Protein AF-0000000076599629 (afdb_homodimer)

Secondary structure (DSSP, 8-state):
-EEEEEEEE-SSGGGGG--GGGTTS-EEEEE--BTTTTBSSHHHHHHSHHHHHHHHHHHHHHTHHHHHHTTTEEEEEEEE-HHHHHHHHHHHHHHHHHHHHHHHHHS-TTEEEEEEEEEEEETTEEEEEETTEEEEEEEEEEEE---EEE-----TTGGGS--B-TTTGGG-SS--SEEEEE--SHHHHHHHHHHHHTT-EEEEE-SSSSSSTTS-HHHHHHHHHHHHHHSEEE-S-EEEEEEEETTEEEEEEEETTEEEEEEESEEEE-S-EEETTTTTTGGGGT--B-TTSPBP--TT-B-SSTTEEE-GGGT-SS--HHHHHHHHHHHHHHHH-TTS------TT--EEE-SSS-EEEEE--HHHHHHHT---EEEEEEGGGSHHHHHHT--S-EEEEEE-TTT--EEEEEEESTTHHHHTHHHHHHHHHT--HHHHHHSS---SS-TTHHHHHHHHTS---/-EEEEEEEE-SSGGGGG--GGGTTS-EEEEE--BTTTTBSSHHHHHHSHHHHHHHHHHHHHHTHHHHHHTTTEEEEEEEE-HHHHHHHHHHHHHHHHHHHHHHHHHS-TTEEEEEEEEEEEETTEEEEEETTEEEEEEEEEEEE---EEE-----TTGGGS--B-TTTGGG-SS--SEEEEE--SHHHHHHHHHHHHTT-EEEEE-SSSSSSTTS-HHHHHHHHHHHHHHSEEE-S-EEEEEEEETTEEEEEEEETTEEEEEEESEEEE-S-EEETTTTTTGGGGT--B-TTSPBP--TT-B-SSTTEEE-GGGT-SS--HHHHHHHHHHHHHHHH-TTS------TT--EEE-SSS-EEEEE--HHHHHHHT---EEEEEEGGGSHHHHHHT--S-EEEEEE-TTT--EEEEEEESTTHHHHTHHHHHHHHHT--HHHHHHSS---SS-TTHHHHHHHHTS---

pLDDT: mean 97.82, std 1.27, range [91.19, 99.0]

Nearest PDB structures (foldseek):
  6uzi-assembly2_D  TM=9.023E-01  e=2.892E-43  Elizabethkingia anophelis NUHP1
  5u25-assembly1_A-2  TM=9.060E-01  e=9.220E-44  Neisseria gonorrhoeae
  5x1y-assembly3_F  TM=9.404E-01  e=2.021E-41  Lysinibacillus sphaericus
  7kmy-assembly2_D  TM=9.020E-01  e=1.914E-41  Mycobacterium tuberculosis
  3rnm-assembly2_D  TM=8.887E-01  e=6.959E-40  Homo sapiens

InterPro domains:
  IPR001100 Pyridine nucleotide-disulphide oxidoreductase, class I [PIRSF000350] (4-438)
  IPR004099 Pyridine nucleotide-disulphide oxidoreductase, dimerisation domain [PF02852] (349-458)
  IPR012999 Pyridine nucleotide-disulphide oxidoreductase, class I, active site [PS00076] (41-51)
  IPR016156 FAD/NAD-linked reductase, dimerisation domain superfamily [G3DSA:3.30.390.30] (348-464)
  IPR016156 FAD/NAD-linked reductase, dimerisation domain superfamily [SSF55424] (346-460)
  IPR023753 FAD/NAD(P)-binding domain [PF07992] (4-324)
  IPR036188 FAD/NAD(P)-binding domain superfamily [G3DSA:3.50.50.60] (4-335)
  IPR036188 FAD/NAD(P)-binding domain superfamily [G3DSA:3.50.50.60] (158-278)
  IPR036188 FAD/NAD(P)-binding domain superfamily [SSF51905] (1-320)

Sequence (930 aa):
MRHFDLVIIGSGSGNSILDDRFADWDVAMVEKGVGPNDAYGGTCLNVGCIPTKMFVHTADVASAPASGAKLGVDLELRDVRWRDVRDRIFGRIDEISAGGRRYRAEDNPNVTLYEGIARFTGVKQLTVDTATGPETITADRFVVAAGGRPAIPDIPGLDQVDYYTSDTVMRLDELPTRMIIMGTGFVGAEFAHVFSALGVEVTMIGRSGRVLRSEDTDISARFTELAAQRWDLRLNRKEIAVERDGDLVRLHLEGPEGTEVVAAEALLIAVGRVPNADLLEAAAGGLELTADGKIKADLTQLTSVDGVWALGDISSDHELKHVANHEMRVVQHNLLRPDEPIESDHRFVPHAVFSAPQIASVGLTEQEAQRRGVDYVTSIQDYAGIAYGWAMEDTTGFAKLLADPETGQLLGAHIIGPQAPTLLQPLIQAMQFGLDARTMARGQYWIHPGMPELVENALLNLPLKMRHFDLVIIGSGSGNSILDDRFADWDVAMVEKGVGPNDAYGGTCLNVGCIPTKMFVHTADVASAPASGAKLGVDLELRDVRWRDVRDRIFGRIDEISAGGRRYRAEDNPNVTLYEGIARFTGVKQLTVDTATGPETITADRFVVAAGGRPAIPDIPGLDQVDYYTSDTVMRLDELPTRMIIMGTGFVGAEFAHVFSALGVEVTMIGRSGRVLRSEDTDISARFTELAAQRWDLRLNRKEIAVERDGDLVRLHLEGPEGTEVVAAEALLIAVGRVPNADLLEAAAGGLELTADGKIKADLTQLTSVDGVWALGDISSDHELKHVANHEMRVVQHNLLRPDEPIESDHRFVPHAVFSAPQIASVGLTEQEAQRRGVDYVTSIQDYAGIAYGWAMEDTTGFAKLLADPETGQLLGAHIIGPQAPTLLQPLIQAMQFGLDARTMARGQYWIHPGMPELVENALLNLPLK

Radius of gyration: 30.85 Å; Cα contacts (8 Å, |Δi|>4): 2241; chains: 2; bounding box: 63×87×74 Å

Structure (mmCIF, N/CA/C/O backbone):
data_AF-0000000076599629-model_v1
#
loop_
_entity.id
_entity.type
_entity.pdbx_description
1 polymer 'Mycothione reductase'
#
loop_
_atom_site.group_PDB
_atom_site.id
_atom_site.type_symbol
_atom_site.label_atom_id
_atom_site.label_alt_id
_atom_site.label_comp_id
_atom_site.label_asym_id
_atom_site.label_entity_id
_atom_site.label_seq_id
_atom_site.pdbx_PDB_ins_code
_atom_site.Cartn_x
_atom_site.Cartn_y
_atom_site.Cartn_z
_atom_site.occupancy
_atom_site.B_iso_or_equiv
_atom_site.auth_seq_id
_atom_site.auth_comp_id
_atom_site.auth_asym_id
_atom_site.auth_atom_id
_atom_site.pdbx_PDB_model_num
ATOM 1 N N . MET A 1 1 ? 8.164 -38.344 -37.781 1 91.56 1 MET A N 1
ATOM 2 C CA . MET A 1 1 ? 8.445 -37.594 -36.531 1 91.56 1 MET A CA 1
ATOM 3 C C . MET A 1 1 ? 8.906 -36.188 -36.844 1 91.56 1 MET A C 1
ATOM 5 O O . MET A 1 1 ? 9.883 -36 -37.562 1 91.56 1 MET A O 1
ATOM 9 N N . ARG A 1 2 ? 8.109 -35.25 -36.375 1 96.62 2 ARG A N 1
ATOM 10 C CA . ARG A 1 2 ? 8.445 -33.844 -36.688 1 96.62 2 ARG A CA 1
ATOM 11 C C . ARG A 1 2 ? 9.531 -33.344 -35.75 1 96.62 2 ARG A C 1
ATOM 13 O O . ARG A 1 2 ? 9.57 -33.688 -34.562 1 96.62 2 ARG A O 1
ATOM 20 N N . HIS A 1 3 ? 10.477 -32.531 -36.344 1 98.56 3 HIS A N 1
ATOM 21 C CA . HIS A 1 3 ? 11.57 -31.938 -35.562 1 98.56 3 HIS A CA 1
ATOM 22 C C . HIS A 1 3 ? 11.43 -30.422 -35.5 1 98.56 3 HIS A C 1
ATOM 24 O O . HIS A 1 3 ? 11.164 -29.766 -36.5 1 98.56 3 HIS A O 1
ATOM 30 N N . PHE A 1 4 ? 11.57 -29.891 -34.312 1 98.81 4 PHE A N 1
ATOM 31 C CA . PHE A 1 4 ? 11.406 -28.453 -34.062 1 98.81 4 PHE A CA 1
ATOM 32 C C . PHE A 1 4 ? 12.711 -27.828 -33.594 1 98.81 4 PHE A C 1
ATOM 34 O O . PHE A 1 4 ? 13.633 -28.531 -33.188 1 98.81 4 PHE A O 1
ATOM 41 N N . ASP A 1 5 ? 12.828 -26.531 -33.75 1 98.69 5 ASP A N 1
ATOM 42 C CA . ASP A 1 5 ? 13.93 -25.797 -33.125 1 98.69 5 ASP A CA 1
ATOM 43 C C . ASP A 1 5 ? 13.773 -25.719 -31.609 1 98.69 5 ASP A C 1
ATOM 45 O O . ASP A 1 5 ? 14.75 -25.781 -30.875 1 98.69 5 ASP A O 1
ATOM 49 N N . LEU A 1 6 ? 12.539 -25.562 -31.141 1 98.81 6 LEU A N 1
ATOM 50 C CA . LEU A 1 6 ? 12.219 -25.375 -29.734 1 98.81 6 LEU A CA 1
ATOM 51 C C . LEU A 1 6 ? 10.867 -26 -29.391 1 98.81 6 LEU A C 1
ATOM 53 O O . LEU A 1 6 ? 9.898 -25.828 -30.141 1 98.81 6 LEU A O 1
ATOM 57 N N . VAL A 1 7 ? 10.828 -26.766 -28.344 1 98.88 7 VAL A N 1
ATOM 58 C CA . VAL A 1 7 ? 9.578 -27.234 -27.75 1 98.88 7 VAL A CA 1
ATOM 59 C C . VAL A 1 7 ? 9.398 -26.641 -26.359 1 98.88 7 VAL A C 1
ATOM 61 O O . VAL A 1 7 ? 10.305 -26.688 -25.531 1 98.88 7 VAL A O 1
ATOM 64 N N . ILE A 1 8 ? 8.312 -26 -26.109 1 98.88 8 ILE A N 1
ATOM 65 C CA . ILE A 1 8 ? 7.938 -25.469 -24.797 1 98.88 8 ILE A CA 1
ATOM 66 C C . ILE A 1 8 ? 6.781 -26.281 -24.219 1 98.88 8 ILE A C 1
ATOM 68 O O . ILE A 1 8 ? 5.738 -26.438 -24.875 1 98.88 8 ILE A O 1
ATOM 72 N N . ILE A 1 9 ? 6.984 -26.844 -23.078 1 98.81 9 ILE A N 1
ATOM 73 C CA . ILE A 1 9 ? 5.949 -27.641 -22.406 1 98.81 9 ILE A CA 1
ATOM 74 C C . ILE A 1 9 ? 5.332 -26.828 -21.266 1 98.81 9 ILE A C 1
ATOM 76 O O . ILE A 1 9 ? 5.973 -26.625 -20.234 1 98.81 9 ILE A O 1
ATOM 80 N N . GLY A 1 10 ? 4.039 -26.469 -21.406 1 98.44 10 GLY A N 1
ATOM 81 C CA . GLY A 1 10 ? 3.344 -25.656 -20.422 1 98.44 10 GLY A CA 1
ATOM 82 C C . GLY A 1 10 ? 3.09 -24.234 -20.875 1 98.44 10 GLY A C 1
ATOM 83 O O . GLY A 1 10 ? 3.998 -23.562 -21.375 1 98.44 10 GLY A O 1
ATOM 84 N N . SER A 1 11 ? 1.873 -23.734 -20.672 1 98.12 11 SER A N 1
ATOM 85 C CA . SER A 1 11 ? 1.478 -22.453 -21.219 1 98.12 11 SER A CA 1
ATOM 86 C C . SER A 1 11 ? 1.354 -21.391 -20.125 1 98.12 11 SER A C 1
ATOM 88 O O . SER A 1 11 ? 0.76 -20.328 -20.344 1 98.12 11 SER A O 1
ATOM 90 N N . GLY A 1 12 ? 1.823 -21.703 -18.859 1 97.5 12 GLY A N 1
ATOM 91 C CA . GLY A 1 12 ? 1.961 -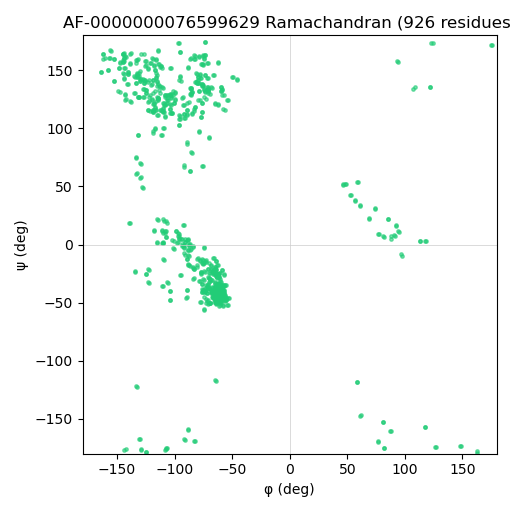20.625 -17.891 1 97.5 12 GLY A CA 1
ATOM 92 C C . GLY A 1 12 ? 2.994 -19.594 -18.297 1 97.5 12 GLY A C 1
ATOM 93 O O . GLY A 1 12 ? 2.881 -18.969 -19.359 1 97.5 12 GLY A O 1
ATOM 94 N N . SER A 1 13 ? 4.039 -19.453 -17.5 1 97.56 13 SER A N 1
ATOM 95 C CA . SER A 1 13 ? 5.109 -18.516 -17.844 1 97.56 13 SER A CA 1
ATOM 96 C C . SER A 1 13 ? 5.836 -18.953 -19.109 1 97.56 13 SER A C 1
ATOM 98 O O . SER A 1 13 ? 6.414 -18.109 -19.812 1 97.56 13 SER A O 1
ATOM 100 N N . GLY A 1 14 ? 5.793 -20.25 -19.438 1 98.19 14 GLY A N 1
ATOM 101 C CA . GLY A 1 14 ? 6.406 -20.734 -20.672 1 98.19 14 GLY A CA 1
ATOM 102 C C . GLY A 1 14 ? 5.859 -20.047 -21.906 1 98.19 14 GLY A C 1
ATOM 103 O O . GLY A 1 14 ? 6.59 -19.828 -22.875 1 98.19 14 GLY A O 1
ATOM 104 N N . ASN A 1 15 ? 4.582 -19.734 -21.844 1 97.5 15 ASN A N 1
ATOM 105 C CA . ASN A 1 15 ? 3.922 -19.078 -22.969 1 97.5 15 ASN A CA 1
ATOM 106 C C . ASN A 1 15 ? 4.559 -17.734 -23.281 1 97.5 15 ASN A C 1
ATOM 108 O O . ASN A 1 15 ? 4.566 -17.281 -24.422 1 97.5 15 ASN A O 1
ATOM 112 N N . SER A 1 16 ? 5.109 -17.078 -22.281 1 96.88 16 SER A N 1
ATOM 113 C CA . SER A 1 16 ? 5.613 -15.719 -22.406 1 96.88 16 SER A CA 1
ATOM 114 C C . SER A 1 16 ? 7.031 -15.703 -22.969 1 96.88 16 SER A C 1
ATOM 116 O O . SER A 1 16 ? 7.586 -14.633 -23.234 1 96.88 16 SER A O 1
ATOM 118 N N . ILE A 1 17 ? 7.605 -16.828 -23.234 1 98.19 17 ILE A N 1
ATOM 119 C CA . ILE A 1 17 ? 8.945 -16.906 -23.828 1 98.19 17 ILE A CA 1
ATOM 120 C C . ILE A 1 17 ? 8.906 -16.391 -25.266 1 98.19 17 ILE A C 1
ATOM 122 O O . ILE A 1 17 ? 9.789 -15.641 -25.672 1 98.19 17 ILE A O 1
ATOM 126 N N . LEU A 1 18 ? 7.883 -16.719 -25.938 1 97.56 18 LEU A N 1
ATOM 127 C CA . LEU A 1 18 ? 7.836 -16.469 -27.375 1 97.56 18 LEU A CA 1
ATOM 128 C C . LEU A 1 18 ? 7.414 -15.031 -27.656 1 97.56 18 LEU A C 1
ATOM 130 O O . LEU A 1 18 ? 6.34 -14.602 -27.234 1 97.56 18 LEU A O 1
ATOM 134 N N . ASP A 1 19 ? 8.234 -14.281 -28.234 1 95.94 19 ASP A N 1
ATOM 135 C CA . ASP A 1 19 ? 7.898 -13 -28.844 1 95.94 19 ASP A CA 1
ATOM 136 C C . ASP A 1 19 ? 8.453 -12.906 -30.266 1 95.94 19 ASP A C 1
ATOM 138 O O . ASP A 1 19 ? 8.812 -13.914 -30.859 1 95.94 19 ASP A O 1
ATOM 142 N N . ASP A 1 20 ? 8.477 -11.742 -30.891 1 95.88 20 ASP A N 1
ATOM 143 C CA . ASP A 1 20 ? 8.812 -11.57 -32.312 1 95.88 20 ASP A CA 1
ATOM 144 C C . ASP A 1 20 ? 10.25 -12.008 -32.594 1 95.88 20 ASP A C 1
ATOM 146 O O . ASP A 1 20 ? 10.586 -12.344 -33.719 1 95.88 20 ASP A O 1
ATOM 150 N N . ARG A 1 21 ? 11.086 -12.133 -31.719 1 97.19 21 ARG A N 1
ATOM 151 C CA . ARG A 1 21 ? 12.484 -12.5 -31.891 1 97.19 21 ARG A CA 1
ATOM 152 C C . ARG A 1 21 ? 12.633 -13.984 -32.188 1 97.19 21 ARG A C 1
ATOM 154 O O . ARG A 1 21 ? 13.695 -14.438 -32.625 1 97.19 21 ARG A O 1
ATOM 161 N N . PHE A 1 22 ? 11.562 -14.734 -31.906 1 98.06 22 PHE A N 1
ATOM 162 C CA . PHE A 1 22 ? 11.57 -16.172 -32.156 1 98.06 22 PHE A CA 1
ATOM 163 C C . PHE A 1 22 ? 10.875 -16.5 -33.469 1 98.06 22 PHE A C 1
ATOM 165 O O . PHE A 1 22 ? 10.594 -17.656 -33.75 1 98.06 22 PHE A O 1
ATOM 172 N N . ALA A 1 23 ? 10.586 -15.492 -34.281 1 96.19 23 ALA A N 1
ATOM 173 C CA . ALA A 1 23 ? 9.766 -15.633 -35.469 1 96.19 23 ALA A CA 1
ATOM 174 C C . ALA A 1 23 ? 10.414 -16.578 -36.469 1 96.19 23 ALA A C 1
ATOM 176 O O . ALA A 1 23 ? 9.719 -17.234 -37.281 1 96.19 23 ALA A O 1
ATOM 177 N N . ASP A 1 24 ? 11.75 -16.75 -36.469 1 97.25 24 ASP A N 1
ATOM 178 C CA . ASP A 1 24 ? 12.461 -17.562 -37.438 1 97.25 24 ASP A CA 1
ATOM 179 C C . ASP A 1 24 ? 12.633 -19 -36.938 1 97.25 24 ASP A C 1
ATOM 181 O O . ASP A 1 24 ? 13.203 -19.844 -37.625 1 97.25 24 ASP A O 1
ATOM 185 N N . TRP A 1 25 ? 12.156 -19.312 -35.75 1 98.25 25 TRP A N 1
ATOM 186 C CA . TRP A 1 25 ? 12.242 -20.641 -35.188 1 98.25 25 TRP A CA 1
ATOM 187 C C . TRP A 1 25 ? 10.969 -21.438 -35.469 1 98.25 25 TRP A C 1
ATOM 189 O O . TRP A 1 25 ? 9.867 -20.875 -35.438 1 98.25 25 TRP A O 1
ATOM 199 N N . ASP A 1 26 ? 11.172 -22.672 -35.75 1 98.56 26 ASP A N 1
ATOM 200 C CA . ASP A 1 26 ? 10.039 -23.594 -35.719 1 98.56 26 ASP A CA 1
ATOM 201 C C . ASP A 1 26 ? 9.773 -24.125 -34.312 1 98.56 26 ASP A C 1
ATOM 203 O O . ASP A 1 26 ? 10.586 -24.859 -33.75 1 98.56 26 ASP A O 1
ATOM 207 N N . VAL A 1 27 ? 8.586 -23.703 -33.75 1 98.62 27 VAL A N 1
ATOM 208 C CA . VAL A 1 27 ? 8.375 -23.938 -32.312 1 98.62 27 VAL A CA 1
ATOM 209 C C . VAL A 1 27 ? 7.141 -24.812 -32.094 1 98.62 27 VAL A C 1
ATOM 211 O O . VAL A 1 27 ? 6.129 -24.641 -32.781 1 98.62 27 VAL A O 1
ATOM 214 N N . ALA A 1 28 ? 7.211 -25.766 -31.188 1 98.69 28 ALA A N 1
ATOM 215 C CA . ALA A 1 28 ? 6.043 -26.5 -30.688 1 98.69 28 ALA A CA 1
ATOM 216 C C . ALA A 1 28 ? 5.684 -26.062 -29.281 1 98.69 28 ALA A C 1
ATOM 218 O O . ALA A 1 28 ? 6.547 -26 -28.391 1 98.69 28 ALA A O 1
ATOM 219 N N . MET A 1 29 ? 4.465 -25.641 -29.078 1 98.5 29 MET A N 1
ATOM 220 C CA . MET A 1 29 ? 3.898 -25.438 -27.75 1 98.5 29 MET A CA 1
ATOM 221 C C . MET A 1 29 ? 3.027 -26.609 -27.328 1 98.5 29 MET A C 1
ATOM 223 O O . MET A 1 29 ? 2.121 -27.016 -28.062 1 98.5 29 MET A O 1
ATOM 227 N N . VAL A 1 30 ? 3.33 -27.188 -26.188 1 98.62 30 VAL A N 1
ATOM 228 C CA . VAL A 1 30 ? 2.582 -28.344 -25.703 1 98.62 30 VAL A CA 1
ATOM 229 C C . VAL A 1 30 ? 1.837 -27.969 -24.422 1 98.62 30 VAL A C 1
ATOM 231 O O . VAL A 1 30 ? 2.439 -27.469 -23.469 1 98.62 30 VAL A O 1
ATOM 234 N N . GLU A 1 31 ? 0.578 -28.156 -24.391 1 98.38 31 GLU A N 1
ATOM 235 C CA . GLU A 1 31 ? -0.258 -27.797 -23.25 1 98.38 31 GLU A CA 1
ATOM 236 C C . GLU A 1 31 ? -1.349 -28.828 -23.016 1 98.38 31 GLU A C 1
ATOM 238 O O . GLU A 1 31 ? -2.141 -29.125 -23.906 1 98.38 31 GLU A O 1
ATOM 243 N N . LYS A 1 32 ? -1.403 -29.328 -21.859 1 97 32 LYS A N 1
ATOM 244 C CA . LYS A 1 32 ? -2.441 -30.312 -21.531 1 97 32 LYS A CA 1
ATOM 245 C C . LYS A 1 32 ? -3.705 -29.609 -21.031 1 97 32 LYS A C 1
ATOM 247 O O . LYS A 1 32 ? -4.766 -30.234 -20.938 1 97 32 LYS A O 1
ATOM 252 N N . GLY A 1 33 ? -3.6 -28.375 -20.625 1 96.44 33 GLY A N 1
ATOM 253 C CA . GLY A 1 33 ? -4.691 -27.672 -19.969 1 96.44 33 GLY A CA 1
ATOM 254 C C . GLY A 1 33 ? -4.641 -27.766 -18.453 1 96.44 33 GLY A C 1
ATOM 255 O O . GLY A 1 33 ? -4.008 -28.672 -17.906 1 96.44 33 GLY A O 1
ATOM 256 N N . VAL A 1 34 ? -5.301 -26.797 -17.797 1 96.31 34 VAL A N 1
ATOM 257 C CA . VAL A 1 34 ? -5.336 -26.812 -16.344 1 96.31 34 VAL A CA 1
ATOM 258 C C . VAL A 1 34 ? -6.777 -26.641 -15.859 1 96.31 34 VAL A C 1
ATOM 260 O O . VAL A 1 34 ? -7.598 -26.031 -16.547 1 96.31 34 VAL A O 1
ATOM 263 N N . GLY A 1 35 ? -7.02 -27.25 -14.727 1 93.88 35 GLY A N 1
ATOM 264 C CA . GLY A 1 35 ? -8.312 -27.078 -14.078 1 93.88 35 GLY A CA 1
ATOM 265 C C . GLY A 1 35 ? -9.422 -27.875 -14.734 1 93.88 35 GLY A C 1
ATOM 266 O O . GLY A 1 35 ? -9.156 -28.734 -15.586 1 93.88 35 GLY A O 1
ATOM 267 N N . PRO A 1 36 ? -10.672 -27.594 -14.336 1 92.56 36 PRO A N 1
ATOM 268 C CA . PRO A 1 36 ? -11.797 -28.422 -14.789 1 92.56 36 PRO A CA 1
ATOM 269 C C . PRO A 1 36 ? -12.148 -28.172 -16.25 1 92.56 36 PRO A C 1
ATOM 271 O O . PRO A 1 36 ? -12.836 -29 -16.859 1 92.56 36 PRO A O 1
ATOM 274 N N . ASN A 1 37 ? -11.602 -27.078 -16.766 1 93.44 37 ASN A N 1
ATOM 275 C CA . ASN A 1 37 ? -11.953 -26.75 -18.156 1 93.44 37 ASN A CA 1
ATOM 276 C C . ASN A 1 37 ? -10.758 -26.938 -19.078 1 93.44 37 ASN A C 1
ATOM 278 O O . ASN A 1 37 ? -10.789 -26.469 -20.219 1 93.44 37 ASN A O 1
ATOM 282 N N . ASP A 1 38 ? -9.742 -27.562 -18.531 1 95.81 38 ASP A N 1
ATOM 283 C CA . ASP A 1 38 ? -8.523 -27.75 -19.312 1 95.81 38 ASP A CA 1
ATOM 284 C C . ASP A 1 38 ? -8.086 -26.438 -19.969 1 95.81 38 ASP A C 1
ATOM 286 O O . ASP A 1 38 ? -7.859 -26.391 -21.188 1 95.81 38 ASP A O 1
ATOM 290 N N . ALA A 1 39 ? -7.984 -25.422 -19.172 1 97.69 39 ALA A N 1
ATOM 291 C CA . ALA A 1 39 ? -7.801 -24.062 -19.672 1 97.69 39 ALA A CA 1
ATOM 292 C C . ALA A 1 39 ? -6.355 -23.828 -20.094 1 97.69 39 ALA A C 1
ATOM 294 O O . ALA A 1 39 ? -5.426 -24.375 -19.5 1 97.69 39 ALA A O 1
ATOM 295 N N . TYR A 1 40 ? -6.168 -23 -21.141 1 98.06 40 TYR A N 1
ATOM 296 C CA . TYR A 1 40 ? -4.863 -22.547 -21.609 1 98.06 40 TYR A CA 1
ATOM 297 C C . TYR A 1 40 ? -4.344 -21.391 -20.766 1 98.06 40 TYR A C 1
ATOM 299 O O . TYR A 1 40 ? -5.121 -20.531 -20.328 1 98.06 40 TYR A O 1
ATOM 307 N N . GLY A 1 41 ? -3.09 -21.375 -20.438 1 97.62 41 GLY A N 1
ATOM 308 C CA . GLY A 1 41 ? -2.516 -20.219 -19.797 1 97.62 41 GLY A CA 1
ATOM 309 C C . GLY A 1 41 ? -1.98 -20.516 -18.406 1 97.62 41 GLY A C 1
ATOM 310 O O . GLY A 1 41 ? -1.528 -19.609 -17.703 1 97.62 41 GLY A O 1
ATOM 311 N N . GLY A 1 42 ? -2.041 -21.734 -18 1 97.56 42 GLY A N 1
ATOM 312 C CA . GLY A 1 42 ? -1.375 -22.172 -16.781 1 97.56 42 GLY A CA 1
ATOM 313 C C . GLY A 1 42 ? -2.168 -21.875 -15.523 1 97.56 42 GLY A C 1
ATOM 314 O O . GLY A 1 42 ? -3.305 -21.406 -15.594 1 97.56 42 GLY A O 1
ATOM 315 N N . THR A 1 43 ? -1.571 -22.156 -14.367 1 97.38 43 THR A N 1
ATOM 316 C CA . THR A 1 43 ? -2.215 -22.125 -13.055 1 97.38 43 THR A CA 1
ATOM 317 C C . THR A 1 43 ? -2.555 -20.703 -12.648 1 97.38 43 THR A C 1
ATOM 319 O O . THR A 1 43 ? -3.701 -20.406 -12.297 1 97.38 43 THR A O 1
ATOM 322 N N . CYS A 1 44 ? -1.669 -19.766 -12.703 1 97.62 44 CYS A N 1
ATOM 323 C CA . CYS A 1 44 ? -1.833 -18.406 -12.172 1 97.62 44 CYS A CA 1
ATOM 324 C C . CYS A 1 44 ? -3.076 -17.75 -12.758 1 97.62 44 CYS A C 1
ATOM 326 O O . CYS A 1 44 ? -3.898 -17.203 -12.016 1 97.62 44 CYS A O 1
ATOM 328 N N . LEU A 1 45 ? -3.262 -17.844 -14.031 1 97.81 45 LEU A N 1
ATOM 329 C CA . LEU A 1 45 ? -4.352 -17.172 -14.727 1 97.81 45 LEU A CA 1
ATOM 330 C C . LEU A 1 45 ? -5.688 -17.844 -14.43 1 97.81 45 LEU A C 1
ATOM 332 O O . LEU A 1 45 ? -6.695 -17.172 -14.211 1 97.81 45 LEU A O 1
ATOM 336 N N . ASN A 1 46 ? -5.676 -19.156 -14.344 1 98.31 46 ASN A N 1
ATOM 337 C CA . ASN A 1 46 ? -6.934 -19.891 -14.477 1 98.31 46 ASN A CA 1
ATOM 338 C C . ASN A 1 46 ? -7.438 -20.391 -13.125 1 98.31 46 ASN A C 1
ATOM 340 O O . ASN A 1 46 ? -8.641 -20.391 -12.875 1 98.31 46 ASN A O 1
ATOM 344 N N . VAL A 1 47 ? -6.465 -20.875 -12.289 1 97.94 47 VAL A N 1
ATOM 345 C CA . VAL A 1 47 ? -6.918 -21.562 -11.078 1 97.94 47 VAL A CA 1
ATOM 346 C C . VAL A 1 47 ? -6.043 -21.156 -9.898 1 97.94 47 VAL A C 1
ATOM 348 O O . VAL A 1 47 ? -6.008 -21.859 -8.875 1 97.94 47 VAL A O 1
ATOM 351 N N . GLY A 1 48 ? -5.344 -20.062 -10.023 1 96.75 48 GLY A N 1
ATOM 352 C CA . GLY A 1 48 ? -4.375 -19.703 -9 1 96.75 48 GLY A CA 1
ATOM 353 C C . GLY A 1 48 ? -4.461 -18.25 -8.578 1 96.75 48 GLY A C 1
ATOM 354 O O . GLY A 1 48 ? -5.535 -17.781 -8.203 1 96.75 48 GLY A O 1
ATOM 355 N N . CYS A 1 49 ? -3.35 -17.547 -8.734 1 96 49 CYS A N 1
ATOM 356 C CA . CYS A 1 49 ? -3.086 -16.266 -8.094 1 96 49 CYS A CA 1
ATOM 357 C C . CYS A 1 49 ? -4.125 -15.227 -8.508 1 96 49 CYS A C 1
ATOM 359 O O . CYS A 1 49 ? -4.656 -14.5 -7.664 1 96 49 CYS A O 1
ATOM 361 N N . ILE A 1 50 ? -4.48 -15.148 -9.758 1 98.12 50 ILE A N 1
ATOM 362 C CA . ILE A 1 50 ? -5.273 -14.031 -10.266 1 98.12 50 ILE A CA 1
ATOM 363 C C . ILE A 1 50 ? -6.723 -14.188 -9.812 1 98.12 50 ILE A C 1
ATOM 365 O O . ILE A 1 50 ? -7.266 -13.305 -9.141 1 98.12 50 ILE A O 1
ATOM 369 N N . PRO A 1 51 ? -7.402 -15.32 -10.102 1 98.38 51 PRO A N 1
ATOM 370 C CA . PRO A 1 51 ? -8.781 -15.414 -9.609 1 98.38 51 PRO A CA 1
ATOM 371 C C . PRO A 1 51 ? -8.867 -15.398 -8.086 1 98.38 51 PRO A C 1
ATOM 373 O O . PRO A 1 51 ? -9.812 -14.844 -7.527 1 98.38 51 PRO A O 1
ATOM 376 N N . THR A 1 52 ? -7.902 -16.031 -7.391 1 98.25 52 THR A N 1
ATOM 377 C CA . THR A 1 52 ? -7.93 -16.031 -5.93 1 98.25 52 THR A CA 1
ATOM 378 C C . THR A 1 52 ? -7.934 -14.602 -5.391 1 98.25 52 THR A C 1
ATOM 380 O O . THR A 1 52 ? -8.688 -14.273 -4.473 1 98.25 52 THR A O 1
ATOM 383 N N . LYS A 1 53 ? -7.133 -13.711 -5.992 1 98.25 53 LYS A N 1
ATOM 384 C CA . LYS A 1 53 ? -7.07 -12.328 -5.512 1 98.25 53 LYS A CA 1
ATOM 385 C C . LYS A 1 53 ? -8.367 -11.586 -5.812 1 98.25 53 LYS A C 1
ATOM 387 O O . LYS A 1 53 ? -8.742 -10.656 -5.086 1 98.25 53 LYS A O 1
ATOM 392 N N . MET A 1 54 ? -9.023 -11.93 -6.898 1 98.5 54 MET A N 1
ATOM 393 C CA . MET A 1 54 ? -10.32 -11.336 -7.199 1 98.5 54 MET A CA 1
ATOM 394 C C . MET A 1 54 ? -11.359 -11.734 -6.148 1 98.5 54 MET A C 1
ATOM 396 O O . MET A 1 54 ? -12.156 -10.906 -5.715 1 98.5 54 MET A O 1
ATOM 400 N N . PHE A 1 55 ? -11.266 -12.992 -5.668 1 98.75 55 PHE A N 1
ATOM 401 C CA . PHE A 1 55 ? -12.141 -13.438 -4.59 1 98.75 55 PHE A CA 1
ATOM 402 C C . PHE A 1 55 ? -11.75 -12.789 -3.268 1 98.75 55 PHE A C 1
ATOM 404 O O . PHE A 1 55 ? -12.625 -12.383 -2.49 1 98.75 55 PHE A O 1
ATOM 411 N N . VAL A 1 56 ? -10.445 -12.695 -3.01 1 98.62 56 VAL A N 1
ATOM 412 C CA . VAL A 1 56 ? -9.938 -12.141 -1.76 1 98.62 56 VAL A CA 1
ATOM 413 C C . VAL A 1 56 ? -10.414 -10.695 -1.604 1 98.62 56 VAL A C 1
ATOM 415 O O . VAL A 1 56 ? -10.898 -10.305 -0.54 1 98.62 56 VAL A O 1
ATOM 418 N N . HIS A 1 57 ? -10.281 -9.891 -2.658 1 98.38 57 HIS A N 1
ATOM 419 C CA . HIS A 1 57 ? -10.719 -8.5 -2.586 1 98.38 57 HIS A CA 1
ATOM 420 C C . HIS A 1 57 ? -12.211 -8.406 -2.316 1 98.38 57 HIS A C 1
ATOM 422 O O . HIS A 1 57 ? -12.656 -7.578 -1.518 1 98.38 57 HIS A O 1
ATOM 428 N N . THR A 1 58 ? -12.992 -9.242 -2.992 1 98.5 58 THR A N 1
ATOM 429 C CA . THR A 1 58 ? -14.43 -9.312 -2.768 1 98.5 58 THR A CA 1
ATOM 430 C C . THR A 1 58 ? -14.734 -9.641 -1.31 1 98.5 58 THR A C 1
ATOM 432 O O . THR A 1 58 ? -15.586 -9 -0.686 1 98.5 58 THR A O 1
ATOM 435 N N . ALA A 1 59 ? -13.984 -10.609 -0.805 1 98.56 59 ALA A N 1
ATOM 436 C CA . ALA A 1 59 ? -14.141 -11.031 0.586 1 98.56 59 ALA A CA 1
ATOM 437 C C . ALA A 1 59 ? -13.781 -9.891 1.541 1 98.56 59 ALA A C 1
ATOM 439 O O . ALA A 1 59 ? -14.445 -9.703 2.566 1 98.56 59 ALA A O 1
ATOM 440 N N . ASP A 1 60 ? -12.773 -9.141 1.25 1 97.75 60 ASP A N 1
ATOM 441 C CA . ASP A 1 60 ? -12.383 -7.992 2.055 1 97.75 60 ASP A CA 1
ATOM 442 C C . ASP A 1 60 ? -13.516 -6.969 2.145 1 97.75 60 ASP A C 1
ATOM 444 O O . ASP A 1 60 ? -13.805 -6.445 3.223 1 97.75 60 ASP A O 1
ATOM 448 N N . VAL A 1 61 ? -14.117 -6.668 0.992 1 97.75 61 VAL A N 1
ATOM 449 C CA . VAL A 1 61 ? -15.203 -5.699 0.944 1 97.75 61 VAL A CA 1
ATOM 450 C C . VAL A 1 61 ? -16.391 -6.215 1.75 1 97.75 61 VAL A C 1
ATOM 452 O O . VAL A 1 61 ? -17.016 -5.461 2.496 1 97.75 61 VAL A O 1
ATOM 455 N N . ALA A 1 62 ? -16.641 -7.512 1.666 1 98.06 62 ALA A N 1
ATOM 456 C CA . ALA A 1 62 ? -17.75 -8.133 2.381 1 98.06 62 ALA A CA 1
ATOM 457 C C . ALA A 1 62 ? -17.547 -8.055 3.891 1 98.06 62 ALA A C 1
ATOM 459 O O . ALA A 1 62 ? -18.5 -8.117 4.66 1 98.06 62 ALA A O 1
ATOM 460 N N . SER A 1 63 ? -16.359 -7.895 4.312 1 96.81 63 SER A N 1
ATOM 461 C CA . SER A 1 63 ? -16 -7.906 5.73 1 96.81 63 SER A CA 1
ATOM 462 C C . SER A 1 63 ? -16.125 -6.512 6.336 1 96.81 63 SER A C 1
ATOM 464 O O . SER A 1 63 ? -15.852 -6.32 7.523 1 96.81 63 SER A O 1
ATOM 466 N N . ALA A 1 64 ? -16.594 -5.496 5.625 1 96.5 64 ALA A N 1
ATOM 467 C CA . ALA A 1 64 ? -16.609 -4.09 6.012 1 96.5 64 ALA A CA 1
ATOM 468 C C . ALA A 1 64 ? -17.484 -3.871 7.254 1 96.5 64 ALA A C 1
ATOM 470 O O . ALA A 1 64 ? -17.156 -3.045 8.109 1 96.5 64 ALA A O 1
ATOM 471 N N . PRO A 1 65 ? -18.594 -4.613 7.465 1 96.62 65 PRO A N 1
ATOM 472 C CA . PRO A 1 65 ? -19.453 -4.355 8.625 1 96.62 65 PRO A CA 1
ATOM 473 C C . PRO A 1 65 ? -18.703 -4.508 9.953 1 96.62 65 PRO A C 1
ATOM 475 O O . PRO A 1 65 ? -18.859 -3.672 10.844 1 96.62 65 PRO A O 1
ATOM 478 N N . ALA A 1 66 ? -17.891 -5.523 10.016 1 92.94 66 ALA A N 1
ATOM 479 C CA . ALA A 1 66 ? -17.141 -5.742 11.25 1 92.94 66 ALA A CA 1
ATOM 480 C C . ALA A 1 66 ? -16.188 -4.59 11.523 1 92.94 66 ALA A C 1
ATOM 482 O O . ALA A 1 66 ? -16.062 -4.133 12.664 1 92.94 66 ALA A O 1
ATOM 483 N N . SER A 1 67 ? -15.555 -4.102 10.531 1 91.38 67 SER A N 1
ATOM 484 C CA . SER A 1 67 ? -14.617 -2.996 10.664 1 91.38 67 SER A CA 1
ATOM 485 C C . SER A 1 67 ? -15.336 -1.689 10.977 1 91.38 67 SER A C 1
ATOM 487 O O . SER A 1 67 ? -14.82 -0.854 11.727 1 91.38 67 SER A O 1
ATOM 489 N N . GLY A 1 68 ? -16.5 -1.48 10.398 1 95.94 68 GLY A N 1
ATOM 490 C CA . GLY A 1 68 ? -17.234 -0.238 10.539 1 95.94 68 GLY A CA 1
ATOM 491 C C . GLY A 1 68 ? -17.797 -0.031 11.93 1 95.94 68 GLY A C 1
ATOM 492 O O . GLY A 1 68 ? -17.828 1.095 12.43 1 95.94 68 GLY A O 1
ATOM 493 N N . ALA A 1 69 ? -18.078 -1.119 12.57 1 94.88 69 ALA A N 1
ATOM 494 C CA . ALA A 1 69 ? -18.75 -1.031 13.867 1 94.88 69 ALA A CA 1
ATOM 495 C C . ALA A 1 69 ? -17.859 -0.322 14.891 1 94.88 69 ALA A C 1
ATOM 497 O O . ALA A 1 69 ? -18.328 0.551 15.625 1 94.88 69 ALA A O 1
ATOM 498 N N . LYS A 1 70 ? -16.656 -0.622 14.883 1 94.31 70 LYS A N 1
ATOM 499 C CA . LYS A 1 70 ? -15.75 -0.039 15.859 1 94.31 70 LYS A CA 1
ATOM 500 C C . LYS A 1 70 ? -15.414 1.409 15.508 1 94.31 70 LYS A C 1
ATOM 502 O O . LYS A 1 70 ? -14.898 2.152 16.344 1 94.31 70 LYS A O 1
ATOM 507 N N . LEU A 1 71 ? -15.734 1.853 14.312 1 97.81 71 LEU A N 1
ATOM 508 C CA . LEU A 1 71 ? -15.414 3.195 13.844 1 97.81 71 LEU A CA 1
ATOM 509 C C . LEU A 1 71 ? -16.625 4.109 13.93 1 97.81 71 LEU A C 1
ATOM 511 O O . LEU A 1 71 ? -16.547 5.297 13.602 1 97.81 71 LEU A O 1
ATOM 515 N N . GLY A 1 72 ? -17.703 3.605 14.305 1 97.88 72 GLY A N 1
ATOM 516 C CA . GLY A 1 72 ? -18.922 4.395 14.406 1 97.88 72 GLY A CA 1
ATOM 517 C C . GLY A 1 72 ? -19.766 4.367 13.141 1 97.88 72 GLY A C 1
ATOM 518 O O . GLY A 1 72 ? -20.625 5.227 12.945 1 97.88 72 GLY A O 1
ATOM 519 N N . VAL A 1 73 ? -19.516 3.398 12.234 1 98.19 73 VAL A N 1
ATOM 520 C CA . VAL A 1 73 ? -20.25 3.217 10.992 1 98.19 73 VAL A CA 1
ATOM 521 C C . VAL A 1 73 ? -20.969 1.864 11 1 98.19 73 VAL A C 1
ATOM 523 O O . VAL A 1 73 ? -20.312 0.818 11.094 1 98.19 73 VAL A O 1
ATOM 526 N N . ASP A 1 74 ? -22.25 1.863 10.93 1 98.31 74 ASP A N 1
ATOM 527 C CA . ASP A 1 74 ? -23.031 0.636 10.961 1 98.31 74 ASP A CA 1
ATOM 528 C C . ASP A 1 74 ? -23.375 0.164 9.547 1 98.31 74 ASP A C 1
ATOM 530 O O . ASP A 1 74 ? -24.219 0.76 8.867 1 98.31 74 ASP A O 1
ATOM 534 N N . LEU A 1 75 ? -22.719 -0.896 9.156 1 98.12 75 LEU A N 1
ATOM 535 C CA . LEU A 1 75 ? -22.938 -1.54 7.867 1 98.12 75 LEU A CA 1
ATOM 536 C C . LEU A 1 75 ? -23.578 -2.912 8.047 1 98.12 75 LEU A C 1
ATOM 538 O O . LEU A 1 75 ? -23.469 -3.523 9.109 1 98.12 75 LEU A O 1
ATOM 542 N N . GLU A 1 76 ? -24.281 -3.328 7.059 1 97.94 76 GLU A N 1
ATOM 543 C CA . GLU A 1 76 ? -24.906 -4.652 7.059 1 97.94 76 GLU A CA 1
ATOM 544 C C . GLU A 1 76 ? -24.625 -5.391 5.75 1 97.94 76 GLU A C 1
ATOM 546 O O . GLU A 1 76 ? -24.781 -4.82 4.668 1 97.94 76 GLU A O 1
ATOM 551 N N . LEU A 1 77 ? -24.125 -6.566 5.863 1 97.62 77 LEU A N 1
ATOM 552 C CA . LEU A 1 77 ? -24.062 -7.441 4.703 1 97.62 77 LEU A CA 1
ATOM 553 C C . LEU A 1 77 ? -25.422 -8.055 4.402 1 97.62 77 LEU A C 1
ATOM 555 O O . LEU A 1 77 ? -25.891 -8.938 5.129 1 97.62 77 LEU A O 1
ATOM 559 N N . ARG A 1 78 ? -26 -7.637 3.346 1 97.62 78 ARG A N 1
ATOM 560 C CA . ARG A 1 78 ? -27.359 -8.07 3.025 1 97.62 78 ARG A CA 1
ATOM 561 C C . ARG A 1 78 ? -27.344 -9.352 2.199 1 97.62 78 ARG A C 1
ATOM 563 O O . ARG A 1 78 ? -28.203 -10.227 2.373 1 97.62 78 ARG A O 1
ATOM 570 N N . ASP A 1 79 ? -26.406 -9.391 1.316 1 97.44 79 ASP A N 1
ATOM 571 C CA . ASP A 1 79 ? -26.391 -10.547 0.418 1 97.44 79 ASP A CA 1
ATOM 572 C C . ASP A 1 79 ? -25.047 -10.68 -0.286 1 97.44 79 ASP A C 1
ATOM 574 O O . ASP A 1 79 ? -24.344 -9.688 -0.483 1 97.44 79 ASP A O 1
ATOM 578 N N . VAL A 1 80 ? -24.719 -11.938 -0.546 1 98.06 80 VAL A N 1
ATOM 579 C CA . VAL A 1 80 ? -23.625 -12.281 -1.446 1 98.06 80 VAL A CA 1
ATOM 580 C C . VAL A 1 80 ? -24.172 -12.992 -2.682 1 98.06 80 VAL A C 1
ATOM 582 O O . VAL A 1 80 ? -24.609 -14.141 -2.6 1 98.06 80 VAL A O 1
ATOM 585 N N . ARG A 1 81 ? -24.062 -12.273 -3.791 1 98.44 81 ARG A N 1
ATOM 586 C CA . ARG A 1 81 ? -24.516 -12.883 -5.039 1 98.44 81 ARG A CA 1
ATOM 587 C C . ARG A 1 81 ? -23.406 -13.734 -5.66 1 98.44 81 ARG A C 1
ATOM 589 O O . ARG A 1 81 ? -22.828 -13.352 -6.684 1 98.44 81 ARG A O 1
ATOM 596 N N . TRP A 1 82 ? -23.281 -14.922 -5.105 1 98.19 82 TRP A N 1
ATOM 597 C CA . TRP A 1 82 ? -22.125 -15.773 -5.391 1 98.19 82 TRP A CA 1
ATOM 598 C C . TRP A 1 82 ? -21.984 -16.031 -6.887 1 98.19 82 TRP A C 1
ATOM 600 O O . TRP A 1 82 ? -20.891 -15.93 -7.441 1 98.19 82 TRP A O 1
ATOM 610 N N . ARG A 1 83 ? -23.016 -16.312 -7.57 1 98 83 ARG A N 1
ATOM 611 C CA . ARG A 1 83 ? -22.938 -16.609 -9 1 98 83 ARG A CA 1
ATOM 612 C C . ARG A 1 83 ? -22.469 -15.398 -9.789 1 98 83 ARG A C 1
ATOM 614 O O . ARG A 1 83 ? -21.719 -15.539 -10.758 1 98 83 ARG A O 1
ATOM 621 N N . ASP A 1 84 ? -22.922 -14.203 -9.367 1 98 84 ASP A N 1
ATOM 622 C CA . ASP A 1 84 ? -22.438 -12.984 -10 1 98 84 ASP A CA 1
ATOM 623 C C . ASP A 1 84 ? -20.938 -12.82 -9.781 1 98 84 ASP A C 1
ATOM 625 O O . ASP A 1 84 ? -20.203 -12.406 -10.695 1 98 84 ASP A O 1
ATOM 629 N N . VAL A 1 85 ? -20.516 -13.117 -8.539 1 98.44 85 VAL A N 1
ATOM 630 C CA . VAL A 1 85 ? -19.094 -13.023 -8.211 1 98.44 85 VAL A CA 1
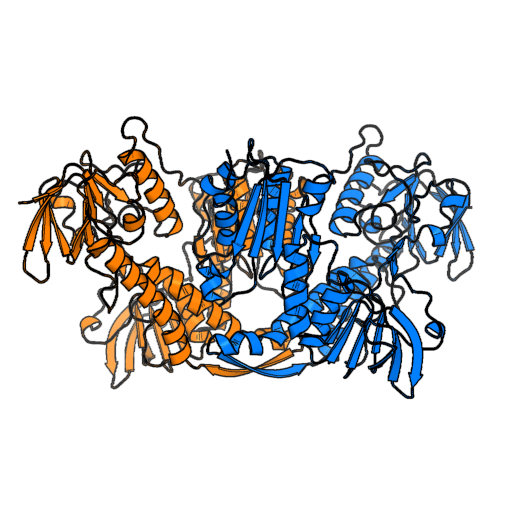ATOM 631 C C . VAL A 1 85 ? -18.281 -13.969 -9.094 1 98.44 85 VAL A C 1
ATOM 633 O O . VAL A 1 85 ? -17.328 -13.547 -9.758 1 98.44 85 VAL A O 1
ATOM 636 N N . ARG A 1 86 ? -18.688 -15.203 -9.109 1 98.25 86 ARG A N 1
ATOM 637 C CA . ARG A 1 86 ? -18 -16.25 -9.867 1 98.25 86 ARG A CA 1
ATOM 638 C C . ARG A 1 86 ? -17.969 -15.914 -11.359 1 98.25 86 ARG A C 1
ATOM 640 O O . ARG A 1 86 ? -16.922 -15.969 -11.984 1 98.25 86 ARG A O 1
ATOM 647 N N . ASP A 1 87 ? -19.109 -15.492 -11.938 1 97.88 87 ASP A N 1
ATOM 648 C CA . ASP A 1 87 ? -19.234 -15.25 -13.367 1 97.88 87 ASP A CA 1
ATOM 649 C C . ASP A 1 87 ? -18.453 -14.008 -13.781 1 97.88 87 ASP A C 1
ATOM 651 O O . ASP A 1 87 ? -17.906 -13.945 -14.891 1 97.88 87 ASP A O 1
ATOM 655 N N . ARG A 1 88 ? -18.406 -13.023 -12.922 1 97.44 88 ARG A N 1
ATOM 656 C CA . ARG A 1 88 ? -17.562 -11.859 -13.18 1 97.44 88 ARG A CA 1
ATOM 657 C C . ARG A 1 88 ? -16.094 -12.258 -13.297 1 97.44 88 ARG A C 1
ATOM 659 O O . ARG A 1 88 ? -15.414 -11.836 -14.234 1 97.44 88 ARG A O 1
ATOM 666 N N . ILE A 1 89 ? -15.641 -13.102 -12.445 1 98.25 89 ILE A N 1
ATOM 667 C CA . ILE A 1 89 ? -14.234 -13.492 -12.375 1 98.25 89 ILE A CA 1
ATOM 668 C C . ILE A 1 89 ? -13.891 -14.383 -13.562 1 98.25 89 ILE A C 1
ATOM 670 O O . ILE A 1 89 ? -12.977 -14.078 -14.328 1 98.25 89 ILE A O 1
ATOM 674 N N . PHE A 1 90 ? -14.68 -15.391 -13.781 1 98.12 90 PHE A N 1
ATOM 675 C CA . PHE A 1 90 ? -14.281 -16.375 -14.773 1 98.12 90 PHE A CA 1
ATOM 676 C C . PHE A 1 90 ? -14.758 -15.969 -16.172 1 98.12 90 PHE A C 1
ATOM 678 O O . PHE A 1 90 ? -14.234 -16.453 -17.172 1 98.12 90 PHE A O 1
ATOM 685 N N . GLY A 1 91 ? -15.75 -15.023 -16.234 1 97.56 91 GLY A N 1
ATOM 686 C CA . GLY A 1 91 ? -16.047 -14.422 -17.531 1 97.56 91 GLY A CA 1
ATOM 687 C C . GLY A 1 91 ? -14.852 -13.711 -18.141 1 97.56 91 GLY A C 1
ATOM 688 O O . GLY A 1 91 ? -14.617 -13.797 -19.344 1 97.56 91 GLY A O 1
ATOM 689 N N . ARG A 1 92 ? -14.109 -13.109 -17.297 1 96.81 92 ARG A N 1
ATOM 690 C CA . ARG A 1 92 ? -12.898 -12.422 -17.734 1 96.81 92 ARG A CA 1
ATOM 691 C C . ARG A 1 92 ? -11.766 -13.406 -18 1 96.81 92 ARG A C 1
ATOM 693 O O . ARG A 1 92 ? -11.148 -13.383 -19.062 1 96.81 92 ARG A O 1
ATOM 700 N N . ILE A 1 93 ? -11.5 -14.297 -17.094 1 97.88 93 ILE A N 1
ATOM 701 C CA . ILE A 1 93 ? -10.352 -15.195 -17.109 1 97.88 93 ILE A CA 1
ATOM 702 C C . ILE A 1 93 ? -10.477 -16.172 -18.281 1 97.88 93 ILE A C 1
ATOM 704 O O . ILE A 1 93 ? -9.516 -16.375 -19.031 1 97.88 93 ILE A O 1
ATOM 708 N N . ASP A 1 94 ? -11.664 -16.719 -18.422 1 98.25 94 ASP A N 1
ATOM 709 C CA . ASP A 1 94 ? -11.867 -17.688 -19.484 1 98.25 94 ASP A CA 1
ATOM 710 C C . ASP A 1 94 ? -11.68 -17.062 -20.859 1 98.25 94 ASP A C 1
ATOM 712 O O . ASP A 1 94 ? -11.141 -17.688 -21.766 1 98.25 94 ASP A O 1
ATOM 716 N N . GLU A 1 95 ? -12.078 -15.828 -20.969 1 97.88 95 GLU A N 1
ATOM 717 C CA . GLU A 1 95 ? -11.906 -15.125 -22.234 1 97.88 95 GLU A CA 1
ATOM 718 C C . GLU A 1 95 ? -10.43 -14.883 -22.531 1 97.88 95 GLU A C 1
ATOM 720 O O . GLU A 1 95 ? -9.984 -15.008 -23.672 1 97.88 95 GLU A O 1
ATOM 725 N N . ILE A 1 96 ? -9.719 -14.531 -21.562 1 97.62 96 ILE A N 1
ATOM 726 C CA . ILE A 1 96 ? -8.289 -14.297 -21.719 1 97.62 96 ILE A CA 1
ATOM 727 C C . ILE A 1 96 ? -7.586 -15.609 -22.078 1 97.62 96 ILE A C 1
ATOM 729 O O . ILE A 1 96 ? -6.727 -15.641 -22.953 1 97.62 96 ILE A O 1
ATOM 733 N N . SER A 1 97 ? -7.953 -16.688 -21.359 1 98 97 SER A N 1
ATOM 734 C CA . SER A 1 97 ? -7.402 -18.016 -21.625 1 98 97 SER A CA 1
ATOM 735 C C . SER A 1 97 ? -7.676 -18.453 -23.047 1 98 97 SER A C 1
ATOM 737 O O . SER A 1 97 ? -6.762 -18.859 -23.766 1 98 97 SER A O 1
ATOM 739 N N . ALA A 1 98 ? -8.898 -18.297 -23.469 1 97.81 98 ALA A N 1
ATOM 740 C CA . ALA A 1 98 ? -9.289 -18.672 -24.828 1 97.81 98 ALA A CA 1
ATOM 741 C C . ALA A 1 98 ? -8.555 -17.828 -25.859 1 97.81 98 ALA A C 1
ATOM 743 O O . ALA A 1 98 ? -8.164 -18.328 -26.922 1 97.81 98 ALA A O 1
ATOM 744 N N . GLY A 1 99 ? -8.469 -16.578 -25.562 1 97.69 99 GLY A N 1
ATOM 745 C CA . GLY A 1 99 ? -7.738 -15.695 -26.453 1 97.69 99 GLY A CA 1
ATOM 746 C C . GLY A 1 99 ? -6.277 -16.078 -26.609 1 97.69 99 GLY A C 1
ATOM 747 O O . GLY A 1 99 ? -5.73 -16.031 -27.719 1 97.69 99 GLY A O 1
ATOM 748 N N . GLY A 1 100 ? -5.645 -16.438 -25.516 1 96.81 100 GLY A N 1
ATOM 749 C CA . GLY A 1 100 ? -4.262 -16.875 -25.562 1 96.81 100 GLY A CA 1
ATOM 750 C C . GLY A 1 100 ? -4.074 -18.141 -26.391 1 96.81 100 GLY A C 1
ATOM 751 O O . GLY A 1 100 ? -3.123 -18.25 -27.156 1 96.81 100 GLY A O 1
ATOM 752 N N . ARG A 1 101 ? -4.953 -19.031 -26.172 1 97.88 101 ARG A N 1
ATOM 753 C CA . ARG A 1 101 ? -4.918 -20.266 -26.953 1 97.88 101 ARG A CA 1
ATOM 754 C C . ARG A 1 101 ? -5.055 -19.984 -28.438 1 97.88 101 ARG A C 1
ATOM 756 O O . ARG A 1 101 ? -4.277 -20.5 -29.25 1 97.88 101 ARG A O 1
ATOM 763 N N . ARG A 1 102 ? -6.062 -19.188 -28.828 1 97.62 102 ARG A N 1
ATOM 764 C CA . ARG A 1 102 ? -6.32 -18.844 -30.219 1 97.62 102 ARG A CA 1
ATOM 765 C C . ARG A 1 102 ? -5.113 -18.156 -30.844 1 97.62 102 ARG A C 1
ATOM 767 O O . ARG A 1 102 ? -4.754 -18.453 -31.984 1 97.62 102 ARG A O 1
ATOM 774 N N . TYR A 1 103 ? -4.527 -17.312 -30.109 1 96.75 103 TYR A N 1
ATOM 775 C CA . TYR A 1 103 ? -3.367 -16.578 -30.594 1 96.75 103 TYR A CA 1
ATOM 776 C C . TYR A 1 103 ? -2.238 -17.531 -30.969 1 96.75 103 TYR A C 1
ATOM 778 O O . TYR A 1 103 ? -1.634 -17.391 -32.031 1 96.75 103 TYR A O 1
ATOM 786 N N . ARG A 1 104 ? -1.948 -18.531 -30.156 1 96.19 104 ARG A N 1
ATOM 787 C CA . ARG A 1 104 ? -0.858 -19.469 -30.406 1 96.19 104 ARG A CA 1
ATOM 788 C C . ARG A 1 104 ? -1.24 -20.469 -31.484 1 96.19 104 ARG A C 1
ATOM 790 O O . ARG A 1 104 ? -0.404 -20.859 -32.312 1 96.19 104 ARG A O 1
ATOM 797 N N . ALA A 1 105 ? -2.438 -20.812 -31.516 1 96.31 105 ALA A N 1
ATOM 798 C CA . ALA A 1 105 ? -2.906 -21.828 -32.438 1 96.31 105 ALA A CA 1
ATOM 799 C C . ALA A 1 105 ? -3.074 -21.266 -33.844 1 96.31 105 ALA A C 1
ATOM 801 O O . ALA A 1 105 ? -2.855 -21.969 -34.844 1 96.31 105 ALA A O 1
ATOM 802 N N . GLU A 1 106 ? -3.418 -19.969 -33.906 1 96.06 106 GLU A N 1
ATOM 803 C CA . GLU A 1 106 ? -3.908 -19.5 -35.188 1 96.06 106 GLU A CA 1
ATOM 804 C C . GLU A 1 106 ? -3.105 -18.297 -35.688 1 96.06 106 GLU A C 1
ATOM 806 O O . GLU A 1 106 ? -3.021 -18.031 -36.875 1 96.06 106 GLU A O 1
ATOM 811 N N . ASP A 1 107 ? -2.52 -17.562 -34.812 1 93.81 107 ASP A N 1
ATOM 812 C CA . ASP A 1 107 ? -1.989 -16.266 -35.219 1 93.81 107 ASP A CA 1
ATOM 813 C C . ASP A 1 107 ? -0.462 -16.281 -35.219 1 93.81 107 ASP A C 1
ATOM 815 O O . ASP A 1 107 ? 0.167 -15.234 -35.375 1 93.81 107 ASP A O 1
ATOM 819 N N . ASN A 1 108 ? 0.173 -17.375 -34.906 1 94.75 108 ASN A N 1
ATOM 820 C CA . ASN A 1 108 ? 1.622 -17.547 -34.969 1 94.75 108 ASN A CA 1
ATOM 821 C C . ASN A 1 108 ? 2.031 -18.625 -35.938 1 94.75 108 ASN A C 1
ATOM 823 O O . ASN A 1 108 ? 2.119 -19.812 -35.594 1 94.75 108 ASN A O 1
ATOM 827 N N . PRO A 1 109 ? 2.398 -18.234 -37.156 1 94.19 109 PRO A N 1
ATOM 828 C CA . PRO A 1 109 ? 2.625 -19.234 -38.219 1 94.19 109 PRO A CA 1
ATOM 829 C C . PRO A 1 109 ? 3.77 -20.188 -37.875 1 94.19 109 PRO A C 1
ATOM 831 O O . PRO A 1 109 ? 3.791 -21.312 -38.375 1 94.19 109 PRO A O 1
ATOM 834 N N . ASN A 1 110 ? 4.703 -19.734 -37.094 1 97.19 110 ASN A N 1
ATOM 835 C CA . ASN A 1 110 ? 5.871 -20.562 -36.812 1 97.19 110 ASN A CA 1
ATOM 836 C C . ASN A 1 110 ? 5.652 -21.422 -35.562 1 97.19 110 ASN A C 1
ATOM 838 O O . ASN A 1 110 ? 6.578 -22.094 -35.094 1 97.19 110 ASN A O 1
ATOM 842 N N . VAL A 1 111 ? 4.453 -21.391 -34.969 1 98.19 111 VAL A N 1
ATOM 843 C CA . VAL A 1 111 ? 4.168 -22.125 -33.719 1 98.19 111 VAL A CA 1
ATOM 844 C C . VAL A 1 111 ? 3.131 -23.203 -34 1 98.19 111 VAL A C 1
ATOM 846 O O . VAL A 1 111 ? 2.082 -22.938 -34.594 1 98.19 111 VAL A O 1
ATOM 849 N N . THR A 1 112 ? 3.414 -24.406 -33.656 1 98.06 112 THR A N 1
ATOM 850 C CA . THR A 1 112 ? 2.467 -25.516 -33.656 1 98.06 112 THR A CA 1
ATOM 851 C C . THR A 1 112 ? 2.021 -25.844 -32.219 1 98.06 112 THR A C 1
ATOM 853 O O . THR A 1 112 ? 2.848 -26.188 -31.375 1 98.06 112 THR A O 1
ATOM 856 N N . LEU A 1 113 ? 0.733 -25.75 -31.984 1 98.25 113 LEU A N 1
ATOM 857 C CA . LEU A 1 113 ? 0.193 -26.062 -30.672 1 98.25 113 LEU A CA 1
ATOM 858 C C . LEU A 1 113 ? -0.235 -27.531 -30.578 1 98.25 113 LEU A C 1
ATOM 860 O O . LEU A 1 113 ? -1.055 -27.984 -31.391 1 98.25 113 LEU A O 1
ATOM 864 N N . TYR A 1 114 ? 0.362 -28.25 -29.672 1 98.12 114 TYR A N 1
ATOM 865 C CA . TYR A 1 114 ? -0.058 -29.609 -29.312 1 98.12 114 TYR A CA 1
ATOM 866 C C . TYR A 1 114 ? -0.842 -29.609 -28.016 1 98.12 114 TYR A C 1
ATOM 868 O O . TYR A 1 114 ? -0.291 -29.312 -26.953 1 98.12 114 TYR A O 1
ATOM 876 N N . GLU A 1 115 ? -2.109 -29.922 -28.078 1 97.81 115 GLU A N 1
ATOM 877 C CA . GLU A 1 115 ? -2.936 -30.016 -26.875 1 97.81 115 GLU A CA 1
ATOM 878 C C . GLU A 1 115 ? -3.029 -31.469 -26.391 1 97.81 115 GLU A C 1
ATOM 880 O O . GLU A 1 115 ? -3.582 -32.312 -27.078 1 97.81 115 GLU A O 1
ATOM 885 N N . GLY A 1 116 ? -2.426 -31.719 -25.281 1 97.38 116 GLY A N 1
ATOM 886 C CA . GLY A 1 116 ? -2.428 -33.062 -24.719 1 97.38 116 GLY A CA 1
ATOM 887 C C . GLY A 1 116 ? -1.359 -33.281 -23.672 1 97.38 116 GLY A C 1
ATOM 888 O O . GLY A 1 116 ? -0.668 -32.312 -23.281 1 97.38 116 GLY A O 1
ATOM 889 N N . ILE A 1 117 ? -1.263 -34.438 -23.156 1 97.06 117 ILE A N 1
ATOM 890 C CA . ILE A 1 117 ? -0.318 -34.781 -22.109 1 97.06 117 ILE A CA 1
ATOM 891 C C . ILE A 1 117 ? 1.002 -35.25 -22.734 1 97.06 117 ILE A C 1
ATOM 893 O O . ILE A 1 117 ? 1.031 -36.156 -23.547 1 97.06 117 ILE A O 1
ATOM 897 N N . ALA A 1 118 ? 2.025 -34.562 -22.375 1 98.06 118 ALA A N 1
ATOM 898 C CA . ALA A 1 118 ? 3.354 -34.875 -22.906 1 98.06 118 ALA A CA 1
ATOM 899 C C . ALA A 1 118 ? 4.121 -35.781 -21.969 1 98.06 118 ALA A C 1
ATOM 901 O O . ALA A 1 118 ? 4.008 -35.688 -20.75 1 98.06 118 ALA A O 1
ATOM 902 N N . ARG A 1 119 ? 4.898 -36.656 -22.531 1 98.38 119 ARG A N 1
ATOM 903 C CA . ARG A 1 119 ? 5.852 -37.469 -21.812 1 98.38 119 ARG A CA 1
ATOM 904 C C . ARG A 1 119 ? 7.152 -37.625 -22.578 1 98.38 119 ARG A C 1
ATOM 906 O O . ARG A 1 119 ? 7.137 -37.781 -23.812 1 98.38 119 ARG A O 1
ATOM 913 N N . PHE A 1 120 ? 8.227 -37.531 -21.891 1 98.75 120 PHE A N 1
ATOM 914 C CA . PHE A 1 120 ? 9.492 -37.844 -22.531 1 98.75 120 PHE A CA 1
ATOM 915 C C . PHE A 1 120 ? 9.609 -39.344 -22.797 1 98.75 120 PHE A C 1
ATOM 917 O O . PHE A 1 120 ? 9.312 -40.156 -21.922 1 98.75 120 PHE A O 1
ATOM 924 N N . THR A 1 121 ? 10 -39.719 -24 1 98.38 121 THR A N 1
ATOM 925 C CA . THR A 1 121 ? 10.211 -41.125 -24.375 1 98.38 121 THR A CA 1
ATOM 926 C C . THR A 1 121 ? 11.68 -41.344 -24.703 1 98.38 121 THR A C 1
ATOM 928 O O . THR A 1 121 ? 12.047 -42.469 -25.125 1 98.38 121 THR A O 1
ATOM 931 N N . GLY A 1 122 ? 12.445 -40.438 -24.594 1 98.25 122 GLY A N 1
ATOM 932 C CA . GLY A 1 122 ? 13.891 -40.406 -24.781 1 98.25 122 GLY A CA 1
ATOM 933 C C . GLY A 1 122 ? 14.477 -39 -24.641 1 98.25 122 GLY A C 1
ATOM 934 O O . GLY A 1 122 ? 13.742 -38.031 -24.453 1 98.25 122 GLY A O 1
ATOM 935 N N . VAL A 1 123 ? 15.844 -38.938 -24.625 1 98.44 123 VAL A N 1
ATOM 936 C CA . VAL A 1 123 ? 16.516 -37.656 -24.578 1 98.44 123 VAL A CA 1
ATOM 937 C C . VAL A 1 123 ? 16.078 -36.781 -25.75 1 98.44 123 VAL A C 1
ATOM 939 O O . VAL A 1 123 ? 16.234 -37.188 -26.906 1 98.44 123 VAL A O 1
ATOM 942 N N . LYS A 1 124 ? 15.406 -35.656 -25.453 1 98.38 124 LYS A N 1
ATOM 943 C CA . LYS A 1 124 ? 14.93 -34.688 -26.422 1 98.38 124 LYS A CA 1
ATOM 944 C C . LYS A 1 124 ? 13.945 -35.312 -27.391 1 98.38 124 LYS A C 1
ATOM 946 O O . LYS A 1 124 ? 13.977 -35.031 -28.594 1 98.38 124 LYS A O 1
ATOM 951 N N . GLN A 1 125 ? 13.234 -36.188 -26.891 1 98.5 125 GLN A N 1
ATOM 952 C CA . GLN A 1 125 ? 12.125 -36.844 -27.594 1 98.5 125 GLN A CA 1
ATOM 953 C C . GLN A 1 125 ? 10.859 -36.844 -26.734 1 98.5 125 GLN A C 1
ATOM 955 O O . GLN A 1 125 ? 10.891 -37.25 -25.578 1 98.5 125 GLN A O 1
ATOM 960 N N . LEU A 1 126 ? 9.742 -36.344 -27.312 1 98.38 126 LEU A N 1
ATOM 961 C CA . LEU A 1 126 ? 8.492 -36.125 -26.594 1 98.38 126 LEU A CA 1
ATOM 962 C C . LEU A 1 126 ? 7.328 -36.812 -27.312 1 98.38 126 LEU A C 1
ATOM 964 O O . LEU A 1 126 ? 7.195 -36.656 -28.531 1 98.38 126 LEU A O 1
ATOM 968 N N . THR A 1 127 ? 6.613 -37.594 -26.641 1 98.69 127 THR A N 1
ATOM 969 C CA . THR A 1 127 ? 5.332 -38.062 -27.172 1 98.69 127 THR A CA 1
ATOM 970 C C . THR A 1 127 ? 4.176 -37.312 -26.5 1 98.69 127 THR A C 1
ATOM 972 O O . THR A 1 127 ? 4.121 -37.219 -25.281 1 98.69 127 THR A O 1
ATOM 975 N N . VAL A 1 128 ? 3.312 -36.719 -27.297 1 98.56 128 VAL A N 1
ATOM 976 C CA . VAL A 1 128 ? 2.15 -35.969 -26.812 1 98.56 128 VAL A CA 1
ATOM 977 C C . VAL A 1 128 ? 0.877 -36.75 -27.109 1 98.56 128 VAL A C 1
ATOM 979 O O . VAL A 1 128 ? 0.613 -37.094 -28.266 1 98.56 128 VAL A O 1
ATOM 982 N N . ASP A 1 129 ? 0.14 -37.094 -26.062 1 98 129 ASP A N 1
ATOM 983 C CA . ASP A 1 129 ? -1.167 -37.719 -26.25 1 98 129 ASP A CA 1
ATOM 984 C C . ASP A 1 129 ? -2.23 -36.688 -26.594 1 98 129 ASP A C 1
ATOM 986 O O . ASP A 1 129 ? -2.834 -36.094 -25.703 1 98 129 ASP A O 1
ATOM 990 N N . THR A 1 130 ? -2.498 -36.562 -27.859 1 96.88 130 THR A N 1
ATOM 991 C CA . THR A 1 130 ? -3.469 -35.562 -28.328 1 96.88 130 THR A CA 1
ATOM 992 C C . THR A 1 130 ? -4.836 -36.219 -28.531 1 96.88 130 THR A C 1
ATOM 994 O O . THR A 1 130 ? -4.98 -37.438 -28.391 1 96.88 130 THR A O 1
ATOM 997 N N . ALA A 1 131 ? -5.824 -35.406 -28.828 1 94.12 131 ALA A N 1
ATOM 998 C CA . ALA A 1 131 ? -7.176 -35.875 -29.078 1 94.12 131 ALA A CA 1
ATOM 999 C C . ALA A 1 131 ? -7.207 -36.812 -30.297 1 94.12 131 ALA A C 1
ATOM 1001 O O . ALA A 1 131 ? -8.039 -37.719 -30.375 1 94.12 131 ALA A O 1
ATOM 1002 N N . THR A 1 132 ? -6.266 -36.656 -31.266 1 95.62 132 THR A N 1
ATOM 1003 C CA . THR A 1 132 ? -6.246 -37.438 -32.5 1 95.62 132 THR A CA 1
ATOM 1004 C C . THR A 1 132 ? -5.258 -38.594 -32.375 1 95.62 132 THR A C 1
ATOM 1006 O O . THR A 1 132 ? -5.059 -39.344 -33.344 1 95.62 132 THR A O 1
ATOM 1009 N N . GLY A 1 133 ? -4.652 -38.719 -31.266 1 96.5 133 GLY A N 1
ATOM 1010 C CA . GLY A 1 133 ? -3.699 -39.812 -31.047 1 96.5 133 GLY A CA 1
ATOM 1011 C C . GLY A 1 133 ? -2.326 -39.312 -30.625 1 96.5 133 GLY A C 1
ATOM 1012 O O . GLY A 1 133 ? -2.074 -38.094 -30.625 1 96.5 133 GLY A O 1
ATOM 1013 N N . PRO A 1 134 ? -1.486 -40.281 -30.281 1 97.62 134 PRO A N 1
ATOM 1014 C CA . PRO A 1 134 ? -0.139 -39.875 -29.859 1 97.62 134 PRO A CA 1
ATOM 1015 C C . PRO A 1 134 ? 0.714 -39.375 -31.016 1 97.62 134 PRO A C 1
ATOM 1017 O O . PRO A 1 134 ? 0.667 -39.906 -32.125 1 97.62 134 PRO A O 1
ATOM 1020 N N . GLU A 1 135 ? 1.396 -38.281 -30.781 1 97.94 135 GLU A N 1
ATOM 1021 C CA . GLU A 1 135 ? 2.361 -37.719 -31.719 1 97.94 135 GLU A CA 1
ATOM 1022 C C . GLU A 1 135 ? 3.744 -37.625 -31.078 1 97.94 135 GLU A C 1
ATOM 1024 O O . GLU A 1 135 ? 3.881 -37.094 -29.969 1 97.94 135 GLU A O 1
ATOM 1029 N N . THR A 1 136 ? 4.715 -38.156 -31.766 1 98.44 136 THR A N 1
ATOM 1030 C CA . THR A 1 136 ? 6.082 -38.031 -31.266 1 98.44 136 THR A CA 1
ATOM 1031 C C . THR A 1 136 ? 6.844 -36.938 -32 1 98.44 136 THR A C 1
ATOM 1033 O O . THR A 1 136 ? 6.832 -36.875 -33.219 1 98.44 136 THR A O 1
ATOM 1036 N N . ILE A 1 137 ? 7.492 -36.094 -31.219 1 98.62 137 ILE A N 1
ATOM 1037 C CA . ILE A 1 137 ? 8.234 -34.969 -31.797 1 98.62 137 ILE A CA 1
ATOM 1038 C C . ILE A 1 137 ? 9.617 -34.875 -31.156 1 98.62 137 ILE A C 1
ATOM 1040 O O . ILE A 1 137 ? 9.852 -35.469 -30.078 1 98.62 137 ILE A O 1
ATOM 1044 N N . THR A 1 138 ? 10.578 -34.281 -31.812 1 98.69 138 THR A N 1
ATOM 1045 C CA . THR A 1 138 ? 11.914 -33.969 -31.297 1 98.69 138 THR A CA 1
ATOM 1046 C C . THR A 1 138 ? 12.258 -32.5 -31.484 1 98.69 138 THR A C 1
ATOM 1048 O O . THR A 1 138 ? 11.539 -31.781 -32.156 1 98.69 138 THR A O 1
ATOM 1051 N N . ALA A 1 139 ? 13.258 -32.094 -30.781 1 98.75 139 ALA A N 1
ATOM 1052 C CA . ALA A 1 139 ? 13.703 -30.719 -30.938 1 98.75 139 ALA A CA 1
ATOM 1053 C C . ALA A 1 139 ? 15.164 -30.562 -30.531 1 98.75 139 ALA A C 1
ATOM 1055 O O . ALA A 1 139 ? 15.719 -31.406 -29.828 1 98.75 139 ALA A O 1
ATOM 1056 N N . ASP A 1 140 ? 15.789 -29.484 -31 1 98.31 140 ASP A N 1
ATOM 1057 C CA . ASP A 1 140 ? 17.125 -29.109 -30.547 1 98.31 140 ASP A CA 1
ATOM 1058 C C . ASP A 1 140 ? 17.109 -28.594 -29.125 1 98.31 140 ASP A C 1
ATOM 1060 O O . ASP A 1 140 ? 18.062 -28.797 -28.359 1 98.31 140 ASP A O 1
ATOM 1064 N N . ARG A 1 141 ? 16.078 -27.859 -28.781 1 98.62 141 ARG A N 1
ATOM 1065 C CA . ARG A 1 141 ? 15.938 -27.203 -27.484 1 98.62 141 ARG A CA 1
ATOM 1066 C C . ARG A 1 141 ? 14.57 -27.469 -26.859 1 98.62 141 ARG A C 1
ATOM 1068 O O . ARG A 1 141 ? 13.578 -27.594 -27.578 1 98.62 141 ARG A O 1
ATOM 1075 N N . PHE A 1 142 ? 14.555 -27.578 -25.531 1 98.81 142 PHE A N 1
ATOM 1076 C CA . PHE A 1 142 ? 13.32 -27.734 -24.781 1 98.81 142 PHE A CA 1
ATOM 1077 C C . PHE A 1 142 ? 13.25 -26.734 -23.641 1 98.81 142 PHE A C 1
ATOM 1079 O O . PHE A 1 142 ? 14.266 -26.438 -23 1 98.81 142 PHE A O 1
ATOM 1086 N N . VAL A 1 143 ? 12.109 -26.188 -23.391 1 98.94 143 VAL A N 1
ATOM 1087 C CA . VAL A 1 143 ? 11.789 -25.516 -22.141 1 98.94 143 VAL A CA 1
ATOM 1088 C C . VAL A 1 143 ? 10.664 -26.25 -21.422 1 98.94 143 VAL A C 1
ATOM 1090 O O . VAL A 1 143 ? 9.555 -26.359 -21.938 1 98.94 143 VAL A O 1
ATOM 1093 N N . VAL A 1 144 ? 10.984 -26.781 -20.266 1 98.94 144 VAL A N 1
ATOM 1094 C CA . VAL A 1 144 ? 10.008 -27.5 -19.469 1 98.94 144 VAL A CA 1
ATOM 1095 C C . VAL A 1 144 ? 9.398 -26.578 -18.422 1 98.94 144 VAL A C 1
ATOM 1097 O O . VAL A 1 144 ? 10.031 -26.281 -17.406 1 98.94 144 VAL A O 1
ATOM 1100 N N . ALA A 1 145 ? 8.219 -26.109 -18.609 1 98.81 145 ALA A N 1
ATOM 1101 C CA . ALA A 1 145 ? 7.488 -25.188 -17.75 1 98.81 145 ALA A CA 1
ATOM 1102 C C . ALA A 1 145 ? 6.098 -25.734 -17.422 1 98.81 145 ALA A C 1
ATOM 1104 O O . ALA A 1 145 ? 5.105 -25 -17.516 1 98.81 145 ALA A O 1
ATOM 1105 N N . ALA A 1 146 ? 6.043 -26.984 -17 1 98.25 146 ALA A N 1
ATOM 1106 C CA . ALA A 1 146 ? 4.781 -27.719 -16.906 1 98.25 146 ALA A CA 1
ATOM 1107 C C . ALA A 1 146 ? 4.199 -27.609 -15.492 1 98.25 146 ALA A C 1
ATOM 1109 O O . ALA A 1 146 ? 3.215 -28.281 -15.172 1 98.25 146 ALA A O 1
ATOM 1110 N N . GLY A 1 147 ? 4.785 -26.875 -14.656 1 97.56 147 GLY A N 1
ATOM 1111 C CA . GLY A 1 147 ? 4.234 -26.484 -13.367 1 97.56 147 GLY A CA 1
ATOM 1112 C C . GLY A 1 147 ? 3.967 -27.656 -12.453 1 97.56 147 GLY A C 1
ATOM 1113 O O . GLY A 1 147 ? 4.785 -28.578 -12.352 1 97.56 147 GLY A O 1
ATOM 1114 N N . GLY A 1 148 ? 2.945 -27.562 -11.641 1 97.12 148 GLY A N 1
ATOM 1115 C CA . GLY A 1 148 ? 2.527 -28.562 -10.68 1 97.12 148 GLY A CA 1
ATOM 1116 C C . GLY A 1 148 ? 1.02 -28.656 -10.539 1 97.12 148 GLY A C 1
ATOM 1117 O O . GLY A 1 148 ? 0.278 -28.016 -11.281 1 97.12 148 GLY A O 1
ATOM 1118 N N . ARG A 1 149 ? 0.594 -29.484 -9.648 1 97.19 149 ARG A N 1
ATOM 1119 C CA . ARG A 1 149 ? -0.821 -29.75 -9.406 1 97.19 149 ARG A CA 1
ATOM 1120 C C . ARG A 1 149 ? -1.096 -29.938 -7.922 1 97.19 149 ARG A C 1
ATOM 1122 O O . ARG A 1 149 ? -0.174 -30.172 -7.141 1 97.19 149 ARG A O 1
ATOM 1129 N N . PRO A 1 150 ? -2.391 -29.812 -7.504 1 97.56 150 PRO A N 1
ATOM 1130 C CA 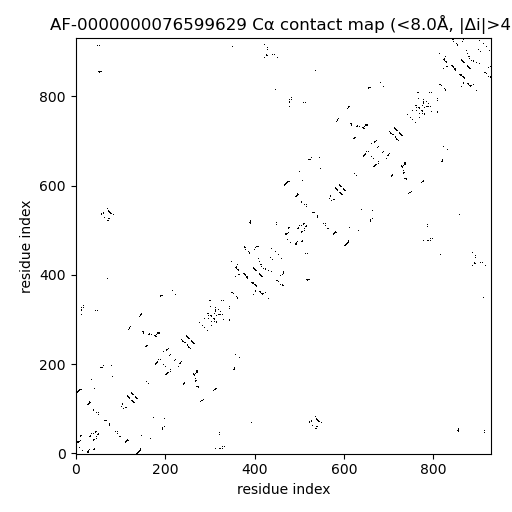. PRO A 1 150 ? -2.695 -30.047 -6.09 1 97.56 150 PRO A CA 1
ATOM 1131 C C . PRO A 1 150 ? -2.326 -31.453 -5.629 1 97.56 150 PRO A C 1
ATOM 1133 O O . PRO A 1 150 ? -2.561 -32.438 -6.352 1 97.56 150 PRO A O 1
ATOM 1136 N N . ALA A 1 151 ? -1.712 -31.516 -4.477 1 97.69 151 ALA A N 1
ATOM 1137 C CA . ALA A 1 151 ? -1.448 -32.812 -3.867 1 97.69 151 ALA A CA 1
ATOM 1138 C C . ALA A 1 151 ? -2.723 -33.406 -3.277 1 97.69 151 ALA A C 1
ATOM 1140 O O . ALA A 1 151 ? -3.527 -32.688 -2.674 1 97.69 151 ALA A O 1
ATOM 1141 N N . ILE A 1 152 ? -2.957 -34.688 -3.486 1 97.81 152 ILE A N 1
ATOM 1142 C CA . ILE A 1 152 ? -4.078 -35.406 -2.9 1 97.81 152 ILE A CA 1
ATOM 1143 C C . ILE A 1 152 ? -3.562 -36.438 -1.884 1 97.81 152 ILE A C 1
ATOM 1145 O O . ILE A 1 152 ? -2.832 -37.344 -2.24 1 97.81 152 ILE A O 1
ATOM 1149 N N . PRO A 1 153 ? -3.945 -36.188 -0.652 1 97.06 153 PRO A N 1
ATOM 1150 C CA . PRO A 1 153 ? -3.43 -37.094 0.359 1 97.06 153 PRO A CA 1
ATOM 1151 C C . PRO A 1 153 ? -4.07 -38.5 0.275 1 97.06 153 PRO A C 1
ATOM 1153 O O . PRO A 1 153 ? -5.16 -38.625 -0.281 1 97.06 153 PRO A O 1
ATOM 1156 N N . ASP A 1 154 ? -3.32 -3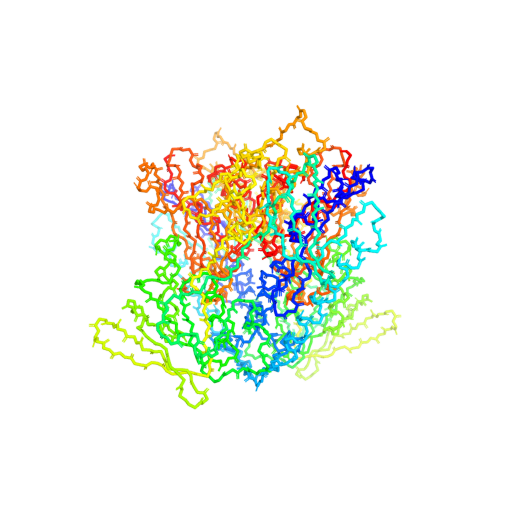9.438 0.796 1 96.19 154 ASP A N 1
ATOM 1157 C CA . ASP A 1 154 ? -3.826 -40.812 0.86 1 96.19 154 ASP A CA 1
ATOM 1158 C C . ASP A 1 154 ? -4.59 -41.031 2.16 1 96.19 154 ASP A C 1
ATOM 1160 O O . ASP A 1 154 ? -4.016 -41.5 3.146 1 96.19 154 ASP A O 1
ATOM 1164 N N . ILE A 1 155 ? -5.816 -40.75 2.164 1 96.94 155 ILE A N 1
ATOM 1165 C CA . ILE A 1 155 ? -6.707 -40.938 3.305 1 96.94 155 ILE A CA 1
ATOM 1166 C C . ILE A 1 155 ? -7.816 -41.906 2.941 1 96.94 155 ILE A C 1
ATOM 1168 O O . ILE A 1 155 ? -8.484 -41.75 1.915 1 96.94 155 ILE A O 1
ATOM 1172 N N . PRO A 1 156 ? -8.062 -42.938 3.805 1 97.75 156 PRO A N 1
ATOM 1173 C CA . PRO A 1 156 ? -9.117 -43.906 3.514 1 97.75 156 PRO A CA 1
ATOM 1174 C C . PRO A 1 156 ? -10.469 -43.219 3.244 1 97.75 156 PRO A C 1
ATOM 1176 O O . PRO A 1 156 ? -10.906 -42.375 4.023 1 97.75 156 PRO A O 1
ATOM 1179 N N . GLY A 1 157 ? -11.023 -43.531 2.088 1 98.12 157 GLY A N 1
ATOM 1180 C CA . GLY A 1 157 ? -12.367 -43.094 1.769 1 98.12 157 GLY A CA 1
ATOM 1181 C C . GLY A 1 157 ? -12.391 -41.812 0.932 1 98.12 157 GLY A C 1
ATOM 1182 O O . GLY A 1 157 ? -13.43 -41.438 0.405 1 98.12 157 GLY A O 1
ATOM 1183 N N . LEU A 1 158 ? -11.273 -41.188 0.753 1 97.81 158 LEU A N 1
ATOM 1184 C CA . LEU A 1 158 ? -11.227 -39.938 0.039 1 97.81 158 LEU A CA 1
ATOM 1185 C C . LEU A 1 158 ? -11.641 -40.125 -1.418 1 97.81 158 LEU A C 1
ATOM 1187 O O . LEU A 1 158 ? -12.273 -39.219 -2.002 1 97.81 158 LEU A O 1
ATOM 1191 N N . ASP A 1 159 ? -11.289 -41.219 -2 1 95.75 159 ASP A N 1
ATOM 1192 C CA . ASP A 1 159 ? -11.594 -41.5 -3.4 1 95.75 159 ASP A CA 1
ATOM 1193 C C . ASP A 1 159 ? -13.078 -41.844 -3.588 1 95.75 159 ASP A C 1
ATOM 1195 O O . ASP A 1 159 ? -13.547 -42 -4.715 1 95.75 159 ASP A O 1
ATOM 1199 N N . GLN A 1 160 ? -13.844 -41.875 -2.473 1 95.81 160 GLN A N 1
ATOM 1200 C CA . GLN A 1 160 ? -15.25 -42.219 -2.525 1 95.81 160 GLN A CA 1
ATOM 1201 C C . GLN A 1 160 ? -16.141 -41.031 -2.24 1 95.81 160 GLN A C 1
ATOM 1203 O O . GLN A 1 160 ? -17.375 -41.156 -2.186 1 95.81 160 GLN A O 1
ATOM 1208 N N . VAL A 1 161 ? -15.547 -39.938 -2.037 1 96.75 161 VAL A N 1
ATOM 1209 C CA . VAL A 1 161 ? -16.328 -38.719 -1.766 1 96.75 161 VAL A CA 1
ATOM 1210 C C . VAL A 1 161 ? -15.93 -37.625 -2.748 1 96.75 161 VAL A C 1
ATOM 1212 O O . VAL A 1 161 ? -14.867 -37.688 -3.367 1 96.75 161 VAL A O 1
ATOM 1215 N N . ASP A 1 162 ? -16.828 -36.719 -2.887 1 95.12 162 ASP A N 1
ATOM 1216 C CA . ASP A 1 162 ? -16.484 -35.5 -3.65 1 95.12 162 ASP A CA 1
ATOM 1217 C C . ASP A 1 162 ? -15.672 -34.531 -2.807 1 95.12 162 ASP A C 1
ATOM 1219 O O . ASP A 1 162 ? -15.938 -34.375 -1.617 1 95.12 162 ASP A O 1
ATOM 1223 N N . TYR A 1 163 ? -14.625 -34.031 -3.318 1 97.81 163 TYR A N 1
ATOM 1224 C CA . TYR A 1 163 ? -13.836 -33 -2.672 1 97.81 163 TYR A CA 1
ATOM 1225 C C . TYR A 1 163 ? -13.391 -31.953 -3.68 1 97.81 163 TYR A C 1
ATOM 1227 O O . TYR A 1 163 ? -13.523 -32.156 -4.891 1 97.81 163 TYR A O 1
ATOM 1235 N N . TYR A 1 164 ? -12.969 -30.859 -3.197 1 98.38 164 TYR A N 1
ATOM 1236 C CA . TYR A 1 164 ? -12.469 -29.75 -4.008 1 98.38 164 TYR A CA 1
ATOM 1237 C C . TYR A 1 164 ? -10.984 -29.531 -3.77 1 98.38 164 TYR A C 1
ATOM 1239 O O . TYR A 1 164 ? -10.438 -29.969 -2.754 1 98.38 164 TYR A O 1
ATOM 1247 N N . THR A 1 165 ? -10.32 -28.953 -4.719 1 98.31 165 THR A N 1
ATOM 1248 C CA . THR A 1 165 ? -8.953 -28.453 -4.641 1 98.31 165 THR A CA 1
ATOM 1249 C C . THR A 1 165 ? -8.898 -26.984 -5.035 1 98.31 165 THR A C 1
ATOM 1251 O O . THR A 1 165 ? -9.93 -26.375 -5.348 1 98.31 165 THR A O 1
ATOM 1254 N N . SER A 1 166 ? -7.656 -26.453 -5.012 1 97.69 166 SER A N 1
ATOM 1255 C CA . SER A 1 166 ? -7.492 -25.078 -5.465 1 97.69 166 SER A CA 1
ATOM 1256 C C . SER A 1 166 ? -7.961 -24.906 -6.906 1 97.69 166 SER A C 1
ATOM 1258 O O . SER A 1 166 ? -8.367 -23.812 -7.309 1 97.69 166 SER A O 1
ATOM 1260 N N . ASP A 1 167 ? -8.008 -25.969 -7.66 1 97.75 167 ASP A N 1
ATOM 1261 C CA . ASP A 1 167 ? -8.312 -25.891 -9.086 1 97.75 167 ASP A CA 1
ATOM 1262 C C . ASP A 1 167 ? -9.82 -25.859 -9.32 1 97.75 167 ASP A C 1
ATOM 1264 O O . ASP A 1 167 ? -10.281 -25.453 -10.391 1 97.75 167 ASP A O 1
ATOM 1268 N N . THR A 1 168 ? -10.578 -26.328 -8.273 1 98.06 168 THR A N 1
ATOM 1269 C CA . THR A 1 168 ? -11.984 -26.547 -8.586 1 98.06 168 THR A CA 1
ATOM 1270 C C . THR A 1 168 ? -12.875 -25.719 -7.664 1 98.06 168 THR A C 1
ATOM 1272 O O . THR A 1 168 ? -14.016 -25.406 -8.023 1 98.06 168 THR A O 1
ATOM 1275 N N . VAL A 1 169 ? -12.398 -25.312 -6.508 1 98.5 169 VAL A N 1
ATOM 1276 C CA . VAL A 1 169 ? -13.234 -24.781 -5.438 1 98.5 169 VAL A CA 1
ATOM 1277 C C . VAL A 1 169 ? -13.797 -23.422 -5.848 1 98.5 169 VAL A C 1
ATOM 1279 O O . VAL A 1 169 ? -14.875 -23.031 -5.402 1 98.5 169 VAL A O 1
ATOM 1282 N N . MET A 1 170 ? -13.172 -22.703 -6.746 1 98.31 170 MET A N 1
ATOM 1283 C CA . MET A 1 170 ? -13.539 -21.328 -7.086 1 98.31 170 MET A CA 1
ATOM 1284 C C . MET A 1 170 ? -14.727 -21.312 -8.039 1 98.31 170 MET A C 1
ATOM 1286 O O . MET A 1 170 ? -15.344 -20.266 -8.242 1 98.31 170 MET A O 1
ATOM 1290 N N . ARG A 1 171 ? -15.062 -22.469 -8.594 1 97.88 171 ARG A N 1
ATOM 1291 C CA . ARG A 1 171 ? -16.156 -22.516 -9.562 1 97.88 171 ARG A CA 1
ATOM 1292 C C . ARG A 1 171 ? -17.359 -23.234 -8.977 1 97.88 171 ARG A C 1
ATOM 1294 O O . ARG A 1 171 ? -18.219 -23.719 -9.719 1 97.88 171 ARG A O 1
ATOM 1301 N N . LEU A 1 172 ? -17.453 -23.297 -7.66 1 97.5 172 LEU A N 1
ATOM 1302 C CA . LEU A 1 172 ? -18.641 -23.828 -7.004 1 97.5 172 LEU A CA 1
ATOM 1303 C C . LEU A 1 172 ? -19.906 -23.188 -7.551 1 97.5 172 LEU A C 1
ATOM 1305 O O . LEU A 1 172 ? -19.938 -21.984 -7.828 1 97.5 172 LEU A O 1
ATOM 1309 N N . ASP A 1 173 ? -20.906 -23.969 -7.633 1 96.19 173 ASP A N 1
ATOM 1310 C CA . ASP A 1 173 ? -22.172 -23.453 -8.125 1 96.19 173 ASP A CA 1
ATOM 1311 C C . ASP A 1 173 ? -22.859 -22.594 -7.07 1 96.19 173 ASP A C 1
ATOM 1313 O O . ASP A 1 173 ? -23.531 -21.609 -7.398 1 96.19 173 ASP A O 1
ATOM 1317 N N . GLU A 1 174 ? -22.75 -23.062 -5.844 1 97.38 174 GLU A N 1
ATOM 1318 C CA . GLU A 1 174 ? -23.312 -22.359 -4.699 1 97.38 174 GLU A CA 1
ATOM 1319 C C . GLU A 1 174 ? -22.375 -22.391 -3.506 1 97.38 174 GLU A C 1
ATOM 1321 O O . GLU A 1 174 ? -21.547 -23.297 -3.383 1 97.38 174 GLU A O 1
ATOM 1326 N N . LEU A 1 175 ? -22.547 -21.422 -2.684 1 98.06 175 LEU A N 1
ATOM 1327 C CA . LEU A 1 175 ? -21.797 -21.453 -1.435 1 98.06 175 LEU A CA 1
ATOM 1328 C C . LEU A 1 175 ? -22.359 -22.5 -0.486 1 98.06 175 LEU A C 1
ATOM 1330 O O . LEU A 1 175 ? -23.562 -22.562 -0.265 1 98.06 175 LEU A O 1
ATOM 1334 N N . PRO A 1 176 ? -21.5 -23.297 0.052 1 98.38 176 PRO A N 1
ATOM 1335 C CA . PRO A 1 176 ? -21.984 -24.203 1.096 1 98.38 176 PRO A CA 1
ATOM 1336 C C . PRO A 1 176 ? -22.25 -23.5 2.422 1 98.38 176 PRO A C 1
ATOM 1338 O O . PRO A 1 176 ? -21.766 -22.375 2.631 1 98.38 176 PRO A O 1
ATOM 1341 N N . THR A 1 177 ? -23.062 -24.172 3.268 1 98.25 177 THR A N 1
ATOM 1342 C CA . THR A 1 177 ? -23.234 -23.641 4.609 1 98.25 177 THR A CA 1
ATOM 1343 C C . THR A 1 177 ? -21.984 -23.844 5.449 1 98.25 177 THR A C 1
ATOM 1345 O O . THR A 1 177 ? -21.531 -22.938 6.148 1 98.25 177 THR A O 1
ATOM 1348 N N . ARG A 1 178 ? -21.547 -25.125 5.344 1 98.56 178 ARG A N 1
ATOM 1349 C CA . ARG A 1 178 ? -20.344 -25.516 6.074 1 98.56 178 ARG A CA 1
ATOM 1350 C C . ARG A 1 178 ? -19.281 -26.062 5.125 1 98.56 178 ARG A C 1
ATOM 1352 O O . ARG A 1 178 ? -19.609 -26.75 4.16 1 98.56 178 ARG A O 1
ATOM 1359 N N . MET A 1 179 ? -17.875 -25.703 5.395 1 98.88 179 MET A N 1
ATOM 1360 C CA . MET A 1 179 ? -16.75 -26.203 4.602 1 98.88 179 MET A CA 1
ATOM 1361 C C . MET A 1 179 ? -15.602 -26.656 5.504 1 98.88 179 MET A C 1
ATOM 1363 O O . MET A 1 179 ? -15.242 -25.953 6.457 1 98.88 179 MET A O 1
ATOM 1367 N N . ILE A 1 180 ? -15.117 -27.828 5.246 1 98.88 180 ILE A N 1
ATOM 1368 C CA . ILE A 1 180 ? -13.883 -28.297 5.863 1 98.88 180 ILE A CA 1
ATOM 1369 C C . ILE A 1 180 ? -12.695 -27.984 4.949 1 98.88 180 ILE A C 1
ATOM 1371 O O . ILE A 1 180 ? -12.727 -28.281 3.754 1 98.88 180 ILE A O 1
ATOM 1375 N N . ILE A 1 181 ? -11.727 -27.328 5.441 1 98.88 181 ILE A N 1
ATOM 1376 C CA . ILE A 1 181 ? -10.484 -27.078 4.719 1 98.88 181 ILE A CA 1
ATOM 1377 C C . ILE A 1 181 ? -9.352 -27.875 5.355 1 98.88 181 ILE A C 1
ATOM 1379 O O . ILE A 1 181 ? -8.992 -27.656 6.516 1 98.88 181 ILE A O 1
ATOM 1383 N N . MET A 1 182 ? -8.82 -28.812 4.621 1 98.19 182 MET A N 1
ATOM 1384 C CA . MET A 1 182 ? -7.652 -29.562 5.059 1 98.19 182 MET A CA 1
ATOM 1385 C C . MET A 1 182 ? -6.367 -28.875 4.621 1 98.19 182 MET A C 1
ATOM 1387 O O . MET A 1 182 ? -6.082 -28.781 3.426 1 98.19 182 MET A O 1
ATOM 1391 N N . GLY A 1 183 ? -5.574 -28.422 5.57 1 97.69 183 GLY A N 1
ATOM 1392 C CA . GLY A 1 183 ? -4.328 -27.734 5.27 1 97.69 183 GLY A CA 1
ATOM 1393 C C . GLY A 1 183 ? -4.273 -26.328 5.852 1 97.69 183 GLY A C 1
ATOM 1394 O O . GLY A 1 183 ? -5.25 -25.594 5.781 1 97.69 183 GLY A O 1
ATOM 1395 N N . THR A 1 184 ? -3.123 -25.984 6.457 1 97.94 184 THR A N 1
ATOM 1396 C CA . THR A 1 184 ? -2.955 -24.719 7.156 1 97.94 184 THR A CA 1
ATOM 1397 C C . THR A 1 184 ? -1.913 -23.844 6.453 1 97.94 184 THR A C 1
ATOM 1399 O O . THR A 1 184 ? -1.297 -22.984 7.082 1 97.94 184 THR A O 1
ATOM 1402 N N . GLY A 1 185 ? -1.65 -24.109 5.129 1 97.25 185 GLY A N 1
ATOM 1403 C CA . GLY A 1 185 ? -0.72 -23.328 4.336 1 97.25 185 GLY A CA 1
ATOM 1404 C C . GLY A 1 185 ? -1.371 -22.125 3.66 1 97.25 185 GLY A C 1
ATOM 1405 O O . GLY A 1 185 ? -2.434 -21.672 4.09 1 97.25 185 GLY A O 1
ATOM 1406 N N . PHE A 1 186 ? -0.76 -21.609 2.629 1 96 186 PHE A N 1
ATOM 1407 C CA . PHE A 1 186 ? -1.175 -20.406 1.92 1 96 186 PHE A CA 1
ATOM 1408 C C . PHE A 1 186 ? -2.572 -20.578 1.337 1 96 186 PHE A C 1
ATOM 1410 O O . PHE A 1 186 ? -3.449 -19.734 1.558 1 96 186 PHE A O 1
ATOM 1417 N N . VAL A 1 187 ? -2.732 -21.672 0.651 1 97.25 187 VAL A N 1
ATOM 1418 C CA . VAL A 1 187 ? -3.99 -21.938 -0.044 1 97.25 187 VAL A CA 1
ATOM 1419 C C . VAL A 1 187 ? -5.125 -22.047 0.969 1 97.25 187 VAL A C 1
ATOM 1421 O O . VAL A 1 187 ? -6.184 -21.453 0.796 1 97.25 187 VAL A O 1
ATOM 1424 N N . GLY A 1 188 ? -4.867 -22.812 2.039 1 98.31 188 GLY A N 1
ATOM 1425 C CA . GLY A 1 188 ? -5.867 -22.969 3.084 1 98.31 188 GLY A CA 1
ATOM 1426 C C . GLY A 1 188 ? -6.246 -21.656 3.74 1 98.31 188 GLY A C 1
ATOM 1427 O O . GLY A 1 188 ? -7.434 -21.359 3.914 1 98.31 188 GLY A O 1
ATOM 1428 N N . ALA A 1 189 ? -5.293 -20.828 4.047 1 98.62 189 ALA A N 1
ATOM 1429 C CA . ALA A 1 189 ? -5.52 -19.562 4.742 1 98.62 189 ALA A CA 1
ATOM 1430 C C . ALA A 1 189 ? -6.309 -18.594 3.873 1 98.62 189 ALA A C 1
ATOM 1432 O O . ALA A 1 189 ? -7.234 -17.938 4.352 1 98.62 189 ALA A O 1
ATOM 1433 N N . GLU A 1 190 ? -5.941 -18.484 2.627 1 98.62 190 GLU A N 1
ATOM 1434 C CA . GLU A 1 190 ? -6.613 -17.547 1.732 1 98.62 190 GLU A CA 1
ATOM 1435 C C . GLU A 1 190 ? -8.062 -17.953 1.494 1 98.62 190 GLU A C 1
ATOM 1437 O O . GLU A 1 190 ? -8.969 -17.125 1.556 1 98.62 190 GLU A O 1
ATOM 1442 N N . PHE A 1 191 ? -8.312 -19.234 1.28 1 98.81 191 PHE A N 1
ATOM 1443 C CA . PHE A 1 191 ? -9.672 -19.672 1 1 98.81 191 PHE A CA 1
ATOM 1444 C C . PHE A 1 191 ? -10.516 -19.656 2.271 1 98.81 191 PHE A C 1
ATOM 1446 O O . PHE A 1 191 ? -11.727 -19.422 2.221 1 98.81 191 PHE A O 1
ATOM 1453 N N . ALA A 1 192 ? -9.828 -19.906 3.438 1 98.88 192 ALA A N 1
ATOM 1454 C CA . ALA A 1 192 ? -10.562 -19.75 4.691 1 98.88 192 ALA A CA 1
ATOM 1455 C C . ALA A 1 192 ? -11.086 -18.328 4.84 1 98.88 192 ALA A C 1
ATOM 1457 O O . ALA A 1 192 ? -12.234 -18.109 5.23 1 98.88 192 ALA A O 1
ATOM 1458 N N . HIS A 1 193 ? -10.312 -17.375 4.5 1 98.69 193 HIS A N 1
ATOM 1459 C CA . HIS A 1 193 ? -10.727 -15.977 4.531 1 98.69 193 HIS A CA 1
ATOM 1460 C C . HIS A 1 193 ? -11.859 -15.719 3.543 1 98.69 193 HIS A C 1
ATOM 1462 O O . HIS A 1 193 ? -12.898 -15.172 3.914 1 98.69 193 HIS A O 1
ATOM 1468 N N . VAL A 1 194 ? -11.672 -16.172 2.279 1 98.75 194 VAL A N 1
ATOM 1469 C CA . VAL A 1 194 ? -12.648 -15.906 1.223 1 98.75 194 VAL A CA 1
ATOM 1470 C C . VAL A 1 194 ? -14.008 -16.469 1.626 1 98.75 194 VAL A C 1
ATOM 1472 O O . VAL A 1 194 ? -14.992 -15.727 1.7 1 98.75 194 VAL A O 1
ATOM 1475 N N . PHE A 1 195 ? -14.055 -17.703 1.995 1 98.81 195 PHE A N 1
ATOM 1476 C CA . PHE A 1 195 ? -15.344 -18.359 2.207 1 98.81 195 PHE A CA 1
ATOM 1477 C C . PHE A 1 195 ? -15.969 -17.906 3.523 1 98.81 195 PHE A C 1
ATOM 1479 O O . PHE A 1 195 ? -17.172 -17.688 3.598 1 98.81 195 PHE A O 1
ATOM 1486 N N . SER A 1 196 ? -15.156 -17.734 4.582 1 98.62 196 SER A N 1
ATOM 1487 C CA . SER A 1 196 ? -15.719 -17.281 5.848 1 98.62 196 SER A CA 1
ATOM 1488 C C . SER A 1 196 ? -16.312 -15.883 5.715 1 98.62 196 SER A C 1
ATOM 1490 O O . SER A 1 196 ? -17.406 -15.617 6.211 1 98.62 196 SER A O 1
ATOM 1492 N N . ALA A 1 197 ? -15.633 -15 5 1 98.06 197 ALA A N 1
ATOM 1493 C CA . ALA A 1 197 ? -16.094 -13.625 4.812 1 98.06 197 ALA A CA 1
ATOM 1494 C C . ALA A 1 197 ? -17.391 -13.586 4.004 1 98.06 197 ALA A C 1
ATOM 1496 O O . ALA A 1 197 ? -18.172 -12.641 4.125 1 98.06 197 ALA A O 1
ATOM 1497 N N . LEU A 1 198 ? -17.578 -14.602 3.211 1 98.06 198 LEU A N 1
ATOM 1498 C CA . LEU A 1 198 ? -18.75 -14.625 2.336 1 98.06 198 LEU A CA 1
ATOM 1499 C C . LEU A 1 198 ? -19.875 -15.43 2.963 1 98.06 198 LEU A C 1
ATOM 1501 O O . LEU A 1 198 ? -20.875 -15.734 2.299 1 98.06 198 LEU A O 1
ATOM 1505 N N . GLY A 1 199 ? -19.719 -15.914 4.238 1 97.25 199 GLY A N 1
ATOM 1506 C CA . GLY A 1 199 ? -20.844 -16.438 5 1 97.25 199 GLY A CA 1
ATOM 1507 C C . GLY A 1 199 ? -20.75 -17.922 5.262 1 97.25 199 GLY A C 1
ATOM 1508 O O . GLY A 1 199 ? -21.672 -18.516 5.852 1 97.25 199 GLY A O 1
ATOM 1509 N N . VAL A 1 200 ? -19.688 -18.547 4.844 1 98.56 200 VAL A N 1
ATOM 1510 C CA . VAL A 1 200 ? -19.516 -19.984 5.023 1 98.56 200 VAL A CA 1
ATOM 1511 C C . VAL A 1 200 ? -18.906 -20.266 6.395 1 98.56 200 VAL A C 1
ATOM 1513 O O . VAL A 1 200 ? -17.984 -19.578 6.824 1 98.56 200 VAL A O 1
ATOM 1516 N N . GLU A 1 201 ? -19.438 -21.219 7.113 1 98.69 201 GLU A N 1
ATOM 1517 C CA . GLU A 1 201 ? -18.812 -21.688 8.344 1 98.69 201 GLU A CA 1
ATOM 1518 C C . GLU A 1 201 ? -17.609 -22.578 8.047 1 98.69 201 GLU A C 1
ATOM 1520 O O . GLU A 1 201 ? -17.766 -23.703 7.566 1 98.69 201 GLU A O 1
ATOM 1525 N N . VAL A 1 202 ? -16.422 -22.156 8.391 1 98.88 202 VAL A N 1
ATOM 1526 C CA . VAL A 1 202 ? -15.188 -22.828 7.973 1 98.88 202 VAL A CA 1
ATOM 1527 C C . VAL A 1 202 ? -14.586 -23.578 9.156 1 98.88 202 VAL A C 1
ATOM 1529 O O . VAL A 1 202 ? -14.445 -23.031 10.25 1 98.88 202 VAL A O 1
ATOM 1532 N N . THR A 1 203 ? -14.289 -24.812 8.984 1 98.88 203 THR A N 1
ATOM 1533 C CA . THR A 1 203 ? -13.445 -25.609 9.867 1 98.88 203 THR A CA 1
ATOM 1534 C C . THR A 1 203 ? -12.117 -25.938 9.203 1 98.88 203 THR A C 1
ATOM 1536 O O . THR A 1 203 ? -12.086 -26.594 8.164 1 98.88 203 THR A O 1
ATOM 1539 N N . MET A 1 204 ? -11.031 -25.469 9.75 1 98.75 204 MET A N 1
ATOM 1540 C CA . MET A 1 204 ? -9.695 -25.734 9.211 1 98.75 204 MET A CA 1
ATOM 1541 C C . MET A 1 204 ? -8.977 -26.781 10.039 1 98.75 204 MET A C 1
ATOM 1543 O O . MET A 1 204 ? -8.891 -26.672 11.258 1 98.75 204 MET A O 1
ATOM 1547 N N . ILE A 1 205 ? -8.477 -27.766 9.352 1 98.25 205 ILE A N 1
ATOM 1548 C CA . ILE A 1 205 ? -7.789 -28.875 10 1 98.25 205 ILE A CA 1
ATOM 1549 C C . ILE A 1 205 ? -6.293 -28.797 9.719 1 98.25 205 ILE A C 1
ATOM 1551 O O . ILE A 1 205 ? -5.875 -28.641 8.57 1 98.25 205 ILE A O 1
ATOM 1555 N N . GLY A 1 206 ? -5.5 -28.859 10.758 1 96.75 206 GLY A N 1
ATOM 1556 C CA . GLY A 1 206 ? -4.051 -28.891 10.609 1 96.75 206 GLY A CA 1
ATOM 1557 C C . GLY A 1 206 ? -3.393 -29.969 11.445 1 96.75 206 GLY A C 1
ATOM 1558 O O . GLY A 1 206 ? -3.83 -30.25 12.562 1 96.75 206 GLY A O 1
ATOM 1559 N N . ARG A 1 207 ? -2.359 -30.453 10.922 1 93.94 207 ARG A N 1
ATOM 1560 C CA . ARG A 1 207 ? -1.635 -31.516 11.609 1 93.94 207 ARG A CA 1
ATOM 1561 C C . ARG A 1 207 ? -0.682 -30.953 12.648 1 93.94 207 ARG A C 1
ATOM 1563 O O . ARG A 1 207 ? -0.26 -31.656 13.57 1 93.94 207 ARG A O 1
ATOM 1570 N N . SER A 1 208 ? -0.355 -29.719 12.453 1 92.44 208 SER A N 1
ATOM 1571 C CA . SER A 1 208 ? 0.609 -29.094 13.344 1 92.44 208 SER A CA 1
ATOM 1572 C C . SER A 1 208 ? -0.07 -28.094 14.273 1 92.44 208 SER A C 1
ATOM 1574 O O . SER A 1 208 ? -1.288 -27.906 14.219 1 92.44 208 SER A O 1
ATOM 1576 N N . GLY A 1 209 ? 0.701 -27.422 15.039 1 94.38 209 GLY A N 1
ATOM 1577 C CA . GLY A 1 209 ? 0.162 -26.562 16.094 1 94.38 209 GLY A CA 1
ATOM 1578 C C . GLY A 1 209 ? -0.018 -25.125 15.648 1 94.38 209 GLY A C 1
ATOM 1579 O O . GLY A 1 209 ? -0.544 -24.312 16.391 1 94.38 209 GLY A O 1
ATOM 1580 N N . ARG A 1 210 ? 0.335 -24.781 14.422 1 97.12 210 ARG A N 1
ATOM 1581 C CA . ARG A 1 210 ? 0.203 -23.406 13.977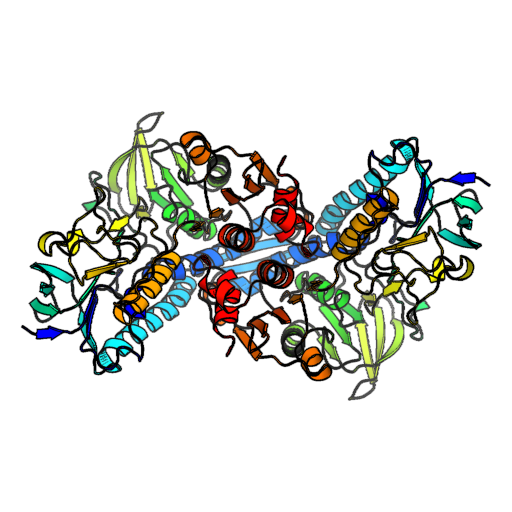 1 97.12 210 ARG A CA 1
ATOM 1582 C C . ARG A 1 210 ? -0.202 -23.328 12.508 1 97.12 210 ARG A C 1
ATOM 1584 O O . ARG A 1 210 ? 0.127 -24.234 11.727 1 97.12 210 ARG A O 1
ATOM 1591 N N . VAL A 1 211 ? -0.979 -22.312 12.188 1 98.31 211 VAL A N 1
ATOM 1592 C CA . VAL A 1 211 ? -1.271 -21.969 10.797 1 98.31 211 VAL A CA 1
ATOM 1593 C C . VAL A 1 211 ? -0.101 -21.203 10.195 1 98.31 211 VAL A C 1
ATOM 1595 O O . VAL A 1 211 ? 0.514 -20.359 10.867 1 98.31 211 VAL A O 1
ATOM 1598 N N . LEU A 1 212 ? 0.26 -21.5 8.922 1 98.31 212 LEU A N 1
ATOM 1599 C CA . LEU A 1 212 ? 1.344 -20.828 8.219 1 98.31 212 LEU A CA 1
ATOM 1600 C C . LEU A 1 212 ? 2.662 -20.984 8.969 1 98.31 212 LEU A C 1
ATOM 1602 O O . LEU A 1 212 ? 3.348 -20 9.234 1 98.31 212 LEU A O 1
ATOM 1606 N N . ARG A 1 213 ? 3.021 -22.188 9.266 1 96.31 213 ARG A N 1
ATOM 1607 C CA . ARG A 1 213 ? 4.152 -22.5 10.133 1 96.31 213 ARG A CA 1
ATOM 1608 C C . ARG A 1 213 ? 5.473 -22.125 9.469 1 96.31 213 ARG A C 1
ATOM 1610 O O . ARG A 1 213 ? 6.496 -22 10.148 1 96.31 213 ARG A O 1
ATOM 1617 N N . SER A 1 214 ? 5.434 -21.953 8.141 1 95.69 214 SER A N 1
ATOM 1618 C CA . SER A 1 214 ? 6.664 -21.609 7.438 1 95.69 214 SER A CA 1
ATOM 1619 C C . SER A 1 214 ? 7.004 -20.125 7.613 1 95.69 214 SER A C 1
ATOM 1621 O O . SER A 1 214 ? 8.125 -19.703 7.316 1 95.69 214 SER A O 1
ATOM 1623 N N . GLU A 1 215 ? 6.07 -19.312 8.102 1 98.5 215 GLU A N 1
ATOM 1624 C CA . GLU A 1 215 ? 6.336 -17.906 8.383 1 98.5 215 GLU A CA 1
ATOM 1625 C C . GLU A 1 215 ? 7.16 -17.734 9.656 1 98.5 215 GLU A C 1
ATOM 1627 O O . GLU A 1 215 ? 7.305 -18.688 10.43 1 98.5 215 GLU A O 1
ATOM 1632 N N . ASP A 1 216 ? 7.77 -16.547 9.82 1 98.81 216 ASP A N 1
ATOM 1633 C CA . ASP A 1 216 ? 8.367 -16.219 11.109 1 98.81 216 ASP A CA 1
ATOM 1634 C C . ASP A 1 216 ? 7.426 -16.562 12.258 1 98.81 216 ASP A C 1
ATOM 1636 O O . ASP A 1 216 ? 6.219 -16.328 12.172 1 98.81 216 ASP A O 1
ATOM 1640 N N . THR A 1 217 ? 7.988 -17.047 13.297 1 98.44 217 THR A N 1
ATOM 1641 C CA . THR A 1 217 ? 7.191 -17.594 14.398 1 98.44 217 THR A CA 1
ATOM 1642 C C . THR A 1 217 ? 6.246 -16.531 14.945 1 98.44 217 THR A C 1
ATOM 1644 O O . THR A 1 217 ? 5.098 -16.828 15.281 1 98.44 217 THR A O 1
ATOM 1647 N N . ASP A 1 218 ? 6.699 -15.281 15.078 1 98.75 218 ASP A N 1
ATOM 1648 C CA . ASP A 1 218 ? 5.844 -14.211 15.586 1 98.75 218 ASP A CA 1
ATOM 1649 C C . ASP A 1 218 ? 4.648 -13.977 14.664 1 98.75 218 ASP A C 1
ATOM 1651 O O . ASP A 1 218 ? 3.531 -13.75 15.125 1 98.75 218 ASP A O 1
ATOM 1655 N N . ILE A 1 219 ? 4.879 -14.086 13.344 1 98.88 219 ILE A N 1
ATOM 1656 C CA . ILE A 1 219 ? 3.836 -13.898 12.344 1 98.88 219 ILE A CA 1
ATOM 1657 C C . ILE A 1 219 ? 2.836 -15.047 12.414 1 98.88 219 ILE A C 1
ATOM 1659 O O . ILE A 1 219 ? 1.625 -14.82 12.492 1 98.88 219 ILE A O 1
ATOM 1663 N N . SER A 1 220 ? 3.395 -16.266 12.391 1 98.75 220 SER A N 1
ATOM 1664 C CA . SER A 1 220 ? 2.561 -17.453 12.422 1 98.75 220 SER A CA 1
ATOM 1665 C C . SER A 1 220 ? 1.728 -17.531 13.695 1 98.75 220 SER A C 1
ATOM 1667 O O . SER A 1 220 ? 0.544 -17.859 13.648 1 98.75 220 SER A O 1
ATOM 1669 N N . ALA A 1 221 ? 2.32 -17.141 14.805 1 98.62 221 ALA A N 1
ATOM 1670 C CA . ALA A 1 221 ? 1.618 -17.172 16.094 1 98.62 221 ALA A CA 1
ATOM 1671 C C . ALA A 1 221 ? 0.459 -16.172 16.094 1 98.62 221 ALA A C 1
ATOM 1673 O O . ALA A 1 221 ? -0.654 -16.516 16.5 1 98.62 221 ALA A O 1
ATOM 1674 N N . ARG A 1 222 ? 0.732 -14.992 15.695 1 98.81 222 ARG A N 1
ATOM 1675 C CA . ARG A 1 222 ? -0.309 -13.969 15.648 1 98.81 222 ARG A CA 1
ATOM 1676 C C . ARG A 1 222 ? -1.431 -14.367 14.695 1 98.81 222 ARG A C 1
ATOM 1678 O O . ARG A 1 222 ? -2.609 -14.227 15.023 1 98.81 222 ARG A O 1
ATOM 1685 N N . PHE A 1 223 ? -1.064 -14.891 13.547 1 98.81 223 PHE A N 1
ATOM 1686 C CA . PHE A 1 223 ? -2.078 -15.312 12.594 1 98.81 223 PHE A CA 1
ATOM 1687 C C . PHE A 1 223 ? -2.947 -16.422 13.18 1 98.81 223 PHE A C 1
ATOM 1689 O O . PHE A 1 223 ? -4.168 -16.406 13.016 1 98.81 223 PHE A O 1
ATOM 1696 N N . THR A 1 224 ? -2.283 -17.359 13.797 1 98.81 224 THR A N 1
ATOM 1697 C CA . THR A 1 224 ? -2.992 -18.484 14.398 1 98.81 224 THR A CA 1
ATOM 1698 C C . THR A 1 224 ? -4 -18 15.43 1 98.81 224 THR A C 1
ATOM 1700 O O . THR A 1 224 ? -5.145 -18.453 15.453 1 98.81 224 THR A O 1
ATOM 1703 N N . GLU A 1 225 ? -3.588 -17.062 16.234 1 98.62 225 GLU A N 1
ATOM 1704 C CA . GLU A 1 225 ? -4.453 -16.469 17.25 1 98.62 225 GLU A CA 1
ATOM 1705 C C . GLU A 1 225 ? -5.684 -15.82 16.625 1 98.62 225 GLU A C 1
ATOM 1707 O O . GLU A 1 225 ? -6.809 -16.047 17.062 1 98.62 225 GLU A O 1
ATOM 1712 N N . LEU A 1 226 ? -5.492 -15.078 15.641 1 98.31 226 LEU A N 1
ATOM 1713 C CA . LEU A 1 226 ? -6.574 -14.336 15.008 1 98.31 226 LEU A CA 1
ATOM 1714 C C . LEU A 1 226 ? -7.484 -15.273 14.211 1 98.31 226 LEU A C 1
ATOM 1716 O O . LEU A 1 226 ? -8.703 -15.086 14.195 1 98.31 226 LEU A O 1
ATOM 1720 N N . ALA A 1 227 ? -6.863 -16.266 13.523 1 98.19 227 ALA A N 1
ATOM 1721 C CA . ALA A 1 227 ? -7.629 -17.266 12.789 1 98.19 227 ALA A CA 1
ATOM 1722 C C . ALA A 1 227 ? -8.57 -18.031 13.711 1 98.19 227 ALA A C 1
ATOM 1724 O O . ALA A 1 227 ? -9.719 -18.312 13.352 1 98.19 227 ALA A O 1
ATOM 1725 N N . ALA A 1 228 ? -8.125 -18.312 14.914 1 98.12 228 ALA A N 1
ATOM 1726 C CA . ALA A 1 228 ? -8.906 -19.094 15.875 1 98.12 228 ALA A CA 1
ATOM 1727 C C . ALA A 1 228 ? -10.133 -18.312 16.344 1 98.12 228 ALA A C 1
ATOM 1729 O O . ALA A 1 228 ? -11.109 -18.891 16.812 1 98.12 228 ALA A O 1
ATOM 1730 N N . GLN A 1 229 ? -10.086 -17.031 16.203 1 97.31 229 GLN A N 1
ATOM 1731 C CA . GLN A 1 229 ? -11.227 -16.188 16.578 1 97.31 229 GLN A CA 1
ATOM 1732 C C . GLN A 1 229 ? -12.289 -16.188 15.484 1 97.31 229 GLN A C 1
ATOM 1734 O O . GLN A 1 229 ? -13.453 -15.883 15.75 1 97.31 229 GLN A O 1
ATOM 1739 N N . ARG A 1 230 ? -11.922 -16.562 14.305 1 96.12 230 ARG A N 1
ATOM 1740 C CA . ARG A 1 230 ? -12.812 -16.422 13.164 1 96.12 230 ARG A CA 1
ATOM 1741 C C . ARG A 1 230 ? -13.305 -17.781 12.664 1 96.12 230 ARG A C 1
ATOM 1743 O O . ARG A 1 230 ? -14.414 -17.891 12.156 1 96.12 230 ARG A O 1
ATOM 1750 N N . TRP A 1 231 ? -12.391 -18.781 12.742 1 98.31 231 TRP A N 1
ATOM 1751 C CA . TRP A 1 231 ? -12.664 -20.109 12.203 1 98.31 231 TRP A CA 1
ATOM 1752 C C . TRP A 1 231 ? -12.641 -21.172 13.312 1 98.31 231 TRP A C 1
ATOM 1754 O O . TRP A 1 231 ? -12.039 -20.953 14.367 1 98.31 231 TRP A O 1
ATOM 1764 N N . ASP A 1 232 ? -13.391 -22.297 13.078 1 98.62 232 ASP A N 1
ATOM 1765 C CA . ASP A 1 232 ? -13.148 -23.5 13.867 1 98.62 232 ASP A CA 1
ATOM 1766 C C . ASP A 1 232 ? -11.805 -24.141 13.508 1 98.62 232 ASP A C 1
ATOM 1768 O O . ASP A 1 232 ? -11.727 -24.953 12.586 1 98.62 232 ASP A O 1
ATOM 1772 N N . LEU A 1 233 ? -10.828 -23.719 14.266 1 98.38 233 LEU A N 1
ATOM 1773 C CA . LEU A 1 233 ? -9.453 -24.141 14 1 98.38 233 LEU A CA 1
ATOM 1774 C C . LEU A 1 233 ? -9.102 -25.391 14.797 1 98.38 233 LEU A C 1
ATOM 1776 O O . LEU A 1 233 ? -9.062 -25.344 16.031 1 98.38 233 LEU A O 1
ATOM 1780 N N . ARG A 1 234 ? -8.898 -26.5 14.125 1 98 234 ARG A N 1
ATOM 1781 C CA . ARG A 1 234 ? -8.562 -27.766 14.75 1 98 234 ARG A CA 1
ATOM 1782 C C . ARG A 1 234 ? -7.133 -28.188 14.422 1 98 234 ARG A C 1
ATOM 1784 O O . ARG A 1 234 ? -6.898 -28.906 13.461 1 98 234 ARG A O 1
ATOM 1791 N N . LEU A 1 235 ? -6.266 -27.844 15.273 1 97.69 235 LEU A N 1
ATOM 1792 C CA . LEU A 1 235 ? -4.844 -28.109 15.094 1 97.69 235 LEU A CA 1
ATOM 1793 C C . LEU A 1 235 ? -4.441 -29.406 15.797 1 97.69 235 LEU A C 1
ATOM 1795 O O . LEU A 1 235 ? -5.219 -29.969 16.562 1 97.69 235 LEU A O 1
ATOM 1799 N N . ASN A 1 236 ? -3.252 -29.875 15.453 1 97.38 236 ASN A N 1
ATOM 1800 C CA . ASN A 1 236 ? -2.748 -31.125 16 1 97.38 236 ASN A CA 1
ATOM 1801 C C . ASN A 1 236 ? -3.752 -32.281 15.828 1 97.38 236 ASN A C 1
ATOM 1803 O O . ASN A 1 236 ? -4.055 -33 16.781 1 97.38 236 ASN A O 1
ATOM 1807 N N . ARG A 1 237 ? -4.32 -32.312 14.656 1 97.56 237 ARG A N 1
ATOM 1808 C CA . ARG A 1 237 ? -5.266 -33.344 14.297 1 97.56 237 ARG A CA 1
ATOM 1809 C C . ARG A 1 237 ? -4.719 -34.219 13.156 1 97.56 237 ARG A C 1
ATOM 1811 O O . ARG A 1 237 ? -4.098 -33.688 12.227 1 97.56 237 ARG A O 1
ATOM 1818 N N . LYS A 1 238 ? -4.945 -35.438 13.25 1 96.44 238 LYS A N 1
ATOM 1819 C CA . LYS A 1 238 ? -4.645 -36.375 12.172 1 96.44 238 LYS A CA 1
ATOM 1820 C C . LYS A 1 238 ? -5.914 -36.781 11.438 1 96.44 238 LYS A C 1
ATOM 1822 O O . LYS A 1 238 ? -6.922 -37.125 12.07 1 96.44 238 LYS A O 1
ATOM 1827 N N . GLU A 1 239 ? -5.938 -36.688 10.164 1 96.94 239 GLU A N 1
ATOM 1828 C CA . GLU A 1 239 ? -7.066 -37.156 9.359 1 96.94 239 GLU A CA 1
ATOM 1829 C C . GLU A 1 239 ? -7.039 -38.688 9.195 1 96.94 239 GLU A C 1
ATOM 1831 O O . GLU A 1 239 ? -6.094 -39.219 8.633 1 96.94 239 GLU A O 1
ATOM 1836 N N . ILE A 1 240 ? -8.086 -39.312 9.57 1 97 240 ILE A N 1
ATOM 1837 C CA . ILE A 1 240 ? -8.094 -40.75 9.656 1 97 240 ILE A CA 1
ATOM 1838 C C . ILE A 1 240 ? -8.859 -41.344 8.469 1 97 240 ILE A C 1
ATOM 1840 O O . ILE A 1 240 ? -8.445 -42.344 7.883 1 97 240 ILE A O 1
ATOM 1844 N N . ALA A 1 241 ? -10.008 -40.781 8.242 1 97.94 241 ALA A N 1
ATOM 1845 C CA . ALA A 1 241 ? -10.859 -41.281 7.16 1 97.94 241 ALA A CA 1
ATOM 1846 C C . ALA A 1 241 ? -11.891 -40.25 6.75 1 97.94 241 ALA A C 1
ATOM 1848 O O . ALA A 1 241 ? -12.148 -39.281 7.492 1 97.94 241 ALA A O 1
ATOM 1849 N N . VAL A 1 242 ? -12.367 -40.469 5.59 1 98.06 242 VAL A N 1
ATOM 1850 C CA . VAL A 1 242 ? -13.453 -39.656 5.086 1 98.06 242 VAL A CA 1
ATOM 1851 C C . VAL A 1 242 ? -14.594 -40.562 4.598 1 98.06 242 VAL A C 1
ATOM 1853 O O . VAL A 1 242 ? -14.359 -41.656 4.086 1 98.06 242 VAL A O 1
ATOM 1856 N N . GLU A 1 243 ? -15.805 -40.156 4.812 1 97.69 243 GLU A N 1
ATOM 1857 C CA . GLU A 1 243 ? -16.953 -40.906 4.289 1 97.69 243 GLU A CA 1
ATOM 1858 C C . GLU A 1 243 ? -18.078 -39.938 3.883 1 97.69 243 GLU A C 1
ATOM 1860 O O . GLU A 1 243 ? -18.141 -38.812 4.348 1 97.69 243 GLU A O 1
ATOM 1865 N N . ARG A 1 244 ? -18.891 -40.406 3.031 1 96.81 244 ARG A N 1
ATOM 1866 C CA . ARG A 1 244 ? -20.078 -39.688 2.631 1 96.81 244 ARG A CA 1
ATOM 1867 C C . ARG A 1 244 ? -21.234 -39.969 3.586 1 96.81 244 ARG A C 1
ATOM 1869 O O . ARG A 1 244 ? -21.438 -41.094 4.008 1 96.81 244 ARG A O 1
ATOM 1876 N N . ASP A 1 245 ? -21.922 -38.969 3.98 1 95.06 245 ASP A N 1
ATOM 1877 C CA . ASP A 1 245 ? -23.141 -39.062 4.773 1 95.06 245 ASP A CA 1
ATOM 1878 C C . ASP A 1 245 ? -24.234 -38.188 4.176 1 95.06 245 ASP A C 1
ATOM 1880 O O . ASP A 1 245 ? -24.438 -37.031 4.605 1 95.06 245 ASP A O 1
ATOM 1884 N N . GLY A 1 246 ? -25.094 -38.812 3.311 1 94.75 246 GLY A N 1
ATOM 1885 C CA . GLY A 1 246 ? -26.047 -38 2.566 1 94.75 246 GLY A CA 1
ATOM 1886 C C . GLY A 1 246 ? -25.391 -36.938 1.701 1 94.75 246 GLY A C 1
ATOM 1887 O O . GLY A 1 246 ? -24.547 -37.25 0.861 1 94.75 246 GLY A O 1
ATOM 1888 N N . ASP A 1 247 ? -25.734 -35.781 2.047 1 94 247 ASP A N 1
ATOM 1889 C CA . ASP A 1 247 ? -25.188 -34.656 1.275 1 94 247 ASP A CA 1
ATOM 1890 C C . ASP A 1 247 ? -23.953 -34.062 1.959 1 94 247 ASP A C 1
ATOM 1892 O O . ASP A 1 247 ? -23.391 -33.062 1.485 1 94 247 ASP A O 1
ATOM 1896 N N . LEU A 1 248 ? -23.547 -34.781 3.02 1 97.38 248 LEU A N 1
ATOM 1897 C CA . LEU A 1 248 ? -22.422 -34.281 3.787 1 97.38 248 LEU A CA 1
ATOM 1898 C C . LEU A 1 248 ? -21.188 -35.156 3.613 1 97.38 248 LEU A C 1
ATOM 1900 O O . LEU A 1 248 ? -21.328 -36.344 3.254 1 97.38 248 LEU A O 1
ATOM 1904 N N . VAL A 1 249 ? -20.016 -34.531 3.762 1 98.12 249 VAL A N 1
ATOM 1905 C CA . VAL A 1 249 ? -18.766 -35.25 3.932 1 98.12 249 VAL A CA 1
ATOM 1906 C C . VAL A 1 249 ? -18.375 -35.281 5.41 1 98.12 249 VAL A C 1
ATOM 1908 O O . VAL A 1 249 ? -18.438 -34.25 6.086 1 98.12 249 VAL A O 1
ATOM 1911 N N . ARG A 1 250 ? -18.062 -36.438 5.902 1 98.31 250 ARG A N 1
ATOM 1912 C CA . ARG A 1 250 ? -17.625 -36.625 7.277 1 98.31 250 ARG A CA 1
ATOM 1913 C C . ARG A 1 250 ? -16.125 -36.938 7.332 1 98.31 250 ARG A C 1
ATOM 1915 O O . ARG A 1 250 ? -15.672 -37.906 6.727 1 98.31 250 ARG A O 1
ATOM 1922 N N . LEU A 1 251 ? -15.398 -36.125 8 1 98.38 251 LEU A N 1
ATOM 1923 C CA . LEU A 1 251 ? -13.969 -36.312 8.203 1 98.38 251 LEU A CA 1
ATOM 1924 C C . LEU A 1 251 ? -13.688 -36.812 9.617 1 98.38 251 LEU A C 1
ATOM 1926 O O . LEU A 1 251 ? -14.055 -36.188 10.602 1 98.38 251 LEU A O 1
ATOM 1930 N N . HIS A 1 252 ? -13.148 -38 9.656 1 98.25 252 HIS A N 1
ATOM 1931 C CA . HIS A 1 252 ? -12.742 -38.562 10.938 1 98.25 252 HIS A CA 1
ATOM 1932 C C . HIS A 1 252 ? -11.336 -38.125 11.32 1 98.25 252 HIS A C 1
ATOM 1934 O O . HIS A 1 252 ? -10.398 -38.25 10.531 1 98.25 252 HIS A O 1
ATOM 1940 N N . LEU A 1 253 ? -11.258 -37.625 12.547 1 98.06 253 LEU A N 1
ATOM 1941 C CA . LEU A 1 253 ? -10 -37.062 13.039 1 98.06 253 LEU A CA 1
ATOM 1942 C C . LEU A 1 253 ? -9.57 -37.781 14.328 1 98.06 253 LEU A C 1
ATOM 1944 O O . LEU A 1 253 ? -10.406 -38.375 15.023 1 98.06 253 LEU A O 1
ATOM 1948 N N . GLU A 1 254 ? -8.305 -37.812 14.5 1 97.69 254 GLU A N 1
ATOM 1949 C CA . GLU A 1 254 ? -7.711 -38.125 15.789 1 97.69 254 GLU A CA 1
ATOM 1950 C C . GLU A 1 254 ? -6.914 -36.938 16.344 1 97.69 254 GLU A C 1
ATOM 1952 O O . GLU A 1 254 ? -6.031 -36.406 15.68 1 97.69 254 GLU A O 1
ATOM 1957 N N . GLY A 1 255 ? -7.305 -36.531 17.547 1 95.12 255 GLY A N 1
ATOM 1958 C CA . GLY A 1 255 ? -6.625 -35.406 18.172 1 95.12 255 GLY A CA 1
ATOM 1959 C C . GLY A 1 255 ? -6.172 -35.688 19.594 1 95.12 255 GLY A C 1
ATOM 1960 O O . GLY A 1 255 ? -6.211 -36.844 20.031 1 95.12 255 GLY A O 1
ATOM 1961 N N . PRO A 1 256 ? -5.641 -34.656 20.188 1 93.75 256 PRO A N 1
ATOM 1962 C CA . PRO A 1 256 ? -5.141 -34.812 21.547 1 93.75 256 PRO A CA 1
ATOM 1963 C C . PRO A 1 256 ? -6.203 -35.312 22.516 1 93.75 256 PRO A C 1
ATOM 1965 O O . PRO A 1 256 ? -5.879 -36 23.484 1 93.75 256 PRO A O 1
ATOM 1968 N N . GLU A 1 257 ? -7.461 -35.062 22.234 1 93.75 257 GLU A N 1
ATOM 1969 C CA . GLU A 1 257 ? -8.539 -35.469 23.125 1 93.75 257 GLU A CA 1
ATOM 1970 C C . GLU A 1 257 ? -9.242 -36.719 22.609 1 93.75 257 GLU A C 1
ATOM 1972 O O . GLU A 1 257 ? -10.289 -37.125 23.125 1 93.75 257 GLU A O 1
ATOM 1977 N N . GLY A 1 258 ? -8.781 -37.25 21.578 1 95 258 GLY A N 1
ATOM 1978 C CA . GLY A 1 258 ? -9.352 -38.469 21.047 1 95 258 GLY A CA 1
ATOM 1979 C C . GLY A 1 258 ? -9.938 -38.312 19.656 1 95 258 GLY A C 1
ATOM 1980 O O . GLY A 1 258 ? -9.523 -37.406 18.906 1 95 258 GLY A O 1
ATOM 1981 N N . THR A 1 259 ? -10.836 -39.219 19.406 1 96 259 THR A N 1
ATOM 1982 C CA . THR A 1 259 ? -11.43 -39.25 18.078 1 96 259 THR A CA 1
ATOM 1983 C C . THR A 1 259 ? -12.562 -38.219 17.969 1 96 259 THR A C 1
ATOM 1985 O O . THR A 1 259 ? -13.305 -38.031 18.922 1 96 259 THR A O 1
ATOM 1988 N N . GLU A 1 260 ? -12.586 -37.594 16.828 1 96.19 260 GLU A N 1
ATOM 1989 C CA . GLU A 1 260 ? -13.695 -36.688 16.562 1 96.19 260 GLU A CA 1
ATOM 1990 C C . GLU A 1 260 ? -14.094 -36.719 15.086 1 96.19 260 GLU A C 1
ATOM 1992 O O . GLU A 1 260 ? -13.344 -37.25 14.25 1 96.19 260 GLU A O 1
ATOM 1997 N N . VAL A 1 261 ? -15.367 -36.281 14.844 1 97.69 261 VAL A N 1
ATOM 1998 C CA . VAL A 1 261 ? -15.883 -36.25 13.484 1 97.69 261 VAL A CA 1
ATOM 1999 C C . VAL A 1 261 ? -16.375 -34.844 13.156 1 97.69 261 VAL A C 1
ATOM 2001 O O . VAL A 1 261 ? -17.047 -34.219 13.977 1 97.69 261 VAL A O 1
ATOM 2004 N N . VAL A 1 262 ? -15.953 -34.344 12.047 1 98.12 262 VAL A N 1
ATOM 2005 C CA . VAL A 1 262 ? -16.438 -33.062 11.523 1 98.12 262 VAL A CA 1
ATOM 2006 C C . VAL A 1 262 ? -17.203 -33.312 10.227 1 98.12 262 VAL A C 1
ATOM 2008 O O . VAL A 1 262 ? -16.781 -34.094 9.383 1 98.12 262 VAL A O 1
ATOM 2011 N N . ALA A 1 263 ? -18.359 -32.625 10.047 1 98.25 263 ALA A N 1
ATOM 2012 C CA . ALA A 1 263 ? -19.188 -32.812 8.852 1 98.25 263 ALA A CA 1
ATOM 2013 C C . ALA A 1 263 ? -19.453 -31.469 8.172 1 98.25 263 ALA A C 1
ATOM 2015 O O . ALA A 1 263 ? -19.641 -30.453 8.844 1 98.25 263 ALA A O 1
ATOM 2016 N N . ALA A 1 264 ? -19.438 -31.453 6.883 1 98.62 264 ALA A N 1
ATOM 2017 C CA . ALA A 1 264 ? -19.75 -30.266 6.094 1 98.62 264 ALA A CA 1
ATOM 2018 C C . ALA A 1 264 ? -20.219 -30.641 4.695 1 98.62 264 ALA A C 1
ATOM 2020 O O . ALA A 1 264 ? -20.109 -31.797 4.277 1 98.62 264 ALA A O 1
ATOM 2021 N N . GLU A 1 265 ? -20.781 -29.688 3.967 1 98.44 265 GLU A N 1
ATOM 2022 C CA . GLU A 1 265 ? -21.234 -29.906 2.596 1 98.44 265 GLU A CA 1
ATOM 2023 C C . GLU A 1 265 ? -20.062 -29.922 1.626 1 98.44 265 GLU A C 1
ATOM 2025 O O . GLU A 1 265 ? -20.141 -30.547 0.56 1 98.44 265 GLU A O 1
ATOM 2030 N N . ALA A 1 266 ? -18.953 -29.281 1.989 1 98.56 266 ALA A N 1
ATOM 2031 C CA . ALA A 1 266 ? -17.812 -29.188 1.091 1 98.56 266 ALA A CA 1
ATOM 2032 C C . ALA A 1 266 ? -16.516 -29.516 1.826 1 98.56 266 ALA A C 1
ATOM 2034 O O . ALA A 1 266 ? -16.328 -29.125 2.98 1 98.56 266 ALA A O 1
ATOM 2035 N N . LEU A 1 267 ? -15.656 -30.25 1.189 1 98.75 267 LEU A N 1
ATOM 2036 C CA . LEU A 1 267 ? -14.312 -30.578 1.644 1 98.75 267 LEU A CA 1
ATOM 2037 C C . LEU A 1 267 ? -13.258 -30.047 0.675 1 98.75 267 LEU A C 1
ATOM 2039 O O . LEU A 1 267 ? -13.234 -30.422 -0.497 1 98.75 267 LEU A O 1
ATOM 2043 N N . LEU A 1 268 ? -12.461 -29.109 1.091 1 98.81 268 LEU A N 1
ATOM 2044 C CA . LEU A 1 268 ? -11.367 -28.547 0.297 1 98.81 268 LEU A CA 1
ATOM 2045 C C . LEU A 1 268 ? -10.031 -29.156 0.712 1 98.81 268 LEU A C 1
ATOM 2047 O O . LEU A 1 268 ? -9.633 -29.062 1.875 1 98.81 268 LEU A O 1
ATOM 2051 N N . ILE A 1 269 ? -9.367 -29.75 -0.22 1 98.62 269 ILE A N 1
ATOM 2052 C CA . ILE A 1 269 ? -8.031 -30.297 -0.002 1 98.62 269 ILE A CA 1
ATOM 2053 C C . ILE A 1 269 ? -6.984 -29.25 -0.353 1 98.62 269 ILE A C 1
ATOM 2055 O O . ILE A 1 269 ? -6.773 -28.938 -1.528 1 98.62 269 ILE A O 1
ATOM 2059 N N . ALA A 1 270 ? -6.312 -28.719 0.647 1 98.06 270 ALA A N 1
ATOM 2060 C CA . ALA A 1 270 ? -5.289 -27.688 0.49 1 98.06 270 ALA A CA 1
ATOM 2061 C C . ALA A 1 270 ? -4.012 -28.078 1.233 1 98.06 270 ALA A C 1
ATOM 2063 O O . ALA A 1 270 ? -3.494 -27.297 2.035 1 98.06 270 ALA A O 1
ATOM 2064 N N . VAL A 1 271 ? -3.426 -29.234 0.908 1 96.88 271 VAL A N 1
ATOM 2065 C CA . VAL A 1 271 ? -2.334 -29.781 1.708 1 96.88 271 VAL A CA 1
ATOM 2066 C C . VAL A 1 271 ? -1.019 -29.641 0.942 1 96.88 271 VAL A C 1
ATOM 2068 O O . VAL A 1 271 ? -0.016 -30.266 1.308 1 96.88 271 VAL A O 1
ATOM 2071 N N . GLY A 1 272 ? -1.027 -28.891 -0.124 1 95 272 GLY A N 1
ATOM 2072 C CA . GLY A 1 272 ? 0.195 -28.672 -0.881 1 95 272 GLY A CA 1
ATOM 2073 C C . GLY A 1 272 ? 0.051 -29 -2.355 1 95 272 GLY A C 1
ATOM 2074 O O . GLY A 1 272 ? -1.062 -29.203 -2.848 1 95 272 GLY A O 1
ATOM 2075 N N . ARG A 1 273 ? 1.167 -28.938 -3.074 1 96.31 273 ARG A N 1
ATOM 2076 C CA . ARG A 1 273 ? 1.225 -29.203 -4.508 1 96.31 273 ARG A CA 1
ATOM 2077 C C . ARG A 1 273 ? 2.365 -30.172 -4.84 1 96.31 273 ARG A C 1
ATOM 2079 O O . ARG A 1 273 ? 3.279 -30.359 -4.035 1 96.31 273 ARG A O 1
ATOM 2086 N N . VAL A 1 274 ? 2.285 -30.797 -5.953 1 96.88 274 VAL A N 1
ATOM 2087 C CA . VAL A 1 274 ? 3.326 -31.703 -6.441 1 96.88 274 VAL A CA 1
ATOM 2088 C C . VAL A 1 274 ? 3.729 -31.297 -7.859 1 96.88 274 VAL A C 1
ATOM 2090 O O . VAL A 1 274 ? 2.875 -30.938 -8.672 1 96.88 274 VAL A O 1
ATOM 2093 N N . PRO A 1 275 ? 5.074 -31.234 -8.141 1 97.81 275 PRO A N 1
ATOM 2094 C CA . PRO A 1 275 ? 5.496 -30.922 -9.508 1 97.81 275 PRO A CA 1
ATOM 2095 C C . PRO A 1 275 ? 5.035 -31.969 -10.523 1 97.81 275 PRO A C 1
ATOM 2097 O O . PRO A 1 275 ? 4.871 -33.156 -10.172 1 97.81 275 PRO A O 1
ATOM 2100 N N . ASN A 1 276 ? 4.926 -31.594 -11.781 1 98.12 276 ASN A N 1
ATOM 2101 C CA . ASN A 1 276 ? 4.402 -32.469 -12.82 1 98.12 276 ASN A CA 1
ATOM 2102 C C . ASN A 1 276 ? 5.52 -33.25 -13.508 1 98.12 276 ASN A C 1
ATOM 2104 O O . ASN A 1 276 ? 5.328 -33.781 -14.602 1 98.12 276 ASN A O 1
ATOM 2108 N N . ALA A 1 277 ? 6.664 -33.312 -12.922 1 98.44 277 ALA A N 1
ATOM 2109 C CA . ALA A 1 277 ? 7.793 -34 -13.539 1 98.44 277 ALA A CA 1
ATOM 2110 C C . ALA A 1 277 ? 7.484 -35.469 -13.758 1 98.44 277 ALA A C 1
ATOM 2112 O O . ALA A 1 277 ? 7.945 -36.094 -14.727 1 98.44 277 ALA A O 1
ATOM 2113 N N . ASP A 1 278 ? 6.73 -36.062 -12.859 1 97.25 278 ASP A N 1
ATOM 2114 C CA . ASP A 1 278 ? 6.359 -37.469 -12.992 1 97.25 278 ASP A CA 1
ATOM 2115 C C . ASP A 1 278 ? 5.406 -37.688 -14.164 1 97.25 278 ASP A C 1
ATOM 2117 O O . ASP A 1 278 ? 5.555 -38.656 -14.93 1 97.25 278 ASP A O 1
ATOM 2121 N N . LEU A 1 279 ? 4.48 -36.781 -14.281 1 96.62 279 LEU A N 1
ATOM 2122 C CA . LEU A 1 279 ? 3.541 -36.844 -15.398 1 96.62 279 LEU A CA 1
ATOM 2123 C C . LEU A 1 279 ? 4.273 -36.781 -16.734 1 96.62 279 LEU A C 1
ATOM 2125 O O . LEU A 1 279 ? 3.852 -37.375 -17.719 1 96.62 279 LEU A O 1
ATOM 2129 N N . LEU A 1 280 ? 5.402 -36.062 -16.766 1 98.25 280 LEU A N 1
ATOM 2130 C CA . LEU A 1 280 ? 6.18 -35.875 -17.984 1 98.25 280 LEU A CA 1
ATOM 2131 C C . LEU A 1 280 ? 7.152 -37 -18.219 1 98.25 280 LEU A C 1
ATOM 2133 O O . LEU A 1 280 ? 7.785 -37.094 -19.266 1 98.25 280 LEU A O 1
ATOM 2137 N N . GLU A 1 281 ? 7.238 -37.938 -17.312 1 98.38 281 GLU A N 1
ATOM 2138 C CA . GLU A 1 281 ? 8.297 -38.938 -17.359 1 98.38 281 GLU A CA 1
ATOM 2139 C C . GLU A 1 281 ? 9.656 -38.281 -17.625 1 98.38 281 GLU A C 1
ATOM 2141 O O . GLU A 1 281 ? 10.383 -38.719 -18.531 1 98.38 281 GLU A O 1
ATOM 2146 N N . ALA A 1 282 ? 9.953 -37.281 -16.812 1 98.56 282 ALA A N 1
ATOM 2147 C CA . ALA A 1 282 ? 11.133 -36.438 -17.016 1 98.56 282 ALA A CA 1
ATOM 2148 C C . ALA A 1 282 ? 12.406 -37.281 -16.984 1 98.56 282 ALA A C 1
ATOM 2150 O O . ALA A 1 282 ? 13.344 -37 -17.75 1 98.56 282 ALA A O 1
ATOM 2151 N N . ALA A 1 283 ? 12.422 -38.25 -16.156 1 97.94 283 ALA A N 1
ATOM 2152 C CA . ALA A 1 283 ? 13.602 -39.094 -16.031 1 97.94 283 ALA A CA 1
ATOM 2153 C C . ALA A 1 283 ? 13.891 -39.812 -17.344 1 97.94 283 ALA A C 1
ATOM 2155 O O . ALA A 1 283 ? 15.047 -40.031 -17.703 1 97.94 283 ALA A O 1
ATOM 2156 N N . ALA A 1 284 ? 12.883 -40.25 -18.016 1 98.19 284 ALA A N 1
ATOM 2157 C CA . ALA A 1 284 ? 13.031 -40.938 -19.297 1 98.19 284 ALA A CA 1
ATOM 2158 C C . ALA A 1 284 ? 13.688 -40.031 -20.328 1 98.19 284 ALA A C 1
ATOM 2160 O O . ALA A 1 284 ? 14.32 -40.5 -21.281 1 98.19 284 ALA A O 1
ATOM 2161 N N . GLY A 1 285 ? 13.539 -38.781 -20.109 1 98.25 285 GLY A N 1
ATOM 2162 C CA . GLY A 1 285 ? 14.156 -37.781 -20.984 1 98.25 285 GLY A CA 1
ATOM 2163 C C . GLY A 1 285 ? 15.578 -37.438 -20.578 1 98.25 285 GLY A C 1
ATOM 2164 O O . GLY A 1 285 ? 16.203 -36.562 -21.188 1 98.25 285 GLY A O 1
ATOM 2165 N N . GLY A 1 286 ? 16.062 -38.062 -19.531 1 98.5 286 GLY A N 1
ATOM 2166 C CA . GLY A 1 286 ? 17.422 -37.812 -19.062 1 98.5 286 GLY A CA 1
ATOM 2167 C C . GLY A 1 286 ? 17.5 -36.688 -18.031 1 98.5 286 GLY A C 1
ATOM 2168 O O . GLY A 1 286 ? 18.594 -36.281 -17.641 1 98.5 286 GLY A O 1
ATOM 2169 N N . LEU A 1 287 ? 16.391 -36.219 -17.594 1 98.81 287 LEU A N 1
ATOM 2170 C CA . LEU A 1 287 ? 16.391 -35.094 -16.641 1 98.81 287 LEU A CA 1
ATOM 2171 C C . LEU A 1 287 ? 16.531 -35.594 -15.211 1 98.81 287 LEU A C 1
ATOM 2173 O O . LEU A 1 287 ? 15.773 -36.469 -14.781 1 98.81 287 LEU A O 1
ATOM 2177 N N . GLU A 1 288 ? 17.453 -35 -14.508 1 98.75 288 GLU A N 1
ATOM 2178 C CA . GLU A 1 288 ? 17.641 -35.344 -13.094 1 98.75 288 GLU A CA 1
ATOM 2179 C C . GLU A 1 288 ? 16.578 -34.688 -12.227 1 98.75 288 GLU A C 1
ATOM 2181 O O . GLU A 1 288 ? 16.172 -33.562 -12.477 1 98.75 288 GLU A O 1
ATOM 2186 N N . LEU A 1 289 ? 16.156 -35.406 -11.234 1 98.56 289 LEU A N 1
ATOM 2187 C CA . LEU A 1 289 ? 15.125 -34.906 -10.32 1 98.56 289 LEU A CA 1
ATOM 2188 C C . LEU A 1 289 ? 15.68 -34.75 -8.914 1 98.56 289 LEU A C 1
ATOM 2190 O O . LEU A 1 289 ? 16.594 -35.469 -8.508 1 98.56 289 LEU A O 1
ATOM 2194 N N . THR A 1 290 ? 15.172 -33.781 -8.227 1 97.69 290 THR A N 1
ATOM 2195 C CA . THR A 1 290 ? 15.43 -33.656 -6.797 1 97.69 290 THR A CA 1
ATOM 2196 C C . THR A 1 290 ? 14.648 -34.719 -6.012 1 97.69 290 THR A C 1
ATOM 2198 O O . THR A 1 290 ? 13.836 -35.438 -6.578 1 97.69 290 THR A O 1
ATOM 2201 N N . ALA A 1 291 ? 14.891 -34.781 -4.719 1 96 291 ALA A N 1
ATOM 2202 C CA . ALA A 1 291 ? 14.242 -35.75 -3.854 1 96 291 ALA A CA 1
ATOM 2203 C C . ALA A 1 291 ? 12.734 -35.531 -3.797 1 96 291 ALA A C 1
ATOM 2205 O O . ALA A 1 291 ? 11.961 -36.469 -3.668 1 96 291 ALA A O 1
ATOM 2206 N N . ASP A 1 292 ? 12.375 -34.344 -3.979 1 94.31 292 ASP A N 1
ATOM 2207 C CA . ASP A 1 292 ? 10.953 -34.031 -3.869 1 94.31 292 ASP A CA 1
ATOM 2208 C C . ASP A 1 292 ? 10.289 -34 -5.242 1 94.31 292 ASP A C 1
ATOM 2210 O O . ASP A 1 292 ? 9.164 -33.531 -5.383 1 94.31 292 ASP A O 1
ATOM 2214 N N . GLY A 1 293 ? 10.992 -34.438 -6.281 1 96.94 293 GLY A N 1
ATOM 2215 C CA . GLY A 1 293 ? 10.383 -34.719 -7.574 1 96.94 293 GLY A CA 1
ATOM 2216 C C . GLY A 1 293 ? 10.461 -33.531 -8.531 1 96.94 293 GLY A C 1
ATOM 2217 O O . GLY A 1 293 ? 9.859 -33.562 -9.609 1 96.94 293 GLY A O 1
ATOM 2218 N N . LYS A 1 294 ? 11.227 -32.531 -8.227 1 98.5 294 LYS A N 1
ATOM 2219 C CA . LYS A 1 294 ? 11.398 -31.375 -9.133 1 98.5 294 LYS A CA 1
ATOM 2220 C C . LYS A 1 294 ? 12.531 -31.625 -10.117 1 98.5 294 LYS A C 1
ATOM 2222 O O . LYS A 1 294 ? 13.477 -32.375 -9.812 1 98.5 294 LYS A O 1
ATOM 2227 N N . ILE A 1 295 ? 12.414 -31.016 -11.25 1 98.81 295 ILE A N 1
ATOM 2228 C CA . ILE A 1 295 ? 13.523 -31.094 -12.203 1 98.81 295 ILE A CA 1
ATOM 2229 C C . ILE A 1 295 ? 14.68 -30.234 -11.703 1 98.81 295 ILE A C 1
ATOM 2231 O O . ILE A 1 295 ? 14.492 -29.047 -11.391 1 98.81 295 ILE A O 1
ATOM 2235 N N . LYS A 1 296 ? 15.852 -30.859 -11.594 1 98.69 296 LYS A N 1
ATOM 2236 C CA . LYS A 1 296 ? 17.031 -30.094 -11.195 1 98.69 296 LYS A CA 1
ATOM 2237 C C . LYS A 1 296 ? 17.453 -29.125 -12.305 1 98.69 296 LYS A C 1
ATOM 2239 O O . LYS A 1 296 ? 17.531 -29.516 -13.469 1 98.69 296 LYS A O 1
ATOM 2244 N N . ALA A 1 297 ? 17.641 -27.922 -11.977 1 98.44 297 ALA A N 1
ATOM 2245 C CA . ALA A 1 297 ? 18.156 -26.922 -12.898 1 98.44 297 ALA A CA 1
ATOM 2246 C C . ALA A 1 297 ? 19.156 -25.984 -12.188 1 98.44 297 ALA A C 1
ATOM 2248 O O . ALA A 1 297 ? 19.031 -25.75 -10.984 1 98.44 297 ALA A O 1
ATOM 2249 N N . ASP A 1 298 ? 20.172 -25.5 -12.852 1 98.12 298 ASP A N 1
ATOM 2250 C CA . ASP A 1 298 ? 21.109 -24.547 -12.266 1 98.12 298 ASP A CA 1
ATOM 2251 C C . ASP A 1 298 ? 20.562 -23.125 -12.328 1 98.12 298 ASP A C 1
ATOM 2253 O O . ASP A 1 298 ? 19.375 -22.922 -12.586 1 98.12 298 ASP A O 1
ATOM 2257 N N . LEU A 1 299 ? 21.344 -22.109 -12.055 1 97.69 299 LEU A N 1
ATOM 2258 C CA . LEU A 1 299 ? 20.875 -20.734 -11.961 1 97.69 299 LEU A CA 1
ATOM 2259 C C . LEU A 1 299 ? 20.609 -20.156 -13.352 1 97.69 299 LEU A C 1
ATOM 2261 O O . LEU A 1 299 ? 19.984 -19.094 -13.484 1 97.69 299 LEU A O 1
ATOM 2265 N N . THR A 1 300 ? 21.125 -20.797 -14.383 1 98.62 300 THR A N 1
ATOM 2266 C CA . THR A 1 300 ? 20.781 -20.391 -15.742 1 98.62 300 THR A CA 1
ATOM 2267 C C . THR A 1 300 ? 19.516 -21.109 -16.219 1 98.62 300 THR A C 1
ATOM 2269 O O . THR A 1 300 ? 19.094 -20.938 -17.359 1 98.62 300 THR A O 1
ATOM 2272 N N . GLN A 1 301 ? 18.953 -21.969 -15.367 1 98.62 301 GLN A N 1
ATOM 2273 C CA . GLN A 1 301 ? 17.75 -22.766 -15.594 1 98.62 301 GLN A CA 1
ATOM 2274 C C . GLN A 1 301 ? 18.031 -23.969 -16.484 1 98.62 301 GLN A C 1
ATOM 2276 O O . GLN A 1 301 ? 17.109 -24.625 -16.953 1 98.62 301 GLN A O 1
ATOM 2281 N N . LEU A 1 302 ? 19.281 -24.203 -16.75 1 98.69 302 LEU A N 1
ATOM 2282 C CA . LEU A 1 302 ? 19.672 -25.375 -17.547 1 98.69 302 LEU A CA 1
ATOM 2283 C C . LEU A 1 302 ? 19.594 -26.641 -16.719 1 98.69 302 LEU A C 1
ATOM 2285 O O . LEU A 1 302 ? 20.016 -26.672 -15.555 1 98.69 302 LEU A O 1
ATOM 2289 N N . THR A 1 303 ? 19.078 -27.688 -17.328 1 98.75 303 THR A N 1
ATOM 2290 C CA . THR A 1 303 ? 18.938 -28.984 -16.656 1 98.75 303 THR A CA 1
ATOM 2291 C C . THR A 1 303 ? 20.172 -29.844 -16.891 1 98.75 303 THR A C 1
ATOM 2293 O O . THR A 1 303 ? 21.219 -29.344 -17.312 1 98.75 303 THR A O 1
ATOM 2296 N N . SER A 1 304 ? 20.031 -31.141 -16.531 1 98.56 304 SER A N 1
ATOM 2297 C CA . SER A 1 304 ? 21.109 -32.094 -16.719 1 98.56 304 SER A CA 1
ATOM 2298 C C . SER A 1 304 ? 21.328 -32.406 -18.188 1 98.56 304 SER A C 1
ATOM 2300 O O . SER A 1 304 ? 22.344 -33.031 -18.562 1 98.56 304 SER A O 1
ATOM 2302 N N . VAL A 1 305 ? 20.406 -32.094 -19.047 1 98.62 305 VAL A N 1
ATOM 2303 C CA . VAL A 1 305 ? 20.516 -32.375 -20.484 1 98.62 305 VAL A CA 1
ATOM 2304 C C . VAL A 1 305 ? 20.781 -31.062 -21.234 1 98.62 305 VAL A C 1
ATOM 2306 O O . VAL A 1 305 ? 20.016 -30.094 -21.109 1 98.62 305 VAL A O 1
ATOM 2309 N N . ASP A 1 306 ? 21.828 -31.078 -22 1 97.94 306 ASP A N 1
ATOM 2310 C CA . ASP A 1 306 ? 22.172 -29.891 -22.781 1 97.94 306 ASP A CA 1
ATOM 2311 C C . ASP A 1 306 ? 21.031 -29.469 -23.703 1 97.94 306 ASP A C 1
ATOM 2313 O O . ASP A 1 306 ? 20.406 -30.312 -24.344 1 97.94 306 ASP A O 1
ATOM 2317 N N . GLY A 1 307 ? 20.688 -28.172 -23.609 1 98.12 307 GLY A N 1
ATOM 2318 C CA . GLY A 1 307 ? 19.656 -27.656 -24.484 1 98.12 307 GLY A CA 1
ATOM 2319 C C . GLY A 1 307 ? 18.25 -27.812 -23.906 1 98.12 307 GLY A C 1
ATOM 2320 O O . GLY A 1 307 ? 17.266 -27.516 -24.578 1 98.12 307 GLY A O 1
ATOM 2321 N N . VAL A 1 308 ? 18.172 -28.281 -22.688 1 98.81 308 VAL A N 1
ATOM 2322 C CA . VAL A 1 308 ? 16.875 -28.406 -22.016 1 98.81 308 VAL A CA 1
ATOM 2323 C C . VAL A 1 308 ? 16.844 -27.547 -20.766 1 98.81 308 VAL A C 1
ATOM 2325 O O . VAL A 1 308 ? 17.641 -27.75 -19.844 1 98.81 308 VAL A O 1
ATOM 2328 N N . TRP A 1 309 ? 15.953 -26.5 -20.75 1 98.88 309 TRP A N 1
ATOM 2329 C CA . TRP A 1 309 ? 15.758 -25.625 -19.609 1 98.88 309 TRP A CA 1
ATOM 2330 C C . TRP A 1 309 ? 14.477 -25.969 -18.859 1 98.88 309 TRP A C 1
ATOM 2332 O O . TRP A 1 309 ? 13.547 -26.531 -19.438 1 98.88 309 TRP A O 1
ATOM 2342 N N . ALA A 1 310 ? 14.414 -25.703 -17.562 1 98.88 310 ALA A N 1
ATOM 2343 C CA . ALA A 1 310 ? 13.219 -25.828 -16.75 1 98.88 310 ALA A CA 1
ATOM 2344 C C . ALA A 1 310 ? 12.977 -24.547 -15.938 1 98.88 310 ALA A C 1
ATOM 2346 O O . ALA A 1 310 ? 13.93 -23.906 -15.484 1 98.88 310 ALA A O 1
ATOM 2347 N N . LEU A 1 311 ? 11.734 -24.156 -15.781 1 98.75 311 LEU A N 1
ATOM 2348 C CA . LEU A 1 311 ? 11.406 -22.969 -15.016 1 98.75 311 LEU A CA 1
ATOM 2349 C C . LEU A 1 311 ? 10.062 -23.109 -14.312 1 98.75 311 LEU A C 1
ATOM 2351 O O . LEU A 1 311 ? 9.227 -23.922 -14.727 1 98.75 311 LEU A O 1
ATOM 2355 N N . GLY A 1 312 ? 9.891 -22.328 -13.219 1 98.31 312 GLY A N 1
ATOM 2356 C CA . GLY A 1 312 ? 8.625 -22.281 -12.492 1 98.31 312 GLY A CA 1
ATOM 2357 C C . GLY A 1 312 ? 8.461 -23.453 -11.531 1 98.31 312 GLY A C 1
ATOM 2358 O O . GLY A 1 312 ? 9.445 -24 -11.039 1 98.31 312 GLY A O 1
ATOM 2359 N N . ASP A 1 313 ? 7.25 -23.797 -11.273 1 97.81 313 ASP A N 1
ATOM 2360 C CA . ASP A 1 313 ? 6.906 -24.703 -10.188 1 97.81 313 ASP A CA 1
ATOM 2361 C C . ASP A 1 313 ? 7.484 -26.094 -10.43 1 97.81 313 ASP A C 1
ATOM 2363 O O . ASP A 1 313 ? 7.637 -26.891 -9.5 1 97.81 313 ASP A O 1
ATOM 2367 N N . ILE A 1 314 ? 7.801 -26.438 -11.648 1 98.38 314 ILE A N 1
ATOM 2368 C CA . ILE A 1 314 ? 8.281 -27.781 -11.969 1 98.38 314 ILE A CA 1
ATOM 2369 C C . ILE A 1 314 ? 9.719 -27.938 -11.469 1 98.38 314 ILE A C 1
ATOM 2371 O O . ILE A 1 314 ? 10.172 -29.062 -11.227 1 98.38 314 ILE A O 1
ATOM 2375 N N . SER A 1 315 ? 10.43 -26.797 -11.305 1 98.5 315 SER A N 1
ATOM 2376 C CA . SER A 1 315 ? 11.852 -26.906 -11 1 98.5 315 SER A CA 1
ATOM 2377 C C . SER A 1 315 ? 12.25 -25.969 -9.859 1 98.5 315 SER A C 1
ATOM 2379 O O . SER A 1 315 ? 13.242 -26.203 -9.172 1 98.5 315 SER A O 1
ATOM 2381 N N . SER A 1 316 ? 11.484 -24.922 -9.617 1 97.25 316 SER A N 1
ATOM 2382 C CA . SER A 1 316 ? 11.883 -23.859 -8.695 1 97.25 316 SER A CA 1
ATOM 2383 C C . SER A 1 316 ? 11.609 -24.266 -7.246 1 97.25 316 SER A C 1
ATOM 2385 O O . SER A 1 316 ? 10.617 -24.938 -6.957 1 97.25 316 SER A O 1
ATOM 2387 N N . ASP A 1 317 ? 12.43 -23.812 -6.34 1 94.19 317 ASP A N 1
ATOM 2388 C CA . ASP A 1 317 ? 12.172 -23.953 -4.91 1 94.19 317 ASP A CA 1
ATOM 2389 C C . ASP A 1 317 ? 11.031 -23.047 -4.453 1 94.19 317 ASP A C 1
ATOM 2391 O O . ASP A 1 317 ? 10.453 -23.266 -3.389 1 94.19 317 ASP A O 1
ATOM 2395 N N . HIS A 1 318 ? 10.75 -22.031 -5.195 1 95.19 318 HIS A N 1
ATOM 2396 C CA . HIS A 1 318 ? 9.695 -21.078 -4.914 1 95.19 318 HIS A CA 1
ATOM 2397 C C . HIS A 1 318 ? 8.531 -21.234 -5.887 1 95.19 318 HIS A C 1
ATOM 2399 O O . HIS A 1 318 ? 8.672 -20.938 -7.078 1 95.19 318 HIS A O 1
ATOM 2405 N N . GLU A 1 319 ? 7.496 -21.688 -5.414 1 95.81 319 GLU A N 1
ATOM 2406 C CA . GLU A 1 319 ? 6.324 -21.875 -6.266 1 95.81 319 GLU A CA 1
ATOM 2407 C C . GLU A 1 319 ? 5.492 -20.594 -6.348 1 95.81 319 GLU A C 1
ATOM 2409 O O . GLU A 1 319 ? 4.336 -20.578 -5.914 1 95.81 319 GLU A O 1
ATOM 2414 N N . LEU A 1 320 ? 6.117 -19.547 -6.91 1 97.88 320 LEU A N 1
ATOM 2415 C CA . LEU A 1 320 ? 5.543 -18.203 -7.027 1 97.88 320 LEU A CA 1
ATOM 2416 C C . LEU A 1 320 ? 5.602 -17.719 -8.469 1 97.88 320 LEU A C 1
ATOM 2418 O O . LEU A 1 320 ? 6.609 -17.906 -9.156 1 97.88 320 LEU A O 1
ATOM 2422 N N . LYS A 1 321 ? 4.543 -17.094 -8.875 1 98 321 LYS A N 1
ATOM 2423 C CA . LYS A 1 321 ? 4.438 -16.656 -10.258 1 98 321 LYS A CA 1
ATOM 2424 C C . LYS A 1 321 ? 5.527 -15.641 -10.602 1 98 321 LYS A C 1
ATOM 2426 O O . LYS A 1 321 ? 6.094 -15.672 -11.695 1 98 321 LYS A O 1
ATOM 2431 N N . HIS A 1 322 ? 5.809 -14.703 -9.68 1 98.31 322 HIS A N 1
ATOM 2432 C CA . HIS A 1 322 ? 6.824 -13.703 -9.984 1 98.31 322 HIS A CA 1
ATOM 2433 C C . HIS A 1 322 ? 8.211 -14.336 -10.086 1 98.31 322 HIS A C 1
ATOM 2435 O O . HIS A 1 322 ? 9.086 -13.82 -10.789 1 98.31 322 HIS A O 1
ATOM 2441 N N . VAL A 1 323 ? 8.453 -15.477 -9.469 1 98.5 323 VAL A N 1
ATOM 2442 C CA . VAL A 1 323 ? 9.695 -16.219 -9.641 1 98.5 323 VAL A CA 1
ATOM 2443 C C . VAL A 1 323 ? 9.719 -16.875 -11.016 1 98.5 323 VAL A C 1
ATOM 2445 O O . VAL A 1 323 ? 10.711 -16.781 -11.742 1 98.5 323 VAL A O 1
ATOM 2448 N N . ALA A 1 324 ? 8.586 -17.516 -11.336 1 98.62 324 ALA A N 1
ATOM 2449 C CA . ALA A 1 324 ? 8.477 -18.141 -12.656 1 98.62 324 ALA A CA 1
ATOM 2450 C C . ALA A 1 324 ? 8.695 -17.109 -13.766 1 98.62 324 ALA A C 1
ATOM 2452 O O . ALA A 1 324 ? 9.352 -17.406 -14.766 1 98.62 324 ALA A O 1
ATOM 2453 N N . ASN A 1 325 ? 8.148 -15.922 -13.578 1 98.31 325 ASN A N 1
ATOM 2454 C CA . ASN A 1 325 ? 8.312 -14.859 -14.57 1 98.31 325 ASN A CA 1
ATOM 2455 C C . ASN A 1 325 ? 9.773 -14.43 -14.68 1 98.31 325 ASN A C 1
ATOM 2457 O O . ASN A 1 325 ? 10.266 -14.164 -15.781 1 98.31 325 ASN A O 1
ATOM 2461 N N . HIS A 1 326 ? 10.406 -14.305 -13.578 1 98.56 326 HIS A N 1
ATOM 2462 C CA . HIS A 1 326 ? 11.82 -13.961 -13.57 1 98.56 326 HIS A CA 1
ATOM 2463 C C . HIS A 1 326 ? 12.641 -15.031 -14.289 1 98.56 326 HIS A C 1
ATOM 2465 O O . HIS A 1 326 ? 13.461 -14.711 -15.156 1 98.56 326 HIS A O 1
ATOM 2471 N N . GLU A 1 327 ? 12.414 -16.25 -13.984 1 98.75 327 GLU A N 1
ATOM 2472 C CA . GLU A 1 327 ? 13.109 -17.375 -14.617 1 98.75 327 GLU A CA 1
ATOM 2473 C C . GLU A 1 327 ? 12.82 -17.422 -16.109 1 98.75 327 GLU A C 1
ATOM 2475 O O . GLU A 1 327 ? 13.703 -17.75 -16.922 1 98.75 327 GLU A O 1
ATOM 2480 N N . MET A 1 328 ? 11.586 -17.141 -16.438 1 98.75 328 MET A N 1
ATOM 2481 C CA . MET A 1 328 ? 11.18 -17.094 -17.828 1 98.75 328 MET A CA 1
ATOM 2482 C C . MET A 1 328 ? 12.023 -16.078 -18.609 1 98.75 328 MET A C 1
ATOM 2484 O O . MET A 1 328 ? 12.492 -16.375 -19.703 1 98.75 328 MET A O 1
ATOM 2488 N N . ARG A 1 329 ? 12.234 -14.914 -18.016 1 98.56 329 ARG A N 1
ATOM 2489 C CA . ARG A 1 329 ? 13.039 -13.898 -18.688 1 98.56 329 ARG A CA 1
ATOM 2490 C C . ARG A 1 329 ? 14.492 -14.352 -18.828 1 98.56 329 ARG A C 1
ATOM 2492 O O . ARG A 1 329 ? 15.141 -14.062 -19.844 1 98.56 329 ARG A O 1
ATOM 2499 N N . VAL A 1 330 ? 14.969 -15.039 -17.844 1 98.69 330 VAL A N 1
ATOM 2500 C CA . VAL A 1 330 ? 16.328 -15.562 -17.875 1 98.69 330 VAL A CA 1
ATOM 2501 C C . VAL A 1 330 ? 16.453 -16.609 -19 1 98.69 330 VAL A C 1
ATOM 2503 O O . VAL A 1 330 ? 17.375 -16.531 -19.812 1 98.69 330 VAL A O 1
ATOM 2506 N N . VAL A 1 331 ? 15.508 -17.516 -19.078 1 98.88 331 VAL A N 1
ATOM 2507 C CA . VAL A 1 331 ? 15.523 -18.562 -20.094 1 98.88 331 VAL A CA 1
ATOM 2508 C C . VAL A 1 331 ? 15.398 -17.938 -21.484 1 98.88 331 VAL A C 1
ATOM 2510 O O . VAL A 1 331 ? 16.094 -18.328 -22.406 1 98.88 331 VAL A O 1
ATOM 2513 N N . GLN A 1 332 ? 14.508 -16.969 -21.594 1 98.81 332 GLN A N 1
ATOM 2514 C CA . GLN A 1 332 ? 14.328 -16.266 -22.875 1 98.81 332 GLN A CA 1
ATOM 2515 C C . GLN A 1 332 ? 15.641 -15.664 -23.359 1 98.81 332 GLN A C 1
ATOM 2517 O O . GLN A 1 332 ? 16.031 -15.844 -24.516 1 98.81 332 GLN A O 1
ATOM 2522 N N . HIS A 1 333 ? 16.312 -14.977 -22.484 1 98.62 333 HIS A N 1
ATOM 2523 C CA . HIS A 1 333 ? 17.594 -14.375 -22.812 1 98.62 333 HIS A CA 1
ATOM 2524 C C . HIS A 1 333 ? 18.609 -15.445 -23.219 1 98.62 333 HIS A C 1
ATOM 2526 O O . HIS A 1 333 ? 19.312 -15.289 -24.219 1 98.62 333 HIS A O 1
ATOM 2532 N N . ASN A 1 334 ? 18.688 -16.516 -22.453 1 98.69 334 ASN A N 1
ATOM 2533 C CA . ASN A 1 334 ? 19.703 -17.547 -22.672 1 98.69 334 ASN A CA 1
ATOM 2534 C C . ASN A 1 334 ? 19.438 -18.344 -23.938 1 98.69 334 ASN A C 1
ATOM 2536 O O . ASN A 1 334 ? 20.375 -18.844 -24.562 1 98.69 334 ASN A O 1
ATOM 2540 N N . LEU A 1 335 ? 18.188 -18.469 -24.344 1 98.69 335 LEU A N 1
ATOM 2541 C CA . LEU A 1 335 ? 17.844 -19.062 -25.641 1 98.69 335 LEU A CA 1
ATOM 2542 C C . LEU A 1 335 ? 18.328 -18.188 -26.797 1 98.69 335 LEU A C 1
ATOM 2544 O O . LEU A 1 335 ? 18.875 -18.688 -27.766 1 98.69 335 LEU A O 1
ATOM 2548 N N . LEU A 1 336 ? 18.156 -16.906 -26.641 1 98.12 336 LEU A N 1
ATOM 2549 C CA . LEU A 1 336 ? 18.438 -15.961 -27.719 1 98.12 336 LEU A CA 1
ATOM 2550 C C . LEU A 1 336 ? 19.922 -15.617 -27.766 1 98.12 336 LEU A C 1
ATOM 2552 O O . LEU A 1 336 ? 20.438 -15.281 -28.828 1 98.12 336 LEU A O 1
ATOM 2556 N N . ARG A 1 337 ? 20.531 -15.695 -26.562 1 98 337 ARG A N 1
ATOM 2557 C CA . ARG A 1 337 ? 21.953 -15.367 -26.453 1 98 337 ARG A CA 1
ATOM 2558 C C . ARG A 1 337 ? 22.703 -16.469 -25.703 1 98 337 ARG A C 1
ATOM 2560 O O . ARG A 1 337 ? 23.281 -16.219 -24.641 1 98 337 ARG A O 1
ATOM 2567 N N . PRO A 1 338 ? 22.828 -17.578 -26.328 1 96.25 338 PRO A N 1
ATOM 2568 C CA . PRO A 1 338 ? 23.422 -18.734 -25.656 1 96.25 338 PRO A CA 1
ATOM 2569 C C . PRO A 1 338 ? 24.891 -18.5 -25.297 1 96.25 338 PRO A C 1
ATOM 2571 O O . PRO A 1 338 ? 25.422 -19.172 -24.406 1 96.25 338 PRO A O 1
ATOM 2574 N N . ASP A 1 339 ? 25.562 -17.547 -25.922 1 97.12 339 ASP A N 1
ATOM 2575 C CA . ASP A 1 339 ? 26.984 -17.312 -25.672 1 97.12 339 ASP A CA 1
ATOM 2576 C C . ASP A 1 339 ? 27.172 -16.344 -24.516 1 97.12 339 ASP A C 1
ATOM 2578 O O . ASP A 1 339 ? 28.297 -16.188 -24 1 97.12 339 ASP A O 1
ATOM 2582 N N . GLU A 1 340 ? 26.078 -15.75 -24.062 1 98 340 GLU A N 1
ATOM 2583 C CA . GLU A 1 340 ? 26.125 -14.82 -22.938 1 98 340 GLU A CA 1
ATOM 2584 C C . GLU A 1 340 ? 25.031 -15.117 -21.922 1 98 340 GLU A C 1
ATOM 2586 O O . GLU A 1 340 ? 24.188 -14.266 -21.641 1 98 340 GLU A O 1
ATOM 2591 N N . PRO A 1 341 ? 25.062 -16.25 -21.391 1 98 341 PRO A N 1
ATOM 2592 C CA . PRO A 1 341 ? 23.984 -16.641 -20.484 1 98 341 PRO A CA 1
ATOM 2593 C C . PRO A 1 341 ? 23.953 -15.789 -19.203 1 98 341 PRO A C 1
ATOM 2595 O O . PRO A 1 341 ? 25 -15.344 -18.734 1 98 341 PRO A O 1
ATOM 2598 N N . ILE A 1 342 ? 22.766 -15.555 -18.703 1 98.56 342 ILE A N 1
ATOM 2599 C CA . ILE A 1 342 ? 22.562 -14.883 -17.422 1 98.56 342 ILE A CA 1
ATOM 2600 C C . ILE A 1 342 ? 21.938 -15.844 -16.422 1 98.56 342 ILE A C 1
ATOM 2602 O O . ILE A 1 342 ? 21.5 -16.938 -16.797 1 98.56 342 ILE A O 1
ATOM 2606 N N . GLU A 1 343 ? 21.984 -15.406 -15.156 1 98.56 343 GLU A N 1
ATOM 2607 C CA . GLU A 1 343 ? 21.516 -16.25 -14.062 1 98.56 343 GLU A CA 1
ATOM 2608 C C . GLU A 1 343 ? 20.328 -15.617 -13.352 1 98.56 343 GLU A C 1
ATOM 2610 O O . GLU A 1 343 ? 20.188 -14.391 -13.336 1 98.56 343 GLU A O 1
ATOM 2615 N N . SER A 1 344 ? 19.5 -16.438 -12.828 1 98.12 344 SER A N 1
ATOM 2616 C CA . SER A 1 344 ? 18.438 -15.977 -11.945 1 98.12 344 SER A CA 1
ATOM 2617 C C . SER A 1 344 ? 19 -15.508 -10.609 1 98.12 344 SER A C 1
ATOM 2619 O O . SER A 1 344 ? 19.953 -16.078 -10.094 1 98.12 344 SER A O 1
ATOM 2621 N N . ASP A 1 345 ? 18.406 -14.461 -10.055 1 97.44 345 ASP A N 1
ATOM 2622 C CA . ASP A 1 345 ? 18.75 -13.945 -8.734 1 97.44 345 ASP A CA 1
ATOM 2623 C C . ASP A 1 345 ? 17.641 -14.211 -7.73 1 97.44 345 ASP A C 1
ATOM 2625 O O . ASP A 1 345 ? 16.625 -13.492 -7.707 1 97.44 345 ASP A O 1
ATOM 2629 N N . HIS A 1 346 ? 17.828 -15.227 -6.93 1 97.56 346 HIS A N 1
ATOM 2630 C CA . HIS A 1 346 ? 16.797 -15.602 -5.965 1 97.56 346 HIS A CA 1
ATOM 2631 C C . HIS A 1 346 ? 17.219 -15.234 -4.543 1 97.56 346 HIS A C 1
ATOM 2633 O O . HIS A 1 346 ? 16.703 -15.805 -3.576 1 97.56 346 HIS A O 1
ATOM 2639 N N . ARG A 1 347 ? 18.203 -14.273 -4.348 1 96.31 347 ARG A N 1
ATOM 2640 C CA . ARG A 1 347 ? 18.719 -13.891 -3.031 1 96.31 347 ARG A CA 1
ATOM 2641 C C . ARG A 1 347 ? 17.578 -13.391 -2.135 1 96.31 347 ARG A C 1
ATOM 2643 O O . ARG A 1 347 ? 17.562 -13.688 -0.939 1 96.31 347 ARG A O 1
ATOM 2650 N N . PHE A 1 348 ? 16.562 -12.586 -2.746 1 98.62 348 PHE A N 1
ATOM 2651 C CA . PHE A 1 348 ? 15.508 -11.953 -1.97 1 98.62 348 PHE A CA 1
ATOM 2652 C C . PHE A 1 348 ? 14.148 -12.164 -2.631 1 98.62 348 PHE A C 1
ATOM 2654 O O . PHE A 1 348 ? 13.578 -11.234 -3.197 1 98.62 348 PHE A O 1
ATOM 2661 N N . VAL A 1 349 ? 13.641 -13.375 -2.504 1 98.75 349 VAL A N 1
ATOM 2662 C CA . VAL A 1 349 ? 12.344 -13.75 -3.061 1 98.75 349 VAL A CA 1
ATOM 2663 C C . VAL A 1 349 ? 11.242 -13.461 -2.043 1 98.75 349 VAL A C 1
ATOM 2665 O O . VAL A 1 349 ? 11.164 -14.125 -1.003 1 98.75 349 VAL A O 1
ATOM 2668 N N . PRO A 1 350 ? 10.383 -12.484 -2.332 1 98.81 350 PRO A N 1
ATOM 2669 C CA . PRO A 1 350 ? 9.289 -12.203 -1.405 1 98.81 350 PRO A CA 1
ATOM 2670 C C . PRO A 1 350 ? 8.062 -13.07 -1.663 1 98.81 350 PRO A C 1
ATOM 2672 O O . PRO A 1 350 ? 7.934 -13.672 -2.736 1 98.81 350 PRO A O 1
ATOM 2675 N N . HIS A 1 351 ? 7.246 -13.172 -0.663 1 98.56 351 HIS A N 1
ATOM 2676 C CA . HIS A 1 351 ? 5.934 -13.781 -0.824 1 98.56 351 HIS A CA 1
ATOM 2677 C C . HIS A 1 351 ? 4.887 -13.078 0.032 1 98.56 351 HIS A C 1
ATOM 2679 O O . HIS A 1 351 ? 5.23 -12.297 0.917 1 98.56 351 HIS A O 1
ATOM 2685 N N . ALA A 1 352 ? 3.652 -13.359 -0.291 1 98.62 352 ALA A N 1
ATOM 2686 C CA . ALA A 1 352 ? 2.543 -12.789 0.467 1 98.62 352 ALA A CA 1
ATOM 2687 C C . ALA A 1 352 ? 1.426 -13.805 0.661 1 98.62 352 ALA A C 1
ATOM 2689 O O . ALA A 1 352 ? 1.294 -14.75 -0.124 1 98.62 352 ALA A O 1
ATOM 2690 N N . VAL A 1 353 ? 0.733 -13.727 1.746 1 98.62 353 VAL A N 1
ATOM 2691 C CA . VAL A 1 353 ? -0.527 -14.406 2.012 1 98.62 353 VAL A CA 1
ATOM 2692 C C . VAL A 1 353 ? -1.672 -13.398 2.029 1 98.62 353 VAL A C 1
ATOM 2694 O O . VAL A 1 353 ? -1.719 -12.516 2.893 1 98.62 353 VAL A O 1
ATOM 2697 N N . PHE A 1 354 ? -2.549 -13.516 1.079 1 98.31 354 PHE A N 1
ATOM 2698 C CA . PHE A 1 354 ? -3.662 -12.578 0.999 1 98.31 354 PHE A CA 1
ATOM 2699 C C . PHE A 1 354 ? -4.871 -13.109 1.758 1 98.31 354 PHE A C 1
ATOM 2701 O O . PHE A 1 354 ? -5.891 -13.453 1.153 1 98.31 354 PHE A O 1
ATOM 2708 N N . SER A 1 355 ? -4.742 -13.195 2.988 1 98.12 355 SER A N 1
ATOM 2709 C CA . SER A 1 355 ? -5.789 -13.461 3.971 1 98.12 355 SER A CA 1
ATOM 2710 C C . SER A 1 355 ? -6.141 -12.203 4.762 1 98.12 355 SER A C 1
ATOM 2712 O O . SER A 1 355 ? -5.805 -11.094 4.352 1 98.12 355 SER A O 1
ATOM 2714 N N . ALA A 1 356 ? -7.016 -12.336 5.777 1 96.81 356 ALA A N 1
ATOM 2715 C CA . ALA A 1 356 ? -7.293 -11.273 6.742 1 96.81 356 ALA A CA 1
ATOM 2716 C C . ALA A 1 356 ? -6.895 -11.688 8.148 1 96.81 356 ALA A C 1
ATOM 2718 O O . ALA A 1 356 ? -7.582 -12.492 8.789 1 96.81 356 ALA A O 1
ATOM 2719 N N . PRO A 1 357 ? -5.727 -11.242 8.625 1 98 357 PRO A N 1
ATOM 2720 C CA . PRO A 1 357 ? -4.891 -10.195 8.031 1 98 357 PRO A CA 1
ATOM 2721 C C . PRO A 1 357 ? -4 -10.719 6.906 1 98 357 PRO A C 1
ATOM 2723 O O . PRO A 1 357 ? -3.773 -11.922 6.797 1 98 357 PRO A O 1
ATOM 2726 N N . GLN A 1 358 ? -3.5 -9.758 6.094 1 98.69 358 GLN A N 1
ATOM 2727 C CA . GLN A 1 358 ? -2.5 -10.062 5.074 1 98.69 358 GLN A CA 1
ATOM 2728 C C . GLN A 1 358 ? -1.122 -10.258 5.699 1 98.69 358 GLN A C 1
ATOM 2730 O O . GLN A 1 358 ? -0.854 -9.75 6.793 1 98.69 358 GLN A O 1
ATOM 2735 N N . ILE A 1 359 ? -0.308 -10.984 5.027 1 98.88 359 ILE A N 1
ATOM 2736 C CA . ILE A 1 359 ? 1.082 -11.18 5.422 1 98.88 359 ILE A CA 1
ATOM 2737 C C . ILE A 1 359 ? 1.995 -10.969 4.215 1 98.88 359 ILE A C 1
ATOM 2739 O O . ILE A 1 359 ? 1.628 -11.297 3.084 1 98.88 359 ILE A O 1
ATOM 2743 N N . ALA A 1 360 ? 3.162 -10.414 4.398 1 98.94 360 ALA A N 1
ATOM 2744 C CA . ALA A 1 360 ? 4.223 -10.383 3.395 1 98.94 360 ALA A CA 1
ATOM 2745 C C . ALA A 1 360 ? 5.598 -10.531 4.043 1 98.94 360 ALA A C 1
ATOM 2747 O O . ALA A 1 360 ? 5.844 -9.984 5.117 1 98.94 360 ALA A O 1
ATOM 2748 N N . SER A 1 361 ? 6.465 -11.227 3.379 1 98.88 361 SER A N 1
ATOM 2749 C CA . SER A 1 361 ? 7.766 -11.523 3.977 1 98.88 361 SER A CA 1
ATOM 2750 C C . SER A 1 361 ? 8.852 -11.625 2.914 1 98.88 361 SER A C 1
ATOM 2752 O O . SER A 1 361 ? 8.57 -11.945 1.758 1 98.88 361 SER A O 1
ATOM 2754 N N . VAL A 1 362 ? 10.039 -11.328 3.291 1 98.94 362 VAL A N 1
ATOM 2755 C CA . VAL A 1 362 ? 11.227 -11.523 2.469 1 98.94 362 VAL A CA 1
ATOM 2756 C C . VAL A 1 362 ? 12.445 -11.734 3.363 1 98.94 362 VAL A C 1
ATOM 2758 O O . VAL A 1 362 ? 12.547 -11.133 4.434 1 98.94 362 VAL A O 1
ATOM 2761 N N . GLY A 1 363 ? 13.336 -12.625 2.979 1 98.75 363 GLY A N 1
ATOM 2762 C CA . GLY A 1 363 ? 14.578 -12.836 3.701 1 98.75 363 GLY A CA 1
ATOM 2763 C C . GLY A 1 363 ? 14.453 -13.844 4.828 1 98.75 363 GLY A C 1
ATOM 2764 O O . GLY A 1 363 ? 13.539 -14.664 4.828 1 98.75 363 GLY A O 1
ATOM 2765 N N . LEU A 1 364 ? 15.359 -13.82 5.773 1 98.75 364 LEU A N 1
ATOM 2766 C CA . LEU A 1 364 ? 15.453 -14.82 6.836 1 98.75 364 LEU A CA 1
ATOM 2767 C C . LEU A 1 364 ? 14.375 -14.602 7.887 1 98.75 364 LEU A C 1
ATOM 2769 O O . LEU A 1 364 ? 14.078 -13.461 8.258 1 98.75 364 LEU A O 1
ATOM 2773 N N . THR A 1 365 ? 13.789 -15.656 8.289 1 98.75 365 THR A N 1
ATOM 2774 C CA . THR A 1 365 ? 13.07 -15.609 9.562 1 98.75 365 THR A CA 1
ATOM 2775 C C . THR A 1 365 ? 14.047 -15.586 10.734 1 98.75 365 THR A C 1
ATOM 2777 O O . THR A 1 365 ? 15.234 -15.875 10.562 1 98.75 365 THR A O 1
ATOM 2780 N N . GLU A 1 366 ? 13.477 -15.195 11.867 1 98.69 366 GLU A N 1
ATOM 2781 C CA . GLU A 1 366 ? 14.352 -15.211 13.031 1 98.69 366 GLU A CA 1
ATOM 2782 C C . GLU A 1 366 ? 14.852 -16.625 13.336 1 98.69 366 GLU A C 1
ATOM 2784 O O . GLU A 1 366 ? 16.016 -16.812 13.688 1 98.69 366 GLU A O 1
ATOM 2789 N N . GLN A 1 367 ? 14.078 -17.625 13.125 1 98.12 367 GLN A N 1
ATOM 2790 C CA . GLN A 1 367 ? 14.414 -19.016 13.359 1 98.12 367 GLN A CA 1
ATOM 2791 C C . GLN A 1 367 ? 15.5 -19.5 12.398 1 98.12 367 GLN A C 1
ATOM 2793 O O . GLN A 1 367 ? 16.391 -20.25 12.781 1 98.12 367 GLN A O 1
ATOM 2798 N N . GLU A 1 368 ? 15.352 -19.062 11.172 1 98.19 368 GLU A N 1
ATOM 2799 C CA . GLU A 1 368 ? 16.391 -19.406 10.195 1 98.19 368 GLU A CA 1
ATOM 2800 C C . GLU A 1 368 ? 17.719 -18.766 10.57 1 98.19 368 GLU A C 1
ATOM 2802 O O . GLU A 1 368 ? 18.781 -19.391 10.453 1 98.19 368 GLU A O 1
ATOM 2807 N N . ALA A 1 369 ? 17.688 -17.484 10.977 1 98.56 369 ALA A N 1
ATOM 2808 C CA . ALA A 1 369 ? 18.906 -16.797 11.391 1 98.56 369 ALA A CA 1
ATOM 2809 C C . ALA A 1 369 ? 19.578 -17.531 12.555 1 98.56 369 ALA A C 1
ATOM 2811 O O . ALA A 1 369 ? 20.797 -17.703 12.562 1 98.56 369 ALA A O 1
ATOM 2812 N N . GLN A 1 370 ? 18.766 -17.953 13.508 1 98.38 370 GLN A N 1
ATOM 2813 C CA . GLN A 1 370 ? 19.281 -18.688 14.656 1 98.38 370 GLN A CA 1
ATOM 2814 C C . GLN A 1 370 ? 19.891 -20.016 14.227 1 98.38 370 GLN A C 1
ATOM 2816 O O . GLN A 1 370 ? 21.016 -20.344 14.633 1 98.38 370 GLN A O 1
ATOM 2821 N N . ARG A 1 371 ? 19.188 -20.734 13.398 1 98.06 371 ARG A N 1
ATOM 2822 C CA . ARG A 1 371 ? 19.641 -22.031 12.945 1 98.06 371 ARG A CA 1
ATOM 2823 C C . ARG A 1 371 ? 20.953 -21.922 12.164 1 98.06 371 ARG A C 1
ATOM 2825 O O . ARG A 1 371 ? 21.828 -22.781 12.273 1 98.06 371 ARG A O 1
ATOM 2832 N N . ARG A 1 372 ? 21.125 -20.828 11.445 1 98.06 372 ARG A N 1
ATOM 2833 C CA . ARG A 1 372 ? 22.297 -20.656 10.578 1 98.06 372 ARG A CA 1
ATOM 2834 C C . ARG A 1 372 ? 23.422 -19.953 11.336 1 98.06 372 ARG A C 1
ATOM 2836 O O . ARG A 1 372 ? 24.516 -19.797 10.797 1 98.06 372 ARG A O 1
ATOM 2843 N N . GLY A 1 373 ? 23.172 -19.516 12.445 1 98.19 373 GLY A N 1
ATOM 2844 C CA . GLY A 1 373 ? 24.188 -18.844 13.25 1 98.19 373 GLY A CA 1
ATOM 2845 C C . GLY A 1 373 ? 24.516 -17.453 12.75 1 98.19 373 GLY A C 1
ATOM 2846 O O . GLY A 1 373 ? 25.672 -17.016 12.852 1 98.19 373 GLY A O 1
ATOM 2847 N N . VAL A 1 374 ? 23.531 -16.797 12.156 1 98.12 374 VAL A N 1
ATOM 2848 C CA . VAL A 1 374 ? 23.719 -15.438 11.648 1 98.12 374 VAL A CA 1
ATOM 2849 C C . VAL A 1 374 ? 23.5 -14.43 12.773 1 98.12 374 VAL A C 1
ATOM 2851 O O . VAL A 1 374 ? 22.5 -14.516 13.508 1 98.12 374 VAL A O 1
ATOM 2854 N N . ASP A 1 375 ? 24.406 -13.508 12.93 1 98.19 375 ASP A N 1
ATOM 2855 C CA . ASP A 1 375 ? 24.203 -12.422 13.883 1 98.19 375 ASP A CA 1
ATOM 2856 C C . ASP A 1 375 ? 23.141 -11.453 13.398 1 98.19 375 ASP A C 1
ATOM 2858 O O . ASP A 1 375 ? 23.141 -11.055 12.234 1 98.19 375 ASP A O 1
ATOM 2862 N N . TYR A 1 376 ? 22.234 -11.133 14.305 1 98.69 376 TYR A N 1
ATOM 2863 C CA . TYR A 1 376 ? 21.141 -10.242 13.914 1 98.69 376 TYR A CA 1
ATOM 2864 C C . TYR A 1 376 ? 20.625 -9.461 15.117 1 98.69 376 TYR A C 1
ATOM 2866 O O . TYR A 1 376 ? 20.859 -9.844 16.266 1 98.69 376 TYR A O 1
ATOM 2874 N N . VAL A 1 377 ? 19.938 -8.336 14.852 1 98.81 377 VAL A N 1
ATOM 2875 C CA . VAL A 1 377 ? 19.047 -7.641 15.773 1 98.81 377 VAL A CA 1
ATOM 2876 C C . VAL A 1 377 ? 17.641 -7.562 15.18 1 98.81 377 VAL A C 1
ATOM 2878 O O . VAL A 1 377 ? 17.469 -7.73 13.977 1 98.81 377 VAL A O 1
ATOM 2881 N N . THR A 1 378 ? 16.672 -7.43 16.031 1 98.81 378 THR A N 1
ATOM 2882 C CA . THR A 1 378 ? 15.289 -7.379 15.57 1 98.81 378 THR A CA 1
ATOM 2883 C C . THR A 1 378 ? 14.594 -6.121 16.094 1 98.81 378 THR A C 1
ATOM 2885 O O . THR A 1 378 ? 15.047 -5.512 17.062 1 98.81 378 THR A O 1
ATOM 2888 N N . SER A 1 379 ? 13.641 -5.719 15.383 1 98.81 379 SER A N 1
ATOM 2889 C CA . SER A 1 379 ? 12.656 -4.734 15.836 1 98.81 379 SER A CA 1
ATOM 2890 C C . SER A 1 379 ? 11.242 -5.176 15.492 1 98.81 379 SER A C 1
ATOM 2892 O O . SER A 1 379 ? 11.016 -5.859 14.492 1 98.81 379 SER A O 1
ATOM 2894 N N . ILE A 1 380 ? 10.305 -4.879 16.344 1 98.75 380 ILE A N 1
ATOM 2895 C CA . ILE A 1 380 ? 8.883 -5.078 16.094 1 98.75 380 ILE A CA 1
ATOM 2896 C C . ILE A 1 380 ? 8.141 -3.752 16.234 1 98.75 380 ILE A C 1
ATOM 2898 O O . ILE A 1 380 ? 8.297 -3.049 17.234 1 98.75 380 ILE A O 1
ATOM 2902 N N . GLN A 1 381 ? 7.438 -3.328 15.234 1 98.88 381 GLN A N 1
ATOM 2903 C CA . GLN A 1 381 ? 6.617 -2.121 15.242 1 98.88 381 GLN A CA 1
ATOM 2904 C C . GLN A 1 381 ? 5.148 -2.451 14.992 1 98.88 381 GLN A C 1
ATOM 2906 O O . GLN A 1 381 ? 4.785 -2.906 13.906 1 98.88 381 GLN A O 1
ATOM 2911 N N . ASP A 1 382 ? 4.328 -2.176 16.016 1 98.81 382 ASP A N 1
ATOM 2912 C CA . ASP A 1 382 ? 2.891 -2.408 15.883 1 98.81 382 ASP A CA 1
ATOM 2913 C C . ASP A 1 382 ? 2.246 -1.354 14.984 1 98.81 382 ASP A C 1
ATOM 2915 O O . ASP A 1 382 ? 2.637 -0.185 15.016 1 98.81 382 ASP A O 1
ATOM 2919 N N . TYR A 1 383 ? 1.235 -1.78 14.234 1 98.75 383 TYR A N 1
ATOM 2920 C CA . TYR A 1 383 ? 0.408 -0.806 13.531 1 98.75 383 TYR A CA 1
ATOM 2921 C C . TYR A 1 383 ? -0.172 0.217 14.5 1 98.75 383 TYR A C 1
ATOM 2923 O O . TYR A 1 383 ? -0.247 1.406 14.188 1 98.75 383 TYR A O 1
ATOM 2931 N N . ALA A 1 384 ? -0.497 -0.173 15.68 1 98.12 384 ALA A N 1
ATOM 2932 C CA . ALA A 1 384 ? -1.083 0.686 16.703 1 98.12 384 ALA A CA 1
ATOM 2933 C C . ALA A 1 384 ? -0.099 1.766 17.156 1 98.12 384 ALA A C 1
ATOM 2935 O O . ALA A 1 384 ? -0.486 2.736 17.797 1 98.12 384 ALA A O 1
ATOM 2936 N N . GLY A 1 385 ? 1.121 1.607 16.75 1 97.88 385 GLY A N 1
ATOM 2937 C CA . GLY A 1 385 ? 2.154 2.537 17.188 1 97.88 385 GLY A CA 1
ATOM 2938 C C . GLY A 1 385 ? 2.348 3.699 16.234 1 97.88 385 GLY A C 1
ATOM 2939 O O . GLY A 1 385 ? 3.137 4.605 16.5 1 97.88 385 GLY A O 1
ATOM 2940 N N . ILE A 1 386 ? 1.616 3.723 15.094 1 97.81 386 ILE A N 1
ATOM 2941 C CA . ILE A 1 386 ? 1.696 4.844 14.164 1 97.81 386 ILE A CA 1
ATOM 2942 C C . ILE A 1 386 ? 0.328 5.508 14.039 1 97.81 386 ILE A C 1
ATOM 2944 O O . ILE A 1 386 ? -0.7 4.883 14.305 1 97.81 386 ILE A O 1
ATOM 2948 N N . ALA A 1 387 ? 0.345 6.758 13.57 1 97.56 387 ALA A N 1
ATOM 2949 C CA . ALA A 1 387 ? -0.878 7.555 13.516 1 97.56 387 ALA A CA 1
ATOM 2950 C C . ALA A 1 387 ? -1.914 6.902 12.602 1 97.56 387 ALA A C 1
ATOM 2952 O O . ALA A 1 387 ? -3.104 6.871 12.922 1 97.56 387 ALA A O 1
ATOM 2953 N N . TYR A 1 388 ? -1.46 6.398 11.445 1 97.81 388 TYR A N 1
ATOM 2954 C CA . TYR A 1 388 ? -2.439 5.785 10.555 1 97.81 388 TYR A CA 1
ATOM 2955 C C . TYR A 1 388 ? -2.984 4.496 11.148 1 97.81 388 TYR A C 1
ATOM 2957 O O . TYR A 1 388 ? -4.105 4.082 10.836 1 97.81 388 TYR A O 1
ATOM 2965 N N . GLY A 1 389 ? -2.184 3.775 11.953 1 97.44 389 GLY A N 1
ATOM 2966 C CA . GLY A 1 389 ? -2.693 2.645 12.711 1 97.44 389 GLY A CA 1
ATOM 2967 C C . GLY A 1 389 ? -3.812 3.02 13.664 1 97.44 389 GLY A C 1
ATOM 2968 O O . GLY A 1 389 ? -4.762 2.258 13.844 1 97.44 389 GLY A O 1
ATOM 2969 N N . TRP A 1 390 ? -3.754 4.27 14.273 1 96.5 390 TRP A N 1
ATOM 2970 C CA . TRP A 1 390 ? -4.84 4.801 15.094 1 96.5 390 TRP A CA 1
ATOM 2971 C C . TRP A 1 390 ? -6.105 4.988 14.266 1 96.5 390 TRP A C 1
ATOM 2973 O O . TRP A 1 390 ? -7.207 4.66 14.719 1 96.5 390 TRP A O 1
ATOM 2983 N N . ALA A 1 391 ? -5.832 5.516 13.102 1 96.88 391 ALA A N 1
ATOM 2984 C CA . ALA A 1 391 ? -6.973 5.762 12.219 1 96.88 391 ALA A CA 1
ATOM 2985 C C . ALA A 1 391 ? -7.75 4.477 11.953 1 96.88 391 ALA A C 1
ATOM 2987 O O . ALA A 1 391 ? -8.984 4.48 11.938 1 96.88 391 ALA A O 1
ATOM 2988 N N . MET A 1 392 ? -7.023 3.406 11.867 1 96.62 392 MET A N 1
ATOM 2989 C CA . MET A 1 392 ? -7.637 2.127 11.523 1 96.62 392 MET A CA 1
ATOM 2990 C C . MET A 1 392 ? -8.102 1.391 12.773 1 96.62 392 MET A C 1
ATOM 2992 O O . MET A 1 392 ? -8.766 0.358 12.68 1 96.62 392 MET A O 1
ATOM 2996 N N . GLU A 1 393 ? -7.676 1.849 13.961 1 96.69 393 GLU A N 1
ATOM 2997 C CA . GLU A 1 393 ? -7.898 1.112 15.203 1 96.69 393 GLU A CA 1
ATOM 2998 C C . GLU A 1 393 ? -7.324 -0.299 15.117 1 96.69 393 GLU A C 1
ATOM 3000 O O . GLU A 1 393 ? -7.969 -1.264 15.531 1 96.69 393 GLU A O 1
ATOM 3005 N N . ASP A 1 394 ? -6.211 -0.395 14.477 1 96.94 394 ASP A N 1
ATOM 3006 C CA . ASP A 1 394 ? -5.57 -1.7 14.352 1 96.94 394 ASP A CA 1
ATOM 3007 C C . ASP A 1 394 ? -4.758 -2.037 15.602 1 96.94 394 ASP A C 1
ATOM 3009 O O . ASP A 1 394 ? -3.773 -1.361 15.906 1 96.94 394 ASP A O 1
ATOM 3013 N N . THR A 1 395 ? -5.086 -3.057 16.266 1 96.44 395 THR A N 1
ATOM 3014 C CA . THR A 1 395 ? -4.406 -3.441 17.484 1 96.44 395 THR A CA 1
ATOM 3015 C C . THR A 1 395 ? -3.736 -4.805 17.344 1 96.44 395 THR A C 1
ATOM 3017 O O . THR A 1 395 ? -3.303 -5.402 18.328 1 96.44 395 THR A O 1
ATOM 3020 N N . THR A 1 396 ? -3.654 -5.328 16.109 1 97.62 396 THR A N 1
ATOM 3021 C CA . THR A 1 396 ? -3.223 -6.715 15.953 1 97.62 396 THR A CA 1
ATOM 3022 C C . THR A 1 396 ? -1.987 -6.801 15.062 1 97.62 396 THR A C 1
ATOM 3024 O O . THR A 1 396 ? -1.145 -7.684 15.242 1 97.62 396 THR A O 1
ATOM 3027 N N . GLY A 1 397 ? -1.843 -5.941 14.07 1 98.69 397 GLY A N 1
ATOM 3028 C CA . GLY A 1 397 ? -0.796 -6.066 13.07 1 98.69 397 GLY A CA 1
ATOM 3029 C C . GLY A 1 397 ? 0.54 -5.516 13.531 1 98.69 397 GLY A C 1
ATOM 3030 O O . GLY A 1 397 ? 0.596 -4.691 14.445 1 98.69 397 GLY A O 1
ATOM 3031 N N . PHE A 1 398 ? 1.608 -5.953 12.875 1 98.94 398 PHE A N 1
ATOM 3032 C CA . PHE A 1 398 ? 2.936 -5.422 13.164 1 98.94 398 PHE A CA 1
ATOM 3033 C C . PHE A 1 398 ? 3.902 -5.73 12.031 1 98.94 398 PHE A C 1
ATOM 3035 O O . PHE A 1 398 ? 3.6 -6.543 11.148 1 98.94 398 PHE A O 1
ATOM 3042 N N . ALA A 1 399 ? 4.996 -5.047 12.023 1 98.94 399 ALA A N 1
ATOM 3043 C CA . ALA A 1 399 ? 6.164 -5.352 11.203 1 98.94 399 ALA A CA 1
ATOM 3044 C C . ALA A 1 399 ? 7.332 -5.828 12.062 1 98.94 399 ALA A C 1
ATOM 3046 O O . ALA A 1 399 ? 7.574 -5.289 13.148 1 98.94 399 ALA A O 1
ATOM 3047 N N . LYS A 1 400 ? 7.961 -6.848 11.633 1 98.94 400 LYS A N 1
ATOM 3048 C CA . LYS A 1 400 ? 9.18 -7.348 12.258 1 98.94 400 LYS A CA 1
ATOM 3049 C C . LYS A 1 400 ? 10.352 -7.324 11.273 1 98.94 400 LYS A C 1
ATOM 3051 O O . LYS A 1 400 ? 10.266 -7.902 10.188 1 98.94 400 LYS A O 1
ATOM 3056 N N . LEU A 1 401 ? 11.43 -6.672 11.656 1 98.94 401 LEU A N 1
ATOM 3057 C CA . LEU A 1 401 ? 12.625 -6.602 10.82 1 98.94 401 LEU A CA 1
ATOM 3058 C C . LEU A 1 401 ? 13.797 -7.293 11.5 1 98.94 401 LEU A C 1
ATOM 3060 O O . LEU A 1 401 ? 13.898 -7.293 12.727 1 98.94 401 LEU A O 1
ATOM 3064 N N . LEU A 1 402 ? 14.617 -7.934 10.773 1 98.94 402 LEU A N 1
ATOM 3065 C CA . LEU A 1 402 ? 15.938 -8.43 11.164 1 98.94 402 LEU A CA 1
ATOM 3066 C C . LEU A 1 402 ? 17.031 -7.703 10.391 1 98.94 402 LEU A C 1
ATOM 3068 O O . LEU A 1 402 ? 16.922 -7.496 9.18 1 98.94 402 LEU A O 1
ATOM 3072 N N . ALA A 1 403 ? 18.094 -7.309 11.07 1 98.94 403 ALA A N 1
ATOM 3073 C CA . ALA A 1 403 ? 19.203 -6.621 10.406 1 98.94 403 ALA A CA 1
ATOM 3074 C C . ALA A 1 403 ? 20.547 -7.031 11.008 1 98.94 403 ALA A C 1
ATOM 3076 O O . ALA A 1 403 ? 20.609 -7.477 12.156 1 98.94 403 ALA A O 1
ATOM 3077 N N . ASP A 1 404 ? 21.625 -6.977 10.211 1 98.81 404 ASP A N 1
ATOM 3078 C CA . ASP A 1 404 ? 22.984 -7.094 10.719 1 98.81 404 ASP A CA 1
ATOM 3079 C C . ASP A 1 404 ? 23.312 -5.953 11.68 1 98.81 404 ASP A C 1
ATOM 3081 O O . ASP A 1 404 ? 23.219 -4.781 11.312 1 98.81 404 ASP A O 1
ATOM 3085 N N . PRO A 1 405 ? 23.656 -6.301 12.914 1 98.31 405 PRO A N 1
ATOM 3086 C CA . PRO A 1 405 ? 23.828 -5.25 13.922 1 98.31 405 PRO A CA 1
ATOM 3087 C C . PRO A 1 405 ? 24.969 -4.285 13.578 1 98.31 405 PRO A C 1
ATOM 3089 O O . PRO A 1 405 ? 24.938 -3.125 13.992 1 98.31 405 PRO A O 1
ATOM 3092 N N . GLU A 1 406 ? 25.969 -4.645 12.82 1 98.19 406 GLU A N 1
ATOM 3093 C CA . GLU A 1 406 ? 27.125 -3.82 12.508 1 98.19 406 GLU A CA 1
ATOM 3094 C C . GLU A 1 406 ? 26.891 -2.975 11.266 1 98.19 406 GLU A C 1
ATOM 3096 O O . GLU A 1 406 ? 27.141 -1.77 11.266 1 98.19 406 GLU A O 1
ATOM 3101 N N . THR A 1 407 ? 26.344 -3.598 10.211 1 98.31 407 THR A N 1
ATOM 3102 C CA . THR A 1 407 ? 26.25 -2.926 8.922 1 98.31 407 THR A CA 1
ATOM 3103 C C . THR A 1 407 ? 24.891 -2.264 8.742 1 98.31 407 THR A C 1
ATOM 3105 O O . THR A 1 407 ? 24.734 -1.362 7.918 1 98.31 407 THR A O 1
ATOM 3108 N N . GLY A 1 408 ? 23.875 -2.736 9.375 1 98.62 408 GLY A N 1
ATOM 3109 C CA . GLY A 1 408 ? 22.516 -2.246 9.219 1 98.62 408 GLY A CA 1
ATOM 3110 C C . GLY A 1 408 ? 21.812 -2.824 8.008 1 98.62 408 GLY A C 1
ATOM 3111 O O . GLY A 1 408 ? 20.688 -2.426 7.684 1 98.62 408 GLY A O 1
ATOM 3112 N N . GLN A 1 409 ? 22.469 -3.779 7.348 1 98.75 409 GLN A N 1
ATOM 3113 C CA . GLN A 1 409 ? 21.828 -4.438 6.219 1 98.75 409 GLN A CA 1
ATOM 3114 C C . GLN A 1 409 ? 20.641 -5.289 6.676 1 98.75 409 GLN A C 1
ATOM 3116 O O . GLN A 1 409 ? 20.75 -6.023 7.66 1 98.75 409 GLN A O 1
ATOM 3121 N N . LEU A 1 410 ? 19.562 -5.168 5.961 1 98.94 410 LEU A N 1
ATOM 3122 C CA . LEU A 1 410 ? 18.391 -5.965 6.289 1 98.94 410 LEU A CA 1
ATOM 3123 C C . LEU A 1 410 ? 18.609 -7.434 5.938 1 98.94 410 LEU A C 1
ATOM 3125 O O . LEU A 1 410 ? 19.125 -7.746 4.859 1 98.94 410 LEU A O 1
ATOM 3129 N N . LEU A 1 411 ? 18.25 -8.312 6.867 1 98.88 411 LEU A N 1
ATOM 3130 C CA . LEU A 1 411 ? 18.391 -9.75 6.676 1 98.88 411 LEU A CA 1
ATOM 3131 C C . LEU A 1 411 ? 17.031 -10.398 6.434 1 98.88 411 LEU A C 1
ATOM 3133 O O . LEU A 1 411 ? 16.938 -11.43 5.762 1 98.88 411 LEU A O 1
ATOM 3137 N N . GLY A 1 412 ? 16.016 -9.898 7.004 1 98.88 412 GLY A N 1
ATOM 3138 C CA . GLY A 1 412 ? 14.633 -10.359 6.875 1 98.88 412 GLY A CA 1
ATOM 3139 C C . GLY A 1 412 ? 13.617 -9.289 7.219 1 98.88 412 GLY A C 1
ATOM 3140 O O . GLY A 1 412 ? 13.898 -8.383 8 1 98.88 412 GLY A O 1
ATOM 3141 N N . ALA A 1 413 ? 12.5 -9.344 6.637 1 99 413 ALA A N 1
ATOM 3142 C CA . ALA A 1 413 ? 11.375 -8.445 6.891 1 99 413 ALA A CA 1
ATOM 3143 C C . ALA A 1 413 ? 10.047 -9.195 6.809 1 99 413 ALA A C 1
ATOM 3145 O O . ALA A 1 413 ? 9.797 -9.93 5.848 1 99 413 ALA A O 1
ATOM 3146 N N . HIS A 1 414 ? 9.211 -9.055 7.816 1 98.94 414 HIS A N 1
ATOM 3147 C CA . HIS A 1 414 ? 7.941 -9.75 7.941 1 98.94 414 HIS A CA 1
ATOM 3148 C C . HIS A 1 414 ? 6.844 -8.82 8.445 1 98.94 414 HIS A C 1
ATOM 3150 O O . HIS A 1 414 ? 6.992 -8.188 9.492 1 98.94 414 HIS A O 1
ATOM 3156 N N . ILE A 1 415 ? 5.801 -8.703 7.707 1 99 415 ILE A N 1
ATOM 3157 C CA . ILE A 1 415 ? 4.707 -7.809 8.062 1 99 415 ILE A CA 1
ATOM 3158 C C . ILE A 1 415 ? 3.395 -8.586 8.102 1 99 415 ILE A C 1
ATOM 3160 O O . ILE A 1 415 ? 3.125 -9.406 7.223 1 99 415 ILE A O 1
ATOM 3164 N N . ILE A 1 416 ? 2.574 -8.438 9.109 1 98.94 416 ILE A N 1
ATOM 3165 C CA . ILE A 1 416 ? 1.21 -8.945 9.195 1 98.94 416 ILE A CA 1
ATOM 3166 C C . ILE A 1 416 ? 0.248 -7.789 9.469 1 98.94 416 ILE A C 1
ATOM 3168 O O . ILE A 1 416 ? 0.382 -7.086 10.469 1 98.94 416 ILE A O 1
ATOM 3172 N N . GLY A 1 417 ? -0.628 -7.5 8.57 1 98.69 417 GLY A N 1
ATOM 3173 C CA . GLY A 1 417 ? -1.591 -6.418 8.711 1 98.69 417 GLY A CA 1
ATOM 3174 C C . GLY A 1 417 ? -1.959 -5.77 7.391 1 98.69 417 GLY A C 1
ATOM 3175 O O . GLY A 1 417 ? -1.552 -6.242 6.328 1 98.69 417 GLY A O 1
ATOM 3176 N N . PRO A 1 418 ? -2.721 -4.695 7.441 1 97.94 418 PRO A N 1
ATOM 3177 C CA . PRO A 1 418 ? -3.207 -4.035 6.227 1 97.94 418 PRO A CA 1
ATOM 3178 C C . PRO A 1 418 ? -2.076 -3.553 5.324 1 97.94 418 PRO A C 1
ATOM 3180 O O . PRO A 1 418 ? -1.092 -2.988 5.809 1 97.94 418 PRO A O 1
ATOM 3183 N N . GLN A 1 419 ? -2.158 -3.848 3.988 1 98.5 419 GLN A N 1
ATOM 3184 C CA . GLN A 1 419 ? -1.267 -3.408 2.92 1 98.5 419 GLN A CA 1
ATOM 3185 C C . GLN A 1 419 ? 0.109 -4.055 3.051 1 98.5 419 GLN A C 1
ATOM 3187 O O . GLN A 1 419 ? 1.101 -3.525 2.543 1 98.5 419 GLN A O 1
ATOM 3192 N N . ALA A 1 420 ? 0.194 -5.184 3.732 1 98.88 420 ALA A N 1
ATOM 3193 C CA . ALA A 1 420 ? 1.478 -5.828 3.996 1 98.88 420 ALA A CA 1
ATOM 3194 C C . ALA A 1 420 ? 2.26 -6.043 2.703 1 98.88 420 ALA A C 1
ATOM 3196 O O . ALA A 1 420 ? 3.436 -5.684 2.615 1 98.88 420 ALA A O 1
ATOM 3197 N N . PRO A 1 421 ? 1.62 -6.551 1.616 1 98.69 421 PRO A N 1
ATOM 3198 C CA . PRO A 1 421 ? 2.404 -6.785 0.401 1 98.69 421 PRO A CA 1
ATOM 3199 C C . PRO A 1 421 ? 2.951 -5.496 -0.205 1 98.69 421 PRO A C 1
ATOM 3201 O O . PRO A 1 421 ? 4.043 -5.492 -0.775 1 98.69 421 PRO A O 1
ATOM 3204 N N . THR A 1 422 ? 2.223 -4.359 -0.092 1 98.88 422 THR A N 1
ATOM 3205 C CA . THR A 1 422 ? 2.666 -3.076 -0.627 1 98.88 422 THR A CA 1
ATOM 3206 C C . THR A 1 422 ? 3.748 -2.465 0.258 1 98.88 422 THR A C 1
ATOM 3208 O O . THR A 1 422 ? 4.738 -1.931 -0.244 1 98.88 422 THR A O 1
ATOM 3211 N N . LEU A 1 423 ? 3.535 -2.596 1.575 1 98.94 423 LEU A N 1
ATOM 3212 C CA . LEU A 1 423 ? 4.457 -2.016 2.543 1 98.94 423 LEU A CA 1
ATOM 3213 C C . LEU A 1 423 ? 5.816 -2.709 2.484 1 98.94 423 LEU A C 1
ATOM 3215 O O . LEU A 1 423 ? 6.828 -2.133 2.885 1 98.94 423 LEU A O 1
ATOM 3219 N N . LEU A 1 424 ? 5.84 -3.941 1.973 1 98.94 424 LEU A N 1
ATOM 3220 C CA . LEU A 1 424 ? 7.07 -4.727 1.954 1 98.94 424 LEU A CA 1
ATOM 3221 C C . LEU A 1 424 ? 7.996 -4.258 0.836 1 98.94 424 LEU A C 1
ATOM 3223 O O . LEU A 1 424 ? 9.211 -4.473 0.898 1 98.94 424 LEU A O 1
ATOM 3227 N N . GLN A 1 425 ? 7.48 -3.635 -0.209 1 98.94 425 GLN A N 1
ATOM 3228 C CA . GLN A 1 425 ? 8.195 -3.412 -1.463 1 98.94 425 GLN A CA 1
ATOM 3229 C C . GLN A 1 425 ? 9.445 -2.564 -1.244 1 98.94 425 GLN A C 1
ATOM 3231 O O . GLN A 1 425 ? 10.516 -2.877 -1.773 1 98.94 425 GLN A O 1
ATOM 3236 N N . PRO A 1 426 ? 9.367 -1.423 -0.39 1 98.94 426 PRO A N 1
ATOM 3237 C CA . PRO A 1 426 ? 10.602 -0.66 -0.169 1 98.94 426 PRO A CA 1
ATOM 3238 C C . PRO A 1 426 ? 11.68 -1.471 0.548 1 98.94 426 PRO A C 1
ATOM 3240 O O . PRO A 1 426 ? 12.867 -1.227 0.355 1 98.94 426 PRO A O 1
ATOM 3243 N N . LEU A 1 427 ? 11.258 -2.451 1.339 1 98.94 427 LEU A N 1
ATOM 3244 C CA . LEU A 1 427 ? 12.203 -3.297 2.053 1 98.94 427 LEU A CA 1
ATOM 3245 C C . LEU A 1 427 ? 12.875 -4.285 1.103 1 98.94 427 LEU A C 1
ATOM 3247 O O . LEU A 1 427 ? 14.086 -4.516 1.19 1 98.94 427 LEU A O 1
ATOM 3251 N N . ILE A 1 428 ? 12.086 -4.879 0.143 1 98.94 428 ILE A N 1
ATOM 3252 C CA . ILE A 1 428 ? 12.656 -5.711 -0.911 1 98.94 428 ILE A CA 1
ATOM 3253 C C . ILE A 1 428 ? 13.711 -4.922 -1.683 1 98.94 428 ILE A C 1
ATOM 3255 O O . ILE A 1 428 ? 14.812 -5.414 -1.92 1 98.94 428 ILE A O 1
ATOM 3259 N N . GLN A 1 429 ? 13.32 -3.695 -2.023 1 98.94 429 GLN A N 1
ATOM 3260 C CA . GLN A 1 429 ? 14.18 -2.809 -2.805 1 98.94 429 GLN A CA 1
ATOM 3261 C C . GLN A 1 429 ? 15.477 -2.512 -2.066 1 98.94 429 GLN A C 1
ATOM 3263 O O . GLN A 1 429 ? 16.562 -2.543 -2.662 1 98.94 429 GLN A O 1
ATOM 3268 N N . ALA A 1 430 ? 15.375 -2.207 -0.795 1 98.94 430 ALA A N 1
ATOM 3269 C CA . ALA A 1 430 ? 16.562 -1.909 0.012 1 98.94 430 ALA A CA 1
ATOM 3270 C C . ALA A 1 430 ? 17.484 -3.117 0.089 1 98.94 430 ALA A C 1
ATOM 3272 O O . ALA A 1 430 ? 18.703 -2.98 -0.061 1 98.94 430 ALA A O 1
ATOM 3273 N N . MET A 1 431 ? 16.922 -4.289 0.326 1 98.88 431 MET A N 1
ATOM 3274 C CA . MET A 1 431 ? 17.719 -5.512 0.422 1 98.88 431 MET A CA 1
ATOM 3275 C C . MET A 1 431 ? 18.422 -5.809 -0.898 1 98.88 431 MET A C 1
ATOM 3277 O O . MET A 1 431 ? 19.625 -6.102 -0.917 1 98.88 431 MET A O 1
ATOM 3281 N N . GLN A 1 432 ? 17.656 -5.684 -1.96 1 98.75 432 GLN A N 1
ATOM 3282 C CA . GLN A 1 432 ? 18.188 -6.031 -3.275 1 98.75 432 GLN A CA 1
ATOM 3283 C C . GLN A 1 432 ? 19.359 -5.125 -3.658 1 98.75 432 GLN A C 1
ATOM 3285 O O . GLN A 1 432 ? 20.344 -5.586 -4.219 1 98.75 432 GLN A O 1
ATOM 3290 N N . PHE A 1 433 ? 19.234 -3.846 -3.35 1 98.56 433 PHE A N 1
ATOM 3291 C CA . PHE A 1 433 ? 20.188 -2.881 -3.885 1 98.56 433 PHE A CA 1
ATOM 3292 C C . PHE A 1 433 ? 21.125 -2.387 -2.793 1 98.56 433 PHE A C 1
ATOM 3294 O O . PHE A 1 433 ? 21.875 -1.43 -2.998 1 98.56 433 PHE A O 1
ATOM 3301 N N . GLY A 1 434 ? 21.062 -2.939 -1.603 1 98.38 434 GLY A N 1
ATOM 3302 C CA . GLY A 1 434 ? 22.094 -2.785 -0.584 1 98.38 434 GLY A CA 1
ATOM 3303 C C . GLY A 1 434 ? 21.922 -1.527 0.246 1 98.38 434 GLY A C 1
ATOM 3304 O O . GLY A 1 434 ? 22.906 -0.986 0.765 1 98.38 434 GLY A O 1
ATOM 3305 N N . LEU A 1 435 ? 20.75 -0.931 0.333 1 98.75 435 LEU A N 1
ATOM 3306 C CA . LEU A 1 435 ? 20.484 0.224 1.183 1 98.75 435 LEU A CA 1
ATOM 3307 C C . LEU A 1 435 ? 20.344 -0.193 2.643 1 98.75 435 LEU A C 1
ATOM 3309 O O . LEU A 1 435 ? 19.484 -1.011 2.986 1 98.75 435 LEU A O 1
ATOM 3313 N N . ASP A 1 436 ? 21.156 0.34 3.541 1 98.62 436 ASP A N 1
ATOM 3314 C CA . ASP A 1 436 ? 21.125 -0.068 4.941 1 98.62 436 ASP A CA 1
ATOM 3315 C C . ASP A 1 436 ? 19.969 0.586 5.684 1 98.62 436 ASP A C 1
ATOM 3317 O O . ASP A 1 436 ? 19.469 1.63 5.262 1 98.62 436 ASP A O 1
ATOM 3321 N N . ALA A 1 437 ? 19.625 0.029 6.793 1 98.81 437 ALA A N 1
ATOM 3322 C CA . ALA A 1 437 ? 18.438 0.395 7.539 1 98.81 437 ALA A CA 1
ATOM 3323 C C . ALA A 1 437 ? 18.5 1.839 8.023 1 98.81 437 ALA A C 1
ATOM 3325 O O . ALA A 1 437 ? 17.516 2.572 7.969 1 98.81 437 ALA A O 1
ATOM 3326 N N . ARG A 1 438 ? 19.625 2.312 8.516 1 97.94 438 ARG A N 1
ATOM 3327 C CA . ARG A 1 438 ? 19.781 3.662 9.055 1 97.94 438 ARG A CA 1
ATOM 3328 C C . ARG A 1 438 ? 19.562 4.711 7.965 1 97.94 438 ARG A C 1
ATOM 3330 O O . ARG A 1 438 ? 18.797 5.656 8.148 1 97.94 438 ARG A O 1
ATOM 3337 N N . THR A 1 439 ? 20.281 4.484 6.867 1 98.5 439 THR A N 1
ATOM 3338 C CA . THR A 1 439 ? 20.188 5.402 5.738 1 98.5 439 THR A CA 1
ATOM 3339 C C . THR A 1 439 ? 18.766 5.406 5.168 1 98.5 439 THR A C 1
ATOM 3341 O O . THR A 1 439 ? 18.234 6.465 4.82 1 98.5 439 THR A O 1
ATOM 3344 N N . MET A 1 440 ? 18.172 4.234 5.113 1 98.81 440 MET A N 1
ATOM 3345 C CA . MET A 1 440 ? 16.812 4.125 4.586 1 98.81 440 MET A CA 1
ATOM 3346 C C . MET A 1 440 ? 15.828 4.91 5.449 1 98.81 440 MET A C 1
ATOM 3348 O O . MET A 1 440 ? 14.984 5.641 4.93 1 98.81 440 MET A O 1
ATOM 3352 N N . ALA A 1 441 ? 15.914 4.754 6.723 1 98.62 441 ALA A N 1
ATOM 3353 C CA . ALA A 1 441 ? 14.961 5.355 7.652 1 98.62 441 ALA A CA 1
ATOM 3354 C C . ALA A 1 441 ? 15.039 6.879 7.613 1 98.62 441 ALA A C 1
ATOM 3356 O O . ALA A 1 441 ? 14.008 7.559 7.543 1 98.62 441 ALA A O 1
ATOM 3357 N N . ARG A 1 442 ? 16.25 7.426 7.535 1 97.56 442 ARG A N 1
ATOM 3358 C CA . ARG A 1 442 ? 16.422 8.852 7.777 1 97.56 442 ARG A CA 1
ATOM 3359 C C . ARG A 1 442 ? 16.75 9.594 6.488 1 97.56 442 ARG A C 1
ATOM 3361 O O . ARG A 1 442 ? 16.672 10.82 6.43 1 97.56 442 ARG A O 1
ATOM 3368 N N . GLY A 1 443 ? 17.094 8.836 5.445 1 98.12 443 GLY A N 1
ATOM 3369 C CA . GLY A 1 443 ? 17.641 9.469 4.258 1 98.12 443 GLY A CA 1
ATOM 3370 C C . GLY A 1 443 ? 16.578 9.844 3.242 1 98.12 443 GLY A C 1
ATOM 3371 O O . GLY A 1 443 ? 16.891 10.406 2.188 1 98.12 443 GLY A O 1
ATOM 3372 N N . GLN A 1 444 ? 15.32 9.594 3.561 1 98.44 444 GLN A N 1
ATOM 3373 C CA . GLN A 1 444 ? 14.219 9.883 2.65 1 98.44 444 GLN A CA 1
ATOM 3374 C C . GLN A 1 444 ? 12.984 10.359 3.414 1 98.44 444 GLN A C 1
ATOM 3376 O O . GLN A 1 444 ? 12.891 10.18 4.633 1 98.44 444 GLN A O 1
ATOM 3381 N N . TYR A 1 445 ? 12.102 11.016 2.68 1 98.75 445 TYR A N 1
ATOM 3382 C CA . TYR A 1 445 ? 10.844 11.422 3.289 1 98.75 445 TYR A CA 1
ATOM 3383 C C . TYR A 1 445 ? 9.859 10.258 3.344 1 98.75 445 TYR A C 1
ATOM 3385 O O . TYR A 1 445 ? 9.867 9.391 2.463 1 98.75 445 TYR A O 1
ATOM 3393 N N . TRP A 1 446 ? 9.109 10.195 4.332 1 98.69 446 TRP A N 1
ATOM 3394 C CA . TRP A 1 446 ? 7.941 9.336 4.523 1 98.69 446 TRP A CA 1
ATOM 3395 C C . TRP A 1 446 ? 6.684 10.18 4.723 1 98.69 446 TRP A C 1
ATOM 3397 O O . TRP A 1 446 ? 6.602 10.969 5.664 1 98.69 446 TRP A O 1
ATOM 3407 N N . ILE A 1 447 ? 5.723 10.008 3.891 1 98.56 447 ILE A N 1
ATOM 3408 C CA . ILE A 1 447 ? 4.5 10.797 3.975 1 98.56 447 ILE A CA 1
ATOM 3409 C C . ILE A 1 447 ? 3.842 10.594 5.336 1 98.56 447 ILE A C 1
ATOM 3411 O O . ILE A 1 447 ? 3.703 9.453 5.797 1 98.56 447 ILE A O 1
ATOM 3415 N N . HIS A 1 448 ? 3.404 11.695 6.016 1 98 448 HIS A N 1
ATOM 3416 C CA . HIS A 1 448 ? 2.748 11.641 7.316 1 98 448 HIS A CA 1
ATOM 3417 C C . HIS A 1 448 ? 1.333 12.203 7.246 1 98 448 HIS A C 1
ATOM 3419 O O . HIS A 1 448 ? 1.113 13.273 6.676 1 98 448 HIS A O 1
ATOM 3425 N N . PRO A 1 449 ? 0.437 11.609 7.934 1 97.31 449 PRO A N 1
ATOM 3426 C CA . PRO A 1 449 ? 0.52 10.203 8.328 1 97.31 449 PRO A CA 1
ATOM 3427 C C . PRO A 1 449 ? 0.255 9.25 7.172 1 97.31 449 PRO A C 1
ATOM 3429 O O . PRO A 1 449 ? -0.59 9.523 6.316 1 97.31 449 PRO A O 1
ATOM 3432 N N . GLY A 1 450 ? 1.038 8.305 7.051 1 97.94 450 GLY A N 1
ATOM 3433 C CA . GLY A 1 450 ? 0.843 7.254 6.062 1 97.94 450 GLY A CA 1
ATOM 3434 C C . GLY A 1 450 ? 1.296 5.891 6.547 1 97.94 450 GLY A C 1
ATOM 3435 O O . GLY A 1 450 ? 2.084 5.789 7.488 1 97.94 450 GLY A O 1
ATOM 3436 N N . MET A 1 451 ? 0.853 4.891 5.859 1 98.31 451 MET A N 1
ATOM 3437 C CA . MET A 1 451 ? 1.122 3.506 6.238 1 98.31 451 MET A CA 1
ATOM 3438 C C . MET A 1 451 ? 2.617 3.211 6.199 1 98.31 451 MET A C 1
ATOM 3440 O O . MET A 1 451 ? 3.131 2.467 7.035 1 98.31 451 MET A O 1
ATOM 3444 N N . PRO A 1 452 ? 3.34 3.812 5.293 1 98.75 452 PRO A N 1
ATOM 3445 C CA . PRO A 1 452 ? 4.766 3.484 5.191 1 98.75 452 PRO A CA 1
ATOM 3446 C C . PRO A 1 452 ? 5.551 3.879 6.438 1 98.75 452 PRO A C 1
ATOM 3448 O O . PRO A 1 452 ? 6.691 3.439 6.617 1 98.75 452 PRO A O 1
ATOM 3451 N N . GLU A 1 453 ? 4.93 4.719 7.297 1 98.81 453 GLU A N 1
ATOM 3452 C CA . GLU A 1 453 ? 5.602 5.074 8.547 1 98.81 453 GLU A CA 1
ATOM 3453 C C . GLU A 1 453 ? 5.785 3.852 9.438 1 98.81 453 GLU A C 1
ATOM 3455 O O . GLU A 1 453 ? 6.617 3.859 10.352 1 98.81 453 GLU A O 1
ATOM 3460 N N . LEU A 1 454 ? 4.945 2.779 9.203 1 98.88 454 LEU A N 1
ATOM 3461 C CA . LEU A 1 454 ? 5.176 1.508 9.883 1 98.88 454 LEU A CA 1
ATOM 3462 C C . LEU A 1 454 ? 6.594 1.006 9.633 1 98.88 454 LEU A C 1
ATOM 3464 O O . LEU A 1 454 ? 7.285 0.594 10.57 1 98.88 454 LEU A O 1
ATOM 3468 N N . VAL A 1 455 ? 6.973 1.041 8.383 1 98.94 455 VAL A N 1
ATOM 3469 C CA . VAL A 1 455 ? 8.305 0.604 7.973 1 98.94 455 VAL A CA 1
ATOM 3470 C C . VAL A 1 455 ? 9.359 1.553 8.539 1 98.94 455 VAL A C 1
ATOM 3472 O O . VAL A 1 455 ? 10.359 1.11 9.102 1 98.94 455 VAL A O 1
ATOM 3475 N N . GLU A 1 456 ? 9.133 2.861 8.445 1 98.88 456 GLU A N 1
ATOM 3476 C CA . GLU A 1 456 ? 10.062 3.855 8.969 1 98.88 456 GLU A CA 1
ATOM 3477 C C . GLU A 1 456 ? 10.367 3.594 10.445 1 98.88 456 GLU A C 1
ATOM 3479 O O . GLU A 1 456 ? 11.539 3.527 10.836 1 98.88 456 GLU A O 1
ATOM 3484 N N . ASN A 1 457 ? 9.289 3.457 11.211 1 98.88 457 ASN A N 1
ATOM 3485 C CA . ASN A 1 457 ? 9.461 3.291 12.648 1 98.88 457 ASN A CA 1
ATOM 3486 C C . ASN A 1 457 ? 10.125 1.956 12.992 1 98.88 457 ASN A C 1
ATOM 3488 O O . ASN A 1 457 ? 10.93 1.874 13.914 1 98.88 457 ASN A O 1
ATOM 3492 N N . ALA A 1 458 ? 9.766 0.896 12.227 1 98.94 458 ALA A N 1
ATOM 3493 C CA . ALA A 1 458 ? 10.43 -0.392 12.422 1 98.94 458 ALA A CA 1
ATOM 3494 C C . ALA A 1 458 ? 11.938 -0.277 12.195 1 98.94 458 ALA A C 1
ATOM 3496 O O . ALA A 1 458 ? 12.727 -0.864 12.938 1 98.94 458 ALA A O 1
ATOM 3497 N N . LEU A 1 459 ? 12.305 0.46 11.164 1 98.94 459 LEU A N 1
ATOM 3498 C CA . LEU A 1 459 ? 13.711 0.675 10.844 1 98.94 459 LEU A CA 1
ATOM 3499 C C . LEU A 1 459 ? 14.406 1.45 11.961 1 98.94 459 LEU A C 1
ATOM 3501 O O . LEU A 1 459 ? 15.5 1.085 12.391 1 98.94 459 LEU A O 1
ATOM 3505 N N . LEU A 1 460 ? 13.781 2.537 12.43 1 98.5 460 LEU A N 1
ATOM 3506 C CA . LEU A 1 460 ? 14.359 3.402 13.453 1 98.5 460 LEU A CA 1
ATOM 3507 C C . LEU A 1 460 ? 14.555 2.643 14.766 1 98.5 460 LEU A C 1
ATOM 3509 O O . LEU A 1 460 ? 15.461 2.951 15.531 1 98.5 460 LEU A O 1
ATOM 3513 N N . ASN A 1 461 ? 13.742 1.61 14.984 1 98.44 461 ASN A N 1
ATOM 3514 C CA . ASN A 1 461 ? 13.742 0.892 16.25 1 98.44 461 ASN A CA 1
ATOM 3515 C C . ASN A 1 461 ? 14.758 -0.243 16.25 1 98.44 461 ASN A C 1
ATOM 3517 O O . 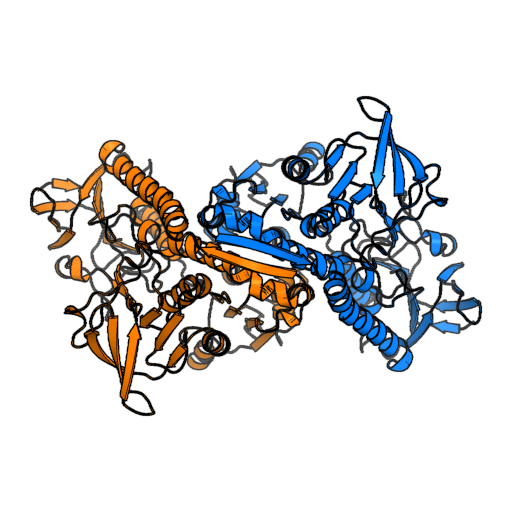ASN A 1 461 ? 14.938 -0.919 17.266 1 98.44 461 ASN A O 1
ATOM 3521 N N . LEU A 1 462 ? 15.422 -0.505 15.117 1 98.75 462 LEU A N 1
ATOM 3522 C CA . LEU A 1 462 ? 16.469 -1.516 15.086 1 98.75 462 LEU A CA 1
ATOM 3523 C C . LEU A 1 462 ? 17.641 -1.108 15.977 1 98.75 462 LEU A C 1
ATOM 3525 O O . LEU A 1 462 ? 18.219 -0.033 15.797 1 98.75 462 LEU A O 1
ATOM 3529 N N . PRO A 1 463 ? 18 -1.901 16.969 1 98.38 463 PRO A N 1
ATOM 3530 C CA . PRO A 1 463 ? 19.125 -1.559 17.844 1 98.38 463 PRO A CA 1
ATOM 3531 C C . PRO A 1 463 ? 20.484 -1.792 17.188 1 98.38 463 PRO A C 1
ATOM 3533 O O . PRO A 1 463 ? 21.266 -2.621 17.656 1 98.38 463 PRO A O 1
ATOM 3536 N N . LEU A 1 464 ? 20.781 -1.041 16.219 1 97.56 464 LEU A N 1
ATOM 3537 C CA . LEU A 1 464 ? 22 -1.175 15.461 1 97.56 464 LEU A CA 1
ATOM 3538 C C . LEU A 1 464 ? 23.203 -0.63 16.234 1 97.56 464 LEU A C 1
ATOM 3540 O O . LEU A 1 464 ? 23.031 0.186 17.156 1 97.56 464 LEU A O 1
ATOM 3544 N N . LYS A 1 465 ? 24.453 -1.101 15.953 1 92.44 465 LYS A N 1
ATOM 3545 C CA . LYS A 1 465 ? 25.672 -0.656 16.609 1 92.44 465 LYS A CA 1
ATOM 3546 C C . LYS A 1 465 ? 26.203 0.622 15.961 1 92.44 465 LYS A C 1
ATOM 3548 O O . LYS A 1 465 ? 26 0.859 14.773 1 92.44 465 LYS A O 1
ATOM 3553 N N . MET B 1 1 ? 13.289 40.719 33.781 1 91.62 1 MET B N 1
ATOM 3554 C CA . MET B 1 1 ? 13.234 40.031 32.5 1 91.62 1 MET B CA 1
ATOM 3555 C C . MET B 1 1 ? 14.07 38.75 32.531 1 91.62 1 MET B C 1
ATOM 3557 O O . MET B 1 1 ? 15.266 38.812 32.844 1 91.62 1 MET B O 1
ATOM 3561 N N . ARG B 1 2 ? 13.375 37.625 32.375 1 96.69 2 ARG B N 1
ATOM 3562 C CA . ARG B 1 2 ? 14.094 36.375 32.469 1 96.69 2 ARG B CA 1
ATOM 3563 C C . ARG B 1 2 ? 14.844 36.062 31.172 1 96.69 2 ARG B C 1
ATOM 3565 O O . ARG B 1 2 ? 14.359 36.406 30.078 1 96.69 2 ARG B O 1
ATOM 3572 N N . HIS B 1 3 ? 16.078 35.5 31.312 1 98.62 3 HIS B N 1
ATOM 3573 C CA . HIS B 1 3 ? 16.922 35.125 30.188 1 98.62 3 HIS B CA 1
ATOM 3574 C C . HIS B 1 3 ? 17.094 33.625 30.094 1 98.62 3 HIS B C 1
ATOM 3576 O O . HIS B 1 3 ? 17.375 32.969 31.094 1 98.62 3 HIS B O 1
ATOM 3582 N N . PHE B 1 4 ? 16.891 33.062 28.922 1 98.81 4 PHE B N 1
ATOM 3583 C CA . PHE B 1 4 ? 16.969 31.641 28.703 1 98.81 4 PHE B CA 1
ATOM 3584 C C . PHE B 1 4 ? 18.109 31.281 27.75 1 98.81 4 PHE B C 1
ATOM 3586 O O . PHE B 1 4 ? 18.625 32.156 27.062 1 98.81 4 PHE B O 1
ATOM 3593 N N . ASP B 1 5 ? 18.547 30.047 27.781 1 98.69 5 ASP B N 1
ATOM 3594 C CA . ASP B 1 5 ? 19.469 29.547 26.766 1 98.69 5 ASP B CA 1
ATOM 3595 C C . ASP B 1 5 ? 18.766 29.359 25.422 1 98.69 5 ASP B C 1
ATOM 3597 O O . ASP B 1 5 ? 19.375 29.609 24.375 1 98.69 5 ASP B O 1
ATOM 3601 N N . LEU B 1 6 ? 17.516 28.953 25.453 1 98.81 6 LEU B N 1
ATOM 3602 C CA . LEU B 1 6 ? 16.734 28.641 24.266 1 98.81 6 LEU B CA 1
ATOM 3603 C C . LEU B 1 6 ? 15.258 28.938 24.484 1 98.81 6 LEU B C 1
ATOM 3605 O O . LEU B 1 6 ? 14.695 28.594 25.516 1 98.81 6 LEU B O 1
ATOM 3609 N N . VAL B 1 7 ? 14.664 29.625 23.547 1 98.88 7 VAL B N 1
ATOM 3610 C CA . VAL B 1 7 ? 13.219 29.797 23.5 1 98.88 7 VAL B CA 1
ATOM 3611 C C . VAL B 1 7 ? 12.664 29.094 22.25 1 98.88 7 VAL B C 1
ATOM 3613 O O . VAL B 1 7 ? 13.156 29.312 21.141 1 98.88 7 VAL B O 1
ATOM 3616 N N . ILE B 1 8 ? 11.719 28.234 22.391 1 98.88 8 ILE B N 1
ATOM 3617 C CA . ILE B 1 8 ? 11.008 27.578 21.297 1 98.88 8 ILE B CA 1
ATOM 3618 C C . ILE B 1 8 ? 9.578 28.094 21.234 1 98.88 8 ILE B C 1
ATOM 3620 O O . ILE B 1 8 ? 8.844 28.047 22.219 1 98.88 8 ILE B O 1
ATOM 3624 N N . ILE B 1 9 ? 9.203 28.641 20.109 1 98.81 9 ILE B N 1
ATOM 3625 C CA . ILE B 1 9 ? 7.852 29.156 19.922 1 98.81 9 ILE B CA 1
ATOM 3626 C C . ILE B 1 9 ? 7.043 28.188 19.062 1 98.81 9 ILE B C 1
ATOM 3628 O O . ILE B 1 9 ? 7.277 28.078 17.859 1 98.81 9 ILE B O 1
ATOM 3632 N N . GLY B 1 10 ? 6.012 27.547 19.656 1 98.44 10 GLY B N 1
ATOM 3633 C CA . GLY B 1 10 ? 5.191 26.562 18.969 1 98.44 10 GLY B CA 1
ATOM 3634 C C . GLY B 1 10 ? 5.441 25.141 19.453 1 98.44 10 GLY B C 1
ATOM 3635 O O . GLY B 1 10 ? 6.59 24.719 19.547 1 98.44 10 GLY B O 1
ATOM 3636 N N . SER B 1 11 ? 4.367 24.391 19.672 1 98.12 11 SER B N 1
ATOM 3637 C CA . SER B 1 11 ? 4.492 23.078 20.281 1 98.12 11 SER B CA 1
ATOM 3638 C C . SER B 1 11 ? 4.203 21.969 19.281 1 98.12 11 SER B C 1
ATOM 3640 O O . SER B 1 11 ? 3.982 20.812 19.656 1 98.12 11 SER B O 1
ATOM 3642 N N . GLY B 1 12 ? 4.082 22.312 17.938 1 97.5 12 GLY B N 1
ATOM 3643 C CA . GLY B 1 12 ? 4.074 21.25 16.953 1 97.5 12 GLY B CA 1
ATOM 3644 C C . GLY B 1 12 ? 5.379 20.484 16.891 1 97.5 12 GLY B C 1
ATOM 3645 O O . GLY B 1 12 ? 5.809 19.906 17.891 1 97.5 12 GLY B O 1
ATOM 3646 N N . SER B 1 13 ? 6.055 20.547 15.758 1 97.62 13 SER B N 1
ATOM 3647 C CA . SER B 1 13 ? 7.348 19.875 15.625 1 97.62 13 SER B CA 1
ATOM 3648 C C . SER B 1 13 ? 8.391 20.5 16.547 1 97.62 13 SER B C 1
ATOM 3650 O O . SER B 1 13 ? 9.352 19.828 16.953 1 97.62 13 SER B O 1
ATOM 3652 N N . GLY B 1 14 ? 8.188 21.781 16.922 1 98.19 14 GLY B N 1
ATOM 3653 C CA . GLY B 1 14 ? 9.102 22.438 17.844 1 98.19 14 GLY B CA 1
ATOM 3654 C C . GLY B 1 14 ? 9.219 21.703 19.172 1 98.19 14 GLY B C 1
ATOM 3655 O O . GLY B 1 14 ? 10.289 21.688 19.781 1 98.19 14 GLY B O 1
ATOM 3656 N N . ASN B 1 15 ? 8.109 21.125 19.578 1 97.56 15 ASN B N 1
ATOM 3657 C CA . ASN B 1 15 ? 8.078 20.391 20.844 1 97.56 15 ASN B CA 1
ATOM 3658 C C . ASN B 1 15 ? 9.055 19.219 20.828 1 97.56 15 ASN B C 1
ATOM 3660 O O . ASN B 1 15 ? 9.586 18.844 21.875 1 97.56 15 ASN B O 1
ATOM 3664 N N . SER B 1 16 ? 9.328 18.672 19.688 1 96.94 16 SER B N 1
ATOM 3665 C CA . SER B 1 16 ? 10.125 17.453 19.547 1 96.94 16 SER B CA 1
ATOM 3666 C C . SER B 1 16 ? 11.617 17.766 19.547 1 96.94 16 SER B C 1
ATOM 3668 O O . SER B 1 16 ? 12.445 16.859 19.531 1 96.94 16 SER B O 1
ATOM 3670 N N . ILE B 1 17 ? 12 19 19.625 1 98.25 17 ILE B N 1
ATOM 3671 C CA . ILE B 1 17 ? 13.406 19.391 19.672 1 98.25 17 ILE B CA 1
ATOM 3672 C C . ILE B 1 17 ? 14.023 18.953 21 1 98.25 17 ILE B C 1
ATOM 3674 O O . ILE B 1 17 ? 15.133 18.422 21.016 1 98.25 17 ILE B O 1
ATOM 3678 N N . LEU B 1 18 ? 13.281 19.078 22.016 1 97.56 18 LEU B N 1
ATOM 3679 C CA . LEU B 1 18 ? 13.828 18.891 23.359 1 97.56 18 LEU B CA 1
ATOM 3680 C C . LEU B 1 18 ? 13.859 17.406 23.734 1 97.56 18 LEU B C 1
ATOM 3682 O O . LEU B 1 18 ? 12.828 16.734 23.734 1 97.56 18 LEU B O 1
ATOM 3686 N N . ASP B 1 19 ? 14.977 16.875 23.906 1 95.88 19 ASP B N 1
ATOM 3687 C CA . ASP B 1 19 ? 15.172 15.578 24.547 1 95.88 19 ASP B CA 1
ATOM 3688 C C . ASP B 1 19 ? 16.234 15.656 25.641 1 95.88 19 ASP B C 1
ATOM 3690 O O . ASP B 1 19 ? 16.562 16.75 26.109 1 95.88 19 ASP B O 1
ATOM 3694 N N . ASP B 1 20 ? 16.734 14.562 26.172 1 95.88 20 ASP B N 1
ATOM 3695 C CA . ASP B 1 20 ? 17.609 14.523 27.344 1 95.88 20 ASP B CA 1
ATOM 3696 C C . ASP B 1 20 ? 18.922 15.273 27.094 1 95.88 20 ASP B C 1
ATOM 3698 O O . ASP B 1 20 ? 19.578 15.727 28.031 1 95.88 20 ASP B O 1
ATOM 3702 N N . ARG B 1 21 ? 19.312 15.555 25.969 1 97.12 21 ARG B N 1
ATOM 3703 C CA . ARG B 1 21 ? 20.562 16.219 25.625 1 97.12 21 ARG B CA 1
ATOM 3704 C C . ARG B 1 21 ? 20.484 17.719 25.906 1 97.12 21 ARG B C 1
ATOM 3706 O O . ARG B 1 21 ? 21.5 18.406 25.906 1 97.12 21 ARG B O 1
ATOM 3713 N N . PHE B 1 22 ? 19.25 18.188 26.078 1 98.06 22 PHE B N 1
ATOM 3714 C CA . PHE B 1 22 ? 19.047 19.609 26.359 1 98.06 22 PHE B CA 1
ATOM 3715 C C . PHE B 1 22 ? 18.844 19.828 27.859 1 98.06 22 PHE B C 1
ATOM 3717 O O . PHE B 1 22 ? 18.453 20.922 28.281 1 98.06 22 PHE B O 1
ATOM 3724 N N . ALA B 1 23 ? 19.109 18.812 28.672 1 96.19 23 ALA B N 1
ATOM 3725 C CA . ALA B 1 23 ? 18.781 18.828 30.094 1 96.19 23 ALA B CA 1
ATOM 3726 C C . ALA B 1 23 ? 19.547 19.938 30.812 1 96.19 23 ALA B C 1
ATOM 3728 O O . ALA B 1 23 ? 19.078 20.453 31.828 1 96.19 23 ALA B O 1
ATOM 3729 N N . ASP B 1 24 ? 20.703 20.391 30.312 1 97.19 24 ASP B N 1
ATOM 3730 C CA . ASP B 1 24 ? 21.531 21.375 30.984 1 97.19 24 ASP B CA 1
ATOM 3731 C C . ASP B 1 24 ? 21.188 22.797 30.5 1 97.19 24 ASP B C 1
ATOM 3733 O O . ASP B 1 24 ? 21.797 23.766 30.953 1 97.19 24 ASP B O 1
ATOM 3737 N N . TRP B 1 25 ? 20.25 22.953 29.609 1 98.25 25 TRP B N 1
ATOM 3738 C CA . TRP B 1 25 ? 19.828 24.25 29.109 1 98.25 25 TRP B CA 1
ATOM 3739 C C . TRP B 1 25 ? 18.609 24.75 29.859 1 98.25 25 TRP B C 1
ATOM 3741 O O . TRP B 1 25 ? 17.734 23.969 30.234 1 98.25 25 TRP B O 1
ATOM 3751 N N . ASP B 1 26 ? 18.625 26.016 30.094 1 98.56 26 ASP B N 1
ATOM 3752 C CA . ASP B 1 26 ? 17.406 26.688 30.547 1 98.56 26 ASP B CA 1
ATOM 3753 C C . ASP B 1 26 ? 16.516 27.078 29.359 1 98.56 26 ASP B C 1
ATOM 3755 O O . ASP B 1 26 ? 16.891 27.953 28.578 1 98.56 26 ASP B O 1
ATOM 3759 N N . VAL B 1 27 ? 15.32 26.391 29.266 1 98.62 27 VAL B N 1
ATOM 3760 C CA . VAL B 1 27 ? 14.547 26.5 28.031 1 98.62 27 VAL B CA 1
ATOM 3761 C C . VAL B 1 27 ? 13.164 27.078 28.328 1 98.62 27 VAL B C 1
ATOM 3763 O O . VAL B 1 27 ? 12.547 26.719 29.328 1 98.62 27 VAL B O 1
ATOM 3766 N N . ALA B 1 28 ? 12.688 28 27.5 1 98.69 28 ALA B N 1
ATOM 3767 C CA . ALA B 1 28 ? 11.289 28.438 27.5 1 98.69 28 ALA B CA 1
ATOM 3768 C C . ALA B 1 28 ? 10.531 27.875 26.312 1 98.69 28 ALA B C 1
ATOM 3770 O O . ALA B 1 28 ? 10.992 27.969 25.172 1 98.69 28 ALA B O 1
ATOM 3771 N N . MET B 1 29 ? 9.445 27.188 26.578 1 98.5 29 MET B N 1
ATOM 3772 C CA . MET B 1 29 ? 8.484 26.797 25.547 1 98.5 29 MET B CA 1
ATOM 3773 C C . MET B 1 29 ? 7.285 27.734 25.531 1 98.5 29 MET B C 1
ATOM 3775 O O . MET B 1 29 ? 6.66 27.969 26.562 1 98.5 29 MET B O 1
ATOM 3779 N N . VAL B 1 30 ? 7.008 28.312 24.375 1 98.62 30 VAL B N 1
ATOM 3780 C CA . VAL B 1 30 ? 5.902 29.25 24.25 1 98.62 30 VAL B CA 1
ATOM 3781 C C . VAL B 1 30 ? 4.832 28.672 23.328 1 98.62 30 VAL B C 1
ATOM 3783 O O . VAL B 1 30 ? 5.125 28.281 22.203 1 98.62 30 VAL B O 1
ATOM 3786 N N . GLU B 1 31 ? 3.639 28.609 23.781 1 98.38 31 GLU B N 1
ATOM 3787 C CA . GLU B 1 31 ? 2.537 28.016 23.031 1 98.38 31 GLU B CA 1
ATOM 3788 C C . GLU B 1 31 ? 1.239 28.781 23.25 1 98.38 31 GLU B C 1
ATOM 3790 O O . GLU B 1 31 ? 0.797 28.953 24.391 1 98.38 31 GLU B O 1
ATOM 3795 N N . LYS B 1 32 ? 0.653 29.203 22.219 1 96.94 32 LYS B N 1
ATOM 3796 C CA . LYS B 1 32 ? -0.611 29.922 22.344 1 96.94 32 LYS B CA 1
ATOM 3797 C C . LYS B 1 32 ? -1.796 28.969 22.328 1 96.94 32 LYS B C 1
ATOM 3799 O O . LYS B 1 32 ? -2.916 29.344 22.672 1 96.94 32 LYS B O 1
ATOM 3804 N N . GLY B 1 33 ? -1.601 27.75 21.875 1 96.44 33 GLY B N 1
ATOM 3805 C CA . GLY B 1 33 ? -2.686 26.812 21.672 1 96.44 33 GLY B CA 1
ATOM 3806 C C . GLY B 1 33 ? -3.229 26.828 20.25 1 96.44 33 GLY B C 1
ATOM 3807 O O . GLY B 1 33 ? -3.07 27.828 19.531 1 96.44 33 GLY B O 1
ATOM 3808 N N . VAL B 1 34 ? -3.85 25.719 19.875 1 96.31 34 VAL B N 1
ATOM 3809 C CA . VAL B 1 34 ? -4.426 25.641 18.531 1 96.31 34 VAL B CA 1
ATOM 3810 C C . VAL B 1 34 ? -5.867 25.141 18.609 1 96.31 34 VAL B C 1
ATOM 3812 O O . VAL B 1 34 ? -6.219 24.391 19.516 1 96.31 34 VAL B O 1
ATOM 3815 N N . GLY B 1 35 ? -6.645 25.641 17.688 1 93.94 35 GLY B N 1
ATOM 3816 C CA . GLY B 1 35 ? -8.016 25.156 17.562 1 93.94 35 GLY B CA 1
ATOM 3817 C C . GLY B 1 35 ? -8.945 25.719 18.625 1 93.94 35 GLY B C 1
ATOM 3818 O O . GLY B 1 35 ? -8.57 26.656 19.344 1 93.94 35 GLY B O 1
ATOM 3819 N N . PRO B 1 36 ? -10.156 25.156 18.703 1 92.94 36 PRO B N 1
ATOM 3820 C CA . PRO B 1 36 ? -11.18 25.719 19.578 1 92.94 36 PRO B CA 1
ATOM 3821 C C . PRO B 1 36 ? -10.898 25.469 21.062 1 92.94 36 PRO B C 1
ATOM 3823 O O . PRO B 1 36 ? -11.461 26.156 21.922 1 92.94 36 PRO B O 1
ATOM 3826 N N . ASN B 1 37 ? -9.961 24.531 21.281 1 93.5 37 ASN B N 1
ATOM 3827 C CA . ASN B 1 37 ? -9.688 24.219 22.672 1 93.5 37 ASN B CA 1
ATOM 3828 C C . ASN B 1 37 ? -8.305 24.703 23.094 1 93.5 37 ASN B C 1
ATOM 3830 O O . ASN B 1 37 ? -7.797 24.297 24.156 1 93.5 37 ASN B O 1
ATOM 3834 N N . ASP B 1 38 ? -7.738 25.516 22.25 1 95.88 38 ASP B N 1
ATOM 3835 C CA . ASP B 1 38 ? -6.391 26 22.516 1 95.88 38 ASP B CA 1
ATOM 3836 C C . ASP B 1 38 ? -5.461 24.859 22.906 1 95.88 38 ASP B C 1
ATOM 3838 O O . ASP B 1 38 ? -4.793 24.906 23.938 1 95.88 38 ASP B O 1
ATOM 3842 N N . ALA B 1 39 ? -5.449 23.844 22.094 1 97.62 39 ALA B N 1
ATOM 3843 C CA . ALA B 1 39 ? -4.797 22.578 22.422 1 97.62 39 ALA B CA 1
ATOM 3844 C C . ALA B 1 39 ? -3.283 22.672 22.25 1 97.62 39 ALA B C 1
ATOM 3846 O O . ALA B 1 39 ? -2.793 23.391 21.375 1 97.62 39 ALA B O 1
ATOM 3847 N N . TYR B 1 40 ? -2.543 21.953 23.109 1 98.06 40 TYR B N 1
ATOM 3848 C CA . TYR B 1 40 ? -1.092 21.812 23.031 1 98.06 40 TYR B CA 1
ATOM 3849 C C . TYR B 1 40 ? -0.691 20.766 22 1 98.06 40 TYR B C 1
ATOM 3851 O O . TYR B 1 40 ? -1.368 19.75 21.859 1 98.06 40 TYR B O 1
ATOM 3859 N N . GLY B 1 41 ? 0.32 21.016 21.234 1 97.69 41 GLY B N 1
ATOM 3860 C CA . GLY B 1 41 ? 0.847 19.969 20.375 1 97.69 41 GLY B CA 1
ATOM 3861 C C . GLY B 1 41 ? 0.741 20.312 18.891 1 97.69 41 GLY B C 1
ATOM 3862 O O . GLY B 1 41 ? 1.078 19.5 18.031 1 97.69 41 GLY B O 1
ATOM 3863 N N . GLY B 1 42 ? 0.271 21.484 18.594 1 97.62 42 GLY B N 1
ATOM 3864 C CA . GLY B 1 42 ? 0.319 22 17.234 1 97.62 42 GLY B CA 1
ATOM 3865 C C . GLY B 1 42 ? -0.806 21.484 16.359 1 97.62 42 GLY B C 1
ATOM 3866 O O . GLY B 1 42 ? -1.7 20.781 16.828 1 97.62 42 GLY B O 1
ATOM 3867 N N . THR B 1 43 ? -0.767 21.828 15.078 1 97.44 43 THR B N 1
ATOM 3868 C CA . THR B 1 43 ? -1.836 21.609 14.109 1 97.44 43 THR B CA 1
ATOM 3869 C C . THR B 1 43 ? -1.988 20.125 13.797 1 97.44 43 THR B C 1
ATOM 3871 O O . THR B 1 43 ? -3.086 19.578 13.898 1 97.44 43 THR B O 1
ATOM 3874 N N . CYS B 1 44 ? -0.968 19.406 13.477 1 97.62 44 CYS B N 1
ATOM 3875 C CA . CYS B 1 44 ? -1.021 18.031 12.992 1 97.62 44 CYS B CA 1
ATOM 3876 C C . CYS B 1 44 ? -1.778 17.141 13.969 1 97.62 44 CYS B C 1
ATOM 3878 O O . CYS B 1 44 ? -2.674 16.391 13.57 1 97.62 44 CYS B O 1
ATOM 3880 N N . LEU B 1 45 ? -1.487 17.25 15.219 1 97.81 45 LEU B N 1
ATOM 3881 C CA . LEU B 1 45 ? -2.061 16.391 16.25 1 97.81 45 LEU B CA 1
ATOM 3882 C C . LEU B 1 45 ? -3.518 16.75 16.516 1 97.81 45 LEU B C 1
ATOM 3884 O O . LEU B 1 45 ? -4.363 15.867 16.656 1 97.81 45 LEU B O 1
ATOM 3888 N N . ASN B 1 46 ? -3.828 18.031 16.484 1 98.31 46 ASN B N 1
ATOM 3889 C CA . ASN B 1 46 ? -5.066 18.484 17.109 1 98.31 46 ASN B CA 1
ATOM 3890 C C . ASN B 1 46 ? -6.137 18.797 16.062 1 98.31 46 ASN B C 1
ATOM 3892 O O . ASN B 1 46 ? -7.32 18.531 16.281 1 98.31 46 ASN B O 1
ATOM 3896 N N . VAL B 1 47 ? -5.68 19.438 14.93 1 97.94 47 VAL B N 1
ATOM 3897 C CA . VAL B 1 47 ? -6.688 19.953 14.016 1 97.94 47 VAL B CA 1
ATOM 3898 C C . VAL B 1 47 ? -6.25 19.703 12.57 1 97.94 47 VAL B C 1
ATOM 3900 O O . VAL B 1 47 ? -6.742 20.344 11.648 1 97.94 47 VAL B O 1
ATOM 3903 N N . GLY B 1 48 ? -5.336 18.797 12.391 1 96.75 48 GLY B N 1
ATOM 3904 C CA . GLY B 1 48 ? -4.766 18.609 11.062 1 96.75 48 GLY B CA 1
ATOM 3905 C C . GLY B 1 48 ? -4.699 17.156 10.641 1 96.75 48 GLY B C 1
ATOM 3906 O O . GLY B 1 48 ? -5.707 16.453 10.672 1 96.75 48 GLY B O 1
ATOM 3907 N N . CYS B 1 49 ? -3.488 16.719 10.328 1 95.94 49 CYS B N 1
ATOM 3908 C CA . CYS B 1 49 ? -3.236 15.492 9.57 1 95.94 49 CYS B CA 1
ATOM 3909 C C . CYS B 1 49 ? -3.771 14.273 10.312 1 95.94 49 CYS B C 1
ATOM 3911 O O . CYS B 1 49 ? -4.41 13.406 9.703 1 95.94 49 CYS B O 1
ATOM 3913 N N . ILE B 1 50 ? -3.596 14.172 11.602 1 98.12 50 ILE B N 1
ATOM 3914 C CA . ILE B 1 50 ? -3.877 12.938 12.328 1 98.12 50 ILE B CA 1
ATOM 3915 C C . ILE B 1 50 ? -5.387 12.75 12.461 1 98.12 50 ILE B C 1
ATOM 3917 O O . ILE B 1 50 ? -5.938 11.742 12.008 1 98.12 50 ILE B O 1
ATOM 3921 N N . PRO B 1 51 ? -6.129 13.727 13.039 1 98.38 51 PRO B N 1
ATOM 3922 C CA . PRO B 1 51 ? -7.57 13.492 13.109 1 98.38 51 PRO B CA 1
ATOM 3923 C C . PRO B 1 51 ? -8.219 13.391 11.727 1 98.38 51 PRO B C 1
ATOM 3925 O O . PRO B 1 51 ? -9.164 12.617 11.547 1 98.38 51 PRO B O 1
ATOM 3928 N N . THR B 1 52 ? -7.754 14.18 10.742 1 98.25 52 THR B N 1
ATOM 3929 C CA . THR B 1 52 ? -8.328 14.109 9.406 1 98.25 52 THR B CA 1
ATOM 3930 C C . THR B 1 52 ? -8.227 12.688 8.852 1 98.25 52 THR B C 1
ATOM 3932 O O . THR B 1 52 ? -9.188 12.172 8.273 1 98.25 52 THR B O 1
ATOM 3935 N N . LYS B 1 53 ? -7.086 12.016 9.062 1 98.25 53 LYS B N 1
ATOM 3936 C CA . LYS B 1 53 ? -6.914 10.664 8.539 1 98.25 53 LYS B CA 1
ATOM 3937 C C . LYS B 1 53 ? -7.809 9.672 9.281 1 98.25 53 LYS B C 1
ATOM 3939 O O . LYS B 1 53 ? -8.219 8.656 8.711 1 98.25 53 LYS B O 1
ATOM 3944 N N . MET B 1 54 ? -8.062 9.914 10.539 1 98.5 54 MET B N 1
ATOM 3945 C CA . MET B 1 54 ? -8.992 9.07 11.281 1 98.5 54 MET B CA 1
ATOM 3946 C C . MET B 1 54 ? -10.406 9.195 10.711 1 98.5 54 MET B C 1
ATOM 3948 O O . MET B 1 54 ? -11.109 8.188 10.57 1 98.5 54 MET B O 1
ATOM 3952 N N . PHE B 1 55 ? -10.781 10.414 10.289 1 98.69 55 PHE B N 1
ATOM 3953 C CA . PHE B 1 55 ? -12.07 10.617 9.641 1 98.69 55 PHE B CA 1
ATOM 3954 C C . PHE B 1 55 ? -12.07 10.008 8.242 1 98.69 55 PHE B C 1
ATOM 3956 O O . PHE B 1 55 ? -13.062 9.398 7.828 1 98.69 55 PHE B O 1
ATOM 3963 N N . VAL B 1 56 ? -10.969 10.188 7.512 1 98.62 56 VAL B N 1
ATOM 3964 C CA . VAL B 1 56 ? -10.859 9.703 6.141 1 98.62 56 VAL B CA 1
ATOM 3965 C C . VAL B 1 56 ? -11.031 8.188 6.109 1 98.62 56 VAL B C 1
ATOM 3967 O O . VAL B 1 56 ? -11.789 7.656 5.293 1 98.62 56 VAL B O 1
ATOM 3970 N N . HIS B 1 57 ? -10.336 7.469 7 1 98.38 57 HIS B N 1
ATOM 3971 C CA . HIS B 1 57 ? -10.461 6.02 7.035 1 98.38 57 HIS B CA 1
ATOM 3972 C C . HIS B 1 57 ? -11.891 5.594 7.348 1 98.38 57 HIS B C 1
ATOM 3974 O O . HIS B 1 57 ? -12.406 4.656 6.738 1 98.38 57 HIS B O 1
ATOM 3980 N N . THR B 1 58 ? -12.516 6.27 8.297 1 98.5 58 THR B N 1
ATOM 3981 C CA . THR B 1 58 ? -13.914 6.012 8.633 1 98.5 58 THR B CA 1
ATOM 3982 C C . THR B 1 58 ? -14.812 6.207 7.418 1 98.5 58 THR B C 1
ATOM 3984 O O . THR B 1 58 ? -15.672 5.371 7.129 1 98.5 58 THR B O 1
ATOM 3987 N N . ALA B 1 59 ? -14.539 7.297 6.707 1 98.5 59 ALA B N 1
ATOM 3988 C CA . ALA B 1 59 ? -15.289 7.609 5.496 1 98.5 59 ALA B CA 1
ATOM 3989 C C . ALA B 1 59 ? -15.086 6.539 4.43 1 98.5 59 ALA B C 1
ATOM 3991 O O . ALA B 1 59 ? -16.016 6.172 3.719 1 98.5 59 ALA B O 1
ATOM 3992 N N . ASP B 1 60 ? -13.898 6.039 4.285 1 97.75 60 ASP B N 1
ATOM 3993 C CA . ASP B 1 60 ? -13.594 4.965 3.344 1 97.75 60 ASP B CA 1
ATOM 3994 C C . ASP B 1 60 ? -14.43 3.721 3.643 1 97.75 60 ASP B C 1
ATOM 3996 O O . ASP B 1 60 ? -14.984 3.104 2.729 1 97.75 60 ASP B O 1
ATOM 4000 N N . VAL B 1 61 ? -14.477 3.348 4.922 1 97.75 61 VAL B N 1
ATOM 4001 C CA . VAL B 1 61 ? -15.227 2.168 5.336 1 97.75 61 VAL B CA 1
ATOM 4002 C C . VAL B 1 61 ? -16.719 2.383 5.055 1 97.75 61 VAL B C 1
ATOM 4004 O O . VAL B 1 61 ? -17.391 1.479 4.57 1 97.75 61 VAL B O 1
ATOM 4007 N N . ALA B 1 62 ? -17.188 3.596 5.285 1 98.06 62 ALA B N 1
ATOM 4008 C CA . ALA B 1 62 ? -18.594 3.926 5.066 1 98.06 62 ALA B CA 1
ATOM 4009 C C . ALA B 1 62 ? -18.953 3.836 3.586 1 98.06 62 ALA B C 1
ATOM 4011 O O . ALA B 1 62 ? -20.125 3.654 3.236 1 98.06 62 ALA B O 1
ATOM 4012 N N . SER B 1 63 ? -18 3.922 2.742 1 96.81 63 SER B N 1
ATOM 4013 C CA . SER B 1 63 ? -18.219 3.945 1.301 1 96.81 63 SER B CA 1
ATOM 4014 C C . SER B 1 63 ? -18.25 2.533 0.724 1 96.81 63 SER B C 1
ATOM 4016 O O . SER B 1 63 ? -18.406 2.355 -0.487 1 96.81 63 SER B O 1
ATOM 4018 N N . ALA B 1 64 ? -18.188 1.472 1.522 1 96.5 64 ALA B N 1
ATOM 4019 C CA . ALA B 1 64 ? -18.047 0.079 1.108 1 96.5 64 ALA B CA 1
ATOM 4020 C C . ALA B 1 64 ? -19.234 -0.376 0.271 1 96.5 64 ALA B C 1
ATOM 4022 O O . ALA B 1 64 ? -19.078 -1.146 -0.68 1 96.5 64 ALA B O 1
ATOM 4023 N N . PRO B 1 65 ? -20.484 0.102 0.521 1 96.62 65 PRO B N 1
ATOM 4024 C CA . PRO B 1 65 ? -21.625 -0.388 -0.246 1 96.62 65 PRO B CA 1
ATOM 4025 C C . PRO B 1 65 ? -21.484 -0.133 -1.745 1 96.62 65 PRO B C 1
ATOM 4027 O O . PRO B 1 65 ? -21.781 -1.018 -2.555 1 96.62 65 PRO B O 1
ATOM 4030 N N . ALA B 1 66 ? -21 1.028 -2.066 1 92.88 66 ALA B N 1
ATOM 4031 C CA . ALA B 1 66 ? -20.844 1.354 -3.482 1 92.88 66 ALA B CA 1
ATOM 4032 C C . ALA B 1 66 ? -19.828 0.424 -4.145 1 92.88 66 ALA B C 1
ATOM 4034 O O . ALA B 1 66 ? -20.047 -0.038 -5.27 1 92.88 66 ALA B O 1
ATOM 4035 N N . SER B 1 67 ? -18.781 0.118 -3.479 1 91.19 67 SER B N 1
ATOM 4036 C CA . SER B 1 67 ? -17.75 -0.764 -4.004 1 91.19 67 SER B CA 1
ATOM 4037 C C . SER B 1 67 ? -18.234 -2.207 -4.078 1 91.19 67 SER B C 1
ATOM 4039 O O . SER B 1 67 ? -17.875 -2.943 -5 1 91.19 67 SER B O 1
ATOM 4041 N N . GLY B 1 68 ? -19.016 -2.635 -3.121 1 95.88 68 GLY B N 1
ATOM 4042 C CA . GLY B 1 68 ? -19.469 -4.012 -3.021 1 95.88 68 GLY B CA 1
ATOM 4043 C C . GLY B 1 68 ? -20.453 -4.395 -4.105 1 95.88 68 GLY B C 1
ATOM 4044 O O . GLY B 1 68 ? -20.438 -5.523 -4.605 1 95.88 68 GLY B O 1
ATOM 4045 N N . ALA B 1 69 ? -21.188 -3.418 -4.543 1 94.94 69 ALA B N 1
ATOM 4046 C CA . ALA B 1 69 ? -22.266 -3.703 -5.496 1 94.94 69 ALA B CA 1
ATOM 4047 C C . ALA B 1 69 ? -21.703 -4.25 -6.805 1 94.94 69 ALA B C 1
ATOM 4049 O O . ALA B 1 69 ? -22.203 -5.238 -7.34 1 94.94 69 ALA B O 1
ATOM 4050 N N . LYS B 1 70 ? -20.672 -3.699 -7.238 1 94.31 70 LYS B N 1
ATOM 4051 C CA . LYS B 1 70 ? -20.094 -4.117 -8.508 1 94.31 70 LYS B CA 1
ATOM 4052 C C . LYS B 1 70 ? -19.359 -5.441 -8.367 1 94.31 70 LYS B C 1
ATOM 4054 O O . LYS B 1 70 ? -19.047 -6.094 -9.367 1 94.31 70 LYS B O 1
ATOM 4059 N N . LEU B 1 71 ? -19.094 -5.895 -7.16 1 97.88 71 LEU B N 1
ATOM 4060 C CA . LEU B 1 71 ? -18.328 -7.113 -6.906 1 97.88 71 LEU B CA 1
ATOM 4061 C C . LEU B 1 71 ? -19.266 -8.273 -6.562 1 97.88 71 LEU B C 1
ATOM 4063 O O . LEU B 1 71 ? -18.812 -9.391 -6.332 1 97.88 71 LEU B O 1
ATOM 4067 N N . GLY B 1 72 ? -20.484 -8.023 -6.488 1 97.94 72 GLY B N 1
ATOM 4068 C CA . GLY B 1 72 ? -21.453 -9.062 -6.156 1 97.94 72 GLY B CA 1
ATOM 4069 C C . GLY B 1 72 ? -21.75 -9.156 -4.672 1 97.94 72 GLY B C 1
ATOM 4070 O O . GLY B 1 72 ? -22.266 -10.172 -4.199 1 97.94 72 GLY B O 1
ATOM 4071 N N . VAL B 1 73 ? -21.391 -8.117 -3.881 1 98.19 73 VAL B N 1
ATOM 4072 C CA . VAL B 1 73 ? -21.625 -8.047 -2.443 1 98.19 73 VAL B CA 1
ATOM 4073 C C . VAL B 1 73 ? -22.562 -6.883 -2.129 1 98.19 73 VAL B C 1
ATOM 4075 O O . VAL B 1 73 ? -22.25 -5.727 -2.41 1 98.19 73 VAL B O 1
ATOM 4078 N N . ASP B 1 74 ? -23.703 -7.16 -1.584 1 98.31 74 ASP B N 1
ATOM 4079 C CA . ASP B 1 74 ? -24.688 -6.137 -1.259 1 98.31 74 ASP B CA 1
ATOM 4080 C C . ASP B 1 74 ? -24.562 -5.688 0.195 1 98.31 74 ASP B C 1
ATOM 4082 O O . ASP B 1 74 ? -24.938 -6.422 1.112 1 98.31 74 ASP B O 1
ATOM 4086 N N . LEU B 1 75 ? -24.062 -4.492 0.357 1 98.12 75 LEU B N 1
ATOM 4087 C CA . LEU B 1 75 ? -23.906 -3.857 1.66 1 98.12 75 LEU B CA 1
ATOM 4088 C C . LEU B 1 75 ? -24.844 -2.666 1.798 1 98.12 75 LEU B C 1
ATOM 4090 O O . LEU B 1 75 ? -25.281 -2.092 0.796 1 98.12 75 LEU B O 1
ATOM 4094 N N . GLU B 1 76 ? -25.203 -2.367 2.986 1 97.94 76 GLU B N 1
ATOM 4095 C CA . GLU B 1 76 ? -26.047 -1.211 3.271 1 97.94 76 GLU B CA 1
ATOM 4096 C C . GLU B 1 76 ? -25.469 -0.376 4.414 1 97.94 76 GLU B C 1
ATOM 4098 O O . GLU B 1 76 ? -25.078 -0.917 5.453 1 97.94 76 GLU B O 1
ATOM 4103 N N . LEU B 1 77 ? -25.312 0.872 4.172 1 97.56 77 LEU B N 1
ATOM 4104 C CA . LEU B 1 77 ? -25 1.791 5.262 1 97.56 77 LEU B CA 1
ATOM 4105 C C . LEU B 1 77 ? -26.25 2.107 6.078 1 97.56 77 LEU B C 1
ATOM 4107 O O . LEU B 1 77 ? -27.125 2.836 5.613 1 97.56 77 LEU B O 1
ATOM 4111 N N . ARG B 1 78 ? -26.281 1.62 7.246 1 97.62 78 ARG B N 1
ATOM 4112 C CA . ARG B 1 78 ? -27.484 1.761 8.07 1 97.62 78 ARG B CA 1
ATOM 4113 C C . ARG B 1 78 ? -27.438 3.049 8.883 1 97.62 78 ARG B C 1
ATOM 4115 O O . ARG B 1 78 ? -28.453 3.699 9.086 1 97.62 78 ARG B O 1
ATOM 4122 N N . ASP B 1 79 ? -26.266 3.328 9.344 1 97.44 79 ASP B N 1
ATOM 4123 C CA . ASP B 1 79 ? -26.172 4.488 10.227 1 97.44 79 ASP B CA 1
ATOM 4124 C C . ASP B 1 79 ? -24.719 4.949 10.375 1 97.44 79 ASP B C 1
ATOM 4126 O O . ASP B 1 79 ? -23.797 4.148 10.242 1 97.44 79 ASP B O 1
ATOM 4130 N N . VAL B 1 80 ? -24.594 6.262 10.555 1 98.06 80 VAL B N 1
ATOM 4131 C CA . VAL B 1 80 ? -23.344 6.875 10.992 1 98.06 80 VAL B CA 1
ATOM 4132 C C . VAL B 1 80 ? -23.531 7.508 12.367 1 98.06 80 VAL B C 1
ATOM 4134 O O . VAL B 1 80 ? -24.203 8.531 12.508 1 98.06 80 VAL B O 1
ATOM 4137 N N . ARG B 1 81 ? -22.859 6.883 13.32 1 98.44 81 ARG B N 1
ATOM 4138 C CA . ARG B 1 81 ? -22.922 7.434 14.664 1 98.44 81 ARG B CA 1
ATOM 4139 C C . ARG B 1 81 ? -21.891 8.523 14.867 1 98.44 81 ARG B C 1
ATOM 4141 O O . ARG B 1 81 ? -20.906 8.328 15.578 1 98.44 81 ARG B O 1
ATOM 4148 N N . TRP B 1 82 ? -22.234 9.68 14.352 1 98.19 82 TRP B N 1
ATOM 4149 C CA . TRP B 1 82 ? -21.266 10.773 14.219 1 98.19 82 TRP B CA 1
ATOM 4150 C C . TRP B 1 82 ? -20.641 11.117 15.562 1 98.19 82 TRP B C 1
ATOM 4152 O O . TRP B 1 82 ? -19.422 11.289 15.656 1 98.19 82 TRP B O 1
ATOM 4162 N N . ARG B 1 83 ? -21.375 11.203 16.594 1 97.94 83 ARG B N 1
ATOM 4163 C CA . ARG B 1 83 ? -20.844 11.578 17.891 1 97.94 83 ARG B CA 1
ATOM 4164 C C . ARG B 1 83 ? -19.859 10.531 18.406 1 97.94 83 ARG B C 1
ATOM 4166 O O . ARG B 1 83 ? -18.844 10.875 19.031 1 97.94 83 ARG B O 1
ATOM 4173 N N . ASP B 1 84 ? -20.172 9.25 18.141 1 97.94 84 ASP B N 1
ATOM 4174 C CA . ASP B 1 84 ? -19.219 8.195 18.5 1 97.94 84 ASP B CA 1
ATOM 4175 C C . ASP B 1 84 ? -17.922 8.344 17.719 1 97.94 84 ASP B C 1
ATOM 4177 O O . ASP B 1 84 ? -16.828 8.141 18.281 1 97.94 84 ASP B O 1
ATOM 4181 N N . VAL B 1 85 ? -18.062 8.68 16.422 1 98.44 85 VAL B N 1
ATOM 4182 C CA . VAL B 1 85 ? -16.891 8.867 15.586 1 98.44 85 VAL B CA 1
ATOM 4183 C C . VAL B 1 85 ? -16.031 10.008 16.141 1 98.44 85 VAL B C 1
ATOM 4185 O O . VAL B 1 85 ? -14.836 9.836 16.375 1 98.44 85 VAL B O 1
ATOM 4188 N N . ARG B 1 86 ? -16.656 11.133 16.344 1 98.25 86 ARG B N 1
ATOM 4189 C CA . ARG B 1 86 ? -15.984 12.336 16.844 1 98.25 86 ARG B CA 1
ATOM 4190 C C . ARG B 1 86 ? -15.328 12.078 18.188 1 98.25 86 ARG B C 1
ATOM 4192 O O . ARG B 1 86 ? -14.148 12.391 18.375 1 98.25 86 ARG B O 1
ATOM 4199 N N . ASP B 1 87 ? -16.047 11.445 19.141 1 97.81 87 ASP B N 1
ATOM 4200 C CA . ASP B 1 87 ? -15.555 11.25 20.5 1 97.81 87 ASP B CA 1
ATOM 4201 C C . ASP B 1 87 ? -14.43 10.219 20.531 1 97.81 87 ASP B C 1
ATOM 4203 O O . ASP B 1 87 ? -13.516 10.32 21.359 1 97.81 87 ASP B O 1
ATOM 4207 N N . ARG B 1 88 ? -14.5 9.227 19.688 1 97.38 88 ARG B N 1
ATOM 4208 C CA . ARG B 1 88 ? -13.398 8.281 19.547 1 97.38 88 ARG B CA 1
ATOM 4209 C C . ARG B 1 88 ? -12.117 9 19.141 1 97.38 88 ARG B C 1
ATOM 4211 O O . ARG B 1 88 ? -11.055 8.773 19.719 1 97.38 88 ARG B O 1
ATOM 4218 N N . ILE B 1 89 ? -12.203 9.883 18.203 1 98.25 89 ILE B N 1
ATOM 4219 C CA . ILE B 1 89 ? -11.055 10.57 17.625 1 98.25 89 ILE B CA 1
ATOM 4220 C C . ILE B 1 89 ? -10.484 11.562 18.641 1 98.25 89 ILE B C 1
ATOM 4222 O O . ILE B 1 89 ? -9.305 11.492 19 1 98.25 89 ILE B O 1
ATOM 4226 N N . PHE B 1 90 ? -11.328 12.383 19.172 1 98.12 90 PHE B N 1
ATOM 4227 C CA . PHE B 1 90 ? -10.812 13.477 20 1 98.12 90 PHE B CA 1
ATOM 4228 C C . PHE B 1 90 ? -10.633 13.031 21.438 1 98.12 90 PHE B C 1
ATOM 4230 O O . PHE B 1 90 ? -9.891 13.656 22.203 1 98.12 90 PHE B O 1
ATOM 4237 N N . GLY B 1 91 ? -11.297 11.906 21.844 1 97.56 91 GLY B N 1
ATOM 4238 C CA . GLY B 1 91 ? -10.938 11.312 23.125 1 97.56 91 GLY B CA 1
ATOM 4239 C C . GLY B 1 91 ? -9.484 10.898 23.203 1 97.56 91 GLY B C 1
ATOM 4240 O O . GLY B 1 91 ? -8.836 11.094 24.234 1 97.56 91 GLY B O 1
ATOM 4241 N N . ARG B 1 92 ? -9.008 10.43 22.109 1 96.69 92 ARG B N 1
ATOM 4242 C CA . ARG B 1 92 ? -7.609 10.039 22.031 1 96.69 92 ARG B CA 1
ATOM 4243 C C . ARG B 1 92 ? -6.703 11.258 21.906 1 96.69 92 ARG B C 1
ATOM 4245 O O . ARG B 1 92 ? -5.742 11.414 22.656 1 96.69 92 ARG B O 1
ATOM 4252 N N . ILE B 1 93 ? -7 12.156 21 1 97.88 93 ILE B N 1
ATOM 4253 C CA . ILE B 1 93 ? -6.152 13.281 20.625 1 97.88 93 ILE B CA 1
ATOM 4254 C C . ILE B 1 93 ? -6.031 14.25 21.812 1 97.88 93 ILE B C 1
ATOM 4256 O O . ILE B 1 93 ? -4.934 14.695 22.141 1 97.88 93 ILE B O 1
ATOM 4260 N N . ASP B 1 94 ? -7.168 14.531 22.406 1 98.25 94 ASP B N 1
ATOM 4261 C CA . ASP B 1 94 ? -7.164 15.484 23.5 1 98.25 94 ASP B CA 1
ATOM 4262 C C . ASP B 1 94 ? -6.336 14.969 24.672 1 98.25 94 ASP B C 1
ATOM 4264 O O . ASP B 1 94 ? -5.648 15.742 25.344 1 98.25 94 ASP B O 1
ATOM 4268 N N . GLU B 1 95 ? -6.387 13.68 24.875 1 97.88 95 GLU B N 1
ATOM 4269 C CA . GLU B 1 95 ? -5.598 13.086 25.953 1 97.88 95 GLU B CA 1
ATOM 4270 C C . GLU B 1 95 ? -4.102 13.18 25.656 1 97.88 95 GLU B C 1
ATOM 4272 O O . GLU B 1 95 ? -3.303 13.445 26.562 1 97.88 95 GLU B O 1
ATOM 4277 N N . ILE B 1 96 ? -3.752 12.953 24.469 1 97.62 96 ILE B N 1
ATOM 4278 C CA . ILE B 1 96 ? -2.352 13.047 24.078 1 97.62 96 ILE B CA 1
ATOM 4279 C C . ILE B 1 96 ? -1.873 14.492 24.203 1 97.62 96 ILE B C 1
ATOM 4281 O O . ILE B 1 96 ? -0.771 14.75 24.688 1 97.62 96 ILE B O 1
ATOM 4285 N N . SER B 1 97 ? -2.707 15.438 23.719 1 98 97 SER B N 1
ATOM 4286 C CA . SER B 1 97 ? -2.4 16.859 23.812 1 98 97 SER B CA 1
ATOM 4287 C C . SER B 1 97 ? -2.205 17.297 25.266 1 98 97 SER B C 1
ATOM 4289 O O . SER B 1 97 ? -1.201 17.922 25.594 1 98 97 SER B O 1
ATOM 4291 N N . ALA B 1 98 ? -3.115 16.891 26.094 1 97.81 98 ALA B N 1
ATOM 4292 C CA . ALA B 1 98 ? -3.041 17.234 27.516 1 97.81 98 ALA B CA 1
ATOM 4293 C C . ALA B 1 98 ? -1.808 16.609 28.17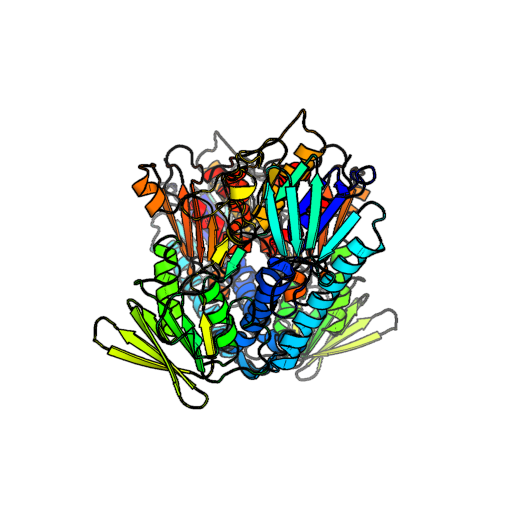2 1 97.81 98 ALA B C 1
ATOM 4295 O O . ALA B 1 98 ? -1.165 17.219 29.016 1 97.81 98 ALA B O 1
ATOM 4296 N N . GLY B 1 99 ? -1.568 15.398 27.812 1 97.69 99 GLY B N 1
ATOM 4297 C CA . GLY B 1 99 ? -0.384 14.727 28.312 1 97.69 99 GLY B CA 1
ATOM 4298 C C . GLY B 1 99 ? 0.909 15.422 27.922 1 97.69 99 GLY B C 1
ATOM 4299 O O . GLY B 1 99 ? 1.824 15.547 28.75 1 97.69 99 GLY B O 1
ATOM 4300 N N . GLY B 1 100 ? 0.991 15.859 26.688 1 96.88 100 GLY B N 1
ATOM 4301 C CA . GLY B 1 100 ? 2.158 16.594 26.234 1 96.88 100 GLY B CA 1
ATOM 4302 C C . GLY B 1 100 ? 2.361 17.906 26.969 1 96.88 100 GLY B C 1
ATOM 4303 O O . GLY B 1 100 ? 3.486 18.25 27.344 1 96.88 100 GLY B O 1
ATOM 4304 N N . ARG B 1 101 ? 1.3 18.578 27.156 1 97.88 101 ARG B N 1
ATOM 4305 C CA . ARG B 1 101 ? 1.354 19.828 27.906 1 97.88 101 ARG B CA 1
ATOM 4306 C C . ARG B 1 101 ? 1.854 19.578 29.328 1 97.88 101 ARG B C 1
ATOM 4308 O O . ARG B 1 101 ? 2.75 20.281 29.797 1 97.88 101 ARG B O 1
ATOM 4315 N N . ARG B 1 102 ? 1.26 18.594 30.016 1 97.62 102 ARG B N 1
ATOM 4316 C CA . ARG B 1 102 ? 1.624 18.281 31.391 1 97.62 102 ARG B CA 1
ATOM 4317 C C . ARG B 1 102 ? 3.098 17.891 31.5 1 97.62 102 ARG B C 1
ATOM 4319 O O . ARG B 1 102 ? 3.787 18.297 32.438 1 97.62 102 ARG B O 1
ATOM 4326 N N . TYR B 1 103 ? 3.531 17.172 30.547 1 96.81 103 TYR B N 1
ATOM 4327 C CA . TYR B 1 103 ? 4.918 16.719 30.531 1 96.81 103 TYR B CA 1
ATOM 4328 C C . TYR B 1 103 ? 5.871 17.906 30.5 1 96.81 103 TYR B C 1
ATOM 4330 O O . TYR B 1 103 ? 6.848 17.953 31.266 1 96.81 103 TYR B O 1
ATOM 4338 N N . ARG B 1 104 ? 5.613 18.922 29.688 1 96.19 104 ARG B N 1
ATOM 4339 C CA . ARG B 1 104 ? 6.484 20.078 29.562 1 96.19 104 ARG B CA 1
ATOM 4340 C C . ARG B 1 104 ? 6.328 21.016 30.75 1 96.19 104 ARG B C 1
ATOM 4342 O O . ARG B 1 104 ? 7.301 21.609 31.203 1 96.19 104 ARG B O 1
ATOM 4349 N N . ALA B 1 105 ? 5.188 21.078 31.234 1 96.25 105 ALA B N 1
ATOM 4350 C CA . ALA B 1 105 ? 4.891 22.016 32.312 1 96.25 105 ALA B CA 1
ATOM 4351 C C . ALA B 1 105 ? 5.391 21.484 33.656 1 96.25 105 ALA B C 1
ATOM 4353 O O . ALA B 1 105 ? 5.805 22.25 34.531 1 96.25 105 ALA B O 1
ATOM 4354 N N . GLU B 1 106 ? 5.379 20.156 33.781 1 96.06 106 GLU B N 1
ATOM 4355 C CA . GLU B 1 106 ? 5.527 19.625 35.156 1 96.06 106 GLU B CA 1
ATOM 4356 C C . GLU B 1 106 ? 6.695 18.656 35.219 1 96.06 106 GLU B C 1
ATOM 4358 O O . GLU B 1 106 ? 7.277 18.469 36.312 1 96.06 106 GLU B O 1
ATOM 4363 N N . ASP B 1 107 ? 7.047 18.047 34.156 1 93.81 107 ASP B N 1
ATOM 4364 C CA . ASP B 1 107 ? 7.961 16.922 34.281 1 93.81 107 ASP B CA 1
ATOM 4365 C C . ASP B 1 107 ? 9.336 17.25 33.719 1 93.81 107 ASP B C 1
ATOM 4367 O O . ASP B 1 107 ? 10.195 16.375 33.594 1 93.81 107 ASP B O 1
ATOM 4371 N N . ASN B 1 108 ? 9.562 18.453 33.25 1 94.81 108 ASN B N 1
ATOM 4372 C CA . ASN B 1 108 ? 10.844 18.938 32.75 1 94.81 108 ASN B CA 1
ATOM 4373 C C . ASN B 1 108 ? 11.344 20.125 33.562 1 94.81 108 ASN B C 1
ATOM 4375 O O . ASN B 1 108 ? 11.039 21.281 33.25 1 94.81 108 ASN B O 1
ATOM 4379 N N . PRO B 1 109 ? 12.203 19.891 34.531 1 94.25 109 PRO B N 1
ATOM 4380 C CA . PRO B 1 109 ? 12.578 20.969 35.469 1 94.25 109 PRO B CA 1
ATOM 4381 C C . PRO B 1 109 ? 13.281 22.125 34.781 1 94.25 109 PRO B C 1
ATOM 4383 O O . PRO B 1 109 ? 13.234 23.25 35.25 1 94.25 109 PRO B O 1
ATOM 4386 N N . ASN B 1 110 ? 13.938 21.828 33.688 1 97.25 110 ASN B N 1
ATOM 4387 C CA . ASN B 1 110 ? 14.703 22.875 33 1 97.25 110 ASN B CA 1
ATOM 4388 C C . ASN B 1 110 ? 13.859 23.609 31.969 1 97.25 110 ASN B C 1
ATOM 4390 O O . ASN B 1 110 ? 14.375 24.453 31.219 1 97.25 110 ASN B O 1
ATOM 4394 N N . VAL B 1 111 ? 12.555 23.297 31.859 1 98.19 111 VAL B N 1
ATOM 4395 C CA . VAL B 1 111 ? 11.688 23.891 30.859 1 98.19 111 VAL B CA 1
ATOM 4396 C C . VAL B 1 111 ? 10.617 24.75 31.531 1 98.19 111 VAL B C 1
ATOM 4398 O O . VAL B 1 111 ? 9.945 24.281 32.469 1 98.19 111 VAL B O 1
ATOM 4401 N N . THR B 1 112 ? 10.484 25.953 31.156 1 98.12 112 THR B N 1
ATOM 4402 C CA . THR B 1 112 ? 9.391 26.844 31.547 1 98.12 112 THR B CA 1
ATOM 4403 C C . THR B 1 112 ? 8.383 27 30.422 1 98.12 112 THR B C 1
ATOM 4405 O O . THR B 1 112 ? 8.734 27.469 29.328 1 98.12 112 THR B O 1
ATOM 4408 N N . LEU B 1 113 ? 7.148 26.625 30.672 1 98.25 113 LEU B N 1
ATOM 4409 C CA . LEU B 1 113 ? 6.102 26.75 29.672 1 98.25 113 LEU B CA 1
ATOM 4410 C C . LEU B 1 113 ? 5.363 28.078 29.812 1 98.25 113 LEU B C 1
ATOM 4412 O O . LEU B 1 113 ? 4.824 28.375 30.875 1 98.25 113 LEU B O 1
ATOM 4416 N N . TYR B 1 114 ? 5.402 28.875 28.781 1 98.19 114 TYR B N 1
ATOM 4417 C CA . TYR B 1 114 ? 4.594 30.078 28.656 1 98.19 114 TYR B CA 1
ATOM 4418 C C . TYR B 1 114 ? 3.4 29.859 27.734 1 98.19 114 TYR B C 1
ATOM 4420 O O . TYR B 1 114 ? 3.568 29.625 26.531 1 98.19 114 TYR B O 1
ATOM 4428 N N . GLU B 1 115 ? 2.213 29.906 28.281 1 97.81 115 GLU B N 1
ATOM 4429 C CA . GLU B 1 115 ? 0.999 29.781 27.484 1 97.81 115 GLU B CA 1
ATOM 4430 C C . GLU B 1 115 ? 0.422 31.141 27.109 1 97.81 115 GLU B C 1
ATOM 4432 O O . GLU B 1 115 ? 0.004 31.891 28 1 97.81 115 GLU B O 1
ATOM 4437 N N . GLY B 1 116 ? 0.493 31.453 25.875 1 97.44 116 GLY B N 1
ATOM 4438 C CA . GLY B 1 116 ? -0.002 32.75 25.406 1 97.44 116 GLY B CA 1
ATOM 4439 C C . GLY B 1 116 ? 0.521 33.125 24.047 1 97.44 116 GLY B C 1
ATOM 4440 O O . GLY B 1 116 ? 1.21 32.344 23.391 1 97.44 116 GLY B O 1
ATOM 4441 N N . ILE B 1 117 ? 0.159 34.25 23.562 1 97.06 117 ILE B N 1
ATOM 4442 C CA . ILE B 1 117 ? 0.543 34.75 22.25 1 97.06 117 ILE B CA 1
ATOM 4443 C C . ILE B 1 117 ? 1.873 35.5 22.359 1 97.06 117 ILE B C 1
ATOM 4445 O O . ILE B 1 117 ? 2.004 36.438 23.156 1 97.06 117 ILE B O 1
ATOM 4449 N N . ALA B 1 118 ? 2.811 35.062 21.625 1 98.12 118 ALA B N 1
ATOM 4450 C CA . ALA B 1 118 ? 4.145 35.656 21.641 1 98.12 118 ALA B CA 1
ATOM 4451 C C . ALA B 1 118 ? 4.289 36.688 20.516 1 98.12 118 ALA B C 1
ATOM 4453 O O . ALA B 1 118 ? 3.756 36.5 19.422 1 98.12 118 ALA B O 1
ATOM 4454 N N . ARG B 1 119 ? 5.008 37.719 20.797 1 98.44 119 ARG B N 1
ATOM 4455 C CA . ARG B 1 119 ? 5.414 38.719 19.797 1 98.44 119 ARG B CA 1
ATOM 4456 C C . ARG B 1 119 ? 6.848 39.188 20.047 1 98.44 119 ARG B C 1
ATOM 4458 O O . ARG B 1 119 ? 7.254 39.375 21.188 1 98.44 119 ARG B O 1
ATOM 4465 N N . PHE B 1 120 ? 7.574 39.312 18.984 1 98.75 120 PHE B N 1
ATOM 4466 C CA . PHE B 1 120 ? 8.891 39.906 19.125 1 98.75 120 PHE B CA 1
ATOM 4467 C C . PHE B 1 120 ? 8.773 41.406 19.391 1 98.75 120 PHE B C 1
ATOM 4469 O O . PHE B 1 120 ? 7.996 42.094 18.719 1 98.75 120 PHE B O 1
ATOM 4476 N N . THR B 1 121 ? 9.492 41.906 20.359 1 98.38 121 THR B N 1
ATOM 4477 C CA . THR B 1 121 ? 9.523 43.312 20.688 1 98.38 121 THR B CA 1
ATOM 4478 C C . THR B 1 121 ? 10.922 43.906 20.453 1 98.38 121 THR B C 1
ATOM 4480 O O . THR B 1 121 ? 11.172 45.062 20.75 1 98.38 121 THR B O 1
ATOM 4483 N N . GLY B 1 122 ? 11.766 43.156 20.016 1 98.25 122 GLY B N 1
ATOM 4484 C CA . GLY B 1 122 ? 13.148 43.438 19.656 1 98.25 122 GLY B CA 1
ATOM 4485 C C . GLY B 1 122 ? 13.922 42.188 19.25 1 98.25 122 GLY B C 1
ATOM 4486 O O . GLY B 1 122 ? 13.398 41.094 19.312 1 98.25 122 GLY B O 1
ATOM 4487 N N . VAL B 1 123 ? 15.164 42.438 18.734 1 98.44 123 VAL B N 1
ATOM 4488 C CA . VAL B 1 123 ? 16.031 41.312 18.375 1 98.44 123 VAL B CA 1
ATOM 4489 C C . VAL B 1 123 ? 16.266 40.438 19.594 1 98.44 123 VAL B C 1
ATOM 4491 O O . VAL B 1 123 ? 16.75 40.906 20.625 1 98.44 123 VAL B O 1
ATOM 4494 N N . LYS B 1 124 ? 15.781 39.156 19.516 1 98.38 124 LYS B N 1
ATOM 4495 C CA . LYS B 1 124 ? 15.93 38.156 20.547 1 98.38 124 LYS B CA 1
ATOM 4496 C C . LYS B 1 124 ? 15.266 38.594 21.859 1 98.38 124 LYS B C 1
ATOM 4498 O O . LYS B 1 124 ? 15.805 38.375 22.938 1 98.38 124 LYS B O 1
ATOM 4503 N N . GLN B 1 125 ? 14.25 39.281 21.688 1 98.5 125 GLN B N 1
ATOM 4504 C CA . GLN B 1 125 ? 13.383 39.688 22.781 1 98.5 125 GLN B CA 1
ATOM 4505 C C . GLN B 1 125 ? 11.914 39.406 22.469 1 98.5 125 GLN B C 1
ATOM 4507 O O . GLN B 1 125 ? 11.422 39.75 21.406 1 98.5 125 GLN B O 1
ATOM 4512 N N . LEU B 1 126 ? 11.227 38.688 23.391 1 98.44 126 LEU B N 1
ATOM 4513 C CA . LEU B 1 126 ? 9.875 38.188 23.188 1 98.44 126 LEU B CA 1
ATOM 4514 C C . LEU B 1 126 ? 8.953 38.594 24.328 1 98.44 126 LEU B C 1
ATOM 4516 O O . LEU B 1 126 ? 9.32 38.5 25.5 1 98.44 126 LEU B O 1
ATOM 4520 N N . THR B 1 127 ? 7.879 39.188 24 1 98.69 127 THR B N 1
ATOM 4521 C CA . THR B 1 127 ? 6.828 39.375 24.984 1 98.69 127 THR B CA 1
ATOM 4522 C C . THR B 1 127 ? 5.699 38.375 24.766 1 98.69 127 THR B C 1
ATOM 4524 O O . THR B 1 127 ? 5.203 38.219 23.656 1 98.69 127 THR B O 1
ATOM 4527 N N . VAL B 1 128 ? 5.348 37.656 25.797 1 98.56 128 VAL B N 1
ATOM 4528 C CA . VAL B 1 128 ? 4.273 36.656 25.75 1 98.56 128 VAL B CA 1
ATOM 4529 C C . VAL B 1 128 ? 3.07 37.156 26.547 1 98.56 128 VAL B C 1
ATOM 4531 O O . VAL B 1 128 ? 3.189 37.5 27.719 1 98.56 128 VAL B O 1
ATOM 4534 N N . ASP B 1 129 ? 1.938 37.281 25.859 1 98 129 ASP B N 1
ATOM 4535 C CA . ASP B 1 129 ? 0.689 37.625 26.531 1 98 129 ASP B CA 1
ATOM 4536 C C . ASP B 1 129 ? 0.084 36.406 27.219 1 98 129 ASP B C 1
ATOM 4538 O O . ASP B 1 129 ? -0.666 35.656 26.594 1 98 129 ASP B O 1
ATOM 4542 N N . THR B 1 130 ? 0.345 36.281 28.484 1 96.94 130 THR B N 1
ATOM 4543 C CA . THR B 1 130 ? -0.142 35.125 29.25 1 96.94 130 THR B CA 1
ATOM 4544 C C . THR B 1 130 ? -1.438 35.469 29.969 1 96.94 130 THR B C 1
ATOM 4546 O O . THR B 1 130 ? -1.888 36.625 29.938 1 96.94 130 THR B O 1
ATOM 4549 N N . ALA B 1 131 ? -2.033 34.469 30.578 1 94.06 131 ALA B N 1
ATOM 4550 C CA . ALA B 1 131 ? -3.268 34.688 31.344 1 94.06 131 ALA B CA 1
ATOM 4551 C C . ALA B 1 131 ? -3.045 35.625 32.5 1 94.06 131 ALA B C 1
ATOM 4553 O O . ALA B 1 131 ? -3.965 36.344 32.938 1 94.06 131 ALA B O 1
ATOM 4554 N N . THR B 1 132 ? -1.799 35.719 33.062 1 95.62 132 THR B N 1
ATOM 4555 C CA . THR B 1 132 ? -1.496 36.562 34.219 1 95.62 132 THR B CA 1
ATOM 4556 C C . THR B 1 132 ? -0.899 37.906 33.781 1 95.62 132 THR B C 1
ATOM 4558 O O . THR B 1 132 ? -0.51 38.719 34.625 1 95.62 132 THR B O 1
ATOM 4561 N N . GLY B 1 133 ? -0.799 38.094 32.531 1 96.5 133 GLY B N 1
ATOM 4562 C CA . GLY B 1 133 ? -0.255 39.344 32 1 96.5 133 GLY B CA 1
ATOM 4563 C C . GLY B 1 133 ? 0.938 39.125 31.094 1 96.5 133 GLY B C 1
ATOM 4564 O O . GLY B 1 133 ? 1.426 38 30.953 1 96.5 133 GLY B O 1
ATOM 4565 N N . PRO B 1 134 ? 1.357 40.25 30.5 1 97.69 134 PRO B N 1
ATOM 4566 C CA . PRO B 1 134 ? 2.5 40.125 29.594 1 97.69 134 PRO B CA 1
ATOM 4567 C C . PRO B 1 134 ? 3.812 39.844 30.312 1 97.69 134 PRO B C 1
ATOM 4569 O O . PRO B 1 134 ? 4.062 40.438 31.391 1 97.69 134 PRO B O 1
ATOM 4572 N N . GLU B 1 135 ? 4.57 38.938 29.797 1 98 135 GLU B N 1
ATOM 4573 C CA . GLU B 1 135 ? 5.914 38.625 30.281 1 98 135 GLU B CA 1
ATOM 4574 C C . GLU B 1 135 ? 6.949 38.781 29.172 1 98 135 GLU B C 1
ATOM 4576 O O . GLU B 1 135 ? 6.773 38.281 28.078 1 98 135 GLU B O 1
ATOM 4581 N N . THR B 1 136 ? 7.965 39.562 29.469 1 98.44 136 THR B N 1
ATOM 4582 C CA . THR B 1 136 ? 9.039 39.719 28.5 1 98.44 136 THR B CA 1
ATOM 4583 C C . THR B 1 136 ? 10.234 38.844 28.844 1 98.44 136 THR B C 1
ATOM 4585 O O . THR B 1 136 ? 10.695 38.844 29.984 1 98.44 136 THR B O 1
ATOM 4588 N N . ILE B 1 137 ? 10.711 38.125 27.828 1 98.69 137 ILE B N 1
ATOM 4589 C CA . ILE B 1 137 ? 11.844 37.219 28.047 1 98.69 137 ILE B CA 1
ATOM 4590 C C . ILE B 1 137 ? 12.867 37.406 26.938 1 98.69 137 ILE B C 1
ATOM 4592 O O . ILE B 1 137 ? 12.555 37.969 25.875 1 98.69 137 ILE B O 1
ATOM 4596 N N . THR B 1 138 ? 14.109 37.031 27.156 1 98.75 138 THR B N 1
ATOM 4597 C CA . THR B 1 138 ? 15.188 37.031 26.172 1 98.75 138 THR B CA 1
ATOM 4598 C C . THR B 1 138 ? 15.883 35.656 26.156 1 98.75 138 THR B C 1
ATOM 4600 O O . THR B 1 138 ? 15.656 34.812 27.031 1 98.75 138 THR B O 1
ATOM 4603 N N . ALA B 1 139 ? 16.625 35.438 25.109 1 98.75 139 ALA B N 1
ATOM 4604 C CA . ALA B 1 139 ? 17.375 34.219 25.031 1 98.75 139 ALA B CA 1
ATOM 4605 C C . ALA B 1 139 ? 18.578 34.344 24.094 1 98.75 139 ALA B C 1
ATOM 4607 O O . ALA B 1 139 ? 18.625 35.281 23.281 1 98.75 139 ALA B O 1
ATOM 4608 N N . ASP B 1 140 ? 19.547 33.438 24.266 1 98.31 140 ASP B N 1
ATOM 4609 C CA . ASP B 1 140 ? 20.672 33.375 23.344 1 98.31 140 ASP B CA 1
ATOM 4610 C C . ASP B 1 140 ? 20.234 32.781 22 1 98.31 140 ASP B C 1
ATOM 4612 O O . ASP B 1 140 ? 20.766 33.156 20.953 1 98.31 140 ASP B O 1
ATOM 4616 N N . ARG B 1 141 ? 19.312 31.844 22.031 1 98.62 141 ARG B N 1
ATOM 4617 C CA . ARG B 1 141 ? 18.859 31.109 20.844 1 98.62 141 ARG B CA 1
ATOM 4618 C C . ARG B 1 141 ? 17.328 31.062 20.797 1 98.62 141 ARG B C 1
ATOM 4620 O O . ARG B 1 141 ? 16.672 30.984 21.844 1 98.62 141 ARG B O 1
ATOM 4627 N N . PHE B 1 142 ? 16.797 31.094 19.594 1 98.88 142 PHE B N 1
ATOM 4628 C CA . PHE B 1 142 ? 15.367 30.953 19.359 1 98.88 142 PHE B CA 1
ATOM 4629 C C . PHE B 1 142 ? 15.094 29.906 18.281 1 98.88 142 PHE B C 1
ATOM 4631 O O . PHE B 1 142 ? 15.836 29.812 17.297 1 98.88 142 PHE B O 1
ATOM 4638 N N . VAL B 1 143 ? 14.086 29.125 18.453 1 98.94 143 VAL B N 1
ATOM 4639 C CA . VAL B 1 143 ? 13.469 28.344 17.391 1 98.94 143 VAL B CA 1
ATOM 4640 C C . VAL B 1 143 ? 12.031 28.781 17.172 1 98.94 143 VAL B C 1
ATOM 4642 O O . VAL B 1 143 ? 11.195 28.672 18.078 1 98.94 143 VAL B O 1
ATOM 4645 N N . VAL B 1 144 ? 11.773 29.312 16.016 1 98.94 144 VAL B N 1
ATOM 4646 C CA . VAL B 1 144 ? 10.438 29.781 15.672 1 98.94 144 VAL B CA 1
ATOM 4647 C C . VAL B 1 144 ? 9.695 28.703 14.883 1 98.94 144 VAL B C 1
ATOM 4649 O O . VAL B 1 144 ? 9.953 28.5 13.695 1 98.94 144 VAL B O 1
ATOM 4652 N N . ALA B 1 145 ? 8.812 28 15.492 1 98.81 145 ALA B N 1
ATOM 4653 C CA . ALA B 1 145 ? 8.023 26.906 14.938 1 98.81 145 ALA B CA 1
ATOM 4654 C C . ALA B 1 145 ? 6.531 27.125 15.18 1 98.81 145 ALA B C 1
ATOM 4656 O O . ALA B 1 145 ? 5.828 26.203 15.602 1 98.81 145 ALA B O 1
ATOM 4657 N N . ALA B 1 146 ? 6.051 28.312 14.867 1 98.31 146 ALA B N 1
ATOM 4658 C CA . ALA B 1 146 ? 4.719 28.75 15.281 1 98.31 146 ALA B CA 1
ATOM 4659 C C . ALA B 1 146 ? 3.686 28.453 14.195 1 98.31 146 ALA B C 1
ATOM 4661 O O . ALA B 1 146 ? 2.531 28.875 14.297 1 98.31 146 ALA B O 1
ATOM 4662 N N . GLY B 1 147 ? 4.051 27.812 13.172 1 97.56 147 GLY B N 1
ATOM 4663 C CA . GLY B 1 147 ? 3.148 27.266 12.172 1 97.56 147 GLY B CA 1
ATOM 4664 C C . GLY B 1 147 ? 2.307 28.312 11.477 1 97.56 147 GLY B C 1
ATOM 4665 O O . GLY B 1 147 ? 2.807 29.375 11.125 1 97.56 147 GLY B O 1
ATOM 4666 N N . GLY B 1 148 ? 1.111 27.953 11.109 1 97.12 148 GLY B N 1
ATOM 4667 C CA . GLY B 1 148 ? 0.155 28.797 10.414 1 97.12 148 GLY B CA 1
ATOM 4668 C C . GLY B 1 148 ? -1.277 28.578 10.859 1 97.12 148 GLY B C 1
ATOM 4669 O O . GLY B 1 148 ? -1.528 27.812 11.797 1 97.12 148 GLY B O 1
ATOM 4670 N N . ARG B 1 149 ? -2.174 29.234 10.227 1 97.25 149 ARG B N 1
ATOM 4671 C CA . ARG B 1 149 ? -3.598 29.188 10.547 1 97.25 149 ARG B CA 1
ATOM 4672 C C . ARG B 1 149 ? -4.441 29.234 9.273 1 97.25 149 ARG B C 1
ATOM 4674 O O . ARG B 1 149 ? -3.955 29.641 8.219 1 97.25 149 ARG B O 1
ATOM 4681 N N . PRO B 1 150 ? -5.738 28.828 9.367 1 97.56 150 PRO B N 1
ATOM 4682 C CA . PRO B 1 150 ? -6.594 28.938 8.188 1 97.56 150 PRO B CA 1
ATOM 4683 C C . PRO B 1 150 ? -6.738 30.359 7.68 1 97.56 150 PRO B C 1
ATOM 4685 O O . PRO B 1 150 ? -6.891 31.297 8.477 1 97.56 150 PRO B O 1
ATOM 4688 N N . ALA B 1 151 ? -6.629 30.5 6.387 1 97.69 151 ALA B N 1
ATOM 4689 C CA . ALA B 1 151 ? -6.902 31.812 5.777 1 97.69 151 ALA B CA 1
ATOM 4690 C C . ALA B 1 151 ? -8.398 32.094 5.734 1 97.69 151 ALA B C 1
ATOM 4692 O O . ALA B 1 151 ? -9.195 31.188 5.445 1 97.69 151 ALA B O 1
ATOM 4693 N N . ILE B 1 152 ? -8.812 33.281 6.059 1 97.81 152 ILE B N 1
ATOM 4694 C CA . ILE B 1 152 ? -10.195 33.719 5.969 1 97.81 152 ILE B CA 1
ATOM 4695 C C . ILE B 1 152 ? -10.336 34.781 4.875 1 97.81 152 ILE B C 1
ATOM 4697 O O . ILE B 1 152 ? -9.734 35.844 4.965 1 97.81 152 ILE B O 1
ATOM 4701 N N . PRO B 1 153 ? -11.094 34.406 3.873 1 97 153 PRO B N 1
ATOM 4702 C CA . PRO B 1 153 ? -11.211 35.375 2.781 1 97 153 PRO B CA 1
ATOM 4703 C C . PRO B 1 153 ? -12.055 36.594 3.16 1 97 153 PRO B C 1
ATOM 4705 O O . PRO B 1 153 ? -12.867 36.531 4.094 1 97 153 PRO B O 1
ATOM 4708 N N . ASP B 1 154 ? -11.781 37.656 2.438 1 96.19 154 ASP B N 1
ATOM 4709 C CA . ASP B 1 154 ? -12.562 38.875 2.627 1 96.19 154 ASP B CA 1
ATOM 4710 C C . ASP B 1 154 ? -13.789 38.906 1.717 1 96.19 154 ASP B C 1
ATOM 4712 O O . ASP B 1 154 ? -13.734 39.438 0.604 1 96.19 154 ASP B O 1
ATOM 4716 N N . ILE B 1 155 ? -14.836 38.344 2.156 1 96.94 155 ILE B N 1
ATOM 4717 C CA . ILE B 1 155 ? -16.109 38.281 1.44 1 96.94 155 ILE B CA 1
ATOM 4718 C C . ILE B 1 155 ? -17.188 39.031 2.236 1 96.94 155 ILE B C 1
ATOM 4720 O O . ILE B 1 155 ? -17.375 38.75 3.428 1 96.94 155 ILE B O 1
ATOM 4724 N N . PRO B 1 156 ? -17.953 39.906 1.569 1 97.75 156 PRO B N 1
ATOM 4725 C CA . PRO B 1 156 ? -19 40.625 2.279 1 97.75 156 PRO B CA 1
ATOM 4726 C C . PRO B 1 156 ? -19.969 39.719 3.004 1 97.75 156 PRO B C 1
ATOM 4728 O O . PRO B 1 156 ? -20.484 38.75 2.408 1 97.75 156 PRO B O 1
ATOM 4731 N N . GLY B 1 157 ? -20.109 39.938 4.305 1 98.12 157 GLY B N 1
ATOM 4732 C CA . GLY B 1 157 ? -21.094 39.219 5.082 1 98.12 157 GLY B CA 1
ATOM 4733 C C . GLY B 1 157 ? -20.531 38.031 5.809 1 98.12 157 GLY B C 1
ATOM 4734 O O . GLY B 1 157 ? -21.188 37.438 6.676 1 98.12 157 GLY B O 1
ATOM 4735 N N . LEU B 1 158 ? -19.312 37.656 5.523 1 97.81 158 LEU B N 1
ATOM 4736 C CA . LEU B 1 158 ? -18.734 36.438 6.113 1 97.81 158 LEU B CA 1
ATOM 4737 C C . LEU B 1 158 ? -18.594 36.594 7.625 1 97.81 158 LEU B C 1
ATOM 4739 O O . LEU B 1 158 ? -18.766 35.625 8.367 1 97.81 158 LEU B O 1
ATOM 4743 N N . ASP B 1 159 ? -18.312 37.781 8.086 1 95.69 159 ASP B N 1
ATOM 4744 C CA . ASP B 1 159 ? -18.109 38.062 9.508 1 95.69 159 ASP B CA 1
ATOM 4745 C C . ASP B 1 159 ? -19.453 38.062 10.25 1 95.69 159 ASP B C 1
ATOM 4747 O O . ASP B 1 159 ? -19.484 38.156 11.477 1 95.69 159 ASP B O 1
ATOM 4751 N N . GLN B 1 160 ? -20.562 37.875 9.508 1 95.81 160 GLN B N 1
ATOM 4752 C CA . GLN B 1 160 ? -21.891 37.938 10.109 1 95.81 160 GLN B CA 1
ATOM 4753 C C . GLN B 1 160 ? -22.547 36.562 10.133 1 95.81 160 GLN B C 1
ATOM 4755 O O . GLN B 1 160 ? -23.703 36.406 10.539 1 95.81 160 GLN B O 1
ATOM 4760 N N . VAL B 1 161 ? -21.844 35.625 9.672 1 96.69 161 VAL B N 1
ATOM 4761 C CA . VAL B 1 161 ? -22.375 34.25 9.664 1 96.69 161 VAL B CA 1
ATOM 4762 C C . VAL B 1 161 ? -21.422 33.312 10.375 1 96.69 161 VAL B C 1
ATOM 4764 O O . VAL B 1 161 ? -20.234 33.625 10.555 1 96.69 161 VAL B O 1
ATOM 4767 N N . ASP B 1 162 ? -21.969 32.219 10.812 1 95.12 162 ASP B N 1
ATOM 4768 C CA . ASP B 1 162 ? -21.125 31.172 11.336 1 95.12 162 ASP B CA 1
ATOM 4769 C C . ASP B 1 162 ? -20.484 30.359 10.211 1 95.12 162 ASP B C 1
ATOM 4771 O O . ASP B 1 162 ? -21.141 30.078 9.203 1 95.12 162 ASP B O 1
ATOM 4775 N N . TYR B 1 163 ? -19.25 30.125 10.266 1 97.81 163 TYR B N 1
ATOM 4776 C CA . TYR B 1 163 ? -18.562 29.25 9.328 1 97.81 163 TYR B CA 1
ATOM 4777 C C . TYR B 1 163 ? -17.547 28.359 10.047 1 97.81 163 TYR B C 1
ATOM 4779 O O . TYR B 1 163 ? -17.25 28.578 11.227 1 97.81 163 TYR B O 1
ATOM 4787 N N . TYR B 1 164 ? -17.109 27.375 9.398 1 98.38 164 TYR B N 1
ATOM 4788 C CA . TYR B 1 164 ? -16.109 26.438 9.914 1 98.38 164 TYR B CA 1
ATOM 4789 C C . TYR B 1 164 ? -14.812 26.531 9.117 1 98.38 164 TYR B C 1
ATOM 4791 O O . TYR B 1 164 ? -14.805 27.047 7.996 1 98.38 164 TYR B O 1
ATOM 4799 N N . THR B 1 165 ? -13.734 26.156 9.719 1 98.31 165 THR B N 1
ATOM 4800 C CA . THR B 1 165 ? -12.43 25.953 9.109 1 98.31 165 THR B CA 1
ATOM 4801 C C . THR B 1 165 ? -11.914 24.547 9.398 1 98.31 165 THR B C 1
ATOM 4803 O O . THR B 1 165 ? -12.594 23.75 10.047 1 98.31 165 THR B O 1
ATOM 4806 N N . SER B 1 166 ? -10.688 24.297 8.891 1 97.69 166 SER B N 1
ATOM 4807 C CA . SER B 1 166 ? -10.07 23.016 9.188 1 97.69 166 SER B CA 1
ATOM 4808 C C . SER B 1 166 ? -9.914 22.812 10.695 1 97.69 166 SER B C 1
ATOM 4810 O O . SER B 1 166 ? -9.891 21.672 11.172 1 97.69 166 SER B O 1
ATOM 4812 N N . ASP B 1 167 ? -9.906 23.875 11.453 1 97.75 167 ASP B N 1
ATOM 4813 C CA . ASP B 1 167 ? -9.633 23.797 12.883 1 97.75 167 ASP B CA 1
ATOM 4814 C C . ASP B 1 167 ? -10.891 23.453 13.664 1 97.75 167 ASP B C 1
ATOM 4816 O O . ASP B 1 167 ? -10.812 23 14.812 1 97.75 167 ASP B O 1
ATOM 4820 N N . THR B 1 168 ? -12.07 23.688 12.992 1 98.12 168 THR B N 1
ATOM 4821 C CA . THR B 1 168 ? -13.266 23.609 13.82 1 98.12 168 THR B CA 1
ATOM 4822 C C . THR B 1 168 ? -14.242 22.578 13.273 1 98.12 168 THR B C 1
ATOM 4824 O O . THR B 1 168 ? -15.062 22.031 14.016 1 98.12 168 THR B O 1
ATOM 4827 N N . VAL B 1 169 ? -14.156 22.219 12.008 1 98.5 169 VAL B N 1
ATOM 4828 C CA . VAL B 1 169 ? -15.195 21.484 11.305 1 98.5 169 VAL B CA 1
ATOM 4829 C C . VAL B 1 169 ? -15.25 20.047 11.844 1 98.5 169 VAL B C 1
ATOM 4831 O O . VAL B 1 169 ? -16.312 19.406 11.82 1 98.5 169 VAL B O 1
ATOM 4834 N N . MET B 1 170 ? -14.188 19.516 12.406 1 98.31 170 MET B N 1
ATOM 4835 C CA . MET B 1 170 ? -14.094 18.109 12.805 1 98.31 170 MET B CA 1
ATOM 4836 C C . MET B 1 170 ? -14.797 17.875 14.133 1 98.31 170 MET B C 1
ATOM 4838 O O . MET B 1 170 ? -15.062 16.734 14.508 1 98.31 170 MET B O 1
ATOM 4842 N N . ARG B 1 171 ? -15.141 18.953 14.812 1 97.94 171 ARG B N 1
ATOM 4843 C CA . ARG B 1 171 ? -15.773 18.828 16.125 1 97.94 171 ARG B CA 1
ATOM 4844 C C . ARG B 1 171 ? -17.25 19.234 16.062 1 97.94 171 ARG B C 1
ATOM 4846 O O . ARG B 1 171 ? -17.844 19.562 17.094 1 97.94 171 ARG B O 1
ATOM 4853 N N . LEU B 1 172 ? -17.828 19.219 14.883 1 97.44 172 LEU B N 1
ATOM 4854 C CA . LEU B 1 172 ? -19.266 19.453 14.734 1 97.44 172 LEU B CA 1
ATOM 4855 C C . LEU B 1 172 ? -20.062 18.578 15.695 1 97.44 172 LEU B C 1
ATOM 4857 O O . LEU B 1 172 ? -19.719 17.422 15.914 1 97.44 172 LEU B O 1
ATOM 4861 N N . ASP B 1 173 ? -21.109 19.125 16.172 1 96.19 173 ASP B N 1
ATOM 4862 C CA . ASP B 1 173 ? -21.953 18.375 17.094 1 96.19 173 ASP B CA 1
ATOM 4863 C C . ASP B 1 173 ? -22.781 17.344 16.344 1 96.19 173 ASP B C 1
ATOM 4865 O O . ASP B 1 173 ? -23.047 16.25 16.859 1 96.19 173 ASP B O 1
ATOM 4869 N N . GLU B 1 174 ? -23.25 17.781 15.18 1 97.31 174 GLU B N 1
ATOM 4870 C CA . GLU B 1 174 ? -24.047 16.906 14.305 1 97.31 174 GLU B CA 1
ATOM 4871 C C . GLU B 1 174 ? -23.641 17.094 12.844 1 97.31 174 GLU B C 1
ATOM 4873 O O . GLU B 1 174 ? -23.141 18.156 12.453 1 97.31 174 GLU B O 1
ATOM 4878 N N . LEU B 1 175 ? -23.906 16.078 12.117 1 98.06 175 LEU B N 1
ATOM 4879 C CA . LEU B 1 175 ? -23.703 16.219 10.672 1 98.06 175 LEU B CA 1
ATOM 4880 C C . LEU B 1 175 ? -24.797 17.078 10.055 1 98.06 175 LEU B C 1
ATOM 4882 O O . LEU B 1 175 ? -25.984 16.859 10.305 1 98.06 175 LEU B O 1
ATOM 4886 N N . PRO B 1 176 ? -24.391 18.016 9.266 1 98.31 176 PRO B N 1
ATOM 4887 C CA . PRO B 1 176 ? -25.406 18.75 8.516 1 98.31 176 PRO B CA 1
ATOM 4888 C C . PRO B 1 176 ? -26 17.953 7.359 1 98.31 176 PRO B C 1
ATOM 4890 O O . PRO B 1 176 ? -25.406 16.953 6.934 1 98.31 176 PRO B O 1
ATOM 4893 N N . THR B 1 177 ? -27.203 18.391 6.914 1 98.25 177 THR B N 1
ATOM 4894 C CA . THR B 1 177 ? -27.75 17.781 5.711 1 98.25 177 THR B CA 1
ATOM 4895 C C . THR B 1 177 ? -26.969 18.219 4.477 1 98.25 177 THR B C 1
ATOM 4897 O O . THR B 1 177 ? -26.641 17.391 3.619 1 98.25 177 THR B O 1
ATOM 4900 N N . ARG B 1 178 ? -26.797 19.562 4.461 1 98.56 178 ARG B N 1
ATOM 4901 C CA . ARG B 1 178 ? -26.078 20.172 3.352 1 98.56 178 ARG B CA 1
ATOM 4902 C C . ARG B 1 178 ? -24.891 20.984 3.854 1 98.56 178 ARG B C 1
ATOM 4904 O O . ARG B 1 178 ? -24.969 21.625 4.902 1 98.56 178 ARG B O 1
ATOM 4911 N N . MET B 1 179 ? -23.641 20.906 3.064 1 98.88 179 MET B N 1
ATOM 4912 C CA . MET B 1 179 ? -22.438 21.672 3.395 1 98.88 179 MET B CA 1
ATOM 4913 C C . MET B 1 179 ? -21.844 22.328 2.148 1 98.88 179 MET B C 1
ATOM 4915 O O . MET B 1 179 ? -21.719 21.672 1.104 1 98.88 179 MET B O 1
ATOM 4919 N N . ILE B 1 180 ? -21.562 23.594 2.25 1 98.88 180 ILE B N 1
ATOM 4920 C CA . ILE B 1 180 ? -20.781 24.281 1.237 1 98.88 180 ILE B CA 1
ATOM 4921 C C . ILE B 1 180 ? -19.312 24.266 1.623 1 98.88 180 ILE B C 1
ATOM 4923 O O . ILE B 1 180 ? -18.953 24.609 2.756 1 98.88 180 ILE B O 1
ATOM 4927 N N . ILE B 1 181 ? -18.469 23.828 0.779 1 98.88 181 ILE B N 1
ATOM 4928 C CA . ILE B 1 181 ? -17.031 23.891 0.966 1 98.88 181 ILE B CA 1
ATOM 4929 C C . ILE B 1 181 ? -16.422 24.891 -0.016 1 98.88 181 ILE B C 1
ATOM 4931 O O . ILE B 1 181 ? -16.484 24.688 -1.231 1 98.88 181 ILE B O 1
ATOM 4935 N N . MET B 1 182 ? -15.867 25.953 0.506 1 98.19 182 MET B N 1
ATOM 4936 C CA . MET B 1 182 ? -15.141 26.922 -0.304 1 98.19 182 MET B CA 1
ATOM 4937 C C . MET B 1 182 ? -13.664 26.531 -0.412 1 98.19 182 MET B C 1
ATOM 4939 O O . MET B 1 182 ? -12.938 26.562 0.583 1 98.19 182 MET B O 1
ATOM 4943 N N . GLY B 1 183 ? -13.203 26.219 -1.607 1 97.69 183 GLY B N 1
ATOM 4944 C CA . GLY B 1 183 ? -11.82 25.828 -1.825 1 97.69 183 GLY B CA 1
ATOM 4945 C C . GLY B 1 183 ? -11.688 24.453 -2.441 1 97.69 183 GLY B C 1
ATOM 4946 O O . GLY B 1 183 ? -12.391 23.516 -2.043 1 97.69 183 GLY B O 1
ATOM 4947 N N . THR B 1 184 ? -10.812 24.328 -3.449 1 97.94 184 THR B N 1
ATOM 4948 C CA . THR B 1 184 ? -10.648 23.094 -4.207 1 97.94 184 THR B CA 1
ATOM 4949 C C . THR B 1 184 ? -9.258 22.516 -3.988 1 97.94 184 THR B C 1
ATOM 4951 O O . THR B 1 184 ? -8.75 21.766 -4.828 1 97.94 184 THR B O 1
ATOM 4954 N N . GLY B 1 185 ? -8.57 22.891 -2.857 1 97.19 185 GLY B N 1
ATOM 4955 C CA . GLY B 1 185 ? -7.27 22.359 -2.508 1 97.19 185 GLY B CA 1
ATOM 4956 C C . GLY B 1 185 ? -7.344 21.078 -1.687 1 97.19 185 GLY B C 1
ATOM 4957 O O . GLY B 1 185 ? -8.367 20.391 -1.698 1 97.19 185 GLY B O 1
ATOM 4958 N N . PHE B 1 186 ? -6.301 20.75 -0.977 1 95.94 186 PHE B N 1
ATOM 4959 C CA . PHE B 1 186 ? -6.148 19.516 -0.219 1 95.94 186 PHE B CA 1
ATOM 4960 C C . PHE B 1 186 ? -7.223 19.406 0.856 1 95.94 186 PHE B C 1
ATOM 4962 O O . PHE B 1 186 ? -7.914 18.375 0.951 1 95.94 186 PHE B O 1
ATOM 4969 N N . VAL B 1 187 ? -7.344 20.469 1.594 1 97.25 187 VAL B N 1
ATOM 4970 C CA . VAL B 1 187 ? -8.273 20.484 2.721 1 97.25 187 VAL B CA 1
ATOM 4971 C C . VAL B 1 187 ? -9.703 20.312 2.217 1 97.25 187 VAL B C 1
ATOM 4973 O O . VAL B 1 187 ? -10.461 19.5 2.752 1 97.25 187 VAL B O 1
ATOM 4976 N N . GLY B 1 188 ? -10.031 21.062 1.156 1 98.31 188 GLY B N 1
ATOM 4977 C CA . GLY B 1 188 ? -11.359 20.938 0.573 1 98.31 188 GLY B CA 1
ATOM 4978 C C . GLY B 1 188 ? -11.664 19.547 0.054 1 98.31 188 GLY B C 1
ATOM 4979 O O . GLY B 1 188 ? -12.734 19 0.329 1 98.31 188 GLY B O 1
ATOM 4980 N N . ALA B 1 189 ? -10.742 18.938 -0.625 1 98.62 189 ALA B N 1
ATOM 4981 C CA . ALA B 1 189 ? -10.938 17.625 -1.236 1 98.62 189 ALA B CA 1
ATOM 4982 C C . ALA B 1 189 ? -11.109 16.547 -0.173 1 98.62 189 ALA B C 1
ATOM 4984 O O . ALA B 1 189 ? -11.984 15.68 -0.293 1 98.62 189 ALA B O 1
ATOM 4985 N N . GLU B 1 190 ? -10.281 16.578 0.842 1 98.62 190 GLU B N 1
ATOM 4986 C CA . GLU B 1 190 ? -10.344 15.562 1.884 1 98.62 190 GLU B CA 1
ATOM 4987 C C . GLU B 1 190 ? -11.656 15.648 2.664 1 98.62 190 GLU B C 1
ATOM 4989 O O . GLU B 1 190 ? -12.305 14.633 2.912 1 98.62 190 GLU B O 1
ATOM 4994 N N . PHE B 1 191 ? -12.07 16.859 3.01 1 98.81 191 PHE B N 1
ATOM 4995 C CA . PHE B 1 191 ? -13.289 16.984 3.799 1 98.81 191 PHE B CA 1
ATOM 4996 C C . PHE B 1 191 ? -14.523 16.75 2.938 1 98.81 191 PHE B C 1
ATOM 4998 O O . PHE B 1 191 ? -15.547 16.266 3.428 1 98.81 191 PHE B O 1
ATOM 5005 N N . ALA B 1 192 ? -14.406 17.094 1.604 1 98.88 192 ALA B N 1
ATOM 5006 C CA . ALA B 1 192 ? -15.5 16.719 0.713 1 98.88 192 ALA B CA 1
ATOM 5007 C C . ALA B 1 192 ? -15.711 15.203 0.715 1 98.88 192 ALA B C 1
ATOM 5009 O O . ALA B 1 192 ? -16.859 14.734 0.773 1 98.88 192 ALA B O 1
ATOM 5010 N N . HIS B 1 193 ? -14.68 14.461 0.698 1 98.69 193 HIS B N 1
ATOM 5011 C CA . HIS B 1 193 ? -14.766 13.008 0.768 1 98.69 193 HIS B CA 1
ATOM 5012 C C . HIS B 1 193 ? -15.359 12.555 2.098 1 98.69 193 HIS B C 1
ATOM 5014 O O . HIS B 1 193 ? -16.312 11.781 2.123 1 98.69 193 HIS B O 1
ATOM 5020 N N . VAL B 1 194 ? -14.812 13.086 3.217 1 98.75 194 VAL B N 1
ATOM 5021 C CA . VAL B 1 194 ? -15.242 12.672 4.551 1 98.75 194 VAL B CA 1
ATOM 5022 C C . VAL B 1 194 ? -16.734 12.906 4.711 1 98.75 194 VAL B C 1
ATOM 5024 O O . VAL B 1 194 ? -17.5 11.969 4.98 1 98.75 194 VAL B O 1
ATOM 5027 N N . PHE B 1 195 ? -17.188 14.078 4.441 1 98.81 195 PHE B N 1
ATOM 5028 C CA . PHE B 1 195 ? -18.562 14.43 4.754 1 98.81 195 PHE B CA 1
ATOM 5029 C C . PHE B 1 195 ? -19.531 13.805 3.752 1 98.81 195 PHE B C 1
ATOM 5031 O O . PHE B 1 195 ? -20.594 13.32 4.129 1 98.81 195 PHE B O 1
ATOM 5038 N N . SER B 1 196 ? -19.156 13.758 2.457 1 98.62 196 SER B N 1
ATOM 5039 C CA . SER B 1 196 ? -20.047 13.141 1.479 1 98.62 196 SER B CA 1
ATOM 5040 C C . SER B 1 196 ? -20.219 11.648 1.764 1 98.62 196 SER B C 1
ATOM 5042 O O . SER B 1 196 ? -21.344 11.133 1.698 1 98.62 196 SER B O 1
ATOM 5044 N N . ALA B 1 197 ? -19.156 10.969 2.141 1 98.06 197 ALA B N 1
ATOM 5045 C CA . ALA B 1 197 ? -19.203 9.539 2.428 1 98.06 197 ALA B CA 1
ATOM 5046 C C . ALA B 1 197 ? -20.047 9.25 3.658 1 98.06 197 ALA B C 1
ATOM 5048 O O . ALA B 1 197 ? -20.609 8.156 3.797 1 98.06 197 ALA B O 1
ATOM 5049 N N . LEU B 1 198 ? -20.141 10.242 4.512 1 98.06 198 LEU B N 1
ATOM 5050 C CA . LEU B 1 198 ? -20.875 10.047 5.762 1 98.06 198 LEU B CA 1
ATOM 5051 C C . LEU B 1 198 ? -22.312 10.555 5.637 1 98.06 198 LEU B C 1
ATOM 5053 O O . LEU B 1 198 ? -23.016 10.664 6.641 1 98.06 198 LEU B O 1
ATOM 5057 N N . GLY B 1 199 ? -22.734 11.008 4.418 1 97.19 199 GLY B N 1
ATOM 5058 C CA . GLY B 1 199 ? -24.156 11.234 4.156 1 97.19 199 GLY B CA 1
ATOM 5059 C C . GLY B 1 199 ? -24.5 12.695 3.943 1 97.19 199 GLY B C 1
ATOM 5060 O O . GLY B 1 199 ? -25.672 13.039 3.764 1 97.19 199 GLY B O 1
ATOM 5061 N N . VAL B 1 200 ? -23.516 13.562 3.957 1 98.56 200 VAL B N 1
ATOM 5062 C CA . VAL B 1 200 ? -23.75 14.992 3.785 1 98.56 200 VAL B CA 1
ATOM 5063 C C . VAL B 1 200 ? -23.766 15.336 2.297 1 98.56 200 VAL B C 1
ATOM 5065 O O . VAL B 1 200 ? -22.953 14.836 1.523 1 98.56 200 VAL B O 1
ATOM 5068 N N . GLU B 1 201 ? -24.734 16.125 1.871 1 98.69 201 GLU B N 1
ATOM 5069 C CA . GLU B 1 201 ? -24.734 16.656 0.515 1 98.69 201 GLU B CA 1
ATOM 5070 C C . GLU B 1 201 ? -23.734 17.812 0.374 1 98.69 201 GLU B C 1
ATOM 5072 O O . GLU B 1 201 ? -23.938 18.891 0.929 1 98.69 201 GLU B O 1
ATOM 5077 N N . VAL B 1 202 ? -22.688 17.641 -0.409 1 98.88 202 VAL B N 1
ATOM 5078 C CA . VAL B 1 202 ? -21.578 18.578 -0.454 1 98.88 202 VAL B CA 1
ATOM 5079 C C . VAL B 1 202 ? -21.641 19.391 -1.743 1 98.88 202 VAL B C 1
ATOM 5081 O O . VAL B 1 202 ? -21.797 18.828 -2.832 1 98.88 202 VAL B O 1
ATOM 5084 N N . THR B 1 203 ? -21.578 20.672 -1.643 1 98.88 203 THR B N 1
ATOM 5085 C CA . THR B 1 203 ? -21.312 21.578 -2.748 1 98.88 203 THR B CA 1
ATOM 5086 C C . THR B 1 203 ? -19.938 22.219 -2.615 1 98.88 203 THR B C 1
ATOM 5088 O O . THR B 1 203 ? -19.656 22.922 -1.638 1 98.88 203 THR B O 1
ATOM 5091 N N . MET B 1 204 ? -19.062 21.969 -3.555 1 98.75 204 MET B N 1
ATOM 5092 C CA . MET B 1 204 ? -17.719 22.547 -3.543 1 98.75 204 MET B CA 1
ATOM 5093 C C . MET B 1 204 ? -17.609 23.688 -4.535 1 98.75 204 MET B C 1
ATOM 5095 O O . MET B 1 204 ? -17.969 23.547 -5.703 1 98.75 204 MET B O 1
ATOM 5099 N N . ILE B 1 205 ? -17.109 24.797 -4.055 1 98.25 205 ILE B N 1
ATOM 5100 C CA . ILE B 1 205 ? -16.969 26 -4.867 1 98.25 205 ILE B CA 1
ATOM 5101 C C . ILE B 1 205 ? -15.5 26.25 -5.176 1 98.25 205 ILE B C 1
ATOM 5103 O O . ILE B 1 205 ? -14.656 26.234 -4.273 1 98.25 205 ILE B O 1
ATOM 5107 N N . GLY B 1 206 ? -15.18 26.438 -6.422 1 96.81 206 GLY B N 1
ATOM 5108 C CA . GLY B 1 206 ? -13.828 26.781 -6.832 1 96.81 206 GLY B CA 1
ATOM 5109 C C . GLY B 1 206 ? -13.781 27.938 -7.809 1 96.81 206 GLY B C 1
ATOM 5110 O O . GLY B 1 206 ? -14.664 28.078 -8.664 1 96.81 206 GLY B O 1
ATOM 5111 N N . ARG B 1 207 ? -12.766 28.672 -7.691 1 94 207 ARG B N 1
ATOM 5112 C CA . ARG B 1 207 ? -12.602 29.844 -8.555 1 94 207 ARG B CA 1
ATOM 5113 C C . ARG B 1 207 ? -12.008 29.453 -9.898 1 94 207 ARG B C 1
ATOM 5115 O O . ARG B 1 207 ? -12.117 30.203 -10.875 1 94 207 ARG B O 1
ATOM 5122 N N . SER B 1 208 ? -11.383 28.328 -9.898 1 92.56 208 SER B N 1
ATOM 5123 C CA . SER B 1 208 ? -10.703 27.875 -11.117 1 92.56 208 SER B CA 1
ATOM 5124 C C . SER B 1 208 ? -11.445 26.703 -11.758 1 92.56 208 SER B C 1
ATOM 5126 O O . SER B 1 208 ? -12.469 26.266 -11.25 1 92.56 208 SER B O 1
ATOM 5128 N N . GLY B 1 209 ? -10.898 26.203 -12.781 1 94.44 209 GLY B N 1
ATOM 5129 C CA . GLY B 1 209 ? -11.586 25.203 -13.586 1 94.44 209 GLY B CA 1
ATOM 5130 C C . GLY B 1 209 ? -11.273 23.781 -13.172 1 94.44 209 GLY B C 1
ATOM 5131 O O . GLY B 1 209 ? -11.844 22.828 -13.711 1 94.44 209 GLY B O 1
ATOM 5132 N N . ARG B 1 210 ? -10.422 23.562 -12.18 1 97.12 210 ARG B N 1
ATOM 5133 C CA . ARG B 1 210 ? -10.078 22.203 -11.773 1 97.12 210 ARG B CA 1
ATOM 5134 C C . ARG B 1 210 ? -9.867 22.125 -10.266 1 97.12 210 ARG B C 1
ATOM 5136 O O . ARG B 1 210 ? -9.477 23.094 -9.633 1 97.12 210 ARG B O 1
ATOM 5143 N N . VAL B 1 211 ? -10.211 20.969 -9.711 1 98.31 211 VAL B N 1
ATOM 5144 C CA . VAL B 1 211 ? -9.883 20.641 -8.336 1 98.31 211 VAL B CA 1
ATOM 5145 C C . VAL B 1 211 ? -8.43 20.172 -8.242 1 98.31 211 VAL B C 1
ATOM 5147 O O . VAL B 1 211 ? -7.949 19.469 -9.133 1 98.31 211 VAL B O 1
ATOM 5150 N N . LEU B 1 212 ? -7.699 20.594 -7.199 1 98.31 212 LEU B N 1
ATOM 5151 C CA . LEU B 1 212 ? -6.312 20.203 -6.973 1 98.31 212 LEU B CA 1
ATOM 5152 C C . LEU B 1 212 ? -5.438 20.609 -8.156 1 98.31 212 LEU B C 1
ATOM 5154 O O . LEU B 1 212 ? -4.707 19.781 -8.703 1 98.31 212 LEU B O 1
ATOM 5158 N N . ARG B 1 213 ? -5.488 21.844 -8.516 1 96.38 213 ARG B N 1
ATOM 5159 C CA . ARG B 1 213 ? -4.863 22.359 -9.734 1 96.38 213 ARG B CA 1
ATOM 5160 C C . ARG B 1 213 ? -3.342 22.312 -9.625 1 96.38 213 ARG B C 1
ATOM 5162 O O . ARG B 1 213 ? -2.643 22.391 -10.641 1 96.38 213 ARG B O 1
ATOM 5169 N N . SER B 1 214 ? -2.842 22.188 -8.391 1 95.62 214 SER B N 1
ATOM 5170 C CA . SER B 1 214 ? -1.394 22.141 -8.211 1 95.62 214 SER B CA 1
ATOM 5171 C C . SER B 1 214 ? -0.833 20.766 -8.57 1 95.62 214 SER B C 1
ATOM 5173 O O . SER B 1 214 ? 0.379 20.609 -8.727 1 95.62 214 SER B O 1
ATOM 5175 N N . GLU B 1 215 ? -1.684 19.734 -8.711 1 98.5 215 GLU B N 1
ATOM 5176 C CA . GLU B 1 215 ? -1.245 18.422 -9.133 1 98.5 215 GLU B CA 1
ATOM 5177 C C . GLU B 1 215 ? -0.94 18.391 -10.625 1 98.5 215 GLU B C 1
ATOM 5179 O O . GLU B 1 215 ? -1.307 19.312 -11.359 1 98.5 215 GLU B O 1
ATOM 5184 N N . ASP B 1 216 ? -0.2 17.344 -11.055 1 98.81 216 ASP B N 1
ATOM 5185 C CA . ASP B 1 216 ? -0.071 17.094 -12.492 1 98.81 216 ASP B CA 1
ATOM 5186 C C . ASP B 1 216 ? -1.429 17.188 -13.188 1 98.81 216 ASP B C 1
ATOM 5188 O O . ASP B 1 216 ? -2.432 16.688 -12.664 1 98.81 216 ASP B O 1
ATOM 5192 N N . THR B 1 217 ? -1.41 17.719 -14.336 1 98.38 217 THR B N 1
ATOM 5193 C CA . THR B 1 217 ? -2.654 18.031 -15.031 1 98.38 217 THR B CA 1
ATOM 5194 C C . THR B 1 217 ? -3.486 16.766 -15.234 1 98.38 217 THR B C 1
ATOM 5196 O O . THR B 1 217 ? -4.711 16.797 -15.094 1 98.38 217 THR B O 1
ATOM 5199 N N . ASP B 1 218 ? -2.861 15.648 -15.57 1 98.75 218 ASP B N 1
ATOM 5200 C CA . ASP B 1 218 ? -3.598 14.398 -15.766 1 98.75 218 ASP B CA 1
ATOM 5201 C C . ASP B 1 218 ? -4.273 13.953 -14.469 1 98.75 218 ASP B C 1
ATOM 5203 O O . ASP B 1 218 ? -5.41 13.469 -14.492 1 98.75 218 ASP B O 1
ATOM 5207 N N . ILE B 1 219 ? -3.602 14.172 -13.336 1 98.88 219 ILE B N 1
ATOM 5208 C CA . ILE B 1 219 ? -4.121 13.805 -12.023 1 98.88 219 ILE B CA 1
ATOM 5209 C C . ILE B 1 219 ? -5.297 14.711 -11.664 1 98.88 219 ILE B C 1
ATOM 5211 O O . ILE B 1 219 ? -6.367 14.227 -11.289 1 98.88 219 ILE B O 1
ATOM 5215 N N . SER B 1 220 ? -5.047 16 -11.812 1 98.75 220 SER B N 1
ATOM 5216 C CA . SER B 1 220 ? -6.066 17 -11.469 1 98.75 220 SER B CA 1
ATOM 5217 C C . SER B 1 220 ? -7.309 16.828 -12.336 1 98.75 220 SER B C 1
ATOM 5219 O O . SER B 1 220 ? -8.438 16.906 -11.844 1 98.75 220 SER B O 1
ATOM 5221 N N . ALA B 1 221 ? -7.109 16.531 -13.609 1 98.62 221 ALA B N 1
ATOM 5222 C CA . ALA B 1 221 ? -8.227 16.344 -14.531 1 98.62 221 ALA B CA 1
ATOM 5223 C C . ALA B 1 221 ? -9.062 15.133 -14.148 1 98.62 221 ALA B C 1
ATOM 5225 O O . ALA B 1 221 ? -10.297 15.211 -14.094 1 98.62 221 ALA B O 1
ATOM 5226 N N . ARG B 1 222 ? -8.406 14.055 -13.914 1 98.81 222 ARG B N 1
ATOM 5227 C CA . ARG B 1 222 ? -9.109 12.836 -13.531 1 98.81 222 ARG B CA 1
ATOM 5228 C C . ARG B 1 222 ? -9.844 13.023 -12.211 1 98.81 222 ARG B C 1
ATOM 5230 O O . ARG B 1 222 ? -11 12.617 -12.07 1 98.81 222 ARG B O 1
ATOM 5237 N N . PHE B 1 223 ? -9.195 13.656 -11.266 1 98.81 223 PHE B N 1
ATOM 5238 C CA . PHE B 1 223 ? -9.844 13.891 -9.977 1 98.81 223 PHE B CA 1
ATOM 5239 C C . PHE B 1 223 ? -11.086 14.758 -10.148 1 98.81 223 PHE B C 1
ATOM 5241 O O . PHE B 1 223 ? -12.117 14.492 -9.539 1 98.81 223 PHE B O 1
ATOM 5248 N N . THR B 1 224 ? -10.922 15.789 -10.922 1 98.81 224 THR B N 1
ATOM 5249 C CA . THR B 1 224 ? -12.031 16.703 -11.164 1 98.81 224 THR B CA 1
ATOM 5250 C C . THR B 1 224 ? -13.227 15.969 -11.766 1 98.81 224 THR B C 1
ATOM 5252 O O . THR B 1 224 ? -14.367 16.172 -11.336 1 98.81 224 THR B O 1
ATOM 5255 N N . GLU B 1 225 ? -12.945 15.102 -12.703 1 98.62 225 GLU B N 1
ATOM 5256 C CA . GLU B 1 225 ? -13.984 14.297 -13.352 1 98.62 225 GLU B CA 1
ATOM 5257 C C . GLU B 1 225 ? -14.711 13.43 -12.336 1 98.62 225 GLU B C 1
ATOM 5259 O O . GLU B 1 225 ? -15.945 13.391 -12.312 1 98.62 225 GLU B O 1
ATOM 5264 N N . LEU B 1 226 ? -14.008 12.797 -11.516 1 98.31 226 LEU B N 1
ATOM 5265 C CA . LEU B 1 226 ? -14.586 11.867 -10.555 1 98.31 226 LEU B CA 1
ATOM 5266 C C . LEU B 1 226 ? -15.312 12.625 -9.445 1 98.31 226 LEU B C 1
ATOM 5268 O O . LEU B 1 226 ? -16.359 12.18 -8.969 1 98.31 226 LEU B O 1
ATOM 5272 N N . ALA B 1 227 ? -14.711 13.758 -9 1 98.19 227 ALA B N 1
ATOM 5273 C CA . ALA B 1 227 ? -15.344 14.602 -7.992 1 98.19 227 ALA B CA 1
ATOM 5274 C C . ALA B 1 227 ? -16.703 15.102 -8.469 1 98.19 227 ALA B C 1
ATOM 5276 O O . ALA B 1 227 ? -17.656 15.141 -7.688 1 98.19 227 ALA B O 1
ATOM 5277 N N . ALA B 1 228 ? -16.812 15.422 -9.734 1 98.12 228 ALA B N 1
ATOM 5278 C CA . ALA B 1 228 ? -18.047 15.961 -10.305 1 98.12 228 ALA B CA 1
ATOM 5279 C C . ALA B 1 228 ? -19.156 14.914 -10.312 1 98.12 228 ALA B C 1
ATOM 5281 O O . ALA B 1 228 ? -20.344 15.258 -10.352 1 98.12 228 ALA B O 1
ATOM 5282 N N . GLN B 1 229 ? -18.781 13.68 -10.258 1 97.31 229 GLN B N 1
ATOM 5283 C CA . GLN B 1 229 ? -19.766 12.602 -10.219 1 97.31 229 GLN B CA 1
ATOM 5284 C C . GLN B 1 229 ? -20.312 12.406 -8.805 1 97.31 229 GLN B C 1
ATOM 5286 O O . GLN B 1 229 ? -21.406 11.852 -8.625 1 97.31 229 GLN B O 1
ATOM 5291 N N . ARG B 1 230 ? -19.625 12.906 -7.836 1 96.19 230 ARG B N 1
ATOM 5292 C CA . ARG B 1 230 ? -19.969 12.617 -6.449 1 96.19 230 ARG B CA 1
ATOM 5293 C C . ARG B 1 230 ? -20.516 13.852 -5.742 1 96.19 230 ARG B C 1
ATOM 5295 O O . ARG B 1 230 ? -21.359 13.742 -4.852 1 96.19 230 ARG B O 1
ATOM 5302 N N . TRP B 1 231 ? -19.938 15.031 -6.109 1 98.25 231 TRP B N 1
ATOM 5303 C CA . TRP B 1 231 ? -20.281 16.281 -5.445 1 98.25 231 TRP B CA 1
ATOM 5304 C C . TRP B 1 231 ? -20.906 17.266 -6.434 1 98.25 231 TRP B C 1
ATOM 5306 O O . TRP B 1 231 ? -20.703 17.156 -7.645 1 98.25 231 TRP B O 1
ATOM 5316 N N . ASP B 1 232 ? -21.75 18.219 -5.883 1 98.62 232 ASP B N 1
ATOM 5317 C CA . ASP B 1 232 ? -22.078 19.406 -6.66 1 98.62 232 ASP B CA 1
ATOM 5318 C C . ASP B 1 232 ? -20.875 20.344 -6.801 1 98.62 232 ASP B C 1
ATOM 5320 O O . ASP B 1 232 ? -20.641 21.188 -5.941 1 98.62 232 ASP B O 1
ATOM 5324 N N . LEU B 1 233 ? -20.172 20.109 -7.887 1 98.44 233 LEU B N 1
ATOM 5325 C CA . LEU B 1 233 ? -18.938 20.828 -8.133 1 98.44 233 LEU B CA 1
ATOM 5326 C C . LEU B 1 233 ? -19.188 22.094 -8.961 1 98.44 233 LEU B C 1
ATOM 5328 O O . LEU B 1 233 ? -19.594 22 -10.117 1 98.44 233 LEU B O 1
ATOM 5332 N N . ARG B 1 234 ? -19 23.234 -8.367 1 98.06 234 ARG B N 1
ATOM 5333 C CA . ARG B 1 234 ? -19.203 24.531 -9.023 1 98.06 234 ARG B CA 1
ATOM 5334 C C . ARG B 1 234 ? -17.875 25.25 -9.234 1 98.06 234 ARG B C 1
ATOM 5336 O O . ARG B 1 234 ? -17.469 26.078 -8.398 1 98.06 234 ARG B O 1
ATOM 5343 N N . LEU B 1 235 ? -17.344 25.078 -10.352 1 97.81 235 LEU B N 1
ATOM 5344 C CA . LEU B 1 235 ? -16.047 25.656 -10.711 1 97.81 235 LEU B CA 1
ATOM 5345 C C . LEU B 1 235 ? -16.234 26.984 -11.453 1 97.81 235 LEU B C 1
ATOM 5347 O O . LEU B 1 235 ? -17.359 27.312 -11.852 1 97.81 235 LEU B O 1
ATOM 5351 N N . ASN B 1 236 ? -15.156 27.719 -11.562 1 97.44 236 ASN B N 1
ATOM 5352 C CA . ASN B 1 236 ? -15.18 29.016 -12.219 1 97.44 236 ASN B CA 1
ATOM 5353 C C . ASN B 1 236 ? -16.266 29.922 -11.625 1 97.44 236 ASN B C 1
ATOM 5355 O O . ASN B 1 236 ? -17.047 30.516 -12.359 1 97.44 236 ASN B O 1
ATOM 5359 N N . ARG B 1 237 ? -16.344 29.891 -10.328 1 97.62 237 ARG B N 1
ATOM 5360 C CA . ARG B 1 237 ? -17.281 30.734 -9.594 1 97.62 237 ARG B CA 1
ATOM 5361 C C . ARG B 1 237 ? -16.547 31.734 -8.719 1 97.62 237 ARG B C 1
ATOM 5363 O O . ARG B 1 237 ? -15.531 31.406 -8.109 1 97.62 237 ARG B O 1
ATOM 5370 N N . LYS B 1 238 ? -17.062 32.875 -8.672 1 96.5 238 LYS B N 1
ATOM 5371 C CA . LYS B 1 238 ? -16.594 33.906 -7.746 1 96.5 238 LYS B CA 1
ATOM 5372 C C . LYS B 1 238 ? -17.547 34.062 -6.566 1 96.5 238 LYS B C 1
ATOM 5374 O O . LYS B 1 238 ? -18.766 34.125 -6.754 1 96.5 238 LYS B O 1
ATOM 5379 N N . GLU B 1 239 ? -17.062 34.031 -5.387 1 96.94 239 GLU B N 1
ATOM 5380 C CA . GLU B 1 239 ? -17.875 34.25 -4.199 1 96.94 239 GLU B CA 1
ATOM 5381 C C . GLU B 1 239 ? -18.125 35.75 -3.986 1 96.94 239 GLU B C 1
ATOM 5383 O O . GLU B 1 239 ? -17.172 36.5 -3.797 1 96.94 239 GLU B O 1
ATOM 5388 N N . ILE B 1 240 ? -19.344 36.125 -3.91 1 97 240 ILE B N 1
ATOM 5389 C CA . ILE B 1 240 ? -19.703 37.531 -3.926 1 97 240 ILE B CA 1
ATOM 5390 C C . ILE B 1 240 ? -20.062 38 -2.516 1 97 240 ILE B C 1
ATOM 5392 O O . ILE B 1 240 ? -19.688 39.094 -2.088 1 97 240 ILE B O 1
ATOM 5396 N N . ALA B 1 241 ? -20.891 37.188 -1.891 1 97.94 241 ALA B N 1
ATOM 5397 C CA . ALA B 1 241 ? -21.359 37.562 -0.553 1 97.94 241 ALA B CA 1
ATOM 5398 C C . ALA B 1 241 ? -21.922 36.344 0.172 1 97.94 241 ALA B C 1
ATOM 5400 O O . ALA B 1 241 ? -22.234 35.312 -0.457 1 97.94 241 ALA B O 1
ATOM 5401 N N . VAL B 1 242 ? -21.953 36.5 1.434 1 98.06 242 VAL B N 1
ATOM 5402 C CA . VAL B 1 242 ? -22.562 35.5 2.281 1 98.06 242 VAL B CA 1
ATOM 5403 C C . VAL B 1 242 ? -23.609 36.125 3.193 1 98.06 242 VAL B C 1
ATOM 5405 O O . VAL B 1 242 ? -23.438 37.281 3.625 1 98.06 242 VAL B O 1
ATOM 5408 N N . GLU B 1 243 ? -24.688 35.469 3.434 1 97.62 243 GLU B N 1
ATOM 5409 C CA . GLU B 1 243 ? -25.688 35.969 4.379 1 97.62 243 GLU B CA 1
ATOM 5410 C C . GLU B 1 243 ? -26.344 34.844 5.141 1 97.62 243 GLU B C 1
ATOM 5412 O O . GLU B 1 243 ? -26.328 33.688 4.684 1 97.62 243 GLU B O 1
ATOM 5417 N N . ARG B 1 244 ? -26.859 35.156 6.25 1 96.88 244 ARG B N 1
ATOM 5418 C CA . ARG B 1 244 ? -27.625 34.188 7.039 1 96.88 244 ARG B CA 1
ATOM 5419 C C . ARG B 1 244 ? -29.078 34.156 6.605 1 96.88 244 ARG B C 1
ATOM 5421 O O . ARG B 1 244 ? -29.672 35.219 6.344 1 96.88 244 ARG B O 1
ATOM 5428 N N . ASP B 1 245 ? -29.625 33.031 6.453 1 95.12 245 ASP B N 1
ATOM 5429 C CA . ASP B 1 245 ? -31.047 32.812 6.18 1 95.12 245 ASP B CA 1
ATOM 5430 C C . ASP B 1 245 ? -31.625 31.75 7.109 1 95.12 245 ASP B C 1
ATOM 5432 O O . ASP B 1 245 ? -31.719 30.578 6.738 1 95.12 245 ASP B O 1
ATOM 5436 N N . GLY B 1 246 ? -32.219 32.219 8.258 1 94.81 246 GLY B N 1
ATOM 5437 C CA . GLY B 1 246 ? -32.625 31.25 9.273 1 94.81 246 GLY B CA 1
ATOM 5438 C C . GLY B 1 246 ? -31.469 30.391 9.781 1 94.81 246 GLY B C 1
ATOM 5439 O O . GLY B 1 246 ? -30.453 30.922 10.25 1 94.81 246 GLY B O 1
ATOM 5440 N N . ASP B 1 247 ? -31.641 29.172 9.539 1 93.94 247 ASP B N 1
ATOM 5441 C CA . ASP B 1 247 ? -30.625 28.234 10 1 93.94 247 ASP B CA 1
ATOM 5442 C C . ASP B 1 247 ? -29.641 27.891 8.875 1 93.94 247 ASP B C 1
ATOM 5444 O O . ASP B 1 247 ? -28.734 27.078 9.062 1 93.94 247 ASP B O 1
ATOM 5448 N N . LEU B 1 248 ? -29.828 28.641 7.773 1 97.38 248 LEU B N 1
ATOM 5449 C CA . LEU B 1 248 ? -28.984 28.359 6.617 1 97.38 248 LEU B CA 1
ATOM 5450 C C . LEU B 1 248 ? -28.016 29.5 6.363 1 97.38 248 LEU B C 1
ATOM 5452 O O . LEU B 1 248 ? -28.25 30.641 6.797 1 97.38 248 LEU B O 1
ATOM 5456 N N . VAL B 1 249 ? -26.891 29.125 5.746 1 98.12 249 VAL B N 1
ATOM 5457 C CA . VAL B 1 249 ? -25.969 30.094 5.148 1 98.12 249 VAL B CA 1
ATOM 5458 C C . VAL B 1 249 ? -26.172 30.141 3.637 1 98.12 249 VAL B C 1
ATOM 5460 O O . VAL B 1 249 ? -26.266 29.094 2.988 1 98.12 249 VAL B O 1
ATOM 5463 N N . ARG B 1 250 ? -26.344 31.328 3.111 1 98.31 250 ARG B N 1
ATOM 5464 C CA . ARG B 1 250 ? -26.484 31.531 1.673 1 98.31 250 ARG B CA 1
ATOM 5465 C C . ARG B 1 250 ? -25.234 32.156 1.075 1 98.31 250 ARG B C 1
ATOM 5467 O O . ARG B 1 250 ? -24.797 33.219 1.505 1 98.31 250 ARG B O 1
ATOM 5474 N N . LEU B 1 251 ? -24.656 31.5 0.154 1 98.38 251 LEU B N 1
ATOM 5475 C CA . LEU B 1 251 ? -23.484 31.984 -0.57 1 98.38 251 LEU B CA 1
ATOM 5476 C C . LEU B 1 251 ? -23.875 32.469 -1.96 1 98.38 251 LEU B C 1
ATOM 5478 O O . LEU B 1 251 ? -24.422 31.734 -2.758 1 98.38 251 LEU B O 1
ATOM 5482 N N . HIS B 1 252 ? -23.656 33.75 -2.148 1 98.25 252 HIS B N 1
ATOM 5483 C CA . HIS B 1 252 ? -23.891 34.344 -3.459 1 98.25 252 HIS B CA 1
ATOM 5484 C C . HIS B 1 252 ? -22.672 34.188 -4.363 1 98.25 252 HIS B C 1
ATOM 5486 O O . HIS B 1 252 ? -21.562 34.562 -3.975 1 98.25 252 HIS B O 1
ATOM 5492 N N . LEU B 1 253 ? -22.953 33.656 -5.555 1 98.12 253 LEU B N 1
ATOM 5493 C CA . LEU B 1 253 ? -21.891 33.375 -6.508 1 98.12 253 LEU B CA 1
ATOM 5494 C C . LEU B 1 253 ? -22.141 34.094 -7.828 1 98.12 253 LEU B C 1
ATOM 5496 O O . LEU B 1 253 ? -23.281 34.469 -8.141 1 98.12 253 LEU B O 1
ATOM 5500 N N . GLU B 1 254 ? -21.078 34.375 -8.461 1 97.69 254 GLU B N 1
ATOM 5501 C CA . GLU B 1 254 ? -21.094 34.781 -9.867 1 97.69 254 GLU B CA 1
ATOM 5502 C C . GLU B 1 254 ? -20.328 33.781 -10.734 1 97.69 254 GLU B C 1
ATOM 5504 O O . GLU B 1 254 ? -19.172 33.469 -10.461 1 97.69 254 GLU B O 1
ATOM 5509 N N . GLY B 1 255 ? -21.031 33.219 -11.711 1 95.19 255 GLY B N 1
ATOM 5510 C CA . GLY B 1 255 ? -20.422 32.25 -12.586 1 95.19 255 GLY B CA 1
ATOM 5511 C C . GLY B 1 255 ? -20.609 32.531 -14.062 1 95.19 255 GLY B C 1
ATOM 5512 O O . GLY B 1 255 ? -21.062 33.625 -14.422 1 95.19 255 GLY B O 1
ATOM 5513 N N . PRO B 1 256 ? -20.125 31.625 -14.852 1 93.88 256 PRO B N 1
ATOM 5514 C CA . PRO B 1 256 ? -20.219 31.844 -16.297 1 93.88 256 PRO B CA 1
ATOM 5515 C C . PRO B 1 256 ? -21.656 32.062 -16.766 1 93.88 256 PRO B C 1
ATOM 5517 O O . PRO B 1 256 ? -21.891 32.75 -17.766 1 93.88 256 PRO B O 1
ATOM 5520 N N . GLU B 1 257 ? -22.625 31.531 -16.047 1 94 257 GLU B N 1
ATOM 5521 C CA . GLU B 1 257 ? -24.031 31.656 -16.453 1 94 257 GLU B CA 1
ATOM 5522 C C . GLU B 1 257 ? -24.734 32.75 -15.664 1 94 257 GLU B C 1
ATOM 5524 O O . GLU B 1 257 ? -25.969 32.875 -15.727 1 94 257 GLU B O 1
ATOM 5529 N N . GLY B 1 258 ? -24.047 33.406 -14.867 1 95.12 258 GLY B N 1
ATOM 5530 C CA . GLY B 1 258 ? -24.625 34.5 -14.109 1 95.12 258 GLY B CA 1
ATOM 5531 C C . GLY B 1 258 ? -24.594 34.281 -12.609 1 95.12 258 GLY B C 1
ATOM 5532 O O . GLY B 1 258 ? -23.75 33.531 -12.102 1 95.12 258 GLY B O 1
ATOM 5533 N N . THR B 1 259 ? -25.516 35 -12 1 96.12 259 THR B N 1
ATOM 5534 C CA . THR B 1 259 ? -25.562 34.969 -10.547 1 96.12 259 THR B CA 1
ATOM 5535 C C . THR B 1 259 ? -26.312 33.719 -10.062 1 96.12 259 THR B C 1
ATOM 5537 O O . THR B 1 259 ? -27.281 33.281 -10.688 1 96.12 259 THR B O 1
ATOM 5540 N N . GLU B 1 260 ? -25.766 33.156 -9.016 1 96.25 260 GLU B N 1
ATOM 5541 C CA . GLU B 1 260 ? -26.438 32.031 -8.383 1 96.25 260 GLU B CA 1
ATOM 5542 C C . GLU B 1 260 ? -26.266 32.062 -6.867 1 96.25 260 GLU B C 1
ATOM 5544 O O . GLU B 1 260 ? -25.391 32.75 -6.348 1 96.25 260 GLU B O 1
ATOM 5549 N N . VAL B 1 261 ? -27.234 31.359 -6.191 1 97.69 261 VAL B N 1
ATOM 5550 C CA . VAL B 1 261 ? -27.188 31.266 -4.734 1 97.69 261 VAL B CA 1
ATOM 5551 C C . VAL B 1 261 ? -27.203 29.797 -4.305 1 97.69 261 VAL B C 1
ATOM 5553 O O . VAL B 1 261 ? -27.984 29 -4.832 1 97.69 261 VAL B O 1
ATOM 5556 N N . VAL B 1 262 ? -26.297 29.469 -3.449 1 98.12 262 VAL B N 1
ATOM 5557 C CA . VAL B 1 262 ? -26.25 28.141 -2.84 1 98.12 262 VAL B CA 1
ATOM 5558 C C . VAL B 1 262 ? -26.5 28.266 -1.338 1 98.12 262 VAL B C 1
ATOM 5560 O O . VAL B 1 262 ? -25.984 29.172 -0.684 1 98.12 262 VAL B O 1
ATOM 5563 N N . ALA B 1 263 ? -27.344 27.359 -0.771 1 98.25 263 ALA B N 1
ATOM 5564 C CA . ALA B 1 263 ? -27.672 27.406 0.651 1 98.25 263 ALA B CA 1
ATOM 5565 C C . ALA B 1 263 ? -27.375 26.062 1.324 1 98.25 263 ALA B C 1
ATOM 5567 O O . ALA B 1 263 ? -27.578 25 0.732 1 98.25 263 ALA B O 1
ATOM 5568 N N . ALA B 1 264 ? -26.875 26.125 2.514 1 98.62 264 ALA B N 1
ATOM 5569 C CA . ALA B 1 264 ? -26.578 24.938 3.307 1 98.62 264 ALA B CA 1
ATOM 5570 C C . ALA B 1 264 ? -26.578 25.25 4.797 1 98.62 264 ALA B C 1
ATOM 5572 O O . ALA B 1 264 ? -26.562 26.422 5.188 1 98.62 264 ALA B O 1
ATOM 5573 N N . GLU B 1 265 ? -26.594 24.234 5.637 1 98.44 265 GLU B N 1
ATOM 5574 C CA . GLU B 1 265 ? -26.531 24.406 7.082 1 98.44 265 GLU B CA 1
ATOM 5575 C C . GLU B 1 265 ? -25.109 24.719 7.539 1 98.44 265 GLU B C 1
ATOM 5577 O O . GLU B 1 265 ? -24.906 25.359 8.578 1 98.44 265 GLU B O 1
ATOM 5582 N N . ALA B 1 266 ? -24.125 24.312 6.77 1 98.56 266 ALA B N 1
ATOM 5583 C CA . ALA B 1 266 ? -22.734 24.516 7.168 1 98.56 266 ALA B CA 1
ATOM 5584 C C . ALA B 1 266 ? -21.906 25.078 6.012 1 98.56 266 ALA B C 1
ATOM 5586 O O . ALA B 1 266 ? -22.094 24.688 4.859 1 98.56 266 ALA B O 1
ATOM 5587 N N . LEU B 1 267 ? -21.047 26 6.316 1 98.75 267 LEU B N 1
ATOM 5588 C CA . LEU B 1 267 ? -20.078 26.594 5.402 1 98.75 267 LEU B CA 1
ATOM 5589 C C . LEU B 1 267 ? -18.656 26.344 5.883 1 98.75 267 LEU B C 1
ATOM 5591 O O . LEU B 1 267 ? -18.281 26.766 6.977 1 98.75 267 LEU B O 1
ATOM 5595 N N . LEU B 1 268 ? -17.891 25.578 5.152 1 98.81 268 LEU B N 1
ATOM 5596 C CA . LEU B 1 268 ? -16.484 25.312 5.453 1 98.81 268 LEU B CA 1
ATOM 5597 C C . LEU B 1 268 ? -15.562 26.172 4.594 1 98.81 268 LEU B C 1
ATOM 5599 O O . LEU B 1 268 ? -15.625 26.109 3.363 1 98.81 268 LEU B O 1
ATOM 5603 N N . ILE B 1 269 ? -14.742 26.953 5.238 1 98.62 269 ILE B N 1
ATOM 5604 C CA . ILE B 1 269 ? -13.734 27.766 4.559 1 98.62 269 ILE B CA 1
ATOM 5605 C C . ILE B 1 269 ? -12.43 26.984 4.449 1 98.62 269 ILE B C 1
ATOM 5607 O O . ILE B 1 269 ? -11.734 26.781 5.445 1 98.62 269 ILE B O 1
ATOM 5611 N N . ALA B 1 270 ? -12.086 26.562 3.244 1 98.06 270 ALA B N 1
ATOM 5612 C CA . ALA B 1 270 ? -10.883 25.797 2.963 1 98.06 270 ALA B CA 1
ATOM 5613 C C . ALA B 1 270 ? -10.094 26.406 1.812 1 98.06 270 ALA B C 1
ATOM 5615 O O . ALA B 1 270 ? -9.75 25.719 0.845 1 98.06 270 ALA B O 1
ATOM 5616 N N . VAL B 1 271 ? -9.695 27.672 1.942 1 96.88 271 VAL B N 1
ATOM 5617 C CA . VAL B 1 271 ? -9.133 28.406 0.815 1 96.88 271 VAL B CA 1
ATOM 5618 C C . VAL B 1 271 ? -7.629 28.594 1.026 1 96.88 271 VAL B C 1
ATOM 5620 O O . VAL B 1 271 ? -7 29.406 0.338 1 96.88 271 VAL B O 1
ATOM 5623 N N . GLY B 1 272 ? -7.082 27.906 1.986 1 95.06 272 GLY B N 1
ATOM 5624 C CA . GLY B 1 272 ? -5.652 28 2.219 1 95.06 272 GLY B CA 1
ATOM 5625 C C . GLY B 1 272 ? -5.301 28.344 3.654 1 95.06 272 GLY B C 1
ATOM 5626 O O . GLY B 1 272 ? -6.16 28.297 4.535 1 95.06 272 GLY B O 1
ATOM 5627 N N . ARG B 1 273 ? -4.008 28.562 3.895 1 96.31 273 ARG B N 1
ATOM 5628 C CA . ARG B 1 273 ? -3.473 28.891 5.211 1 96.31 273 ARG B CA 1
ATOM 5629 C C . ARG B 1 273 ? -2.525 30.078 5.133 1 96.31 273 ARG B C 1
ATOM 5631 O O . ARG B 1 273 ? -2.045 30.438 4.051 1 96.31 273 ARG B O 1
ATOM 5638 N N . VAL B 1 274 ? -2.322 30.734 6.223 1 96.88 274 VAL B N 1
ATOM 5639 C CA . VAL B 1 274 ? -1.392 31.844 6.324 1 96.88 274 VAL B CA 1
ATOM 5640 C C . VAL B 1 274 ? -0.41 31.609 7.469 1 96.88 274 VAL B C 1
ATOM 5642 O O . VAL B 1 274 ? -0.794 31.109 8.531 1 96.88 274 VAL B O 1
ATOM 5645 N N . PRO B 1 275 ? 0.92 31.844 7.223 1 97.81 275 PRO B N 1
ATOM 5646 C CA . PRO B 1 275 ? 1.883 31.688 8.312 1 97.81 275 PRO B CA 1
ATOM 5647 C C . PRO B 1 275 ? 1.624 32.656 9.469 1 97.81 275 PRO B C 1
ATOM 5649 O O . PRO B 1 275 ? 1.099 33.75 9.258 1 97.81 275 PRO B O 1
ATOM 5652 N N . ASN B 1 276 ? 2.084 32.344 10.656 1 98.12 276 ASN B N 1
ATOM 5653 C CA . ASN B 1 276 ? 1.816 33.125 11.852 1 98.12 276 ASN B CA 1
ATOM 5654 C C . ASN B 1 276 ? 2.91 34.156 12.094 1 98.12 276 ASN B C 1
ATOM 5656 O O . ASN B 1 276 ? 3.039 34.688 13.195 1 98.12 276 ASN B O 1
ATOM 5660 N N . ALA B 1 277 ? 3.697 34.438 11.117 1 98.44 277 ALA B N 1
ATOM 5661 C CA . ALA B 1 277 ? 4.801 35.375 11.289 1 98.44 277 ALA B CA 1
ATOM 5662 C C . ALA B 1 277 ? 4.285 36.75 11.664 1 98.44 277 ALA B C 1
ATOM 5664 O O . ALA B 1 277 ? 4.941 37.5 12.406 1 98.44 277 ALA B O 1
ATOM 5665 N N . ASP B 1 278 ? 3.145 37.156 11.141 1 97.31 278 ASP B N 1
ATOM 5666 C CA . ASP B 1 278 ? 2.553 38.438 11.453 1 97.31 278 ASP B CA 1
ATOM 5667 C C . ASP B 1 278 ? 2.09 38.5 12.906 1 97.31 278 ASP B C 1
ATOM 5669 O O . ASP B 1 278 ? 2.312 39.5 13.602 1 97.31 278 ASP B O 1
ATOM 5673 N N . LEU B 1 279 ? 1.505 37.406 13.336 1 96.69 279 LEU B N 1
ATOM 5674 C CA . LEU B 1 279 ? 1.064 37.312 14.719 1 96.69 279 LEU B CA 1
ATOM 5675 C C . LEU B 1 279 ? 2.246 37.469 15.672 1 96.69 279 LEU B C 1
ATOM 5677 O O . LEU B 1 279 ? 2.105 38.031 16.766 1 96.69 279 LEU B O 1
ATOM 5681 N N . LEU B 1 280 ? 3.422 37.031 15.25 1 98.25 280 LEU B N 1
ATOM 5682 C CA . LEU B 1 280 ? 4.629 37.031 16.078 1 98.25 280 LEU B CA 1
ATOM 5683 C C . LEU B 1 280 ? 5.344 38.375 15.977 1 98.25 280 LEU B C 1
ATOM 5685 O O . LEU B 1 280 ? 6.293 38.656 16.719 1 98.25 280 LEU B O 1
ATOM 5689 N N . GLU B 1 281 ? 4.875 39.281 15.133 1 98.38 281 GLU B N 1
ATOM 5690 C CA . GLU B 1 281 ? 5.633 40.469 14.828 1 98.38 281 GLU B CA 1
ATOM 5691 C C . GLU B 1 281 ? 7.094 40.156 14.539 1 98.38 281 GLU B C 1
ATOM 5693 O O . GLU B 1 281 ? 7.996 40.75 15.109 1 98.38 281 GLU B O 1
ATOM 5698 N N . ALA B 1 282 ? 7.27 39.188 13.633 1 98.62 282 ALA B N 1
ATOM 5699 C CA . ALA B 1 282 ? 8.594 38.625 13.344 1 98.62 282 ALA B CA 1
ATOM 5700 C C . ALA B 1 282 ? 9.555 39.719 12.875 1 98.62 282 ALA B C 1
ATOM 5702 O O . ALA B 1 282 ? 10.742 39.688 13.211 1 98.62 282 ALA B O 1
ATOM 5703 N N . ALA B 1 283 ? 9.047 40.625 12.133 1 97.94 283 ALA B N 1
ATOM 5704 C CA . ALA B 1 283 ? 9.883 41.719 11.617 1 97.94 283 ALA B CA 1
ATOM 5705 C C . ALA B 1 283 ? 10.477 42.531 12.75 1 97.94 283 ALA B C 1
ATOM 5707 O O . ALA B 1 283 ? 11.609 43 12.656 1 97.94 283 ALA B O 1
ATOM 5708 N N . ALA B 1 284 ? 9.727 42.781 13.773 1 98.19 284 ALA B N 1
ATOM 5709 C CA . ALA B 1 284 ? 10.203 43.531 14.938 1 98.19 284 ALA B CA 1
ATOM 5710 C C . ALA B 1 284 ? 11.375 42.812 15.602 1 98.19 284 ALA B C 1
ATOM 5712 O O . ALA B 1 284 ? 12.203 43.469 16.266 1 98.19 284 ALA B O 1
ATOM 5713 N N . GLY B 1 285 ? 11.438 41.562 15.406 1 98.31 285 GLY B N 1
ATOM 5714 C CA . GLY B 1 285 ? 12.531 40.781 15.938 1 98.31 285 GLY B CA 1
ATOM 5715 C C . GLY B 1 285 ? 13.734 40.719 15.016 1 98.31 285 GLY B C 1
ATOM 5716 O O . GLY B 1 285 ? 14.711 40.031 15.297 1 98.31 285 GLY B O 1
ATOM 5717 N N . GLY B 1 286 ? 13.641 41.375 13.883 1 98.56 286 GLY B N 1
ATOM 5718 C CA . GLY B 1 286 ? 14.742 41.406 12.938 1 98.56 286 GLY B CA 1
ATOM 5719 C C . GLY B 1 286 ? 14.664 40.281 11.906 1 98.56 286 GLY B C 1
ATOM 5720 O O . GLY B 1 286 ? 15.586 40.094 11.109 1 98.56 286 GLY B O 1
ATOM 5721 N N . LEU B 1 287 ? 13.609 39.562 11.891 1 98.81 287 LEU B N 1
ATOM 5722 C CA . LEU B 1 287 ? 13.477 38.438 10.969 1 98.81 287 LEU B CA 1
ATOM 5723 C C . LEU B 1 287 ? 12.953 38.875 9.617 1 98.81 287 LEU B C 1
ATOM 5725 O O . LEU B 1 287 ? 11.93 39.562 9.539 1 98.81 287 LEU B O 1
ATOM 5729 N N . GLU B 1 288 ? 13.648 38.469 8.586 1 98.75 288 GLU B N 1
ATOM 5730 C CA . GLU B 1 288 ? 13.219 38.781 7.227 1 98.75 288 GLU B CA 1
ATOM 5731 C C . GLU B 1 288 ? 12.07 37.875 6.793 1 98.75 288 GLU B C 1
ATOM 5733 O O . GLU B 1 288 ? 12.047 36.688 7.133 1 98.75 288 GLU B O 1
ATOM 5738 N N . LEU B 1 289 ? 11.164 38.438 6.051 1 98.56 289 LEU B N 1
ATOM 5739 C CA . LEU B 1 289 ? 10 37.719 5.578 1 98.56 289 LEU B CA 1
ATOM 5740 C C . LEU B 1 289 ? 10.008 37.594 4.059 1 98.56 289 LEU B C 1
ATOM 5742 O O . LEU B 1 289 ? 10.531 38.469 3.369 1 98.56 289 LEU B O 1
ATOM 5746 N N . THR B 1 290 ? 9.5 36.5 3.586 1 97.75 290 THR B N 1
ATOM 5747 C CA . THR B 1 290 ? 9.219 36.375 2.16 1 97.75 290 THR B CA 1
ATOM 5748 C C . THR B 1 290 ? 7.992 37.188 1.771 1 97.75 290 THR B C 1
ATOM 5750 O O . THR B 1 290 ? 7.312 37.75 2.635 1 97.75 290 THR B O 1
ATOM 5753 N N . ALA B 1 291 ? 7.711 37.25 0.478 1 96.06 291 ALA B N 1
ATOM 5754 C CA . ALA B 1 291 ? 6.586 38.031 -0.033 1 96.06 291 ALA B CA 1
ATOM 5755 C C . ALA B 1 291 ? 5.258 37.5 0.473 1 96.06 291 ALA B C 1
ATOM 5757 O O . ALA B 1 291 ? 4.305 38.25 0.687 1 96.06 291 ALA B O 1
ATOM 5758 N N . ASP B 1 292 ? 5.266 36.25 0.731 1 94.38 292 ASP B N 1
ATOM 5759 C CA . ASP B 1 292 ? 4.016 35.625 1.151 1 94.38 292 ASP B CA 1
ATOM 5760 C C . ASP B 1 292 ? 3.939 35.531 2.674 1 94.38 292 ASP B C 1
ATOM 5762 O O . ASP B 1 292 ? 3.084 34.812 3.209 1 94.38 292 ASP B O 1
ATOM 5766 N N . GLY B 1 293 ? 4.863 36.156 3.391 1 97 293 GLY B N 1
ATOM 5767 C CA . GLY B 1 293 ? 4.734 36.344 4.824 1 97 293 GLY B CA 1
ATOM 5768 C C . GLY B 1 293 ? 5.426 35.281 5.637 1 97 293 GLY B C 1
ATOM 5769 O O . GLY B 1 293 ? 5.277 35.219 6.859 1 97 293 GLY B O 1
ATOM 5770 N N . LYS B 1 294 ? 6.23 34.438 5.023 1 98.5 294 LYS B N 1
ATOM 5771 C CA . LYS B 1 294 ? 6.969 33.406 5.75 1 98.5 294 LYS B CA 1
ATOM 5772 C C . LYS B 1 294 ? 8.312 33.938 6.246 1 98.5 294 LYS B C 1
ATOM 5774 O O . LYS B 1 294 ? 8.891 34.844 5.637 1 98.5 294 LYS B O 1
ATOM 5779 N N . ILE B 1 295 ? 8.758 33.344 7.312 1 98.81 295 ILE B N 1
ATOM 5780 C CA . ILE B 1 295 ? 10.094 33.719 7.773 1 98.81 295 ILE B CA 1
ATOM 5781 C C . ILE B 1 295 ? 11.141 33.094 6.844 1 98.81 295 ILE B C 1
ATOM 5783 O O . ILE B 1 295 ? 11.109 31.891 6.57 1 98.81 295 ILE B O 1
ATOM 5787 N N . LYS B 1 296 ? 12.031 33.969 6.332 1 98.75 296 LYS B N 1
ATOM 5788 C CA . LYS B 1 296 ? 13.109 33.438 5.492 1 98.75 296 LYS B CA 1
ATOM 5789 C C . LYS B 1 296 ? 14.117 32.656 6.32 1 98.75 296 LYS B C 1
ATOM 5791 O O . LYS B 1 296 ? 14.531 33.094 7.391 1 98.75 296 LYS B O 1
ATOM 5796 N N . ALA B 1 297 ? 14.43 31.5 5.891 1 98.5 297 ALA B N 1
ATOM 5797 C CA . ALA B 1 297 ? 15.461 30.67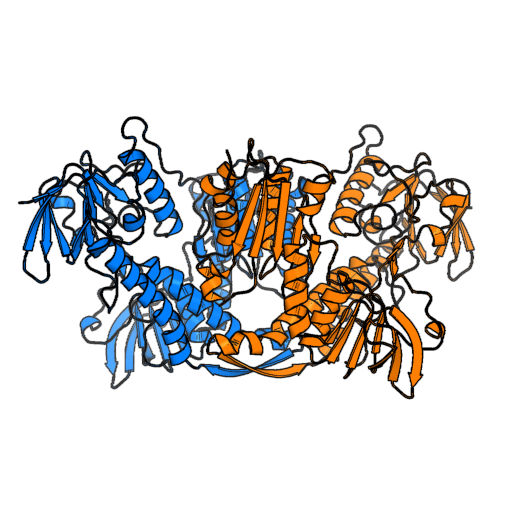2 6.504 1 98.5 297 ALA B CA 1
ATOM 5798 C C . ALA B 1 297 ? 16.281 29.953 5.438 1 98.5 297 ALA B C 1
ATOM 5800 O O . ALA B 1 297 ? 15.781 29.641 4.359 1 98.5 297 ALA B O 1
ATOM 5801 N N . ASP B 1 298 ? 17.562 29.719 5.656 1 98.12 298 ASP B N 1
ATOM 5802 C CA . ASP B 1 298 ? 18.391 28.969 4.719 1 98.12 298 ASP B CA 1
ATOM 5803 C C . ASP B 1 298 ? 18.234 27.469 4.926 1 98.12 298 ASP B C 1
ATOM 5805 O O . ASP B 1 298 ? 17.312 27.016 5.602 1 98.12 298 ASP B O 1
ATOM 5809 N N . LEU B 1 299 ? 19.047 26.625 4.336 1 97.69 299 LEU B N 1
ATOM 5810 C CA . LEU B 1 299 ? 18.891 25.172 4.371 1 97.69 299 LEU B CA 1
ATOM 5811 C C . LEU B 1 299 ? 19.297 24.625 5.73 1 97.69 299 LEU B C 1
ATOM 5813 O O . LEU B 1 299 ? 19.016 23.469 6.043 1 97.69 299 LEU B O 1
ATOM 5817 N N . THR B 1 300 ? 20 25.406 6.52 1 98.62 300 THR B N 1
ATOM 5818 C CA . THR B 1 300 ? 20.297 25 7.887 1 98.62 300 THR B CA 1
ATOM 5819 C C . THR B 1 300 ? 19.172 25.438 8.828 1 98.62 300 THR B C 1
ATOM 5821 O O . THR B 1 300 ? 19.266 25.234 10.047 1 98.62 300 THR B O 1
ATOM 5824 N N . GLN B 1 301 ? 18.172 26.109 8.289 1 98.62 301 GLN B N 1
ATOM 5825 C CA . GLN B 1 301 ? 17 26.641 8.984 1 98.62 301 GLN B CA 1
ATOM 5826 C C . GLN B 1 301 ? 17.328 27.906 9.75 1 98.62 301 GLN B C 1
ATOM 5828 O O . GLN B 1 301 ? 16.531 28.375 10.562 1 98.62 301 GLN B O 1
ATOM 5833 N N . LEU B 1 302 ? 18.5 28.438 9.547 1 98.69 302 LEU B N 1
ATOM 5834 C CA . LEU B 1 302 ? 18.891 29.688 10.18 1 98.69 302 LEU B CA 1
ATOM 5835 C C . LEU B 1 302 ? 18.234 30.891 9.492 1 98.69 302 LEU B C 1
ATOM 5837 O O . LEU B 1 302 ? 18.188 30.938 8.258 1 98.69 302 LEU B O 1
ATOM 5841 N N . THR B 1 303 ? 17.781 31.812 10.289 1 98.75 303 THR B N 1
ATOM 5842 C CA . THR B 1 303 ? 17.109 33 9.781 1 98.75 303 THR B CA 1
ATOM 5843 C C . THR B 1 303 ? 18.125 34.125 9.562 1 98.75 303 THR B C 1
ATOM 5845 O O . THR B 1 303 ? 19.328 33.875 9.516 1 98.75 303 THR B O 1
ATOM 5848 N N . SER B 1 304 ? 17.578 35.375 9.344 1 98.56 304 SER B N 1
ATOM 5849 C CA . SER B 1 304 ? 18.422 36.531 9.133 1 98.56 304 SER B CA 1
ATOM 5850 C C . SER B 1 304 ? 19.094 36.969 10.43 1 98.56 304 SER B C 1
ATOM 5852 O O . SER B 1 304 ? 20.016 37.781 10.414 1 98.56 304 SER B O 1
ATOM 5854 N N . VAL B 1 305 ? 18.656 36.469 11.57 1 98.62 305 VAL B N 1
ATOM 5855 C CA . VAL B 1 305 ? 19.234 36.844 12.867 1 98.62 305 VAL B CA 1
ATOM 5856 C C . VAL B 1 305 ? 20.047 35.656 13.398 1 98.62 305 VAL B C 1
ATOM 5858 O O . VAL B 1 305 ? 19.531 34.531 13.531 1 98.62 305 VAL B O 1
ATOM 5861 N N . ASP B 1 306 ? 21.266 35.906 13.742 1 97.94 306 ASP B N 1
ATOM 5862 C CA . ASP B 1 306 ? 22.141 34.875 14.273 1 97.94 306 ASP B CA 1
ATOM 5863 C C . ASP B 1 306 ? 21.547 34.25 15.539 1 97.94 306 ASP B C 1
ATOM 5865 O O . ASP B 1 306 ? 21.031 34.969 16.406 1 97.94 306 ASP B O 1
ATOM 5869 N N . GLY B 1 307 ? 21.484 32.906 15.516 1 98.12 307 GLY B N 1
ATOM 5870 C CA . GLY B 1 307 ? 20.984 32.219 16.703 1 98.12 307 GLY B CA 1
ATOM 5871 C C . GLY B 1 307 ? 19.484 32.062 16.688 1 98.12 307 GLY B C 1
ATOM 5872 O O . GLY B 1 307 ? 18.906 31.578 17.672 1 98.12 307 GLY B O 1
ATOM 5873 N N . VAL B 1 308 ? 18.844 32.406 15.609 1 98.81 308 VAL B N 1
ATOM 5874 C CA . VAL B 1 308 ? 17.391 32.25 15.484 1 98.81 308 VAL B CA 1
ATOM 5875 C C . VAL B 1 308 ? 17.094 31.344 14.297 1 98.81 308 VAL B C 1
ATOM 5877 O O . VAL B 1 308 ? 17.406 31.672 13.156 1 98.81 308 VAL B O 1
ATOM 5880 N N . TRP B 1 309 ? 16.5 30.141 14.586 1 98.88 309 TRP B N 1
ATOM 5881 C CA . TRP B 1 309 ? 16.078 29.188 13.562 1 98.88 309 TRP B CA 1
ATOM 5882 C C . TRP B 1 309 ? 14.57 29.219 13.367 1 98.88 309 TRP B C 1
ATOM 5884 O O . TRP B 1 309 ? 13.836 29.594 14.281 1 98.88 309 TRP B O 1
ATOM 5894 N N . ALA B 1 310 ? 14.094 28.891 12.188 1 98.88 310 ALA B N 1
ATOM 5895 C CA . ALA B 1 310 ? 12.68 28.703 11.875 1 98.88 310 ALA B CA 1
ATOM 5896 C C . ALA B 1 310 ? 12.438 27.375 11.172 1 98.88 310 ALA B C 1
ATOM 5898 O O . ALA B 1 310 ? 13.258 26.938 10.367 1 98.88 310 ALA B O 1
ATOM 5899 N N . LEU B 1 311 ? 11.336 26.719 11.484 1 98.81 311 LEU B N 1
ATOM 5900 C CA . LEU B 1 311 ? 11.008 25.453 10.844 1 98.81 311 LEU B CA 1
ATOM 5901 C C . LEU B 1 311 ? 9.5 25.281 10.703 1 98.81 311 LEU B C 1
ATOM 5903 O O . LEU B 1 311 ? 8.734 25.906 11.438 1 98.81 311 LEU B O 1
ATOM 5907 N N . GLY B 1 312 ? 9.102 24.422 9.719 1 98.31 312 GLY B N 1
ATOM 5908 C CA . GLY B 1 312 ? 7.707 24.078 9.523 1 98.31 312 GLY B CA 1
ATOM 5909 C C . GLY B 1 312 ? 6.938 25.125 8.75 1 98.31 312 GLY B C 1
ATOM 5910 O O . GLY B 1 312 ? 7.516 25.859 7.941 1 98.31 312 GLY B O 1
ATOM 5911 N N . ASP B 1 313 ? 5.68 25.203 8.984 1 97.75 313 ASP B N 1
ATOM 5912 C CA . ASP B 1 313 ? 4.762 25.969 8.148 1 97.75 313 ASP B CA 1
ATOM 5913 C C . ASP B 1 313 ? 5.074 27.469 8.211 1 97.75 313 ASP B C 1
ATOM 5915 O O . ASP B 1 313 ? 4.688 28.219 7.32 1 97.75 313 ASP B O 1
ATOM 5919 N N . ILE B 1 314 ? 5.754 27.922 9.227 1 98.38 314 ILE B N 1
ATOM 5920 C CA . ILE B 1 314 ? 6.016 29.344 9.391 1 98.38 314 ILE B CA 1
ATOM 5921 C C . ILE B 1 314 ? 7.086 29.797 8.398 1 98.38 314 ILE B C 1
ATOM 5923 O O . ILE B 1 314 ? 7.164 30.969 8.055 1 98.38 314 ILE B O 1
ATOM 5927 N N . SER B 1 315 ? 7.91 28.828 7.926 1 98.5 315 SER B N 1
ATOM 5928 C CA . SER B 1 315 ? 9.055 29.219 7.117 1 98.5 315 SER B CA 1
ATOM 5929 C C . SER B 1 315 ? 9.18 28.344 5.875 1 98.5 315 SER B C 1
ATOM 5931 O O . SER B 1 315 ? 9.758 28.75 4.867 1 98.5 315 SER B O 1
ATOM 5933 N N . SER B 1 316 ? 8.633 27.125 5.898 1 97.25 316 SER B N 1
ATOM 5934 C CA . SER B 1 316 ? 8.875 26.141 4.848 1 97.25 316 SER B CA 1
ATOM 5935 C C . SER B 1 316 ? 7.996 26.406 3.631 1 97.25 316 SER B C 1
ATOM 5937 O O . SER B 1 316 ? 6.848 26.828 3.768 1 97.25 316 SER B O 1
ATOM 5939 N N . ASP B 1 317 ? 8.492 26.109 2.465 1 94.19 317 ASP B N 1
ATOM 5940 C CA . ASP B 1 317 ? 7.695 26.141 1.244 1 94.19 317 ASP B CA 1
ATOM 5941 C C . ASP B 1 317 ? 6.691 24.984 1.217 1 94.19 317 ASP B C 1
ATOM 5943 O O . ASP B 1 317 ? 5.719 25.031 0.463 1 94.19 317 ASP B O 1
ATOM 5947 N N . HIS B 1 318 ? 6.934 23.969 1.964 1 95.19 318 HIS B N 1
ATOM 5948 C CA . HIS B 1 318 ? 6.082 22.797 2.064 1 95.19 318 HIS B CA 1
ATOM 5949 C C . HIS B 1 318 ? 5.367 22.75 3.41 1 95.19 318 HIS B C 1
ATOM 5951 O O . HIS B 1 318 ? 6.004 22.547 4.449 1 95.19 318 HIS B O 1
ATOM 5957 N N . GLU B 1 319 ? 4.156 22.938 3.387 1 95.88 319 GLU B N 1
ATOM 5958 C CA . GLU B 1 319 ? 3.385 22.906 4.625 1 95.88 319 GLU B CA 1
ATOM 5959 C C . GLU B 1 319 ? 2.941 21.484 4.961 1 95.88 319 GLU B C 1
ATOM 5961 O O . GLU B 1 319 ? 1.743 21.203 4.996 1 95.88 319 GLU B O 1
ATOM 5966 N N . LEU B 1 320 ? 3.936 20.609 5.195 1 97.88 320 LEU B N 1
ATOM 5967 C CA . LEU B 1 320 ? 3.75 19.188 5.465 1 97.88 320 LEU B CA 1
ATOM 5968 C C . LEU B 1 320 ? 4.457 18.781 6.754 1 97.88 320 LEU B C 1
ATOM 5970 O O . LEU B 1 320 ? 5.582 19.219 7.012 1 97.88 320 LEU B O 1
ATOM 5974 N N . LYS B 1 321 ? 3.785 17.969 7.5 1 98.06 321 LYS B N 1
ATOM 5975 C CA . LYS B 1 321 ? 4.309 17.578 8.805 1 98.06 321 LYS B CA 1
ATOM 5976 C C . LYS B 1 321 ? 5.637 16.844 8.672 1 98.06 321 LYS B C 1
ATOM 5978 O O . LYS B 1 321 ? 6.555 17.047 9.469 1 98.06 321 LYS B O 1
ATOM 5983 N N . HIS B 1 322 ? 5.746 15.945 7.664 1 98.31 322 HIS B N 1
ATOM 5984 C CA . HIS B 1 322 ? 6.996 15.203 7.527 1 98.31 322 HIS B CA 1
ATOM 5985 C C . HIS B 1 322 ? 8.141 16.125 7.125 1 98.31 322 HIS B C 1
ATOM 5987 O O . HIS B 1 322 ? 9.305 15.844 7.43 1 98.31 322 HIS B O 1
ATOM 5993 N N . VAL B 1 323 ? 7.879 17.266 6.508 1 98.5 323 VAL B N 1
ATOM 5994 C CA . VAL B 1 323 ? 8.914 18.25 6.227 1 98.5 323 VAL B CA 1
ATOM 5995 C C . VAL B 1 323 ? 9.305 18.969 7.52 1 98.5 323 VAL B C 1
ATOM 5997 O O . VAL B 1 323 ? 10.492 19.125 7.812 1 98.5 323 VAL B O 1
ATOM 6000 N N . ALA B 1 324 ? 8.266 19.359 8.273 1 98.62 324 ALA B N 1
ATOM 6001 C CA . ALA B 1 324 ? 8.531 20 9.555 1 98.62 324 ALA B CA 1
ATOM 6002 C C . ALA B 1 324 ? 9.359 19.094 10.461 1 98.62 324 ALA B C 1
ATOM 6004 O O . ALA B 1 324 ? 10.266 19.562 11.156 1 98.62 324 ALA B O 1
ATOM 6005 N N . ASN B 1 325 ? 9.047 17.812 10.445 1 98.38 325 ASN B N 1
ATOM 6006 C CA . ASN B 1 325 ? 9.805 16.859 11.25 1 98.38 325 ASN B CA 1
ATOM 6007 C C . ASN B 1 325 ? 11.258 16.75 10.797 1 98.38 325 ASN B C 1
ATOM 6009 O O . ASN B 1 325 ? 12.164 16.656 11.617 1 98.38 325 ASN B O 1
ATOM 6013 N N . HIS B 1 326 ? 11.438 16.719 9.531 1 98.56 326 HIS B N 1
ATOM 6014 C CA . HIS B 1 326 ? 12.789 16.703 8.984 1 98.56 326 HIS B CA 1
ATOM 6015 C C . HIS B 1 326 ? 13.57 17.953 9.375 1 98.56 326 HIS B C 1
ATOM 6017 O O . HIS B 1 326 ? 14.695 17.859 9.859 1 98.56 326 HIS B O 1
ATOM 6023 N N . GLU B 1 327 ? 12.984 19.078 9.234 1 98.75 327 GLU B N 1
ATOM 6024 C CA . GLU B 1 327 ? 13.609 20.344 9.602 1 98.75 327 GLU B CA 1
ATOM 6025 C C . GLU B 1 327 ? 13.898 20.406 11.094 1 98.75 327 GLU B C 1
ATOM 6027 O O . GLU B 1 327 ? 14.922 20.953 11.516 1 98.75 327 GLU B O 1
ATOM 6032 N N . MET B 1 328 ? 12.961 19.875 11.836 1 98.75 328 MET B N 1
ATOM 6033 C CA . MET B 1 328 ? 13.133 19.797 13.289 1 98.75 328 MET B CA 1
ATOM 6034 C C . MET B 1 328 ? 14.406 19.031 13.648 1 98.75 328 MET B C 1
ATOM 6036 O O . MET B 1 328 ? 15.18 19.469 14.5 1 98.75 328 MET B O 1
ATOM 6040 N N . ARG B 1 329 ? 14.625 17.906 12.977 1 98.56 329 ARG B N 1
ATOM 6041 C CA . ARG B 1 329 ? 15.82 17.109 13.25 1 98.56 329 ARG B CA 1
ATOM 6042 C C . ARG B 1 329 ? 17.078 17.875 12.859 1 98.56 329 ARG B C 1
ATOM 6044 O O . ARG B 1 329 ? 18.109 17.781 13.531 1 98.56 329 ARG B O 1
ATOM 6051 N N . VAL B 1 330 ? 17 18.609 11.789 1 98.69 330 VAL B N 1
ATOM 6052 C CA . VAL B 1 330 ? 18.125 19.422 11.336 1 98.69 330 VAL B CA 1
ATOM 6053 C C . VAL B 1 330 ? 18.422 20.516 12.367 1 98.69 330 VAL B C 1
ATOM 6055 O O . VAL B 1 330 ? 19.578 20.672 12.781 1 98.69 330 VAL B O 1
ATOM 6058 N N . VAL B 1 331 ? 17.406 21.203 12.828 1 98.88 331 VAL B N 1
ATOM 6059 C CA . VAL B 1 331 ? 17.578 22.281 13.812 1 98.88 331 VAL B CA 1
ATOM 6060 C C . VAL B 1 331 ? 18.125 21.688 15.117 1 98.88 331 VAL B C 1
ATOM 6062 O O . VAL B 1 331 ? 19.016 22.266 15.734 1 98.88 331 VAL B O 1
ATOM 6065 N N . GLN B 1 332 ? 17.578 20.547 15.516 1 98.81 332 GLN B N 1
ATOM 6066 C CA . GLN B 1 332 ? 18.047 19.891 16.734 1 98.81 332 GLN B CA 1
ATOM 6067 C C . GLN B 1 332 ? 19.547 19.594 16.656 1 98.81 332 GLN B C 1
ATOM 6069 O O . GLN B 1 332 ? 20.281 19.906 17.594 1 98.81 332 GLN B O 1
ATOM 6074 N N . HIS B 1 333 ? 19.969 19.031 15.578 1 98.62 333 HIS B N 1
ATOM 6075 C CA . HIS B 1 333 ? 21.375 18.75 15.375 1 98.62 333 HIS B CA 1
ATOM 6076 C C . HIS B 1 333 ? 22.219 20.016 15.422 1 98.62 333 HIS B C 1
ATOM 6078 O O . HIS B 1 333 ? 23.25 20.062 16.078 1 98.62 333 HIS B O 1
ATOM 6084 N N . ASN B 1 334 ? 21.75 21.062 14.727 1 98.69 334 ASN B N 1
ATOM 6085 C CA . ASN B 1 334 ? 22.531 22.281 14.586 1 98.69 334 ASN B CA 1
ATOM 6086 C C . ASN B 1 334 ? 22.609 23.062 15.898 1 98.69 334 ASN B C 1
ATOM 6088 O O . ASN B 1 334 ? 23.578 23.781 16.156 1 98.69 334 ASN B O 1
ATOM 6092 N N . LEU B 1 335 ? 21.609 22.922 16.75 1 98.69 335 LEU B N 1
ATOM 6093 C CA . LEU B 1 335 ? 21.641 23.5 18.094 1 98.69 335 LEU B CA 1
ATOM 6094 C C . LEU B 1 335 ? 22.688 22.797 18.953 1 98.69 335 LEU B C 1
ATOM 6096 O O . LEU B 1 335 ? 23.453 23.453 19.672 1 98.69 335 LEU B O 1
ATOM 6100 N N . LEU B 1 336 ? 22.766 21.5 18.812 1 98.06 336 LEU B N 1
ATOM 6101 C CA . LEU B 1 336 ? 23.625 20.688 19.672 1 98.06 336 LEU B CA 1
ATOM 6102 C C . LEU B 1 336 ? 25.062 20.688 19.141 1 98.06 336 LEU B C 1
ATOM 6104 O O . LEU B 1 336 ? 26 20.516 19.922 1 98.06 336 LEU B O 1
ATOM 6108 N N . ARG B 1 337 ? 25.141 20.828 17.797 1 98 337 ARG B N 1
ATOM 6109 C CA . ARG B 1 337 ? 26.438 20.812 17.141 1 98 337 ARG B CA 1
ATOM 6110 C C . ARG B 1 337 ? 26.609 22.016 16.219 1 98 337 ARG B C 1
ATOM 6112 O O . ARG B 1 337 ? 26.766 21.859 15.008 1 98 337 ARG B O 1
ATOM 6119 N N . PRO B 1 338 ? 26.719 23.156 16.797 1 96.19 338 PRO B N 1
ATOM 6120 C CA . PRO B 1 338 ? 26.75 24.391 16 1 96.19 338 PRO B CA 1
ATOM 6121 C C . PRO B 1 338 ? 27.984 24.469 15.109 1 96.19 338 PRO B C 1
ATOM 6123 O O . PRO B 1 338 ? 27.969 25.188 14.102 1 96.19 338 PRO B O 1
ATOM 6126 N N . ASP B 1 339 ? 29.031 23.719 15.391 1 97.12 339 ASP B N 1
ATOM 6127 C CA . ASP B 1 339 ? 30.266 23.766 14.617 1 97.12 339 ASP B CA 1
ATOM 6128 C C . ASP B 1 339 ? 30.219 22.812 13.43 1 97.12 339 ASP B C 1
ATOM 6130 O O . ASP B 1 339 ? 31.062 22.891 12.539 1 97.12 339 ASP B O 1
ATOM 6134 N N . GLU B 1 340 ? 29.188 21.969 13.406 1 97.94 340 GLU B N 1
ATOM 6135 C CA . GLU B 1 340 ? 29 21.016 12.312 1 97.94 340 GLU B CA 1
ATOM 6136 C C . GLU B 1 340 ? 27.562 21.031 11.797 1 97.94 340 GLU B C 1
ATOM 6138 O O . GLU B 1 340 ? 26.891 20 11.805 1 97.94 340 GLU B O 1
ATOM 6143 N N . PRO B 1 341 ? 27.156 22.125 11.32 1 98 341 PRO B N 1
ATOM 6144 C CA . PRO B 1 341 ? 25.766 22.234 10.906 1 98 341 PRO B CA 1
ATOM 6145 C C . PRO B 1 341 ? 25.438 21.344 9.711 1 98 341 PRO B C 1
ATOM 6147 O O . PRO B 1 341 ? 26.297 21.109 8.852 1 98 341 PRO B O 1
ATOM 6150 N N . ILE B 1 342 ? 24.219 20.828 9.68 1 98.56 342 ILE B N 1
ATOM 6151 C CA . ILE B 1 342 ? 23.719 20.078 8.539 1 98.56 342 ILE B CA 1
ATOM 6152 C C . ILE B 1 342 ? 22.562 20.844 7.887 1 98.56 342 ILE B C 1
ATOM 6154 O O . ILE B 1 342 ? 22.078 21.828 8.438 1 98.56 342 ILE B O 1
ATOM 6158 N N . GLU B 1 343 ? 22.234 20.359 6.68 1 98.56 343 GLU B N 1
ATOM 6159 C CA . GLU B 1 343 ? 21.219 21.031 5.875 1 98.56 343 GLU B CA 1
ATOM 6160 C C . GLU B 1 343 ? 20.016 20.141 5.637 1 98.56 343 GLU B C 1
ATOM 6162 O O . GLU B 1 343 ? 20.141 18.906 5.617 1 98.56 343 GLU B O 1
ATOM 6167 N N . SER B 1 344 ? 18.891 20.75 5.5 1 98.12 344 SER B N 1
ATOM 6168 C CA . SER B 1 344 ? 17.703 20.016 5.066 1 98.12 344 SER B CA 1
ATOM 6169 C C . SER B 1 344 ? 17.797 19.641 3.594 1 98.12 344 SER B C 1
ATOM 6171 O O . SER B 1 344 ? 18.328 20.391 2.779 1 98.12 344 SER B O 1
ATOM 6173 N N . ASP B 1 345 ? 17.297 18.453 3.264 1 97.5 345 ASP B N 1
ATOM 6174 C CA . ASP B 1 345 ? 17.234 17.969 1.89 1 97.5 345 ASP B CA 1
ATOM 6175 C C . ASP B 1 345 ? 15.789 17.938 1.392 1 97.5 345 ASP B C 1
ATOM 6177 O O . ASP B 1 345 ? 15.039 17.016 1.705 1 97.5 345 ASP B O 1
ATOM 6181 N N . HIS B 1 346 ? 15.438 18.938 0.629 1 97.56 346 HIS B N 1
ATOM 6182 C CA . HIS B 1 346 ? 14.07 19.047 0.139 1 97.56 346 HIS B CA 1
ATOM 6183 C C . HIS B 1 346 ? 13.992 18.703 -1.347 1 97.56 346 HIS B C 1
ATOM 6185 O O . HIS B 1 346 ? 13.047 19.109 -2.027 1 97.56 346 HIS B O 1
ATOM 6191 N N . ARG B 1 347 ? 15.016 17.984 -1.947 1 96.31 347 ARG B N 1
ATOM 6192 C CA . ARG B 1 347 ? 15.055 17.672 -3.371 1 96.31 347 ARG B CA 1
ATOM 6193 C C . ARG B 1 347 ? 13.812 16.906 -3.799 1 96.31 347 ARG B C 1
ATOM 6195 O O . ARG B 1 347 ? 13.273 17.141 -4.883 1 96.31 347 ARG B O 1
ATOM 6202 N N . PHE B 1 348 ? 13.297 15.914 -2.893 1 98.62 348 PHE B N 1
ATOM 6203 C CA . PHE B 1 348 ? 12.188 15.039 -3.24 1 98.62 348 PHE B CA 1
ATOM 6204 C C . PHE B 1 348 ? 11.172 14.977 -2.107 1 98.62 348 PHE B C 1
ATOM 6206 O O . PHE B 1 348 ? 11.07 13.969 -1.406 1 98.62 348 PHE B O 1
ATOM 6213 N N . VAL B 1 349 ? 10.398 16.047 -1.979 1 98.69 349 VAL B N 1
ATOM 6214 C CA . VAL B 1 349 ? 9.359 16.156 -0.959 1 98.69 349 VAL B CA 1
ATOM 6215 C C . VAL B 1 349 ? 8.047 15.594 -1.5 1 98.69 349 VAL B C 1
ATOM 6217 O O . VAL B 1 349 ? 7.441 16.172 -2.406 1 98.69 349 VAL B O 1
ATOM 6220 N N . PRO B 1 350 ? 7.594 14.461 -0.955 1 98.81 350 PRO B N 1
ATOM 6221 C CA . PRO B 1 350 ? 6.32 13.914 -1.412 1 98.81 350 PRO B CA 1
ATOM 6222 C C . PRO B 1 350 ? 5.121 14.508 -0.675 1 98.81 350 PRO B C 1
ATOM 6224 O O . PRO B 1 350 ? 5.281 15.109 0.386 1 98.81 350 PRO B O 1
ATOM 6227 N N . HIS B 1 351 ? 3.994 14.375 -1.29 1 98.56 351 HIS B N 1
ATOM 6228 C CA . HIS B 1 351 ? 2.738 14.703 -0.623 1 98.56 351 HIS B CA 1
ATOM 6229 C C . HIS B 1 351 ? 1.623 13.758 -1.054 1 98.56 351 HIS B C 1
ATOM 6231 O O . HIS B 1 351 ? 1.769 13.023 -2.037 1 98.56 351 HIS B O 1
ATOM 6237 N N . ALA B 1 352 ? 0.571 13.773 -0.273 1 98.56 352 ALA B N 1
ATOM 6238 C CA . ALA B 1 352 ? -0.589 12.945 -0.585 1 98.56 352 ALA B CA 1
ATOM 6239 C C . ALA B 1 352 ? -1.89 13.695 -0.299 1 98.56 352 ALA B C 1
ATOM 6241 O O . ALA B 1 352 ? -1.917 14.617 0.519 1 98.56 352 ALA B O 1
ATOM 6242 N N . VAL B 1 353 ? -2.906 13.414 -1.049 1 98.62 353 VAL B N 1
ATOM 6243 C CA . VAL B 1 353 ? -4.289 13.797 -0.792 1 98.62 353 VAL B CA 1
ATOM 6244 C C . VAL B 1 353 ? -5.105 12.562 -0.422 1 98.62 353 VAL B C 1
ATOM 6246 O O . VAL B 1 353 ? -5.273 11.656 -1.238 1 98.62 353 VAL B O 1
ATOM 6249 N N . PHE B 1 354 ? -5.566 12.531 0.788 1 98.31 354 PHE B N 1
ATOM 6250 C CA . PHE B 1 354 ? -6.34 11.375 1.238 1 98.31 354 PHE B CA 1
ATOM 6251 C C . PHE B 1 354 ? -7.828 11.602 1.014 1 98.31 354 PHE B C 1
ATOM 6253 O O . PHE B 1 354 ? -8.586 11.773 1.971 1 98.31 354 PHE B O 1
ATOM 6260 N N . SER B 1 355 ? -8.203 11.641 -0.165 1 98.06 355 SER B N 1
ATOM 6261 C CA . SER B 1 355 ? -9.57 11.633 -0.67 1 98.06 355 SER B CA 1
ATOM 6262 C C . SER B 1 355 ? -9.914 10.297 -1.323 1 98.06 355 SER B C 1
ATOM 6264 O O . SER B 1 355 ? -9.211 9.305 -1.122 1 98.06 355 SER B O 1
ATOM 6266 N N . ALA B 1 356 ? -11.125 10.195 -1.927 1 96.75 356 ALA B N 1
ATOM 6267 C CA . ALA B 1 356 ? -11.5 9.055 -2.762 1 96.75 356 ALA B CA 1
ATOM 6268 C C . ALA B 1 356 ? -11.766 9.492 -4.199 1 96.75 356 ALA B C 1
ATOM 6270 O O . ALA B 1 356 ? -12.805 10.086 -4.496 1 96.75 356 ALA B O 1
ATOM 6271 N N . PRO B 1 357 ? -10.773 9.297 -5.09 1 97.94 357 PRO B N 1
ATOM 6272 C CA . PRO B 1 357 ? -9.57 8.484 -4.902 1 97.94 357 PRO B CA 1
ATOM 6273 C C . PRO B 1 357 ? -8.461 9.234 -4.168 1 97.94 357 PRO B C 1
ATOM 6275 O O . PRO B 1 357 ? -8.492 10.469 -4.082 1 97.94 357 PRO B O 1
ATOM 6278 N N . GLN B 1 358 ? -7.492 8.445 -3.66 1 98.75 358 GLN B N 1
ATOM 6279 C CA . GLN B 1 358 ? -6.277 9.008 -3.082 1 98.75 358 GLN B CA 1
ATOM 6280 C C . GLN B 1 358 ? -5.309 9.469 -4.168 1 98.75 358 GLN B C 1
ATOM 6282 O O . GLN B 1 358 ? -5.371 8.984 -5.305 1 98.75 358 GLN B O 1
ATOM 6287 N N . ILE B 1 359 ? -4.484 10.383 -3.824 1 98.88 359 ILE B N 1
ATOM 6288 C CA . ILE B 1 359 ? -3.42 10.859 -4.699 1 98.88 359 ILE B CA 1
ATOM 6289 C C . ILE B 1 359 ? -2.1 10.898 -3.932 1 98.88 359 ILE B C 1
ATOM 6291 O O . ILE B 1 359 ? -2.078 11.195 -2.734 1 98.88 359 ILE B O 1
ATOM 6295 N N . ALA B 1 360 ? -0.993 10.594 -4.57 1 98.94 360 ALA B N 1
ATOM 6296 C CA . ALA B 1 360 ? 0.346 10.836 -4.035 1 98.94 360 ALA B CA 1
ATOM 6297 C C . ALA B 1 360 ? 1.312 11.242 -5.145 1 98.94 360 ALA B C 1
ATOM 6299 O O . ALA B 1 360 ? 1.251 10.711 -6.258 1 98.94 360 ALA B O 1
ATOM 6300 N N . SER B 1 361 ? 2.186 12.148 -4.824 1 98.88 361 SER B N 1
ATOM 6301 C CA . SER B 1 361 ? 3.07 12.688 -5.852 1 98.88 361 SER B CA 1
ATOM 6302 C C . SER B 1 361 ? 4.43 13.07 -5.273 1 98.88 361 SER B C 1
ATOM 6304 O O . SER B 1 361 ? 4.539 13.367 -4.082 1 98.88 361 SER B O 1
ATOM 6306 N N . VAL B 1 362 ? 5.422 13.023 -6.078 1 98.94 362 VAL B N 1
ATOM 6307 C CA . VAL B 1 362 ? 6.762 13.5 -5.754 1 98.94 362 VAL B CA 1
ATOM 6308 C C . VAL B 1 362 ? 7.48 13.93 -7.031 1 98.94 362 VAL B C 1
ATOM 6310 O O . VAL B 1 362 ? 7.297 13.32 -8.086 1 98.94 362 VAL B O 1
ATOM 6313 N N . GLY B 1 363 ? 8.234 15 -6.969 1 98.75 363 GLY B N 1
ATOM 6314 C CA . GLY B 1 363 ? 9.039 15.445 -8.094 1 98.75 363 GLY B CA 1
ATOM 6315 C C . GLY B 1 363 ? 8.281 16.344 -9.047 1 98.75 363 GLY B C 1
ATOM 6316 O O . GLY B 1 363 ? 7.277 16.953 -8.672 1 98.75 363 GLY B O 1
ATOM 6317 N N . LEU B 1 364 ? 8.75 16.484 -10.266 1 98.75 364 LEU B N 1
ATOM 6318 C CA . LEU B 1 364 ? 8.227 17.438 -11.242 1 98.75 364 LEU B CA 1
ATOM 6319 C C . LEU B 1 364 ? 6.902 16.938 -11.82 1 98.75 364 LEU B C 1
ATOM 6321 O O . LEU B 1 364 ? 6.746 15.75 -12.102 1 98.75 364 LEU B O 1
ATOM 6325 N N . THR B 1 365 ? 5.996 17.828 -11.93 1 98.75 365 THR B N 1
ATOM 6326 C CA . THR B 1 365 ? 4.883 17.578 -12.836 1 98.75 365 THR B CA 1
ATOM 6327 C C . THR B 1 365 ? 5.328 17.719 -14.289 1 98.75 365 THR B C 1
ATOM 6329 O O . THR B 1 365 ? 6.398 18.266 -14.57 1 98.75 365 THR B O 1
ATOM 6332 N N . GLU B 1 366 ? 4.473 17.172 -15.133 1 98.69 366 GLU B N 1
ATOM 6333 C CA . GLU B 1 366 ? 4.82 17.328 -16.547 1 98.69 366 GLU B CA 1
ATOM 6334 C C . GLU B 1 366 ? 4.855 18.797 -16.953 1 98.69 366 GLU B C 1
ATOM 6336 O O . GLU B 1 366 ? 5.727 19.219 -17.719 1 98.69 366 GLU B O 1
ATOM 6341 N N . GLN B 1 367 ? 4.016 19.609 -16.422 1 98.12 367 GLN B N 1
ATOM 6342 C CA . GLN B 1 367 ? 3.932 21.031 -16.703 1 98.12 367 GLN B CA 1
ATOM 6343 C C . GLN B 1 367 ? 5.172 21.766 -16.203 1 98.12 367 GLN B C 1
ATOM 6345 O O . GLN B 1 367 ? 5.668 22.688 -16.859 1 98.12 367 GLN B O 1
ATOM 6350 N N . GLU B 1 368 ? 5.598 21.375 -15.031 1 98.19 368 GLU B N 1
ATOM 6351 C CA . GLU B 1 368 ? 6.824 21.969 -14.508 1 98.19 368 GLU B CA 1
ATOM 6352 C C . GLU B 1 368 ? 8.023 21.609 -15.383 1 98.19 368 GLU B C 1
ATOM 6354 O O . GLU B 1 368 ? 8.883 22.453 -15.641 1 98.19 368 GLU B O 1
ATOM 6359 N N . ALA B 1 369 ? 8.102 20.344 -15.797 1 98.56 369 ALA B N 1
ATOM 6360 C CA . ALA B 1 369 ? 9.195 19.922 -16.672 1 98.56 369 ALA B CA 1
ATOM 6361 C C . ALA B 1 369 ? 9.203 20.719 -17.969 1 98.56 369 ALA B C 1
ATOM 6363 O O . ALA B 1 369 ? 10.266 21.156 -18.422 1 98.56 369 ALA B O 1
ATOM 6364 N N . GLN B 1 370 ? 8.031 20.938 -18.516 1 98.38 370 GLN B N 1
ATOM 6365 C CA . GLN B 1 370 ? 7.895 21.719 -19.75 1 98.38 370 GLN B CA 1
ATOM 6366 C C . GLN B 1 370 ? 8.328 23.156 -19.531 1 98.38 370 GLN B C 1
ATOM 6368 O O . GLN B 1 370 ? 9.109 23.703 -20.312 1 98.38 370 GLN B O 1
ATOM 6373 N N . ARG B 1 371 ? 7.855 23.719 -18.469 1 98.06 371 ARG B N 1
ATOM 6374 C CA . ARG B 1 371 ? 8.156 25.125 -18.156 1 98.06 371 ARG B CA 1
ATOM 6375 C C . ARG B 1 371 ? 9.648 25.312 -17.922 1 98.06 371 ARG B C 1
ATOM 6377 O O . ARG B 1 371 ? 10.211 26.344 -18.328 1 98.06 371 ARG B O 1
ATOM 6384 N N . ARG B 1 372 ? 10.312 24.344 -17.375 1 98.06 372 ARG B N 1
ATOM 6385 C CA . ARG B 1 372 ? 11.727 24.453 -17.031 1 98.06 372 ARG B CA 1
ATOM 6386 C C . ARG B 1 372 ? 12.609 23.984 -18.172 1 98.06 372 ARG B C 1
ATOM 6388 O O . ARG B 1 372 ? 13.836 24.078 -18.109 1 98.06 372 ARG B O 1
ATOM 6395 N N . GLY B 1 373 ? 12.07 23.438 -19.125 1 98.19 373 GLY B N 1
ATOM 6396 C CA . GLY B 1 373 ? 12.812 22.969 -20.281 1 98.19 373 GLY B CA 1
ATOM 6397 C C . GLY B 1 373 ? 13.609 21.703 -20.016 1 98.19 373 GLY B C 1
ATOM 6398 O O . GLY B 1 373 ? 14.703 21.531 -20.547 1 98.19 373 GLY B O 1
ATOM 6399 N N . VAL B 1 374 ? 13.094 20.875 -19.125 1 98.19 374 VAL B N 1
ATOM 6400 C CA . VAL B 1 374 ? 13.742 19.609 -18.781 1 98.19 374 VAL B CA 1
ATOM 6401 C C . VAL B 1 374 ? 13.328 18.531 -19.781 1 98.19 374 VAL B C 1
ATOM 6403 O O . VAL B 1 374 ? 12.148 18.359 -20.078 1 98.19 374 VAL B O 1
ATOM 6406 N N . ASP B 1 375 ? 14.297 17.828 -20.297 1 98.25 375 ASP B N 1
ATOM 6407 C CA . ASP B 1 375 ? 13.984 16.688 -21.156 1 98.25 375 ASP B CA 1
ATOM 6408 C C . ASP B 1 375 ? 13.406 15.531 -20.344 1 98.25 375 ASP B C 1
ATOM 6410 O O . ASP B 1 375 ? 13.93 15.188 -19.281 1 98.25 375 ASP B O 1
ATOM 6414 N N . TYR B 1 376 ? 12.32 14.984 -20.859 1 98.69 376 TYR B N 1
ATOM 6415 C CA . TYR B 1 376 ? 11.672 13.898 -20.125 1 98.69 376 TYR B CA 1
ATOM 6416 C C . TYR B 1 376 ? 10.922 12.977 -21.078 1 98.69 376 TYR B C 1
ATOM 6418 O O . TYR B 1 376 ? 10.617 13.352 -22.203 1 98.69 376 TYR B O 1
ATOM 6426 N N . VAL B 1 377 ? 10.648 11.742 -20.609 1 98.81 377 VAL B N 1
ATOM 6427 C CA . VAL B 1 377 ? 9.656 10.836 -21.172 1 98.81 377 VAL B CA 1
ATOM 6428 C C . VAL B 1 377 ? 8.625 10.484 -20.094 1 98.81 377 VAL B C 1
ATOM 6430 O O . VAL B 1 377 ? 8.875 10.648 -18.906 1 98.81 377 VAL B O 1
ATOM 6433 N N . THR B 1 378 ? 7.453 10.109 -20.531 1 98.81 378 THR B N 1
ATOM 6434 C CA . THR B 1 378 ? 6.395 9.773 -19.594 1 98.81 378 THR B CA 1
ATOM 6435 C C . THR B 1 378 ? 5.844 8.375 -19.859 1 98.81 378 THR B C 1
ATOM 6437 O O . THR B 1 378 ? 6.012 7.844 -20.953 1 98.81 378 THR B O 1
ATOM 6440 N N . SER B 1 379 ? 5.328 7.809 -18.875 1 98.81 379 SER B N 1
ATOM 6441 C CA . SER B 1 379 ? 4.488 6.621 -18.969 1 98.81 379 SER B CA 1
ATOM 6442 C C . SER B 1 379 ? 3.244 6.758 -18.094 1 98.81 379 SER B C 1
ATOM 6444 O O . SER B 1 379 ? 3.275 7.418 -17.047 1 98.81 379 SER B O 1
ATOM 6446 N N . ILE B 1 380 ? 2.154 6.227 -18.531 1 98.75 380 ILE B N 1
ATOM 6447 C CA . ILE B 1 380 ? 0.921 6.125 -17.766 1 98.75 380 ILE B CA 1
ATOM 6448 C C . ILE B 1 380 ? 0.488 4.66 -17.672 1 98.75 380 ILE B C 1
ATOM 6450 O O . ILE B 1 380 ? 0.402 3.969 -18.688 1 98.75 380 ILE B O 1
ATOM 6454 N N . GLN B 1 381 ? 0.325 4.145 -16.5 1 98.88 381 GLN B N 1
ATOM 6455 C CA . GLN B 1 381 ? -0.157 2.789 -16.25 1 98.88 381 GLN B CA 1
ATOM 6456 C C . GLN B 1 381 ? -1.458 2.805 -15.453 1 98.88 381 GLN B C 1
ATOM 6458 O O . GLN B 1 381 ? -1.476 3.215 -14.297 1 98.88 381 GLN B O 1
ATOM 6463 N N . ASP B 1 382 ? -2.525 2.316 -16.094 1 98.81 382 ASP B N 1
ATOM 6464 C CA . ASP B 1 382 ? -3.818 2.238 -15.43 1 98.81 382 ASP B CA 1
ATOM 6465 C C . ASP B 1 382 ? -3.836 1.107 -14.406 1 98.81 382 ASP B C 1
ATOM 6467 O O . ASP B 1 382 ? -3.24 0.052 -14.625 1 98.81 382 ASP B O 1
ATOM 6471 N N . TYR B 1 383 ? -4.559 1.334 -13.312 1 98.75 383 TYR B N 1
ATOM 6472 C CA . TYR B 1 383 ? -4.828 0.234 -12.398 1 98.75 383 TYR B CA 1
ATOM 6473 C C . TYR B 1 383 ? -5.496 -0.93 -13.117 1 98.75 383 TYR B C 1
ATOM 6475 O O . TYR B 1 383 ? -5.188 -2.094 -12.852 1 98.75 383 TYR B O 1
ATOM 6483 N N . ALA B 1 384 ? -6.316 -0.663 -14.078 1 98.12 384 ALA B N 1
ATOM 6484 C CA . ALA B 1 384 ? -7.047 -1.671 -14.836 1 98.12 384 ALA B CA 1
ATOM 6485 C C . ALA B 1 384 ? -6.094 -2.531 -15.664 1 98.12 384 ALA B C 1
ATOM 6487 O O . ALA B 1 384 ? -6.477 -3.59 -16.172 1 98.12 384 ALA B O 1
ATOM 6488 N N . GLY B 1 385 ? -4.875 -2.09 -15.75 1 97.88 385 GLY B N 1
ATOM 6489 C CA . GLY B 1 385 ? -3.904 -2.791 -16.578 1 97.88 385 GLY B CA 1
ATOM 6490 C C . GLY B 1 385 ? -3.119 -3.842 -15.812 1 97.88 385 GLY B C 1
ATOM 6491 O O . GLY B 1 385 ? -2.305 -4.559 -16.391 1 97.88 385 GLY B O 1
ATOM 6492 N N . ILE B 1 386 ? -3.354 -3.988 -14.484 1 97.81 386 ILE B N 1
ATOM 6493 C CA . ILE B 1 386 ? -2.691 -5.027 -13.703 1 97.81 386 ILE B CA 1
ATOM 6494 C C . ILE B 1 386 ? -3.734 -5.965 -13.102 1 97.81 386 ILE B C 1
ATOM 6496 O O . ILE B 1 386 ? -4.898 -5.586 -12.938 1 97.81 386 ILE B O 1
ATOM 6500 N N . ALA B 1 387 ? -3.277 -7.156 -12.727 1 97.56 387 ALA B N 1
ATOM 6501 C CA . ALA B 1 387 ? -4.188 -8.195 -12.25 1 97.56 387 ALA B CA 1
ATOM 6502 C C . ALA B 1 387 ? -4.918 -7.746 -10.984 1 97.56 387 ALA B C 1
ATOM 6504 O O . ALA B 1 387 ? -6.121 -7.984 -10.836 1 97.56 387 ALA B O 1
ATOM 6505 N N . TYR B 1 388 ? -4.176 -7.109 -10.055 1 97.81 388 TYR B N 1
ATOM 6506 C CA . TYR B 1 388 ? -4.859 -6.68 -8.844 1 97.81 388 TYR B CA 1
ATOM 6507 C C . TYR B 1 388 ? -5.855 -5.566 -9.141 1 97.81 388 TYR B C 1
ATOM 6509 O O . TYR B 1 388 ? -6.836 -5.391 -8.414 1 97.81 388 TYR B O 1
ATOM 6517 N N . GLY B 1 389 ? -5.59 -4.727 -10.156 1 97.5 389 GLY B N 1
ATOM 6518 C CA . GLY B 1 389 ? -6.578 -3.766 -10.617 1 97.5 389 GLY B CA 1
ATOM 6519 C C . GLY B 1 389 ? -7.863 -4.414 -11.094 1 97.5 389 GLY B C 1
ATOM 6520 O O . GLY B 1 389 ? -8.953 -3.879 -10.875 1 97.5 389 GLY B O 1
ATOM 6521 N N . TRP B 1 390 ? -7.773 -5.652 -11.727 1 96.56 390 TRP B N 1
ATOM 6522 C CA . TRP B 1 390 ? -8.945 -6.434 -12.102 1 96.56 390 TRP B CA 1
ATOM 6523 C C . TRP B 1 390 ? -9.742 -6.852 -10.867 1 96.56 390 TRP B C 1
ATOM 6525 O O . TRP B 1 390 ? -10.977 -6.789 -10.867 1 96.56 390 TRP B O 1
ATOM 6535 N N . ALA B 1 391 ? -8.938 -7.258 -9.906 1 97 391 ALA B N 1
ATOM 6536 C CA . ALA B 1 391 ? -9.586 -7.699 -8.68 1 97 391 ALA B CA 1
ATOM 6537 C C . ALA B 1 391 ? -10.461 -6.594 -8.094 1 97 391 ALA B C 1
ATOM 6539 O O . ALA B 1 391 ? -11.57 -6.859 -7.613 1 97 391 ALA B O 1
ATOM 6540 N N . MET B 1 392 ? -10.008 -5.391 -8.234 1 96.62 392 MET B N 1
ATOM 6541 C CA . MET B 1 392 ? -10.703 -4.258 -7.633 1 96.62 392 MET B CA 1
ATOM 6542 C C . MET B 1 392 ? -11.75 -3.695 -8.586 1 96.62 392 MET B C 1
ATOM 6544 O O . MET B 1 392 ? -12.531 -2.824 -8.211 1 96.62 392 MET B O 1
ATOM 6548 N N . GLU B 1 393 ? -11.711 -4.098 -9.859 1 96.75 393 GLU B N 1
ATOM 6549 C CA . GLU B 1 393 ? -12.531 -3.484 -10.898 1 96.75 393 GLU B CA 1
ATOM 6550 C C . GLU B 1 393 ? -12.289 -1.98 -10.977 1 96.75 393 GLU B C 1
ATOM 6552 O O . GLU B 1 393 ? -13.234 -1.196 -11.078 1 96.75 393 GLU B O 1
ATOM 6557 N N . ASP B 1 394 ? -11.062 -1.622 -10.797 1 97 394 ASP B N 1
ATOM 6558 C CA . ASP B 1 394 ? -10.719 -0.205 -10.867 1 97 394 ASP B CA 1
ATOM 6559 C C . ASP B 1 394 ? -10.523 0.243 -12.312 1 97 394 ASP B C 1
ATOM 6561 O O . ASP B 1 394 ? -9.602 -0.21 -12.984 1 97 394 ASP B O 1
ATOM 6565 N N . THR B 1 395 ? -11.297 1.139 -12.758 1 96.44 395 THR B N 1
ATOM 6566 C CA . THR B 1 395 ? -11.227 1.606 -14.133 1 96.44 395 THR B CA 1
ATOM 6567 C C . THR B 1 395 ? -10.867 3.088 -14.188 1 96.44 395 THR B C 1
ATOM 6569 O O . THR B 1 395 ? -10.984 3.727 -15.234 1 96.44 395 THR B O 1
ATOM 6572 N N . THR B 1 396 ? -10.43 3.664 -13.055 1 97.62 396 THR B N 1
ATOM 6573 C CA . THR B 1 396 ? -10.289 5.117 -13.016 1 97.62 396 THR B CA 1
ATOM 6574 C C . THR B 1 396 ? -8.859 5.508 -12.648 1 97.62 396 THR B C 1
ATOM 6576 O O . THR B 1 396 ? -8.367 6.543 -13.102 1 97.62 396 THR B O 1
ATOM 6579 N N . GLY B 1 397 ? -8.172 4.734 -11.836 1 98.69 397 GLY B N 1
ATOM 6580 C CA . GLY B 1 397 ? -6.883 5.133 -11.289 1 98.69 397 GLY B CA 1
ATOM 6581 C C . GLY B 1 397 ? -5.73 4.859 -12.242 1 98.69 397 GLY B C 1
ATOM 6582 O O . GLY B 1 397 ? -5.844 4.031 -13.148 1 98.69 397 GLY B O 1
ATOM 6583 N N . PHE B 1 398 ? -4.617 5.547 -12.016 1 98.94 398 PHE B N 1
ATOM 6584 C CA . PHE B 1 398 ? -3.414 5.301 -12.805 1 98.94 398 PHE B CA 1
ATOM 6585 C C . PHE B 1 398 ? -2.184 5.859 -12.102 1 98.94 398 PHE B C 1
ATOM 6587 O O . PHE B 1 398 ? -2.303 6.625 -11.141 1 98.94 398 PHE B O 1
ATOM 6594 N N . ALA B 1 399 ? -1.047 5.422 -12.531 1 98.94 399 ALA B N 1
ATOM 6595 C CA . ALA B 1 399 ? 0.25 6.008 -12.203 1 98.94 399 ALA B CA 1
ATOM 6596 C C . ALA B 1 399 ? 0.872 6.688 -13.422 1 98.94 399 ALA B C 1
ATOM 6598 O O . ALA B 1 399 ? 0.805 6.164 -14.531 1 98.94 399 ALA B O 1
ATOM 6599 N N . LYS B 1 400 ? 1.379 7.844 -13.211 1 98.94 400 LYS B N 1
ATOM 6600 C CA . LYS B 1 400 ? 2.137 8.57 -14.227 1 98.94 400 LYS B CA 1
ATOM 6601 C C . LYS B 1 400 ? 3.564 8.836 -13.758 1 98.94 400 LYS B C 1
ATOM 6603 O O . LYS B 1 400 ? 3.773 9.43 -12.695 1 98.94 400 LYS B O 1
ATOM 6608 N N . LEU B 1 401 ? 4.539 8.414 -14.539 1 98.94 401 LEU B N 1
ATOM 6609 C CA . LEU B 1 401 ? 5.945 8.641 -14.219 1 98.94 401 LEU B CA 1
ATOM 6610 C C . LEU B 1 401 ? 6.602 9.539 -15.266 1 98.94 401 LEU B C 1
ATOM 6612 O O . LEU B 1 401 ? 6.234 9.508 -16.438 1 98.94 401 LEU B O 1
ATOM 6616 N N . LEU B 1 402 ? 7.469 10.383 -14.867 1 98.94 402 LEU B N 1
ATOM 6617 C CA . LEU B 1 402 ? 8.406 11.125 -15.703 1 98.94 402 LEU B CA 1
ATOM 6618 C C . LEU B 1 402 ? 9.844 10.688 -15.438 1 98.94 402 LEU B C 1
ATOM 6620 O O . LEU B 1 402 ? 10.234 10.516 -14.281 1 98.94 402 LEU B O 1
ATOM 6624 N N . ALA B 1 403 ? 10.633 10.5 -16.484 1 98.94 403 ALA B N 1
ATOM 6625 C CA . ALA B 1 403 ? 12.031 10.094 -16.312 1 98.94 403 ALA B CA 1
ATOM 6626 C C . ALA B 1 403 ? 12.922 10.758 -17.344 1 98.94 403 ALA B C 1
ATOM 6628 O O . ALA B 1 403 ? 12.453 11.156 -18.422 1 98.94 403 ALA B O 1
ATOM 6629 N N . ASP B 1 404 ? 14.211 10.977 -17.016 1 98.81 404 ASP B N 1
ATOM 6630 C CA . ASP B 1 404 ? 15.227 11.367 -17.984 1 98.81 404 ASP B CA 1
ATOM 6631 C C . ASP B 1 404 ? 15.406 10.289 -19.047 1 98.81 404 ASP B C 1
ATOM 6633 O O . ASP B 1 404 ? 15.703 9.133 -18.734 1 98.81 404 ASP B O 1
ATOM 6637 N N . PRO B 1 405 ? 15.164 10.648 -20.312 1 98.38 405 PRO B N 1
ATOM 6638 C CA . PRO B 1 405 ? 15.172 9.617 -21.359 1 98.38 405 PRO B CA 1
ATOM 6639 C C . PRO B 1 405 ? 16.531 8.938 -21.516 1 98.38 405 PRO B C 1
ATOM 6641 O O . PRO B 1 405 ? 16.594 7.781 -21.938 1 98.38 405 PRO B O 1
ATOM 6644 N N . GLU B 1 406 ? 17.641 9.531 -21.172 1 98.19 406 GLU B N 1
ATOM 6645 C CA . GLU B 1 406 ? 18.984 8.984 -21.359 1 98.19 406 GLU B CA 1
ATOM 6646 C C . GLU B 1 406 ? 19.406 8.164 -20.141 1 98.19 406 GLU B C 1
ATOM 6648 O O . GLU B 1 406 ? 19.891 7.039 -20.297 1 98.19 406 GLU B O 1
ATOM 6653 N N . THR B 1 407 ? 19.188 8.695 -18.938 1 98.31 407 THR B N 1
ATOM 6654 C CA . THR B 1 407 ? 19.734 8.07 -17.734 1 98.31 407 THR B CA 1
ATOM 6655 C C . THR B 1 407 ? 18.719 7.145 -17.094 1 98.31 407 THR B C 1
ATOM 6657 O O . THR B 1 407 ? 19.078 6.262 -16.312 1 98.31 407 THR B O 1
ATOM 6660 N N . GLY B 1 408 ? 17.453 7.363 -17.281 1 98.62 408 GLY B N 1
ATOM 6661 C CA . GLY B 1 408 ? 16.391 6.602 -16.641 1 98.62 408 GLY B CA 1
ATOM 6662 C C . GLY B 1 408 ? 16.094 7.062 -15.227 1 98.62 408 GLY B C 1
ATOM 6663 O O . GLY B 1 408 ? 15.289 6.445 -14.523 1 98.62 408 GLY B O 1
ATOM 6664 N N . GLN B 1 409 ? 16.719 8.164 -14.82 1 98.75 409 GLN B N 1
ATOM 6665 C CA . GLN B 1 409 ? 16.422 8.711 -13.5 1 98.75 409 GLN B CA 1
ATOM 6666 C C . GLN B 1 409 ? 15.008 9.266 -13.445 1 98.75 409 GLN B C 1
ATOM 6668 O O . GLN B 1 409 ? 14.57 9.961 -14.359 1 98.75 409 GLN B O 1
ATOM 6673 N N . LEU B 1 410 ? 14.328 8.945 -12.383 1 98.94 410 LEU B N 1
ATOM 6674 C CA . LEU B 1 410 ? 12.977 9.461 -12.211 1 98.94 410 LEU B CA 1
ATOM 6675 C C . LEU B 1 410 ? 12.992 10.953 -11.906 1 98.94 410 LEU B C 1
ATOM 6677 O O . LEU B 1 410 ? 13.789 11.414 -11.086 1 98.94 410 LEU B O 1
ATOM 6681 N N . LEU B 1 411 ? 12.125 11.688 -12.602 1 98.88 411 LEU B N 1
ATOM 6682 C CA . LEU B 1 411 ? 12.008 13.133 -12.414 1 98.88 411 LEU B CA 1
ATOM 6683 C C . LEU B 1 411 ? 10.734 13.477 -11.648 1 98.88 411 LEU B C 1
ATOM 6685 O O . LEU B 1 411 ? 10.688 14.492 -10.945 1 98.88 411 LEU B O 1
ATOM 6689 N N . GLY B 1 412 ? 9.719 12.75 -11.82 1 98.88 412 GLY B N 1
ATOM 6690 C CA . GLY B 1 412 ? 8.43 12.906 -11.172 1 98.88 412 GLY B CA 1
ATOM 6691 C C . GLY B 1 412 ? 7.609 11.633 -11.148 1 98.88 412 GLY B C 1
ATOM 6692 O O . GLY B 1 412 ? 7.77 10.773 -12.016 1 98.88 412 GLY B O 1
ATOM 6693 N N . ALA B 1 413 ? 6.809 11.469 -10.188 1 99 413 ALA B N 1
ATOM 6694 C CA . ALA B 1 413 ? 5.891 10.344 -10.039 1 99 413 ALA B CA 1
ATOM 6695 C C . ALA B 1 413 ? 4.566 10.797 -9.43 1 99 413 ALA B C 1
ATOM 6697 O O . ALA B 1 413 ? 4.543 11.492 -8.414 1 99 413 ALA B O 1
ATOM 6698 N N . HIS B 1 414 ? 3.467 10.422 -10.055 1 98.94 414 HIS B N 1
ATOM 6699 C CA . HIS B 1 414 ? 2.121 10.828 -9.664 1 98.94 414 HIS B CA 1
ATOM 6700 C C . HIS B 1 414 ? 1.147 9.656 -9.758 1 98.94 414 HIS B C 1
ATOM 6702 O O . HIS B 1 414 ? 1.025 9.023 -10.805 1 98.94 414 HIS B O 1
ATOM 6708 N N . ILE B 1 415 ? 0.508 9.359 -8.68 1 99 415 ILE B N 1
ATOM 6709 C CA . ILE B 1 415 ? -0.417 8.234 -8.641 1 99 415 ILE B CA 1
ATOM 6710 C C . ILE B 1 415 ? -1.784 8.703 -8.156 1 99 415 ILE B C 1
ATOM 6712 O O . ILE B 1 415 ? -1.875 9.484 -7.199 1 99 415 ILE B O 1
ATOM 6716 N N . ILE B 1 416 ? -2.865 8.344 -8.781 1 98.94 416 ILE B N 1
ATOM 6717 C CA . ILE B 1 416 ? -4.238 8.539 -8.328 1 98.94 416 ILE B CA 1
ATOM 6718 C C . ILE B 1 416 ? -4.957 7.191 -8.266 1 98.94 416 ILE B C 1
ATOM 6720 O O . ILE B 1 416 ? -5.066 6.492 -9.281 1 98.94 416 ILE B O 1
ATOM 6724 N N . GLY B 1 417 ? -5.348 6.754 -7.125 1 98.69 417 GLY B N 1
ATOM 6725 C CA . GLY B 1 417 ? -6.031 5.484 -6.941 1 98.69 417 GLY B CA 1
ATOM 6726 C C . GLY B 1 417 ? -5.734 4.836 -5.602 1 98.69 417 GLY B C 1
ATOM 6727 O O . GLY B 1 417 ? -5.074 5.434 -4.75 1 98.69 417 GLY B O 1
ATOM 6728 N N . PRO B 1 418 ? -6.207 3.617 -5.402 1 97.94 418 PRO B N 1
ATOM 6729 C CA . PRO B 1 418 ? -6.051 2.92 -4.125 1 97.94 418 PRO B CA 1
ATOM 6730 C C . PRO B 1 418 ? -4.586 2.73 -3.732 1 97.94 418 PRO B C 1
ATOM 6732 O O . PRO B 1 418 ? -3.76 2.365 -4.57 1 97.94 418 PRO B O 1
ATOM 6735 N N . GLN B 1 419 ? -4.219 3.064 -2.455 1 98.5 419 GLN B N 1
ATOM 6736 C CA . GLN B 1 419 ? -2.918 2.871 -1.819 1 98.5 419 GLN B CA 1
ATOM 6737 C C . GLN B 1 419 ? -1.865 3.793 -2.43 1 98.5 419 GLN B C 1
ATOM 6739 O O . GLN B 1 419 ? -0.667 3.512 -2.352 1 98.5 419 GLN B O 1
ATOM 6744 N N . ALA B 1 420 ? -2.291 4.879 -3.053 1 98.88 420 ALA B N 1
ATOM 6745 C CA . ALA B 1 420 ? -1.371 5.773 -3.752 1 98.88 420 ALA B CA 1
ATOM 6746 C C . ALA B 1 420 ? -0.225 6.203 -2.842 1 98.88 420 ALA B C 1
ATOM 6748 O O . ALA B 1 420 ? 0.945 6.109 -3.219 1 98.88 420 ALA B O 1
ATOM 6749 N N . PRO B 1 421 ? -0.5 6.609 -1.565 1 98.69 421 PRO B N 1
ATOM 6750 C CA . PRO B 1 421 ? 0.615 7.059 -0.729 1 98.69 421 PRO B CA 1
ATOM 6751 C C . PRO B 1 421 ? 1.612 5.945 -0.424 1 98.69 421 PRO B C 1
ATOM 6753 O O . PRO B 1 421 ? 2.814 6.199 -0.307 1 98.69 421 PRO B O 1
ATOM 6756 N N . THR B 1 422 ? 1.153 4.676 -0.309 1 98.88 422 THR B N 1
ATOM 6757 C CA . THR B 1 422 ? 2.031 3.543 -0.031 1 98.88 422 THR B CA 1
ATOM 6758 C C . THR B 1 422 ? 2.807 3.141 -1.281 1 98.88 422 THR B C 1
ATOM 6760 O O . THR B 1 422 ? 4.004 2.855 -1.21 1 98.88 422 THR B O 1
ATOM 6763 N N . LEU B 1 423 ? 2.096 3.164 -2.414 1 98.94 423 LEU B N 1
ATOM 6764 C CA . LEU B 1 423 ? 2.691 2.754 -3.682 1 98.94 423 LEU B CA 1
ATOM 6765 C C . LEU B 1 423 ? 3.789 3.723 -4.105 1 98.94 423 LEU B C 1
ATOM 6767 O O . LEU B 1 423 ? 4.676 3.361 -4.879 1 98.94 423 LEU B O 1
ATOM 6771 N N . LEU B 1 424 ? 3.73 4.953 -3.59 1 98.94 424 LEU B N 1
ATOM 6772 C CA . LEU B 1 424 ? 4.676 5.988 -4.004 1 98.94 424 LEU B CA 1
ATOM 6773 C C . LEU B 1 424 ? 6.031 5.781 -3.338 1 98.94 424 LEU B C 1
ATOM 6775 O O . LEU B 1 424 ? 7.055 6.246 -3.848 1 98.94 424 LEU B O 1
ATOM 6779 N N . GLN B 1 425 ? 6.098 5.105 -2.205 1 98.94 425 GLN B N 1
ATOM 6780 C CA . GLN B 1 425 ? 7.258 5.102 -1.322 1 98.94 425 GLN B CA 1
ATOM 6781 C C . GLN B 1 425 ? 8.484 4.535 -2.031 1 98.94 425 GLN B C 1
ATOM 6783 O O . GLN B 1 425 ? 9.578 5.094 -1.933 1 98.94 425 GLN B O 1
ATOM 6788 N N . PRO B 1 426 ? 8.344 3.373 -2.838 1 98.94 426 PRO B N 1
ATOM 6789 C CA . PRO B 1 426 ? 9.539 2.887 -3.539 1 98.94 426 PRO B CA 1
ATOM 6790 C C . PRO B 1 426 ? 10.062 3.881 -4.574 1 98.94 426 PRO B C 1
ATOM 6792 O O . PRO B 1 426 ? 11.258 3.912 -4.855 1 98.94 426 PRO B O 1
ATOM 6795 N N . LEU B 1 427 ? 9.172 4.707 -5.109 1 98.94 427 LEU B N 1
ATOM 6796 C CA . LEU B 1 427 ? 9.578 5.707 -6.09 1 98.94 427 LEU B CA 1
ATOM 6797 C C . LEU B 1 427 ? 10.328 6.855 -5.422 1 98.94 427 LEU B C 1
ATOM 6799 O O . LEU B 1 427 ? 11.328 7.34 -5.949 1 98.94 427 LEU B O 1
ATOM 6803 N N . ILE B 1 428 ? 9.844 7.301 -4.207 1 98.94 428 ILE B N 1
ATOM 6804 C CA . ILE B 1 428 ? 10.57 8.281 -3.41 1 98.94 428 ILE B CA 1
ATOM 6805 C C . ILE B 1 428 ? 11.984 7.77 -3.125 1 98.94 428 ILE B C 1
ATOM 6807 O O . ILE B 1 428 ? 12.961 8.5 -3.303 1 98.94 428 ILE B O 1
ATOM 6811 N N . GLN B 1 429 ? 12.023 6.5 -2.719 1 98.94 429 GLN B N 1
ATOM 6812 C CA . GLN B 1 429 ? 13.273 5.852 -2.355 1 98.94 429 GLN B CA 1
ATOM 6813 C C . GLN B 1 429 ? 14.242 5.816 -3.539 1 98.94 429 GLN B C 1
ATOM 6815 O O . GLN B 1 429 ? 15.43 6.102 -3.389 1 98.94 429 GLN B O 1
ATOM 6820 N N . ALA B 1 430 ? 13.734 5.445 -4.691 1 98.94 430 ALA B N 1
ATOM 6821 C CA . ALA B 1 430 ? 14.562 5.375 -5.895 1 98.94 430 ALA B CA 1
ATOM 6822 C C . ALA B 1 430 ? 15.109 6.75 -6.266 1 98.94 430 ALA B C 1
ATOM 6824 O O . ALA B 1 430 ? 16.297 6.887 -6.586 1 98.94 430 ALA B O 1
ATOM 6825 N N . MET B 1 431 ? 14.266 7.766 -6.23 1 98.88 431 MET B N 1
ATOM 6826 C CA . MET B 1 431 ? 14.68 9.125 -6.562 1 98.88 431 MET B CA 1
ATOM 6827 C C . MET B 1 431 ? 15.75 9.617 -5.594 1 98.88 431 MET B C 1
ATOM 6829 O O . MET B 1 431 ? 16.766 10.164 -6.016 1 98.88 431 MET B O 1
ATOM 6833 N N . GLN B 1 432 ? 15.492 9.375 -4.328 1 98.75 432 GLN B N 1
ATOM 6834 C CA . GLN B 1 432 ? 16.391 9.883 -3.293 1 98.75 432 GLN B CA 1
ATOM 6835 C C . GLN B 1 432 ? 17.781 9.266 -3.412 1 98.75 432 GLN B C 1
ATOM 6837 O O . GLN B 1 432 ? 18.781 9.953 -3.25 1 98.75 432 GLN B O 1
ATOM 6842 N N . PHE B 1 433 ? 17.828 7.977 -3.703 1 98.56 433 PHE B N 1
ATOM 6843 C CA . PHE B 1 433 ? 19.094 7.262 -3.605 1 98.56 433 PHE B CA 1
ATOM 6844 C C . PHE B 1 433 ? 19.641 6.934 -4.988 1 98.56 433 PHE B C 1
ATOM 6846 O O . PHE B 1 433 ? 20.594 6.172 -5.121 1 98.56 433 PHE B O 1
ATOM 6853 N N . GLY B 1 434 ? 19.016 7.414 -6.051 1 98.44 434 GLY B N 1
ATOM 6854 C CA . GLY B 1 434 ? 19.594 7.441 -7.383 1 98.44 434 GLY B CA 1
ATOM 6855 C C . GLY B 1 434 ? 19.406 6.145 -8.148 1 98.44 434 GLY B C 1
ATOM 6856 O O . GLY B 1 434 ? 20.203 5.809 -9.023 1 98.44 434 GLY B O 1
ATOM 6857 N N . LEU B 1 435 ? 18.438 5.309 -7.809 1 98.75 435 LEU B N 1
ATOM 6858 C CA . LEU B 1 435 ? 18.125 4.086 -8.547 1 98.75 435 LEU B CA 1
ATOM 6859 C C . LEU B 1 435 ? 17.375 4.406 -9.828 1 98.75 435 LEU B C 1
ATOM 6861 O O . LEU B 1 435 ? 16.297 5.008 -9.797 1 98.75 435 LEU B O 1
ATOM 6865 N N . ASP B 1 436 ? 17.875 4.02 -10.984 1 98.62 436 ASP B N 1
ATOM 6866 C CA . ASP B 1 436 ? 17.234 4.355 -12.258 1 98.62 436 ASP B CA 1
ATOM 6867 C C . ASP B 1 436 ? 16.047 3.438 -12.539 1 98.62 436 ASP B C 1
ATOM 6869 O O . ASP B 1 436 ? 15.977 2.328 -12 1 98.62 436 ASP B O 1
ATOM 6873 N N . ALA B 1 437 ? 15.219 3.854 -13.414 1 98.81 437 ALA B N 1
ATOM 6874 C CA . ALA B 1 437 ? 13.93 3.207 -13.672 1 98.81 437 ALA B CA 1
ATOM 6875 C C . ALA B 1 437 ? 14.125 1.792 -14.211 1 98.81 437 ALA B C 1
ATOM 6877 O O . ALA B 1 437 ? 13.414 0.867 -13.812 1 98.81 437 ALA B O 1
ATOM 6878 N N . ARG B 1 438 ? 15.055 1.553 -15.109 1 98 438 ARG B N 1
ATOM 6879 C CA . ARG B 1 438 ? 15.281 0.245 -15.719 1 98 438 ARG B CA 1
ATOM 6880 C C . ARG B 1 438 ? 15.719 -0.776 -14.672 1 98 438 ARG B C 1
ATOM 6882 O O . ARG B 1 438 ? 15.156 -1.871 -14.594 1 98 438 ARG B O 1
ATOM 6889 N N . THR B 1 439 ? 16.734 -0.353 -13.906 1 98.5 439 THR B N 1
ATOM 6890 C CA . THR B 1 439 ? 17.266 -1.223 -12.867 1 98.5 439 THR B CA 1
ATOM 6891 C C . THR B 1 439 ? 16.203 -1.505 -11.805 1 98.5 439 THR B C 1
ATOM 6893 O O . THR B 1 439 ? 16.078 -2.635 -11.328 1 98.5 439 THR B O 1
ATOM 6896 N N . MET B 1 440 ? 15.422 -0.483 -11.477 1 98.81 440 MET B N 1
ATOM 6897 C CA . MET B 1 440 ? 14.375 -0.647 -10.477 1 98.81 440 MET B CA 1
ATOM 6898 C C . MET B 1 440 ? 13.336 -1.66 -10.945 1 98.81 440 MET B C 1
ATOM 6900 O O . MET B 1 440 ? 12.922 -2.531 -10.18 1 98.81 440 MET B O 1
ATOM 6904 N N . ALA B 1 441 ? 12.906 -1.544 -12.156 1 98.62 441 ALA B N 1
ATOM 6905 C CA . ALA B 1 441 ? 11.82 -2.373 -12.68 1 98.62 441 ALA B CA 1
ATOM 6906 C C . ALA B 1 441 ? 12.234 -3.84 -12.742 1 98.62 441 ALA B C 1
ATOM 6908 O O . ALA B 1 441 ? 11.477 -4.719 -12.32 1 98.62 441 ALA B O 1
ATOM 6909 N N . ARG B 1 442 ? 13.469 -4.109 -13.141 1 97.62 442 ARG B N 1
ATOM 6910 C CA . ARG B 1 442 ? 13.836 -5.477 -13.492 1 97.62 442 ARG B CA 1
ATOM 6911 C C . ARG B 1 442 ? 14.789 -6.07 -12.461 1 97.62 442 ARG B C 1
ATOM 6913 O O . ARG B 1 442 ? 15 -7.285 -12.43 1 97.62 442 ARG B O 1
ATOM 6920 N N . GLY B 1 443 ? 15.328 -5.219 -11.594 1 98.12 443 GLY B N 1
ATOM 6921 C CA . GLY B 1 443 ? 16.406 -5.672 -10.727 1 98.12 443 GLY B CA 1
ATOM 6922 C C . GLY B 1 443 ? 15.906 -6.227 -9.398 1 98.12 443 GLY B C 1
ATOM 6923 O O . GLY B 1 443 ? 16.703 -6.668 -8.57 1 98.12 443 GLY B O 1
ATOM 6924 N N . GLN B 1 444 ? 14.602 -6.266 -9.211 1 98.5 444 GLN B N 1
ATOM 6925 C CA . GLN B 1 444 ? 14.016 -6.754 -7.965 1 98.5 444 GLN B CA 1
ATOM 6926 C C . GLN B 1 444 ? 12.719 -7.512 -8.227 1 98.5 444 GLN B C 1
ATOM 6928 O O . GLN B 1 444 ? 12.141 -7.406 -9.305 1 98.5 444 GLN B O 1
ATOM 6933 N N . TYR B 1 445 ? 12.344 -8.312 -7.242 1 98.75 445 TYR B N 1
ATOM 6934 C CA . TYR B 1 445 ? 11.062 -9.008 -7.344 1 98.75 445 TYR B CA 1
ATOM 6935 C C . TYR B 1 445 ? 9.914 -8.086 -6.98 1 98.75 445 TYR B C 1
ATOM 6937 O O . TYR B 1 445 ? 10.062 -7.199 -6.133 1 98.75 445 TYR B O 1
ATOM 6945 N N . TRP B 1 446 ? 8.852 -8.219 -7.617 1 98.69 446 TRP B N 1
ATOM 6946 C CA . TRP B 1 446 ? 7.543 -7.648 -7.32 1 98.69 446 TRP B CA 1
ATOM 6947 C C . TRP B 1 446 ? 6.512 -8.742 -7.066 1 98.69 446 TRP B C 1
ATOM 6949 O O . TRP B 1 446 ? 6.258 -9.578 -7.938 1 98.69 446 TRP B O 1
ATOM 6959 N N . ILE B 1 447 ? 5.922 -8.742 -5.922 1 98.56 447 ILE B N 1
ATOM 6960 C CA . ILE B 1 447 ? 4.957 -9.781 -5.574 1 98.56 447 ILE B CA 1
ATOM 6961 C C . ILE B 1 447 ? 3.807 -9.781 -6.574 1 98.56 447 ILE B C 1
ATOM 6963 O O . ILE B 1 447 ? 3.258 -8.727 -6.898 1 98.56 447 ILE B O 1
ATOM 6967 N N . HIS B 1 448 ? 3.4 -10.984 -7.094 1 98 448 HIS B N 1
ATOM 6968 C CA . HIS B 1 448 ? 2.311 -11.125 -8.055 1 98 448 HIS B CA 1
ATOM 6969 C C . HIS B 1 448 ? 1.186 -11.984 -7.48 1 98 448 HIS B C 1
ATOM 6971 O O . HIS B 1 448 ? 1.438 -13.047 -6.914 1 98 448 HIS B O 1
ATOM 6977 N N . PRO B 1 449 ? -0.011 -11.625 -7.758 1 97.31 449 PRO B N 1
ATOM 6978 C CA . PRO B 1 449 ? -0.396 -10.258 -8.102 1 97.31 449 PRO B CA 1
ATOM 6979 C C . PRO B 1 449 ? -0.413 -9.328 -6.887 1 97.31 449 PRO B C 1
ATOM 6981 O O . PRO B 1 449 ? -0.793 -9.742 -5.793 1 97.31 449 PRO B O 1
ATOM 6984 N N . GLY B 1 450 ? 0.141 -8.227 -7.023 1 97.94 450 GLY B N 1
ATOM 6985 C CA . GLY B 1 450 ? 0.104 -7.203 -5.992 1 97.94 450 GLY B CA 1
ATOM 6986 C C . GLY B 1 450 ? 0.03 -5.797 -6.555 1 97.94 450 GLY B C 1
ATOM 6987 O O . GLY B 1 450 ? 0.362 -5.57 -7.723 1 97.94 450 GLY B O 1
ATOM 6988 N N . MET B 1 451 ? -0.329 -4.887 -5.715 1 98.31 451 MET B N 1
ATOM 6989 C CA . MET B 1 451 ? -0.528 -3.496 -6.109 1 98.31 451 MET B CA 1
ATOM 6990 C C . MET B 1 451 ? 0.773 -2.883 -6.617 1 98.31 451 MET B C 1
ATOM 6992 O O . MET B 1 451 ? 0.763 -2.076 -7.551 1 98.31 451 MET B O 1
ATOM 6996 N N . PRO B 1 452 ? 1.891 -3.279 -6.066 1 98.75 452 PRO B N 1
ATOM 6997 C CA . PRO B 1 452 ? 3.145 -2.65 -6.488 1 98.75 452 PRO B CA 1
ATOM 6998 C C . PRO B 1 452 ? 3.475 -2.916 -7.957 1 98.75 452 PRO B C 1
ATOM 7000 O O . PRO B 1 452 ? 4.34 -2.248 -8.531 1 98.75 452 PRO B O 1
ATOM 7003 N N . GLU B 1 453 ? 2.77 -3.9 -8.555 1 98.75 453 GLU B N 1
ATOM 7004 C CA . GLU B 1 453 ? 2.988 -4.156 -9.977 1 98.75 453 GLU B CA 1
ATOM 7005 C C . GLU B 1 453 ? 2.553 -2.961 -10.828 1 98.75 453 GLU B C 1
ATOM 7007 O O . GLU B 1 453 ? 2.967 -2.828 -11.977 1 98.75 453 GLU B O 1
ATOM 7012 N N . LEU B 1 454 ? 1.656 -2.088 -10.25 1 98.88 454 LEU B N 1
ATOM 7013 C CA . LEU B 1 454 ? 1.334 -0.826 -10.906 1 98.88 454 LEU B CA 1
ATOM 7014 C C . LEU B 1 454 ? 2.6 -0.02 -11.188 1 98.88 454 LEU B C 1
ATOM 7016 O O . LEU B 1 454 ? 2.781 0.494 -12.289 1 98.88 454 LEU B O 1
ATOM 7020 N N . VAL B 1 455 ? 3.422 0.072 -10.172 1 98.94 455 VAL B N 1
ATOM 7021 C CA . VAL B 1 455 ? 4.68 0.802 -10.273 1 98.94 455 VAL B CA 1
ATOM 7022 C C . VAL B 1 455 ? 5.625 0.081 -11.234 1 98.94 455 VAL B C 1
ATOM 7024 O O . VAL B 1 455 ? 6.223 0.707 -12.109 1 98.94 455 VAL B O 1
ATOM 7027 N N . GLU B 1 456 ? 5.738 -1.235 -11.117 1 98.88 456 GLU B N 1
ATOM 7028 C CA . GLU B 1 456 ? 6.59 -2.025 -12 1 98.88 456 GLU B CA 1
ATOM 7029 C C . GLU B 1 456 ? 6.258 -1.766 -13.469 1 98.88 456 GLU B C 1
ATOM 7031 O O . GLU B 1 456 ? 7.148 -1.466 -14.266 1 98.88 456 GLU B O 1
ATOM 7036 N N . ASN B 1 457 ? 4.969 -1.9 -13.773 1 98.88 457 ASN B N 1
ATOM 7037 C CA . ASN B 1 457 ? 4.547 -1.764 -15.164 1 98.88 457 ASN B CA 1
ATOM 7038 C C . ASN B 1 457 ? 4.723 -0.333 -15.664 1 98.88 457 ASN B C 1
ATOM 7040 O O . ASN B 1 457 ? 5.082 -0.116 -16.812 1 98.88 457 ASN B O 1
ATOM 7044 N N . ALA B 1 458 ? 4.461 0.657 -14.773 1 98.94 458 ALA B N 1
ATOM 7045 C CA . ALA B 1 458 ? 4.703 2.047 -15.148 1 98.94 458 ALA B CA 1
ATOM 7046 C C . ALA B 1 458 ? 6.172 2.27 -15.508 1 98.94 458 ALA B C 1
ATOM 7048 O O . ALA B 1 458 ? 6.484 2.98 -16.469 1 98.94 458 ALA B O 1
ATOM 7049 N N . LEU B 1 459 ? 7.055 1.675 -14.727 1 98.94 459 LEU B N 1
ATOM 7050 C CA . LEU B 1 459 ? 8.484 1.783 -14.969 1 98.94 459 LEU B CA 1
ATOM 7051 C C . LEU B 1 459 ? 8.859 1.128 -16.297 1 98.94 459 LEU B C 1
ATOM 7053 O O . LEU B 1 459 ? 9.609 1.703 -17.094 1 98.94 459 LEU B O 1
ATOM 7057 N N . LEU B 1 460 ? 8.352 -0.083 -16.547 1 98.56 460 LEU B N 1
ATOM 7058 C CA . LEU B 1 460 ? 8.672 -0.847 -17.75 1 98.56 460 LEU B CA 1
ATOM 7059 C C . LEU B 1 460 ? 8.188 -0.119 -19 1 98.56 460 LEU B C 1
ATOM 7061 O O . LEU B 1 460 ? 8.781 -0.255 -20.062 1 98.56 460 LEU B O 1
ATOM 7065 N N . ASN B 1 461 ? 7.152 0.703 -18.844 1 98.5 461 ASN B N 1
ATOM 7066 C CA . ASN B 1 461 ? 6.52 1.35 -19.984 1 98.5 461 ASN B CA 1
ATOM 7067 C C . ASN B 1 461 ? 7.191 2.678 -20.328 1 98.5 461 ASN B C 1
ATOM 7069 O O . ASN B 1 461 ? 6.82 3.334 -21.312 1 98.5 461 ASN B O 1
ATOM 7073 N N . LEU B 1 462 ? 8.164 3.127 -19.516 1 98.75 462 LEU B N 1
ATOM 7074 C CA . LEU B 1 462 ? 8.898 4.34 -19.844 1 98.75 462 LEU B CA 1
ATOM 7075 C C . LEU B 1 462 ? 9.711 4.156 -21.125 1 98.75 462 LEU B C 1
ATOM 7077 O O . LEU B 1 462 ? 10.523 3.236 -21.219 1 98.75 462 LEU B O 1
ATOM 7081 N N . PRO B 1 463 ? 9.492 4.965 -22.156 1 98.38 463 PRO B N 1
ATOM 7082 C CA . PRO B 1 463 ? 10.25 4.836 -23.391 1 98.38 463 PRO B CA 1
ATOM 7083 C C . PRO B 1 463 ? 11.672 5.379 -23.281 1 98.38 463 PRO B C 1
ATOM 7085 O O . PRO B 1 463 ? 12.023 6.336 -23.969 1 98.38 463 PRO B O 1
ATOM 7088 N N . LEU B 1 464 ? 12.445 4.746 -22.531 1 97.62 464 LEU B N 1
ATOM 7089 C CA . LEU B 1 464 ? 13.82 5.172 -22.281 1 97.62 464 LEU B CA 1
ATOM 7090 C C . LEU B 1 464 ? 14.719 4.859 -23.469 1 97.62 464 LEU B C 1
ATOM 7092 O O . LEU B 1 464 ? 14.398 3.988 -24.281 1 97.62 464 LEU B O 1
ATOM 7096 N N . LYS B 1 465 ? 15.859 5.602 -23.672 1 92.56 465 LYS B N 1
ATOM 7097 C CA . LYS B 1 465 ? 16.812 5.406 -24.75 1 92.56 465 LYS B CA 1
ATOM 7098 C C . LYS B 1 465 ? 17.812 4.305 -24.406 1 92.56 465 LYS B C 1
ATOM 7100 O O . LYS B 1 465 ? 18.125 4.082 -23.234 1 92.56 465 LYS B O 1
#

Solvent-accessible surface area (backbone atoms only — not comparable to full-atom values): 46574 Å² total; per-residue (Å²): 120,56,74,30,52,31,35,34,33,21,38,32,52,46,51,68,50,67,54,79,88,47,60,89,40,45,32,35,39,34,33,58,44,38,57,90,74,45,37,47,42,26,54,46,57,70,40,31,50,48,52,50,45,31,44,32,48,42,18,54,52,49,42,38,33,70,61,20,52,83,51,28,27,40,42,42,77,76,44,67,41,57,58,58,34,41,47,58,52,47,57,52,39,52,49,52,22,52,51,52,44,47,42,44,61,70,71,32,92,44,37,44,64,44,60,24,54,49,27,32,78,25,70,60,27,37,36,30,47,30,93,92,44,76,44,53,37,35,37,70,26,36,37,43,22,60,24,56,43,78,40,77,81,95,40,54,44,49,92,72,41,84,68,32,35,68,49,47,53,75,68,55,83,64,83,50,65,29,33,35,31,39,24,39,39,65,65,23,46,29,49,48,36,27,42,39,42,67,67,23,48,41,33,38,36,23,66,44,89,51,38,36,66,88,44,39,65,72,55,16,51,52,48,33,56,55,46,50,74,76,32,53,64,42,54,41,30,41,78,60,32,34,43,67,53,89,77,27,40,35,39,32,33,41,36,92,91,39,78,46,77,50,73,20,59,38,40,36,46,30,71,52,67,40,38,37,32,68,70,24,34,35,58,53,28,55,38,45,61,44,96,84,42,24,38,45,48,51,57,56,24,41,35,72,37,88,53,31,32,40,31,24,42,17,37,42,95,52,81,42,64,47,51,17,45,52,37,31,53,32,41,40,49,27,70,78,32,67,90,64,64,51,63,59,82,71,86,60,62,60,50,67,39,70,32,86,66,19,29,18,37,33,56,49,34,69,66,54,30,59,74,68,68,52,75,66,36,58,20,76,25,47,34,54,75,36,66,44,21,53,32,66,66,34,84,78,30,36,36,38,39,30,23,30,35,76,73,26,38,58,48,15,39,39,29,36,22,90,60,17,62,50,62,43,47,48,55,52,51,24,50,67,72,67,48,27,34,65,56,59,41,70,65,48,80,56,58,63,71,33,70,53,43,48,54,36,51,25,39,68,54,39,72,57,106,120,54,75,29,52,31,34,34,33,20,37,31,54,46,50,69,51,68,53,81,88,49,60,88,41,43,32,36,41,33,33,58,45,38,57,90,73,45,36,46,42,25,53,46,56,71,42,31,50,50,52,50,45,30,45,34,48,43,18,54,52,51,42,39,34,72,61,19,52,83,48,28,28,40,43,42,77,75,45,68,42,57,58,57,34,42,46,58,51,48,56,51,41,52,50,52,22,51,49,53,44,48,42,44,60,69,70,32,92,42,37,45,65,43,58,24,53,50,27,30,77,27,72,60,26,37,36,30,46,31,93,91,43,76,43,53,37,35,37,69,25,37,38,44,21,60,22,56,44,77,41,75,80,95,42,54,44,49,92,72,43,84,69,31,35,70,50,48,54,77,70,54,82,66,83,53,67,28,34,36,32,39,23,39,38,63,65,24,44,28,50,49,36,27,43,40,41,66,69,25,48,43,34,38,37,22,65,45,87,51,37,36,67,88,45,38,65,72,56,16,51,51,47,34,57,55,45,52,75,75,32,53,63,41,52,43,29,43,78,59,33,34,44,67,53,89,78,26,41,35,40,33,32,40,36,92,91,39,78,46,77,49,74,20,61,38,40,36,48,28,70,50,67,41,38,37,32,69,71,24,32,34,57,54,28,56,38,46,61,43,97,83,43,25,38,45,50,53,58,55,21,42,35,72,37,88,54,30,32,41,31,25,43,17,37,43,94,53,80,43,64,47,52,16,45,50,37,31,53,33,42,41,48,28,69,78,32,68,92,65,62,50,61,59,83,70,87,61,63,58,50,65,40,70,32,88,65,22,29,18,38,31,54,49,35,69,66,53,31,59,76,68,67,52,74,64,36,59,22,75,26,47,34,54,75,38,66,45,20,54,34,65,67,36,85,77,30,36,36,38,40,30,23,28,36,77,73,28,38,58,48,14,39,39,28,35,21,90,62,17,61,47,61,42,48,48,54,53,50,24,50,68,71,66,49,27,35,67,56,58,41,70,66,49,78,56,61,61,71,34,69,54,43,48,54,36,51,25,39,67,53,40,73,57,105

Foldseek 3Di:
DAEWAEEEEAQALSVVLDDPLCLPTQYEYEAQAAFPVRFGHDCCLAQDVQLLVLLLVVLVVLLVQVLQVVVVHHDDNDADPLVVSLCVSCVVSRVVRVVSVCCQPPVRPSYHYAHAFWAAQEAQWIWGQGPVGIDIYGHLAYEYANAWFADDDDAAAPVVDDAAESRYPSNDPDQWQEEEEEAQAQSSQSVLSSNLSNRHAYEYEELADWRHVVDFPVQGVLVRVVCVVRHNYHYNKDFHHWHDDVQKIWTWIQHPVGIDIDITNHYYYDHDIAACQVSHNVVNNVFDADPRQATEAFQLQHTPRPNYGYAANRHDPDNDSVRRNQSSVQPSCCSSPVVDHDGGDPQWDKDWRSHVFIKIKTADHPVRCVVVVHDKWKFKFALCNAPVSVVSVDDRWIKMWIAHQEQQATGMIMTTGPPNVVLCVVVSVCNVVVPGLVCVLPVDDDDPPDPNVRVSVRSVRTNHD/DAEWAEEEEAQALSVVLDDPLCLPTQYEYEAQAAFPVRFGHDCCLAQDVQLLVLLLVVLVVLLVQVLQVVVVHHDDNDADPLVVSLCVSCVVSRVVRVVSVCCQPPVRPSYHYAHAFWAAQEAQKIWGQGPVGIDIYGHLAYEYANAWFADDDDAAAPVVDDAAESRYPSNDPDQWQEEEEEAQAQSSQSVLSSNLSNRHAYEYEELADWRHVVDFPVQGVLSRVVCVVRHNYHYNKDFHHWHDDVQKIWTWIQHPVGIDIDITNHYYYDHDIAACCVSRNVVNNVFDADPRQATEAFQLQHTPRPNYGYAANRHDPDNDSVRRNQSSVQPSCCSSPVVDHDGGDPQWDKDWRSHVFIKIKTADHPVRCVVVVHDKWKFKFALCNAPVSVVSVGDRWIKMWIAHQEQQATGMIMTTGPPNVVLCVVVSVCNVVVPGLVCVLPVDDDDPPDPNVRVSVRSVRTNHD

Organism: Saccharopolyspora spinosa (NCBI:txid60894)